Protein 1LQ7 (pdb70)

CATH classification: 1.20.1270.70

Radius of gyration: 11.62 Å; Cα contacts (8 Å, |Δi|>4): 48; chains: 1; bounding box: 17×36×15 Å

Sequence (67 aa):
GSRVKALEEKVKALEEKVKALGGGGRIEELKKKWEELKKKIEELGGGGEVKKVEEEVKKLEEEIKKLGSRVKALEEKVKALEEKVKALGGGGRIEELKKKWEELKKKIEELGGGGEVKKVEEEVKKLEEEIKKLGSRVKALEEKVKALEEKVKALGGGGRIEELKKKWEELKKKIEELGGGGEVKKVEEEVKKLEEEIKKLGSRVKALEEKVKALEEKVKALGGGGRIEELKKKWEELKKKIEELGGGGEVKKVEEEVKKLEEEIKKLGSRVKALEEKVKALEEKVKALGGGGRIEELKKKWEELKKKIEELGGGGEVKKVEEEVKKLEEEIKKLGSRVKALEEKVKALEEKVKALGGGGRIEELKKKWEELKKKIEELGGGGEVKKVEEEVKKLEEEIKKLGSRVKALEEKVKALEEKVKALGGGGRIEELKKKWEELKKKIEELGGGGEVKKVEEEVKKLEEEIKKLGSRVKALEEKVKALEEKVKALGGGGRIEELKKKWEELKKKIEELGGGGEVKKVEEEVKKLEEEIKKLGSRVKALEEKVKALEEKVKALGGGGRIEELKKKWEELKKKIEELGGGGEVKKVEEEVKKLEEEIKKLGSRVKALEEKVKALEEKVKALGGGGRIEELKKKWEELKKKIEELGGGGEVKKVEEEVKKLEEEIKKLGSRVKALEEKVKALEEKVKALGGGGRIEELKKKWEELKKKIEELGGGGEVKKVEEEVKKLEEEIKKLGSRVKALEEKVKALEEKVKALGGGGRIEELKKKWEELKKKIEELGGGGEVKKVEEEVKKLEEEIKKLGSRVKALEEKVKALEEKVKALGGGGRIEELKKKWEELKKKIEELGGGGEVKKVEEEVKKLEEEIKKLGSRVKALEEKVKALEEKVKALGGGGRIEELKKKWEELKKKIEELGGGGEVKKVEEEVKKLEEEIKKLGSRVKALEEKVKALEEKVKALGGGGRIEELKKKWEELKKKIEELGGGGEVKKVEEEVKKLEEEIKKLGSRVKALEEKVKALEEKVKALGGGGRIEELKKKWEELKKKIEELGGGGEVKKVEEEVKKLEEEIKKL

Structure (mmCIF, N/CA/C/O backbone):
data_1LQ7
#
_entry.id   1LQ7
#
loop_
_atom_site.group_PDB
_atom_site.id
_atom_site.type_symbol
_atom_site.label_atom_id
_atom_site.label_alt_id
_atom_site.label_comp_id
_atom_site.label_asym_id
_atom_site.label_entity_id
_atom_site.label_seq_id
_atom_site.pdbx_PDB_ins_code
_atom_site.Cartn_x
_atom_site.Cartn_y
_atom_site.Cartn_z
_atom_site.occupancy
_atom_site.B_iso_or_equiv
_atom_site.auth_seq_id
_atom_site.auth_comp_id
_atom_site.auth_asym_id
_atom_site.auth_atom_id
_atom_site.pdbx_PDB_model_num
ATOM 1 N N . GLY A 1 1 ? -9.007 -15.511 -4.646 1.00 0.00 1 GLY A N 1
ATOM 2 C CA . GLY A 1 1 ? -8.202 -15.036 -3.535 1.00 0.00 1 GLY A CA 1
ATOM 3 C C . GLY A 1 1 ? -6.864 -14.478 -4.026 1.00 0.00 1 GLY A C 1
ATOM 4 O O . GLY A 1 1 ? -5.815 -15.074 -3.791 1.00 0.00 1 GLY A O 1
ATOM 8 N N . SER A 1 2 ? -6.946 -13.339 -4.698 1.00 0.00 2 SER A N 1
ATOM 9 C CA . SER A 1 2 ? -5.756 -12.694 -5.224 1.00 0.00 2 SER A CA 1
ATOM 10 C C . SER A 1 2 ? -5.207 -11.695 -4.203 1.00 0.00 2 SER A C 1
ATOM 11 O O . SER A 1 2 ? -3.995 -11.604 -4.007 1.00 0.00 2 SER A O 1
ATOM 19 N N . ARG A 1 3 ? -6.124 -10.971 -3.579 1.00 0.00 3 ARG A N 1
ATOM 20 C CA . ARG A 1 3 ? -5.747 -9.983 -2.583 1.00 0.00 3 ARG A CA 1
ATOM 21 C C . ARG A 1 3 ? -5.037 -8.803 -3.248 1.00 0.00 3 ARG A C 1
ATOM 22 O O . ARG A 1 3 ? -5.491 -7.663 -3.149 1.00 0.00 3 ARG A O 1
ATOM 43 N N . VAL A 1 4 ? -3.933 -9.115 -3.912 1.00 0.00 4 VAL A N 1
ATOM 44 C CA . VAL A 1 4 ? -3.156 -8.094 -4.594 1.00 0.00 4 VAL A CA 1
ATOM 45 C C . VAL A 1 4 ? -4.067 -7.316 -5.546 1.00 0.00 4 VAL A C 1
ATOM 46 O O . VAL A 1 4 ? -3.850 -6.130 -5.786 1.00 0.00 4 VAL A O 1
ATOM 59 N N . LYS A 1 5 ? -5.066 -8.016 -6.061 1.00 0.00 5 LYS A N 1
ATOM 60 C CA . LYS A 1 5 ? -6.011 -7.405 -6.981 1.00 0.00 5 LYS A CA 1
ATOM 61 C C . LYS A 1 5 ? -6.755 -6.276 -6.267 1.00 0.00 5 LYS A C 1
ATOM 62 O O . LYS A 1 5 ? -6.691 -5.121 -6.688 1.00 0.00 5 LYS A O 1
ATOM 81 N N . ALA A 1 6 ? -7.443 -6.647 -5.197 1.00 0.00 6 ALA A N 1
ATOM 82 C CA . ALA A 1 6 ? -8.198 -5.679 -4.419 1.00 0.00 6 ALA A CA 1
ATOM 83 C C . ALA A 1 6 ? -7.238 -4.638 -3.838 1.00 0.00 6 ALA A C 1
ATOM 84 O O . ALA A 1 6 ? -7.669 -3.585 -3.371 1.00 0.00 6 ALA A O 1
ATOM 91 N N . LEU A 1 7 ? -5.957 -4.970 -3.888 1.00 0.00 7 LEU A N 1
ATOM 92 C CA . LEU A 1 7 ? -4.933 -4.076 -3.371 1.00 0.00 7 LEU A CA 1
ATOM 93 C C . LEU A 1 7 ? -4.545 -3.071 -4.458 1.00 0.00 7 LEU A C 1
ATOM 94 O O . LEU A 1 7 ? -4.553 -1.864 -4.224 1.00 0.00 7 LEU A O 1
ATOM 110 N N . GLU A 1 8 ? -4.214 -3.606 -5.625 1.00 0.00 8 GLU A N 1
ATOM 111 C CA . GLU A 1 8 ? -3.823 -2.772 -6.748 1.00 0.00 8 GLU A CA 1
ATOM 112 C C . GLU A 1 8 ? -4.646 -1.482 -6.762 1.00 0.00 8 GLU A C 1
ATOM 113 O O . GLU A 1 8 ? -4.153 -0.431 -7.168 1.00 0.00 8 GLU A O 1
ATOM 125 N N . GLU A 1 9 ? -5.887 -1.605 -6.313 1.00 0.00 9 GLU A N 1
ATOM 126 C CA . GLU A 1 9 ? -6.783 -0.461 -6.269 1.00 0.00 9 GLU A CA 1
ATOM 127 C C . GLU A 1 9 ? -6.307 0.546 -5.221 1.00 0.00 9 GLU A C 1
ATOM 128 O O . GLU A 1 9 ? -6.128 1.725 -5.525 1.00 0.00 9 GLU A O 1
ATOM 140 N N . LYS A 1 10 ? -6.114 0.046 -4.010 1.00 0.00 10 LYS A N 1
ATOM 141 C CA . LYS A 1 10 ? -5.661 0.889 -2.915 1.00 0.00 10 LYS A CA 1
ATOM 142 C C . LYS A 1 10 ? -4.313 1.512 -3.282 1.00 0.00 10 LYS A C 1
ATOM 143 O O . LYS A 1 10 ? -4.156 2.731 -3.236 1.00 0.00 10 LYS A O 1
ATOM 162 N N . VAL A 1 11 ? -3.373 0.647 -3.637 1.00 0.00 11 VAL A N 1
ATOM 163 C CA . VAL A 1 11 ? -2.044 1.098 -4.011 1.00 0.00 11 VAL A CA 1
ATOM 164 C C . VAL A 1 11 ? -2.162 2.209 -5.055 1.00 0.00 11 VAL A C 1
ATOM 165 O O . VAL A 1 11 ? -1.671 3.318 -4.846 1.00 0.00 11 VAL A O 1
ATOM 178 N N . LYS A 1 12 ? -2.815 1.874 -6.158 1.00 0.00 12 LYS A N 1
ATOM 179 C CA . LYS A 1 12 ? -3.004 2.831 -7.236 1.00 0.00 12 LYS A CA 1
ATOM 180 C C . LYS A 1 12 ? -3.517 4.151 -6.657 1.00 0.00 12 LYS A C 1
ATOM 181 O O . LYS A 1 12 ? -3.159 5.224 -7.138 1.00 0.00 12 LYS A O 1
ATOM 200 N N . ALA A 1 13 ? -4.349 4.026 -5.633 1.00 0.00 13 ALA A N 1
ATOM 201 C CA . ALA A 1 13 ? -4.915 5.197 -4.984 1.00 0.00 13 ALA A CA 1
ATOM 202 C C . ALA A 1 13 ? -3.856 5.838 -4.084 1.00 0.00 13 ALA A C 1
ATOM 203 O O . ALA A 1 13 ? -3.859 7.051 -3.884 1.00 0.00 13 ALA A O 1
ATOM 210 N N . LEU A 1 14 ? -2.977 4.993 -3.565 1.00 0.00 14 LEU A N 1
ATOM 211 C CA . LEU A 1 14 ? -1.916 5.462 -2.690 1.00 0.00 14 LEU A CA 1
ATOM 212 C C . LEU A 1 14 ? -0.761 5.997 -3.540 1.00 0.00 14 LEU A C 1
ATOM 213 O O . LEU A 1 14 ? 0.283 6.372 -3.008 1.00 0.00 14 LEU A O 1
ATOM 229 N N . GLU A 1 15 ? -0.987 6.016 -4.845 1.00 0.00 15 GLU A N 1
ATOM 230 C CA . GLU A 1 15 ? 0.021 6.500 -5.773 1.00 0.00 15 GLU A CA 1
ATOM 231 C C . GLU A 1 15 ? -0.296 7.933 -6.201 1.00 0.00 15 GLU A C 1
ATOM 232 O O . GLU A 1 15 ? 0.558 8.816 -6.108 1.00 0.00 15 GLU A O 1
ATOM 244 N N . GLU A 1 16 ? -1.523 8.124 -6.661 1.00 0.00 16 GLU A N 1
ATOM 245 C CA . GLU A 1 16 ? -1.962 9.436 -7.103 1.00 0.00 16 GLU A CA 1
ATOM 246 C C . GLU A 1 16 ? -2.069 10.390 -5.912 1.00 0.00 16 GLU A C 1
ATOM 247 O O . GLU A 1 16 ? -1.752 11.572 -6.029 1.00 0.00 16 GLU A O 1
ATOM 259 N N . LYS A 1 17 ? -2.516 9.840 -4.793 1.00 0.00 17 LYS A N 1
ATOM 260 C CA . LYS A 1 17 ? -2.668 10.626 -3.580 1.00 0.00 17 LYS A CA 1
ATOM 261 C C . LYS A 1 17 ? -1.285 10.970 -3.024 1.00 0.00 17 LYS A C 1
ATOM 262 O O . LYS A 1 17 ? -0.911 12.140 -2.959 1.00 0.00 17 LYS A O 1
ATOM 281 N N . VAL A 1 18 ? -0.562 9.930 -2.636 1.00 0.00 18 VAL A N 1
ATOM 282 C CA . VAL A 1 18 ? 0.771 10.106 -2.088 1.00 0.00 18 VAL A CA 1
ATOM 283 C C . VAL A 1 18 ? 1.543 11.109 -2.947 1.00 0.00 18 VAL A C 1
ATOM 284 O O . VAL A 1 18 ? 2.264 11.957 -2.423 1.00 0.00 18 VAL A O 1
ATOM 297 N N . LYS A 1 19 ? 1.365 10.980 -4.254 1.00 0.00 19 LYS A N 1
ATOM 298 C CA . LYS A 1 19 ? 2.036 11.865 -5.191 1.00 0.00 19 LYS A CA 1
ATOM 299 C C . LYS A 1 19 ? 1.354 13.234 -5.172 1.00 0.00 19 LYS A C 1
ATOM 300 O O . LYS A 1 19 ? 2.020 14.265 -5.256 1.00 0.00 19 LYS A O 1
ATOM 319 N N . ALA A 1 20 ? 0.034 13.201 -5.058 1.00 0.00 20 ALA A N 1
ATOM 320 C CA . ALA A 1 20 ? -0.745 14.427 -5.026 1.00 0.00 20 ALA A CA 1
ATOM 321 C C . ALA A 1 20 ? -0.253 15.308 -3.877 1.00 0.00 20 ALA A C 1
ATOM 322 O O . ALA A 1 20 ? -0.127 16.523 -4.032 1.00 0.00 20 ALA A O 1
ATOM 329 N N . LEU A 1 21 ? 0.012 14.664 -2.750 1.00 0.00 21 LEU A N 1
ATOM 330 C CA . LEU A 1 21 ? 0.489 15.375 -1.575 1.00 0.00 21 LEU A CA 1
ATOM 331 C C . LEU A 1 21 ? 1.645 16.294 -1.974 1.00 0.00 21 LEU A C 1
ATOM 332 O O . LEU A 1 21 ? 2.644 15.835 -2.525 1.00 0.00 21 LEU A O 1
ATOM 348 N N . GLY A 1 22 ? 1.470 17.574 -1.680 1.00 0.00 22 GLY A N 1
ATOM 349 C CA . GLY A 1 22 ? 2.488 18.560 -2.002 1.00 0.00 22 GLY A CA 1
ATOM 350 C C . GLY A 1 22 ? 3.890 18.008 -1.741 1.00 0.00 22 GLY A C 1
ATOM 351 O O . GLY A 1 22 ? 4.851 18.408 -2.396 1.00 0.00 22 GLY A O 1
ATOM 355 N N . GLY A 1 23 ? 3.963 17.096 -0.782 1.00 0.00 23 GLY A N 1
ATOM 356 C CA . GLY A 1 23 ? 5.232 16.484 -0.427 1.00 0.00 23 GLY A CA 1
ATOM 357 C C . GLY A 1 23 ? 6.230 17.534 0.062 1.00 0.00 23 GLY A C 1
ATOM 358 O O . GLY A 1 23 ? 5.900 18.717 0.149 1.00 0.00 23 GLY A O 1
ATOM 362 N N . GLY A 1 24 ? 7.432 17.067 0.367 1.00 0.00 24 GLY A N 1
ATOM 363 C CA . GLY A 1 24 ? 8.481 17.952 0.843 1.00 0.00 24 GLY A CA 1
ATOM 364 C C . GLY A 1 24 ? 8.836 17.646 2.299 1.00 0.00 24 GLY A C 1
ATOM 365 O O . GLY A 1 24 ? 9.296 18.524 3.028 1.00 0.00 24 GLY A O 1
ATOM 369 N N . GLY A 1 25 ? 8.610 16.398 2.681 1.00 0.00 25 GLY A N 1
ATOM 370 C CA . GLY A 1 25 ? 8.902 15.964 4.036 1.00 0.00 25 GLY A CA 1
ATOM 371 C C . GLY A 1 25 ? 7.617 15.598 4.783 1.00 0.00 25 GLY A C 1
ATOM 372 O O . GLY A 1 25 ? 7.191 16.319 5.683 1.00 0.00 25 GLY A O 1
ATOM 376 N N . ARG A 1 26 ? 7.037 14.477 4.380 1.00 0.00 26 ARG A N 1
ATOM 377 C CA . ARG A 1 26 ? 5.810 14.005 5.001 1.00 0.00 26 ARG A CA 1
ATOM 378 C C . ARG A 1 26 ? 5.322 12.730 4.309 1.00 0.00 26 ARG A C 1
ATOM 379 O O . ARG A 1 26 ? 4.767 11.843 4.955 1.00 0.00 26 ARG A O 1
ATOM 400 N N . ILE A 1 27 ? 5.547 12.680 3.004 1.00 0.00 27 ILE A N 1
ATOM 401 C CA . ILE A 1 27 ? 5.136 11.529 2.219 1.00 0.00 27 ILE A CA 1
ATOM 402 C C . ILE A 1 27 ? 6.286 10.520 2.160 1.00 0.00 27 ILE A C 1
ATOM 403 O O . ILE A 1 27 ? 6.057 9.312 2.172 1.00 0.00 27 ILE A O 1
ATOM 419 N N . GLU A 1 28 ? 7.497 11.054 2.100 1.00 0.00 28 GLU A N 1
ATOM 420 C CA . GLU A 1 28 ? 8.682 10.217 2.041 1.00 0.00 28 GLU A CA 1
ATOM 421 C C . GLU A 1 28 ? 8.491 8.964 2.899 1.00 0.00 28 GLU A C 1
ATOM 422 O O . GLU A 1 28 ? 8.570 7.845 2.396 1.00 0.00 28 GLU A O 1
ATOM 434 N N . GLU A 1 29 ? 8.242 9.196 4.180 1.00 0.00 29 GLU A N 1
ATOM 435 C CA . GLU A 1 29 ? 8.039 8.100 5.112 1.00 0.00 29 GLU A CA 1
ATOM 436 C C . GLU A 1 29 ? 7.064 7.077 4.526 1.00 0.00 29 GLU A C 1
ATOM 437 O O . GLU A 1 29 ? 7.471 5.994 4.111 1.00 0.00 29 GLU A O 1
ATOM 449 N N . LEU A 1 30 ? 5.795 7.459 4.509 1.00 0.00 30 LEU A N 1
ATOM 450 C CA . LEU A 1 30 ? 4.758 6.589 3.979 1.00 0.00 30 LEU A CA 1
ATOM 451 C C . LEU A 1 30 ? 5.198 6.051 2.616 1.00 0.00 30 LEU A C 1
ATOM 452 O O . LEU A 1 30 ? 4.965 4.886 2.300 1.00 0.00 30 LEU A O 1
ATOM 468 N N . LYS A 1 31 ? 5.825 6.927 1.844 1.00 0.00 31 LYS A N 1
ATOM 469 C CA . LYS A 1 31 ? 6.298 6.555 0.522 1.00 0.00 31 LYS A CA 1
ATOM 470 C C . LYS A 1 31 ? 7.308 5.413 0.649 1.00 0.00 31 LYS A C 1
ATOM 471 O O . LYS A 1 31 ? 7.387 4.549 -0.224 1.00 0.00 31 LYS A O 1
ATOM 490 N N . LYS A 1 32 ? 8.055 5.445 1.743 1.00 0.00 32 LYS A N 1
ATOM 491 C CA . LYS A 1 32 ? 9.057 4.423 1.995 1.00 0.00 32 LYS A CA 1
ATOM 492 C C . LYS A 1 32 ? 8.368 3.062 2.127 1.00 0.00 32 LYS A C 1
ATOM 493 O O . LYS A 1 32 ? 8.660 2.140 1.367 1.00 0.00 32 LYS A O 1
ATOM 512 N N . LYS A 1 33 ? 7.469 2.981 3.096 1.00 0.00 33 LYS A N 1
ATOM 513 C CA . LYS A 1 33 ? 6.737 1.749 3.337 1.00 0.00 33 LYS A CA 1
ATOM 514 C C . LYS A 1 33 ? 5.916 1.397 2.094 1.00 0.00 33 LYS A C 1
ATOM 515 O O . LYS A 1 33 ? 5.772 0.224 1.752 1.00 0.00 33 LYS A O 1
ATOM 534 N N . TRP A 1 34 ? 5.401 2.435 1.452 1.00 0.00 34 TRP A N 1
ATOM 535 C CA . TRP A 1 34 ? 4.597 2.250 0.255 1.00 0.00 34 TRP A CA 1
ATOM 536 C C . TRP A 1 34 ? 5.450 1.508 -0.776 1.00 0.00 34 TRP A C 1
ATOM 537 O O . TRP A 1 34 ? 4.921 0.795 -1.628 1.00 0.00 34 TRP A O 1
ATOM 558 N N . GLU A 1 35 ? 6.756 1.699 -0.665 1.00 0.00 35 GLU A N 1
ATOM 559 C CA . GLU A 1 35 ? 7.687 1.056 -1.577 1.00 0.00 35 GLU A CA 1
ATOM 560 C C . GLU A 1 35 ? 7.895 -0.407 -1.179 1.00 0.00 35 GLU A C 1
ATOM 561 O O . GLU A 1 35 ? 8.043 -1.273 -2.040 1.00 0.00 35 GLU A O 1
ATOM 573 N N . GLU A 1 36 ? 7.897 -0.638 0.125 1.00 0.00 36 GLU A N 1
ATOM 574 C CA . GLU A 1 36 ? 8.084 -1.981 0.647 1.00 0.00 36 GLU A CA 1
ATOM 575 C C . GLU A 1 36 ? 6.746 -2.721 0.699 1.00 0.00 36 GLU A C 1
ATOM 576 O O . GLU A 1 36 ? 6.714 -3.941 0.853 1.00 0.00 36 GLU A O 1
ATOM 588 N N . LEU A 1 37 ? 5.675 -1.952 0.566 1.00 0.00 37 LEU A N 1
ATOM 589 C CA . LEU A 1 37 ? 4.338 -2.519 0.595 1.00 0.00 37 LEU A CA 1
ATOM 590 C C . LEU A 1 37 ? 3.973 -3.024 -0.803 1.00 0.00 37 LEU A C 1
ATOM 591 O O . LEU A 1 37 ? 3.609 -4.188 -0.970 1.00 0.00 37 LEU A O 1
ATOM 607 N N . LYS A 1 38 ? 4.081 -2.125 -1.768 1.00 0.00 38 LYS A N 1
ATOM 608 C CA . LYS A 1 38 ? 3.766 -2.464 -3.146 1.00 0.00 38 LYS A CA 1
ATOM 609 C C . LYS A 1 38 ? 4.583 -3.688 -3.564 1.00 0.00 38 LYS A C 1
ATOM 610 O O . LYS A 1 38 ? 4.116 -4.511 -4.349 1.00 0.00 38 LYS A O 1
ATOM 629 N N . LYS A 1 39 ? 5.789 -3.768 -3.021 1.00 0.00 39 LYS A N 1
ATOM 630 C CA . LYS A 1 39 ? 6.675 -4.878 -3.329 1.00 0.00 39 LYS A CA 1
ATOM 631 C C . LYS A 1 39 ? 6.117 -6.159 -2.705 1.00 0.00 39 LYS A C 1
ATOM 632 O O . LYS A 1 39 ? 6.420 -7.260 -3.163 1.00 0.00 39 LYS A O 1
ATOM 651 N N . LYS A 1 40 ? 5.311 -5.973 -1.670 1.00 0.00 40 LYS A N 1
ATOM 652 C CA . LYS A 1 40 ? 4.708 -7.100 -0.979 1.00 0.00 40 LYS A CA 1
ATOM 653 C C . LYS A 1 40 ? 3.481 -7.574 -1.761 1.00 0.00 40 LYS A C 1
ATOM 654 O O . LYS A 1 40 ? 3.269 -8.774 -1.920 1.00 0.00 40 LYS A O 1
ATOM 673 N N . ILE A 1 41 ? 2.706 -6.606 -2.228 1.00 0.00 41 ILE A N 1
ATOM 674 C CA . ILE A 1 41 ? 1.506 -6.910 -2.989 1.00 0.00 41 ILE A CA 1
ATOM 675 C C . ILE A 1 41 ? 1.895 -7.646 -4.272 1.00 0.00 41 ILE A C 1
ATOM 676 O O . ILE A 1 41 ? 1.050 -8.273 -4.912 1.00 0.00 41 ILE A O 1
ATOM 692 N N . GLU A 1 42 ? 3.171 -7.546 -4.612 1.00 0.00 42 GLU A N 1
ATOM 693 C CA . GLU A 1 42 ? 3.681 -8.195 -5.807 1.00 0.00 42 GLU A CA 1
ATOM 694 C C . GLU A 1 42 ? 3.883 -9.691 -5.555 1.00 0.00 42 GLU A C 1
ATOM 695 O O . GLU A 1 42 ? 3.358 -10.524 -6.291 1.00 0.00 42 GLU A O 1
ATOM 707 N N . GLU A 1 43 ? 4.644 -9.985 -4.511 1.00 0.00 43 GLU A N 1
ATOM 708 C CA . GLU A 1 43 ? 4.922 -11.365 -4.152 1.00 0.00 43 GLU A CA 1
ATOM 709 C C . GLU A 1 43 ? 3.663 -12.030 -3.590 1.00 0.00 43 GLU A C 1
ATOM 710 O O . GLU A 1 43 ? 3.614 -13.251 -3.445 1.00 0.00 43 GLU A O 1
ATOM 722 N N . LEU A 1 44 ? 2.676 -11.199 -3.290 1.00 0.00 44 LEU A N 1
ATOM 723 C CA . LEU A 1 44 ? 1.423 -11.691 -2.747 1.00 0.00 44 LEU A CA 1
ATOM 724 C C . LEU A 1 44 ? 0.992 -12.940 -3.520 1.00 0.00 44 LEU A C 1
ATOM 725 O O . LEU A 1 44 ? 0.440 -12.836 -4.614 1.00 0.00 44 LEU A O 1
ATOM 741 N N . GLY A 1 45 ? 1.261 -14.090 -2.921 1.00 0.00 45 GLY A N 1
ATOM 742 C CA . GLY A 1 45 ? 0.909 -15.357 -3.540 1.00 0.00 45 GLY A CA 1
ATOM 743 C C . GLY A 1 45 ? 1.343 -16.534 -2.665 1.00 0.00 45 GLY A C 1
ATOM 744 O O . GLY A 1 45 ? 0.509 -17.196 -2.050 1.00 0.00 45 GLY A O 1
ATOM 748 N N . GLY A 1 46 ? 2.648 -16.760 -2.637 1.00 0.00 46 GLY A N 1
ATOM 749 C CA . GLY A 1 46 ? 3.203 -17.845 -1.848 1.00 0.00 46 GLY A CA 1
ATOM 750 C C . GLY A 1 46 ? 3.113 -17.538 -0.351 1.00 0.00 46 GLY A C 1
ATOM 751 O O . GLY A 1 46 ? 4.134 -17.416 0.324 1.00 0.00 46 GLY A O 1
ATOM 755 N N . GLY A 1 47 ? 1.882 -17.421 0.122 1.00 0.00 47 GLY A N 1
ATOM 756 C CA . GLY A 1 47 ? 1.644 -17.131 1.526 1.00 0.00 47 GLY A CA 1
ATOM 757 C C . GLY A 1 47 ? 0.500 -16.128 1.692 1.00 0.00 47 GLY A C 1
ATOM 758 O O . GLY A 1 47 ? 0.503 -15.068 1.068 1.00 0.00 47 GLY A O 1
ATOM 762 N N . GLY A 1 48 ? -0.452 -16.499 2.537 1.00 0.00 48 GLY A N 1
ATOM 763 C CA . GLY A 1 48 ? -1.599 -15.646 2.793 1.00 0.00 48 GLY A CA 1
ATOM 764 C C . GLY A 1 48 ? -1.303 -14.652 3.917 1.00 0.00 48 GLY A C 1
ATOM 765 O O . GLY A 1 48 ? -2.142 -14.427 4.788 1.00 0.00 48 GLY A O 1
ATOM 769 N N . GLU A 1 49 ? -0.109 -14.083 3.861 1.00 0.00 49 GLU A N 1
ATOM 770 C CA . GLU A 1 49 ? 0.309 -13.118 4.864 1.00 0.00 49 GLU A CA 1
ATOM 771 C C . GLU A 1 49 ? -0.016 -11.696 4.400 1.00 0.00 49 GLU A C 1
ATOM 772 O O . GLU A 1 49 ? 0.669 -10.745 4.774 1.00 0.00 49 GLU A O 1
ATOM 784 N N . VAL A 1 50 ? -1.061 -11.596 3.593 1.00 0.00 50 VAL A N 1
ATOM 785 C CA . VAL A 1 50 ? -1.486 -10.307 3.074 1.00 0.00 50 VAL A CA 1
ATOM 786 C C . VAL A 1 50 ? -1.763 -9.358 4.242 1.00 0.00 50 VAL A C 1
ATOM 787 O O . VAL A 1 50 ? -1.553 -8.151 4.130 1.00 0.00 50 VAL A O 1
ATOM 800 N N . LYS A 1 51 ? -2.229 -9.939 5.337 1.00 0.00 51 LYS A N 1
ATOM 801 C CA . LYS A 1 51 ? -2.537 -9.161 6.525 1.00 0.00 51 LYS A CA 1
ATOM 802 C C . LYS A 1 51 ? -1.496 -8.051 6.686 1.00 0.00 51 LYS A C 1
ATOM 803 O O . LYS A 1 51 ? -1.805 -6.974 7.193 1.00 0.00 51 LYS A O 1
ATOM 822 N N . LYS A 1 52 ? -0.283 -8.354 6.245 1.00 0.00 52 LYS A N 1
ATOM 823 C CA . LYS A 1 52 ? 0.805 -7.395 6.335 1.00 0.00 52 LYS A CA 1
ATOM 824 C C . LYS A 1 52 ? 0.575 -6.272 5.320 1.00 0.00 52 LYS A C 1
ATOM 825 O O . LYS A 1 52 ? 0.476 -5.104 5.694 1.00 0.00 52 LYS A O 1
ATOM 844 N N . VAL A 1 53 ? 0.496 -6.666 4.058 1.00 0.00 53 VAL A N 1
ATOM 845 C CA . VAL A 1 53 ? 0.280 -5.707 2.988 1.00 0.00 53 VAL A CA 1
ATOM 846 C C . VAL A 1 53 ? -0.797 -4.707 3.415 1.00 0.00 53 VAL A C 1
ATOM 847 O O . VAL A 1 53 ? -0.508 -3.527 3.614 1.00 0.00 53 VAL A O 1
ATOM 860 N N . GLU A 1 54 ? -2.014 -5.214 3.543 1.00 0.00 54 GLU A N 1
ATOM 861 C CA . GLU A 1 54 ? -3.134 -4.380 3.944 1.00 0.00 54 GLU A CA 1
ATOM 862 C C . GLU A 1 54 ? -2.701 -3.395 5.031 1.00 0.00 54 GLU A C 1
ATOM 863 O O . GLU A 1 54 ? -2.645 -2.189 4.795 1.00 0.00 54 GLU A O 1
ATOM 875 N N . GLU A 1 55 ? -2.405 -3.945 6.199 1.00 0.00 55 GLU A N 1
ATOM 876 C CA . GLU A 1 55 ? -1.979 -3.130 7.324 1.00 0.00 55 GLU A CA 1
ATOM 877 C C . GLU A 1 55 ? -0.968 -2.078 6.863 1.00 0.00 55 GLU A C 1
ATOM 878 O O . GLU A 1 55 ? -0.913 -0.981 7.418 1.00 0.00 55 GLU A O 1
ATOM 890 N N . GLU A 1 56 ? -0.193 -2.449 5.855 1.00 0.00 56 GLU A N 1
ATOM 891 C CA . GLU A 1 56 ? 0.812 -1.550 5.314 1.00 0.00 56 GLU A CA 1
ATOM 892 C C . GLU A 1 56 ? 0.147 -0.434 4.506 1.00 0.00 56 GLU A C 1
ATOM 893 O O . GLU A 1 56 ? 0.544 0.727 4.602 1.00 0.00 56 GLU A O 1
ATOM 905 N N . VAL A 1 57 ? -0.854 -0.823 3.730 1.00 0.00 57 VAL A N 1
ATOM 906 C CA . VAL A 1 57 ? -1.578 0.130 2.908 1.00 0.00 57 VAL A CA 1
ATOM 907 C C . VAL A 1 57 ? -2.439 1.021 3.805 1.00 0.00 57 VAL A C 1
ATOM 908 O O . VAL A 1 57 ? -2.873 2.094 3.388 1.00 0.00 57 VAL A O 1
ATOM 921 N N . LYS A 1 58 ? -2.661 0.544 5.021 1.00 0.00 58 LYS A N 1
ATOM 922 C CA . LYS A 1 58 ? -3.463 1.283 5.981 1.00 0.00 58 LYS A CA 1
ATOM 923 C C . LYS A 1 58 ? -2.640 2.446 6.538 1.00 0.00 58 LYS A C 1
ATOM 924 O O . LYS A 1 58 ? -3.067 3.598 6.479 1.00 0.00 58 LYS A O 1
ATOM 943 N N . LYS A 1 59 ? -1.474 2.103 7.067 1.00 0.00 59 LYS A N 1
ATOM 944 C CA . LYS A 1 59 ? -0.587 3.105 7.635 1.00 0.00 59 LYS A CA 1
ATOM 945 C C . LYS A 1 59 ? -0.591 4.348 6.743 1.00 0.00 59 LYS A C 1
ATOM 946 O O . LYS A 1 59 ? -0.405 5.463 7.227 1.00 0.00 59 LYS A O 1
ATOM 965 N N . LEU A 1 60 ? -0.805 4.114 5.457 1.00 0.00 60 LEU A N 1
ATOM 966 C CA . LEU A 1 60 ? -0.837 5.201 4.493 1.00 0.00 60 LEU A CA 1
ATOM 967 C C . LEU A 1 60 ? -2.152 5.969 4.638 1.00 0.00 60 LEU A C 1
ATOM 968 O O . LEU A 1 60 ? -2.162 7.108 5.100 1.00 0.00 60 LEU A O 1
ATOM 984 N N . GLU A 1 61 ? -3.230 5.312 4.235 1.00 0.00 61 GLU A N 1
ATOM 985 C CA . GLU A 1 61 ? -4.549 5.919 4.315 1.00 0.00 61 GLU A CA 1
ATOM 986 C C . GLU A 1 61 ? -4.659 6.788 5.568 1.00 0.00 61 GLU A C 1
ATOM 987 O O . GLU A 1 61 ? -5.005 7.965 5.483 1.00 0.00 61 GLU A O 1
ATOM 999 N N . GLU A 1 62 ? -4.358 6.174 6.704 1.00 0.00 62 GLU A N 1
ATOM 1000 C CA . GLU A 1 62 ? -4.418 6.878 7.974 1.00 0.00 62 GLU A CA 1
ATOM 1001 C C . GLU A 1 62 ? -3.618 8.180 7.897 1.00 0.00 62 GLU A C 1
ATOM 1002 O O . GLU A 1 62 ? -4.181 9.266 8.025 1.00 0.00 62 GLU A O 1
ATOM 1014 N N . GLU A 1 63 ? -2.318 8.027 7.691 1.00 0.00 63 GLU A N 1
ATOM 1015 C CA . GLU A 1 63 ? -1.436 9.178 7.596 1.00 0.00 63 GLU A CA 1
ATOM 1016 C C . GLU A 1 63 ? -1.893 10.106 6.468 1.00 0.00 63 GLU A C 1
ATOM 1017 O O . GLU A 1 63 ? -2.168 11.282 6.701 1.00 0.00 63 GLU A O 1
ATOM 1029 N N . ILE A 1 64 ? -1.959 9.542 5.272 1.00 0.00 64 ILE A N 1
ATOM 1030 C CA . ILE A 1 64 ? -2.377 10.304 4.107 1.00 0.00 64 ILE A CA 1
ATOM 1031 C C . ILE A 1 64 ? -3.641 11.095 4.448 1.00 0.00 64 ILE A C 1
ATOM 1032 O O . ILE A 1 64 ? -3.730 12.287 4.156 1.00 0.00 64 ILE A O 1
ATOM 1048 N N . LYS A 1 65 ? -4.588 10.400 5.061 1.00 0.00 65 LYS A N 1
ATOM 1049 C CA . LYS A 1 65 ? -5.844 11.023 5.445 1.00 0.00 65 LYS A CA 1
ATOM 1050 C C . LYS A 1 65 ? -5.558 12.211 6.366 1.00 0.00 65 LYS A C 1
ATOM 1051 O O . LYS A 1 65 ? -6.297 13.194 6.363 1.00 0.00 65 LYS A O 1
ATOM 1070 N N . LYS A 1 66 ? -4.485 12.080 7.132 1.00 0.00 66 LYS A N 1
ATOM 1071 C CA . LYS A 1 66 ? -4.093 13.130 8.056 1.00 0.00 66 LYS A CA 1
ATOM 1072 C C . LYS A 1 66 ? -3.270 14.180 7.309 1.00 0.00 66 LYS A C 1
ATOM 1073 O O . LYS A 1 66 ? -3.325 15.365 7.635 1.00 0.00 66 LYS A O 1
ATOM 1092 N N . LEU A 1 67 ? -2.524 13.708 6.321 1.00 0.00 67 LEU A N 1
ATOM 1093 C CA . LEU A 1 67 ? -1.690 14.592 5.524 1.00 0.00 67 LEU A CA 1
ATOM 1094 C C . LEU A 1 67 ? -2.554 15.706 4.932 1.00 0.00 67 LEU A C 1
ATOM 1095 O O . LEU A 1 67 ? -2.044 16.765 4.568 1.00 0.00 67 LEU A O 1
ATOM 1111 N N . GLY A 1 1 ? -8.416 -16.071 -4.974 1.00 0.00 1 GLY A N 2
ATOM 1112 C CA . GLY A 1 1 ? -7.133 -15.393 -5.028 1.00 0.00 1 GLY A CA 2
ATOM 1113 C C . GLY A 1 1 ? -7.303 -13.928 -5.435 1.00 0.00 1 GLY A C 2
ATOM 1114 O O . GLY A 1 1 ? -6.800 -13.506 -6.475 1.00 0.00 1 GLY A O 2
ATOM 1118 N N . SER A 1 2 ? -8.014 -13.192 -4.592 1.00 0.00 2 SER A N 2
ATOM 1119 C CA . SER A 1 2 ? -8.256 -11.783 -4.851 1.00 0.00 2 SER A CA 2
ATOM 1120 C C . SER A 1 2 ? -7.696 -10.937 -3.706 1.00 0.00 2 SER A C 2
ATOM 1121 O O . SER A 1 2 ? -8.433 -10.544 -2.801 1.00 0.00 2 SER A O 2
ATOM 1129 N N . ARG A 1 3 ? -6.399 -10.680 -3.783 1.00 0.00 3 ARG A N 2
ATOM 1130 C CA . ARG A 1 3 ? -5.732 -9.886 -2.764 1.00 0.00 3 ARG A CA 2
ATOM 1131 C C . ARG A 1 3 ? -4.946 -8.744 -3.410 1.00 0.00 3 ARG A C 2
ATOM 1132 O O . ARG A 1 3 ? -5.175 -7.576 -3.103 1.00 0.00 3 ARG A O 2
ATOM 1153 N N . VAL A 1 4 ? -4.036 -9.122 -4.296 1.00 0.00 4 VAL A N 2
ATOM 1154 C CA . VAL A 1 4 ? -3.214 -8.144 -4.989 1.00 0.00 4 VAL A CA 2
ATOM 1155 C C . VAL A 1 4 ? -4.119 -7.114 -5.668 1.00 0.00 4 VAL A C 2
ATOM 1156 O O . VAL A 1 4 ? -4.108 -5.939 -5.305 1.00 0.00 4 VAL A O 2
ATOM 1169 N N . LYS A 1 5 ? -4.879 -7.593 -6.641 1.00 0.00 5 LYS A N 2
ATOM 1170 C CA . LYS A 1 5 ? -5.788 -6.728 -7.375 1.00 0.00 5 LYS A CA 2
ATOM 1171 C C . LYS A 1 5 ? -6.568 -5.859 -6.386 1.00 0.00 5 LYS A C 2
ATOM 1172 O O . LYS A 1 5 ? -6.499 -4.632 -6.445 1.00 0.00 5 LYS A O 2
ATOM 1191 N N . ALA A 1 6 ? -7.291 -6.528 -5.501 1.00 0.00 6 ALA A N 2
ATOM 1192 C CA . ALA A 1 6 ? -8.082 -5.832 -4.501 1.00 0.00 6 ALA A CA 2
ATOM 1193 C C . ALA A 1 6 ? -7.210 -4.784 -3.805 1.00 0.00 6 ALA A C 2
ATOM 1194 O O . ALA A 1 6 ? -7.723 -3.810 -3.258 1.00 0.00 6 ALA A O 2
ATOM 1201 N N . LEU A 1 7 ? -5.907 -5.021 -3.850 1.00 0.00 7 LEU A N 2
ATOM 1202 C CA . LEU A 1 7 ? -4.960 -4.110 -3.232 1.00 0.00 7 LEU A CA 2
ATOM 1203 C C . LEU A 1 7 ? -4.608 -2.997 -4.222 1.00 0.00 7 LEU A C 2
ATOM 1204 O O . LEU A 1 7 ? -4.782 -1.817 -3.923 1.00 0.00 7 LEU A O 2
ATOM 1220 N N . GLU A 1 8 ? -4.120 -3.413 -5.381 1.00 0.00 8 GLU A N 2
ATOM 1221 C CA . GLU A 1 8 ? -3.743 -2.467 -6.417 1.00 0.00 8 GLU A CA 2
ATOM 1222 C C . GLU A 1 8 ? -4.725 -1.294 -6.448 1.00 0.00 8 GLU A C 2
ATOM 1223 O O . GLU A 1 8 ? -4.342 -0.167 -6.760 1.00 0.00 8 GLU A O 2
ATOM 1235 N N . GLU A 1 9 ? -5.971 -1.598 -6.119 1.00 0.00 9 GLU A N 2
ATOM 1236 C CA . GLU A 1 9 ? -7.011 -0.583 -6.103 1.00 0.00 9 GLU A CA 2
ATOM 1237 C C . GLU A 1 9 ? -6.594 0.591 -5.216 1.00 0.00 9 GLU A C 2
ATOM 1238 O O . GLU A 1 9 ? -6.535 1.730 -5.675 1.00 0.00 9 GLU A O 2
ATOM 1250 N N . LYS A 1 10 ? -6.316 0.273 -3.961 1.00 0.00 10 LYS A N 2
ATOM 1251 C CA . LYS A 1 10 ? -5.906 1.288 -3.005 1.00 0.00 10 LYS A CA 2
ATOM 1252 C C . LYS A 1 10 ? -4.511 1.796 -3.374 1.00 0.00 10 LYS A C 2
ATOM 1253 O O . LYS A 1 10 ? -4.308 2.999 -3.540 1.00 0.00 10 LYS A O 2
ATOM 1272 N N . VAL A 1 11 ? -3.585 0.856 -3.492 1.00 0.00 11 VAL A N 2
ATOM 1273 C CA . VAL A 1 11 ? -2.216 1.195 -3.839 1.00 0.00 11 VAL A CA 2
ATOM 1274 C C . VAL A 1 11 ? -2.219 2.208 -4.986 1.00 0.00 11 VAL A C 2
ATOM 1275 O O . VAL A 1 11 ? -1.653 3.293 -4.862 1.00 0.00 11 VAL A O 2
ATOM 1288 N N . LYS A 1 12 ? -2.864 1.818 -6.076 1.00 0.00 12 LYS A N 2
ATOM 1289 C CA . LYS A 1 12 ? -2.949 2.678 -7.243 1.00 0.00 12 LYS A CA 2
ATOM 1290 C C . LYS A 1 12 ? -3.405 4.073 -6.811 1.00 0.00 12 LYS A C 2
ATOM 1291 O O . LYS A 1 12 ? -2.786 5.073 -7.173 1.00 0.00 12 LYS A O 2
ATOM 1310 N N . ALA A 1 13 ? -4.484 4.097 -6.043 1.00 0.00 13 ALA A N 2
ATOM 1311 C CA . ALA A 1 13 ? -5.031 5.352 -5.558 1.00 0.00 13 ALA A CA 2
ATOM 1312 C C . ALA A 1 13 ? -3.995 6.046 -4.672 1.00 0.00 13 ALA A C 2
ATOM 1313 O O . ALA A 1 13 ? -3.880 7.270 -4.685 1.00 0.00 13 ALA A O 2
ATOM 1320 N N . LEU A 1 14 ? -3.266 5.232 -3.921 1.00 0.00 14 LEU A N 2
ATOM 1321 C CA . LEU A 1 14 ? -2.242 5.752 -3.031 1.00 0.00 14 LEU A CA 2
ATOM 1322 C C . LEU A 1 14 ? -1.177 6.479 -3.853 1.00 0.00 14 LEU A C 2
ATOM 1323 O O . LEU A 1 14 ? -0.672 7.522 -3.439 1.00 0.00 14 LEU A O 2
ATOM 1339 N N . GLU A 1 15 ? -0.865 5.899 -5.003 1.00 0.00 15 GLU A N 2
ATOM 1340 C CA . GLU A 1 15 ? 0.132 6.478 -5.886 1.00 0.00 15 GLU A CA 2
ATOM 1341 C C . GLU A 1 15 ? -0.245 7.919 -6.240 1.00 0.00 15 GLU A C 2
ATOM 1342 O O . GLU A 1 15 ? 0.602 8.810 -6.211 1.00 0.00 15 GLU A O 2
ATOM 1354 N N . GLU A 1 16 ? -1.517 8.101 -6.565 1.00 0.00 16 GLU A N 2
ATOM 1355 C CA . GLU A 1 16 ? -2.016 9.418 -6.922 1.00 0.00 16 GLU A CA 2
ATOM 1356 C C . GLU A 1 16 ? -2.108 10.306 -5.681 1.00 0.00 16 GLU A C 2
ATOM 1357 O O . GLU A 1 16 ? -1.629 11.439 -5.686 1.00 0.00 16 GLU A O 2
ATOM 1369 N N . LYS A 1 17 ? -2.729 9.758 -4.645 1.00 0.00 17 LYS A N 2
ATOM 1370 C CA . LYS A 1 17 ? -2.890 10.487 -3.399 1.00 0.00 17 LYS A CA 2
ATOM 1371 C C . LYS A 1 17 ? -1.513 10.859 -2.847 1.00 0.00 17 LYS A C 2
ATOM 1372 O O . LYS A 1 17 ? -1.193 12.038 -2.709 1.00 0.00 17 LYS A O 2
ATOM 1391 N N . VAL A 1 18 ? -0.733 9.830 -2.548 1.00 0.00 18 VAL A N 2
ATOM 1392 C CA . VAL A 1 18 ? 0.604 10.035 -2.016 1.00 0.00 18 VAL A CA 2
ATOM 1393 C C . VAL A 1 18 ? 1.310 11.125 -2.825 1.00 0.00 18 VAL A C 2
ATOM 1394 O O . VAL A 1 18 ? 1.994 11.977 -2.260 1.00 0.00 18 VAL A O 2
ATOM 1407 N N . LYS A 1 19 ? 1.118 11.062 -4.135 1.00 0.00 19 LYS A N 2
ATOM 1408 C CA . LYS A 1 19 ? 1.728 12.034 -5.026 1.00 0.00 19 LYS A CA 2
ATOM 1409 C C . LYS A 1 19 ? 1.021 13.381 -4.867 1.00 0.00 19 LYS A C 2
ATOM 1410 O O . LYS A 1 19 ? 1.667 14.427 -4.845 1.00 0.00 19 LYS A O 2
ATOM 1429 N N . ALA A 1 20 ? -0.298 13.312 -4.758 1.00 0.00 20 ALA A N 2
ATOM 1430 C CA . ALA A 1 20 ? -1.099 14.513 -4.601 1.00 0.00 20 ALA A CA 2
ATOM 1431 C C . ALA A 1 20 ? -0.587 15.309 -3.399 1.00 0.00 20 ALA A C 2
ATOM 1432 O O . ALA A 1 20 ? -0.552 16.538 -3.434 1.00 0.00 20 ALA A O 2
ATOM 1439 N N . LEU A 1 21 ? -0.202 14.576 -2.365 1.00 0.00 21 LEU A N 2
ATOM 1440 C CA . LEU A 1 21 ? 0.307 15.199 -1.155 1.00 0.00 21 LEU A CA 2
ATOM 1441 C C . LEU A 1 21 ? 1.403 16.202 -1.524 1.00 0.00 21 LEU A C 2
ATOM 1442 O O . LEU A 1 21 ? 2.274 15.903 -2.339 1.00 0.00 21 LEU A O 2
ATOM 1458 N N . GLY A 1 22 ? 1.323 17.371 -0.907 1.00 0.00 22 GLY A N 2
ATOM 1459 C CA . GLY A 1 22 ? 2.297 18.419 -1.160 1.00 0.00 22 GLY A CA 2
ATOM 1460 C C . GLY A 1 22 ? 3.724 17.877 -1.065 1.00 0.00 22 GLY A C 2
ATOM 1461 O O . GLY A 1 22 ? 4.650 18.448 -1.638 1.00 0.00 22 GLY A O 2
ATOM 1465 N N . GLY A 1 23 ? 3.857 16.779 -0.334 1.00 0.00 23 GLY A N 2
ATOM 1466 C CA . GLY A 1 23 ? 5.157 16.152 -0.156 1.00 0.00 23 GLY A CA 2
ATOM 1467 C C . GLY A 1 23 ? 6.180 17.154 0.381 1.00 0.00 23 GLY A C 2
ATOM 1468 O O . GLY A 1 23 ? 5.935 18.361 0.375 1.00 0.00 23 GLY A O 2
ATOM 1472 N N . GLY A 1 24 ? 7.304 16.619 0.833 1.00 0.00 24 GLY A N 2
ATOM 1473 C CA . GLY A 1 24 ? 8.365 17.452 1.373 1.00 0.00 24 GLY A CA 2
ATOM 1474 C C . GLY A 1 24 ? 8.672 17.077 2.824 1.00 0.00 24 GLY A C 2
ATOM 1475 O O . GLY A 1 24 ? 8.724 17.945 3.695 1.00 0.00 24 GLY A O 2
ATOM 1479 N N . GLY A 1 25 ? 8.867 15.785 3.039 1.00 0.00 25 GLY A N 2
ATOM 1480 C CA . GLY A 1 25 ? 9.167 15.285 4.371 1.00 0.00 25 GLY A CA 2
ATOM 1481 C C . GLY A 1 25 ? 8.142 14.235 4.805 1.00 0.00 25 GLY A C 2
ATOM 1482 O O . GLY A 1 25 ? 8.511 13.174 5.306 1.00 0.00 25 GLY A O 2
ATOM 1486 N N . ARG A 1 26 ? 6.877 14.568 4.599 1.00 0.00 26 ARG A N 2
ATOM 1487 C CA . ARG A 1 26 ? 5.797 13.667 4.963 1.00 0.00 26 ARG A CA 2
ATOM 1488 C C . ARG A 1 26 ? 5.900 12.365 4.166 1.00 0.00 26 ARG A C 2
ATOM 1489 O O . ARG A 1 26 ? 6.467 11.384 4.643 1.00 0.00 26 ARG A O 2
ATOM 1510 N N . ILE A 1 27 ? 5.342 12.399 2.964 1.00 0.00 27 ILE A N 2
ATOM 1511 C CA . ILE A 1 27 ? 5.364 11.233 2.096 1.00 0.00 27 ILE A CA 2
ATOM 1512 C C . ILE A 1 27 ? 6.786 10.674 2.036 1.00 0.00 27 ILE A C 2
ATOM 1513 O O . ILE A 1 27 ? 6.980 9.483 1.798 1.00 0.00 27 ILE A O 2
ATOM 1529 N N . GLU A 1 28 ? 7.746 11.562 2.256 1.00 0.00 28 GLU A N 2
ATOM 1530 C CA . GLU A 1 28 ? 9.146 11.172 2.229 1.00 0.00 28 GLU A CA 2
ATOM 1531 C C . GLU A 1 28 ? 9.343 9.849 2.972 1.00 0.00 28 GLU A C 2
ATOM 1532 O O . GLU A 1 28 ? 10.297 9.120 2.709 1.00 0.00 28 GLU A O 2
ATOM 1544 N N . GLU A 1 29 ? 8.424 9.579 3.889 1.00 0.00 29 GLU A N 2
ATOM 1545 C CA . GLU A 1 29 ? 8.484 8.358 4.673 1.00 0.00 29 GLU A CA 2
ATOM 1546 C C . GLU A 1 29 ? 7.499 7.325 4.122 1.00 0.00 29 GLU A C 2
ATOM 1547 O O . GLU A 1 29 ? 7.872 6.182 3.864 1.00 0.00 29 GLU A O 2
ATOM 1559 N N . LEU A 1 30 ? 6.260 7.764 3.960 1.00 0.00 30 LEU A N 2
ATOM 1560 C CA . LEU A 1 30 ? 5.217 6.892 3.445 1.00 0.00 30 LEU A CA 2
ATOM 1561 C C . LEU A 1 30 ? 5.675 6.286 2.117 1.00 0.00 30 LEU A C 2
ATOM 1562 O O . LEU A 1 30 ? 5.636 5.070 1.938 1.00 0.00 30 LEU A O 2
ATOM 1578 N N . LYS A 1 31 ? 6.098 7.164 1.219 1.00 0.00 31 LYS A N 2
ATOM 1579 C CA . LYS A 1 31 ? 6.562 6.731 -0.089 1.00 0.00 31 LYS A CA 2
ATOM 1580 C C . LYS A 1 31 ? 7.562 5.586 0.083 1.00 0.00 31 LYS A C 2
ATOM 1581 O O . LYS A 1 31 ? 7.711 4.748 -0.805 1.00 0.00 31 LYS A O 2
ATOM 1600 N N . LYS A 1 32 ? 8.222 5.587 1.233 1.00 0.00 32 LYS A N 2
ATOM 1601 C CA . LYS A 1 32 ? 9.204 4.558 1.533 1.00 0.00 32 LYS A CA 2
ATOM 1602 C C . LYS A 1 32 ? 8.483 3.235 1.804 1.00 0.00 32 LYS A C 2
ATOM 1603 O O . LYS A 1 32 ? 8.683 2.257 1.087 1.00 0.00 32 LYS A O 2
ATOM 1622 N N . LYS A 1 33 ? 7.661 3.250 2.843 1.00 0.00 33 LYS A N 2
ATOM 1623 C CA . LYS A 1 33 ? 6.910 2.063 3.218 1.00 0.00 33 LYS A CA 2
ATOM 1624 C C . LYS A 1 33 ? 6.030 1.630 2.044 1.00 0.00 33 LYS A C 2
ATOM 1625 O O . LYS A 1 33 ? 5.903 0.438 1.766 1.00 0.00 33 LYS A O 2
ATOM 1644 N N . TRP A 1 34 ? 5.445 2.619 1.387 1.00 0.00 34 TRP A N 2
ATOM 1645 C CA . TRP A 1 34 ? 4.580 2.355 0.249 1.00 0.00 34 TRP A CA 2
ATOM 1646 C C . TRP A 1 34 ? 5.403 1.616 -0.808 1.00 0.00 34 TRP A C 2
ATOM 1647 O O . TRP A 1 34 ? 4.856 0.857 -1.606 1.00 0.00 34 TRP A O 2
ATOM 1668 N N . GLU A 1 35 ? 6.704 1.865 -0.779 1.00 0.00 35 GLU A N 2
ATOM 1669 C CA . GLU A 1 35 ? 7.608 1.233 -1.726 1.00 0.00 35 GLU A CA 2
ATOM 1670 C C . GLU A 1 35 ? 7.903 -0.206 -1.297 1.00 0.00 35 GLU A C 2
ATOM 1671 O O . GLU A 1 35 ? 8.064 -1.088 -2.139 1.00 0.00 35 GLU A O 2
ATOM 1683 N N . GLU A 1 36 ? 7.967 -0.398 0.013 1.00 0.00 36 GLU A N 2
ATOM 1684 C CA . GLU A 1 36 ? 8.241 -1.715 0.563 1.00 0.00 36 GLU A CA 2
ATOM 1685 C C . GLU A 1 36 ? 6.946 -2.520 0.681 1.00 0.00 36 GLU A C 2
ATOM 1686 O O . GLU A 1 36 ? 6.981 -3.743 0.807 1.00 0.00 36 GLU A O 2
ATOM 1698 N N . LEU A 1 37 ? 5.834 -1.802 0.639 1.00 0.00 37 LEU A N 2
ATOM 1699 C CA . LEU A 1 37 ? 4.529 -2.435 0.740 1.00 0.00 37 LEU A CA 2
ATOM 1700 C C . LEU A 1 37 ? 4.130 -2.992 -0.628 1.00 0.00 37 LEU A C 2
ATOM 1701 O O . LEU A 1 37 ? 3.817 -4.175 -0.754 1.00 0.00 37 LEU A O 2
ATOM 1717 N N . LYS A 1 38 ? 4.155 -2.112 -1.619 1.00 0.00 38 LYS A N 2
ATOM 1718 C CA . LYS A 1 38 ? 3.799 -2.502 -2.973 1.00 0.00 38 LYS A CA 2
ATOM 1719 C C . LYS A 1 38 ? 4.631 -3.719 -3.385 1.00 0.00 38 LYS A C 2
ATOM 1720 O O . LYS A 1 38 ? 4.159 -4.572 -4.134 1.00 0.00 38 LYS A O 2
ATOM 1739 N N . LYS A 1 39 ? 5.854 -3.759 -2.876 1.00 0.00 39 LYS A N 2
ATOM 1740 C CA . LYS A 1 39 ? 6.755 -4.857 -3.182 1.00 0.00 39 LYS A CA 2
ATOM 1741 C C . LYS A 1 39 ? 6.204 -6.147 -2.572 1.00 0.00 39 LYS A C 2
ATOM 1742 O O . LYS A 1 39 ? 6.509 -7.241 -3.045 1.00 0.00 39 LYS A O 2
ATOM 1761 N N . LYS A 1 40 ? 5.403 -5.977 -1.530 1.00 0.00 40 LYS A N 2
ATOM 1762 C CA . LYS A 1 40 ? 4.808 -7.116 -0.851 1.00 0.00 40 LYS A CA 2
ATOM 1763 C C . LYS A 1 40 ? 3.577 -7.581 -1.630 1.00 0.00 40 LYS A C 2
ATOM 1764 O O . LYS A 1 40 ? 3.365 -8.781 -1.803 1.00 0.00 40 LYS A O 2
ATOM 1783 N N . ILE A 1 41 ? 2.796 -6.609 -2.079 1.00 0.00 41 ILE A N 2
ATOM 1784 C CA . ILE A 1 41 ? 1.592 -6.904 -2.836 1.00 0.00 41 ILE A CA 2
ATOM 1785 C C . ILE A 1 41 ? 1.974 -7.600 -4.144 1.00 0.00 41 ILE A C 2
ATOM 1786 O O . ILE A 1 41 ? 1.139 -8.242 -4.777 1.00 0.00 41 ILE A O 2
ATOM 1802 N N . GLU A 1 42 ? 3.238 -7.447 -4.510 1.00 0.00 42 GLU A N 2
ATOM 1803 C CA . GLU A 1 42 ? 3.743 -8.052 -5.732 1.00 0.00 42 GLU A CA 2
ATOM 1804 C C . GLU A 1 42 ? 3.990 -9.547 -5.521 1.00 0.00 42 GLU A C 2
ATOM 1805 O O . GLU A 1 42 ? 3.473 -10.377 -6.269 1.00 0.00 42 GLU A O 2
ATOM 1817 N N . GLU A 1 43 ? 4.779 -9.845 -4.500 1.00 0.00 43 GLU A N 2
ATOM 1818 C CA . GLU A 1 43 ? 5.101 -11.226 -4.182 1.00 0.00 43 GLU A CA 2
ATOM 1819 C C . GLU A 1 43 ? 3.916 -11.902 -3.490 1.00 0.00 43 GLU A C 2
ATOM 1820 O O . GLU A 1 43 ? 3.933 -13.110 -3.259 1.00 0.00 43 GLU A O 2
ATOM 1832 N N . LEU A 1 44 ? 2.914 -11.093 -3.180 1.00 0.00 44 LEU A N 2
ATOM 1833 C CA . LEU A 1 44 ? 1.721 -11.598 -2.520 1.00 0.00 44 LEU A CA 2
ATOM 1834 C C . LEU A 1 44 ? 1.325 -12.937 -3.146 1.00 0.00 44 LEU A C 2
ATOM 1835 O O . LEU A 1 44 ? 0.759 -12.972 -4.238 1.00 0.00 44 LEU A O 2
ATOM 1851 N N . GLY A 1 45 ? 1.639 -14.006 -2.428 1.00 0.00 45 GLY A N 2
ATOM 1852 C CA . GLY A 1 45 ? 1.323 -15.343 -2.900 1.00 0.00 45 GLY A CA 2
ATOM 1853 C C . GLY A 1 45 ? 2.094 -16.400 -2.107 1.00 0.00 45 GLY A C 2
ATOM 1854 O O . GLY A 1 45 ? 3.106 -16.094 -1.478 1.00 0.00 45 GLY A O 2
ATOM 1858 N N . GLY A 1 46 ? 1.586 -17.623 -2.165 1.00 0.00 46 GLY A N 2
ATOM 1859 C CA . GLY A 1 46 ? 2.215 -18.727 -1.459 1.00 0.00 46 GLY A CA 2
ATOM 1860 C C . GLY A 1 46 ? 2.650 -18.305 -0.055 1.00 0.00 46 GLY A C 2
ATOM 1861 O O . GLY A 1 46 ? 3.814 -18.462 0.312 1.00 0.00 46 GLY A O 2
ATOM 1865 N N . GLY A 1 47 ? 1.692 -17.777 0.693 1.00 0.00 47 GLY A N 2
ATOM 1866 C CA . GLY A 1 47 ? 1.962 -17.330 2.050 1.00 0.00 47 GLY A CA 2
ATOM 1867 C C . GLY A 1 47 ? 0.676 -16.879 2.745 1.00 0.00 47 GLY A C 2
ATOM 1868 O O . GLY A 1 47 ? 0.414 -17.263 3.883 1.00 0.00 47 GLY A O 2
ATOM 1872 N N . GLY A 1 48 ? -0.093 -16.071 2.029 1.00 0.00 48 GLY A N 2
ATOM 1873 C CA . GLY A 1 48 ? -1.346 -15.564 2.563 1.00 0.00 48 GLY A CA 2
ATOM 1874 C C . GLY A 1 48 ? -1.097 -14.604 3.728 1.00 0.00 48 GLY A C 2
ATOM 1875 O O . GLY A 1 48 ? -1.972 -14.401 4.568 1.00 0.00 48 GLY A O 2
ATOM 1879 N N . GLU A 1 49 ? 0.102 -14.039 3.742 1.00 0.00 49 GLU A N 2
ATOM 1880 C CA . GLU A 1 49 ? 0.478 -13.105 4.790 1.00 0.00 49 GLU A CA 2
ATOM 1881 C C . GLU A 1 49 ? 0.120 -11.675 4.379 1.00 0.00 49 GLU A C 2
ATOM 1882 O O . GLU A 1 49 ? 0.833 -10.732 4.719 1.00 0.00 49 GLU A O 2
ATOM 1894 N N . VAL A 1 50 ? -0.983 -11.559 3.655 1.00 0.00 50 VAL A N 2
ATOM 1895 C CA . VAL A 1 50 ? -1.443 -10.260 3.195 1.00 0.00 50 VAL A CA 2
ATOM 1896 C C . VAL A 1 50 ? -1.678 -9.350 4.402 1.00 0.00 50 VAL A C 2
ATOM 1897 O O . VAL A 1 50 ? -1.472 -8.139 4.321 1.00 0.00 50 VAL A O 2
ATOM 1910 N N . LYS A 1 51 ? -2.107 -9.967 5.493 1.00 0.00 51 LYS A N 2
ATOM 1911 C CA . LYS A 1 51 ? -2.372 -9.228 6.716 1.00 0.00 51 LYS A CA 2
ATOM 1912 C C . LYS A 1 51 ? -1.327 -8.123 6.876 1.00 0.00 51 LYS A C 2
ATOM 1913 O O . LYS A 1 51 ? -1.617 -7.063 7.430 1.00 0.00 51 LYS A O 2
ATOM 1932 N N . LYS A 1 52 ? -0.130 -8.408 6.381 1.00 0.00 52 LYS A N 2
ATOM 1933 C CA . LYS A 1 52 ? 0.961 -7.451 6.462 1.00 0.00 52 LYS A CA 2
ATOM 1934 C C . LYS A 1 52 ? 0.699 -6.301 5.489 1.00 0.00 52 LYS A C 2
ATOM 1935 O O . LYS A 1 52 ? 0.614 -5.144 5.898 1.00 0.00 52 LYS A O 2
ATOM 1954 N N . VAL A 1 53 ? 0.577 -6.659 4.219 1.00 0.00 53 VAL A N 2
ATOM 1955 C CA . VAL A 1 53 ? 0.326 -5.671 3.183 1.00 0.00 53 VAL A CA 2
ATOM 1956 C C . VAL A 1 53 ? -0.744 -4.691 3.668 1.00 0.00 53 VAL A C 2
ATOM 1957 O O . VAL A 1 53 ? -0.457 -3.519 3.902 1.00 0.00 53 VAL A O 2
ATOM 1970 N N . GLU A 1 54 ? -1.956 -5.209 3.804 1.00 0.00 54 GLU A N 2
ATOM 1971 C CA . GLU A 1 54 ? -3.071 -4.395 4.256 1.00 0.00 54 GLU A CA 2
ATOM 1972 C C . GLU A 1 54 ? -2.618 -3.442 5.363 1.00 0.00 54 GLU A C 2
ATOM 1973 O O . GLU A 1 54 ? -2.560 -2.230 5.160 1.00 0.00 54 GLU A O 2
ATOM 1985 N N . GLU A 1 55 ? -2.306 -4.025 6.512 1.00 0.00 55 GLU A N 2
ATOM 1986 C CA . GLU A 1 55 ? -1.860 -3.243 7.653 1.00 0.00 55 GLU A CA 2
ATOM 1987 C C . GLU A 1 55 ? -0.861 -2.175 7.205 1.00 0.00 55 GLU A C 2
ATOM 1988 O O . GLU A 1 55 ? -0.778 -1.105 7.808 1.00 0.00 55 GLU A O 2
ATOM 2000 N N . GLU A 1 56 ? -0.129 -2.501 6.150 1.00 0.00 56 GLU A N 2
ATOM 2001 C CA . GLU A 1 56 ? 0.861 -1.581 5.614 1.00 0.00 56 GLU A CA 2
ATOM 2002 C C . GLU A 1 56 ? 0.177 -0.469 4.816 1.00 0.00 56 GLU A C 2
ATOM 2003 O O . GLU A 1 56 ? 0.479 0.708 5.001 1.00 0.00 56 GLU A O 2
ATOM 2015 N N . VAL A 1 57 ? -0.733 -0.883 3.946 1.00 0.00 57 VAL A N 2
ATOM 2016 C CA . VAL A 1 57 ? -1.463 0.063 3.119 1.00 0.00 57 VAL A CA 2
ATOM 2017 C C . VAL A 1 57 ? -2.331 0.952 4.014 1.00 0.00 57 VAL A C 2
ATOM 2018 O O . VAL A 1 57 ? -2.631 2.091 3.659 1.00 0.00 57 VAL A O 2
ATOM 2031 N N . LYS A 1 58 ? -2.708 0.396 5.156 1.00 0.00 58 LYS A N 2
ATOM 2032 C CA . LYS A 1 58 ? -3.536 1.123 6.103 1.00 0.00 58 LYS A CA 2
ATOM 2033 C C . LYS A 1 58 ? -2.767 2.345 6.612 1.00 0.00 58 LYS A C 2
ATOM 2034 O O . LYS A 1 58 ? -3.253 3.471 6.520 1.00 0.00 58 LYS A O 2
ATOM 2053 N N . LYS A 1 59 ? -1.581 2.079 7.139 1.00 0.00 59 LYS A N 2
ATOM 2054 C CA . LYS A 1 59 ? -0.740 3.142 7.663 1.00 0.00 59 LYS A CA 2
ATOM 2055 C C . LYS A 1 59 ? -0.735 4.314 6.680 1.00 0.00 59 LYS A C 2
ATOM 2056 O O . LYS A 1 59 ? -0.600 5.468 7.084 1.00 0.00 59 LYS A O 2
ATOM 2075 N N . LEU A 1 60 ? -0.884 3.977 5.407 1.00 0.00 60 LEU A N 2
ATOM 2076 C CA . LEU A 1 60 ? -0.897 4.987 4.363 1.00 0.00 60 LEU A CA 2
ATOM 2077 C C . LEU A 1 60 ? -2.223 5.748 4.411 1.00 0.00 60 LEU A C 2
ATOM 2078 O O . LEU A 1 60 ? -2.263 6.909 4.812 1.00 0.00 60 LEU A O 2
ATOM 2094 N N . GLU A 1 61 ? -3.278 5.061 3.997 1.00 0.00 61 GLU A N 2
ATOM 2095 C CA . GLU A 1 61 ? -4.604 5.658 3.989 1.00 0.00 61 GLU A CA 2
ATOM 2096 C C . GLU A 1 61 ? -4.776 6.585 5.194 1.00 0.00 61 GLU A C 2
ATOM 2097 O O . GLU A 1 61 ? -5.142 7.748 5.039 1.00 0.00 61 GLU A O 2
ATOM 2109 N N . GLU A 1 62 ? -4.503 6.034 6.368 1.00 0.00 62 GLU A N 2
ATOM 2110 C CA . GLU A 1 62 ? -4.623 6.796 7.598 1.00 0.00 62 GLU A CA 2
ATOM 2111 C C . GLU A 1 62 ? -3.809 8.088 7.504 1.00 0.00 62 GLU A C 2
ATOM 2112 O O . GLU A 1 62 ? -4.374 9.181 7.479 1.00 0.00 62 GLU A O 2
ATOM 2124 N N . GLU A 1 63 ? -2.496 7.920 7.454 1.00 0.00 63 GLU A N 2
ATOM 2125 C CA . GLU A 1 63 ? -1.598 9.059 7.363 1.00 0.00 63 GLU A CA 2
ATOM 2126 C C . GLU A 1 63 ? -2.007 9.965 6.200 1.00 0.00 63 GLU A C 2
ATOM 2127 O O . GLU A 1 63 ? -2.230 11.160 6.388 1.00 0.00 63 GLU A O 2
ATOM 2139 N N . ILE A 1 64 ? -2.093 9.362 5.024 1.00 0.00 64 ILE A N 2
ATOM 2140 C CA . ILE A 1 64 ? -2.470 10.098 3.830 1.00 0.00 64 ILE A CA 2
ATOM 2141 C C . ILE A 1 64 ? -3.700 10.956 4.133 1.00 0.00 64 ILE A C 2
ATOM 2142 O O . ILE A 1 64 ? -3.675 12.172 3.948 1.00 0.00 64 ILE A O 2
ATOM 2158 N N . LYS A 1 65 ? -4.748 10.290 4.595 1.00 0.00 65 LYS A N 2
ATOM 2159 C CA . LYS A 1 65 ? -5.985 10.976 4.926 1.00 0.00 65 LYS A CA 2
ATOM 2160 C C . LYS A 1 65 ? -5.674 12.176 5.823 1.00 0.00 65 LYS A C 2
ATOM 2161 O O . LYS A 1 65 ? -6.450 13.128 5.883 1.00 0.00 65 LYS A O 2
ATOM 2180 N N . LYS A 1 66 ? -4.536 12.090 6.498 1.00 0.00 66 LYS A N 2
ATOM 2181 C CA . LYS A 1 66 ? -4.113 13.157 7.389 1.00 0.00 66 LYS A CA 2
ATOM 2182 C C . LYS A 1 66 ? -3.148 14.082 6.647 1.00 0.00 66 LYS A C 2
ATOM 2183 O O . LYS A 1 66 ? -3.080 15.276 6.937 1.00 0.00 66 LYS A O 2
ATOM 2202 N N . LEU A 1 67 ? -2.426 13.498 5.702 1.00 0.00 67 LEU A N 2
ATOM 2203 C CA . LEU A 1 67 ? -1.468 14.256 4.915 1.00 0.00 67 LEU A CA 2
ATOM 2204 C C . LEU A 1 67 ? -2.218 15.231 4.006 1.00 0.00 67 LEU A C 2
ATOM 2205 O O . LEU A 1 67 ? -3.446 15.194 3.930 1.00 0.00 67 LEU A O 2
ATOM 2221 N N . GLY A 1 1 ? -9.744 -13.499 -6.677 1.00 0.00 1 GLY A N 3
ATOM 2222 C CA . GLY A 1 1 ? -8.414 -12.915 -6.678 1.00 0.00 1 GLY A CA 3
ATOM 2223 C C . GLY A 1 1 ? -8.377 -11.634 -5.843 1.00 0.00 1 GLY A C 3
ATOM 2224 O O . GLY A 1 1 ? -8.049 -10.564 -6.353 1.00 0.00 1 GLY A O 3
ATOM 2228 N N . SER A 1 2 ? -8.717 -11.785 -4.570 1.00 0.00 2 SER A N 3
ATOM 2229 C CA . SER A 1 2 ? -8.727 -10.653 -3.659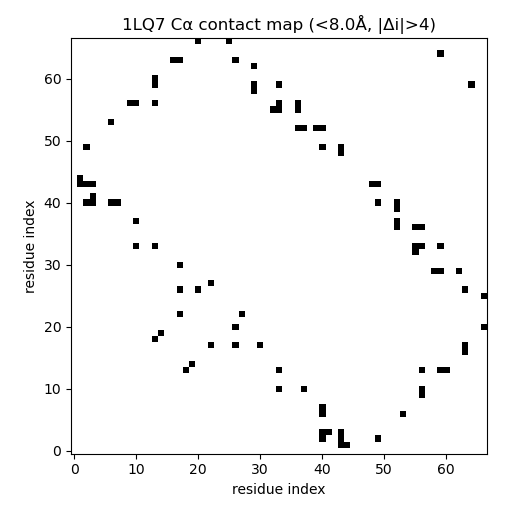 1.00 0.00 2 SER A CA 3
ATOM 2230 C C . SER A 1 2 ? -7.458 -10.659 -2.804 1.00 0.00 2 SER A C 3
ATOM 2231 O O . SER A 1 2 ? -7.489 -11.067 -1.644 1.00 0.00 2 SER A O 3
ATOM 2239 N N . ARG A 1 3 ? -6.372 -10.201 -3.410 1.00 0.00 3 ARG A N 3
ATOM 2240 C CA . ARG A 1 3 ? -5.096 -10.149 -2.718 1.00 0.00 3 ARG A CA 3
ATOM 2241 C C . ARG A 1 3 ? -4.269 -8.964 -3.221 1.00 0.00 3 ARG A C 3
ATOM 2242 O O . ARG A 1 3 ? -4.011 -8.020 -2.475 1.00 0.00 3 ARG A O 3
ATOM 2263 N N . VAL A 1 4 ? -3.874 -9.051 -4.483 1.00 0.00 4 VAL A N 3
ATOM 2264 C CA . VAL A 1 4 ? -3.081 -7.999 -5.094 1.00 0.00 4 VAL A CA 3
ATOM 2265 C C . VAL A 1 4 ? -4.009 -7.027 -5.827 1.00 0.00 4 VAL A C 3
ATOM 2266 O O . VAL A 1 4 ? -4.014 -5.831 -5.538 1.00 0.00 4 VAL A O 3
ATOM 2279 N N . LYS A 1 5 ? -4.771 -7.577 -6.761 1.00 0.00 5 LYS A N 3
ATOM 2280 C CA . LYS A 1 5 ? -5.701 -6.774 -7.536 1.00 0.00 5 LYS A CA 3
ATOM 2281 C C . LYS A 1 5 ? -6.553 -5.929 -6.587 1.00 0.00 5 LYS A C 3
ATOM 2282 O O . LYS A 1 5 ? -6.530 -4.700 -6.654 1.00 0.00 5 LYS A O 3
ATOM 2301 N N . ALA A 1 6 ? -7.284 -6.621 -5.725 1.00 0.00 6 ALA A N 3
ATOM 2302 C CA . ALA A 1 6 ? -8.142 -5.949 -4.764 1.00 0.00 6 ALA A CA 3
ATOM 2303 C C . ALA A 1 6 ? -7.328 -4.897 -4.007 1.00 0.00 6 ALA A C 3
ATOM 2304 O O . ALA A 1 6 ? -7.888 -3.955 -3.451 1.00 0.00 6 ALA A O 3
ATOM 2311 N N . LEU A 1 7 ? -6.017 -5.095 -4.011 1.00 0.00 7 LEU A N 3
ATOM 2312 C CA . LEU A 1 7 ? -5.121 -4.176 -3.331 1.00 0.00 7 LEU A CA 3
ATOM 2313 C C . LEU A 1 7 ? -4.769 -3.023 -4.274 1.00 0.00 7 LEU A C 3
ATOM 2314 O O . LEU A 1 7 ? -4.946 -1.856 -3.926 1.00 0.00 7 LEU A O 3
ATOM 2330 N N . GLU A 1 8 ? -4.278 -3.389 -5.448 1.00 0.00 8 GLU A N 3
ATOM 2331 C CA . GLU A 1 8 ? -3.900 -2.400 -6.443 1.00 0.00 8 GLU A CA 3
ATOM 2332 C C . GLU A 1 8 ? -4.859 -1.209 -6.398 1.00 0.00 8 GLU A C 3
ATOM 2333 O O . GLU A 1 8 ? -4.455 -0.074 -6.648 1.00 0.00 8 GLU A O 3
ATOM 2345 N N . GLU A 1 9 ? -6.109 -1.509 -6.077 1.00 0.00 9 GLU A N 3
ATOM 2346 C CA . GLU A 1 9 ? -7.128 -0.476 -5.996 1.00 0.00 9 GLU A CA 3
ATOM 2347 C C . GLU A 1 9 ? -6.679 0.640 -5.049 1.00 0.00 9 GLU A C 3
ATOM 2348 O O . GLU A 1 9 ? -6.636 1.807 -5.436 1.00 0.00 9 GLU A O 3
ATOM 2360 N N . LYS A 1 10 ? -6.355 0.241 -3.828 1.00 0.00 10 LYS A N 3
ATOM 2361 C CA . LYS A 1 10 ? -5.912 1.192 -2.823 1.00 0.00 10 LYS A CA 3
ATOM 2362 C C . LYS A 1 10 ? -4.508 1.685 -3.179 1.00 0.00 10 LYS A C 3
ATOM 2363 O O . LYS A 1 10 ? -4.243 2.886 -3.154 1.00 0.00 10 LYS A O 3
ATOM 2382 N N . VAL A 1 11 ? -3.645 0.733 -3.502 1.00 0.00 11 VAL A N 3
ATOM 2383 C CA . VAL A 1 11 ? -2.275 1.056 -3.863 1.00 0.00 11 VAL A CA 3
ATOM 2384 C C . VAL A 1 11 ? -2.279 2.107 -4.975 1.00 0.00 11 VAL A C 3
ATOM 2385 O O . VAL A 1 11 ? -1.811 3.227 -4.776 1.00 0.00 11 VAL A O 3
ATOM 2398 N N . LYS A 1 12 ? -2.811 1.708 -6.120 1.00 0.00 12 LYS A N 3
ATOM 2399 C CA . LYS A 1 12 ? -2.882 2.602 -7.264 1.00 0.00 12 LYS A CA 3
ATOM 2400 C C . LYS A 1 12 ? -3.250 4.007 -6.785 1.00 0.00 12 LYS A C 3
ATOM 2401 O O . LYS A 1 12 ? -2.568 4.978 -7.110 1.00 0.00 12 LYS A O 3
ATOM 2420 N N . ALA A 1 13 ? -4.330 4.072 -6.019 1.00 0.00 13 ALA A N 3
ATOM 2421 C CA . ALA A 1 13 ? -4.799 5.343 -5.493 1.00 0.00 13 ALA A CA 3
ATOM 2422 C C . ALA A 1 13 ? -3.707 5.959 -4.615 1.00 0.00 13 ALA A C 3
ATOM 2423 O O . ALA A 1 13 ? -3.385 7.138 -4.755 1.00 0.00 13 ALA A O 3
ATOM 2430 N N . LEU A 1 14 ? -3.169 5.134 -3.729 1.00 0.00 14 LEU A N 3
ATOM 2431 C CA . LEU A 1 14 ? -2.122 5.584 -2.828 1.00 0.00 14 LEU A CA 3
ATOM 2432 C C . LEU A 1 14 ? -1.007 6.248 -3.639 1.00 0.00 14 LEU A C 3
ATOM 2433 O O . LEU A 1 14 ? -0.358 7.178 -3.165 1.00 0.00 14 LEU A O 3
ATOM 2449 N N . GLU A 1 15 ? -0.820 5.744 -4.850 1.00 0.00 15 GLU A N 3
ATOM 2450 C CA . GLU A 1 15 ? 0.204 6.277 -5.733 1.00 0.00 15 GLU A CA 3
ATOM 2451 C C . GLU A 1 15 ? -0.131 7.717 -6.126 1.00 0.00 15 GLU A C 3
ATOM 2452 O O . GLU A 1 15 ? 0.628 8.638 -5.829 1.00 0.00 15 GLU A O 3
ATOM 2464 N N . GLU A 1 16 ? -1.268 7.866 -6.790 1.00 0.00 16 GLU A N 3
ATOM 2465 C CA . GLU A 1 16 ? -1.713 9.177 -7.228 1.00 0.00 16 GLU A CA 3
ATOM 2466 C C . GLU A 1 16 ? -1.876 10.110 -6.026 1.00 0.00 16 GLU A C 3
ATOM 2467 O O . GLU A 1 16 ? -1.589 11.303 -6.119 1.00 0.00 16 GLU A O 3
ATOM 2479 N N . LYS A 1 17 ? -2.335 9.533 -4.926 1.00 0.00 17 LYS A N 3
ATOM 2480 C CA . LYS A 1 17 ? -2.540 10.298 -3.708 1.00 0.00 17 LYS A CA 3
ATOM 2481 C C . LYS A 1 17 ? -1.182 10.710 -3.136 1.00 0.00 17 LYS A C 3
ATOM 2482 O O . LYS A 1 17 ? -0.851 11.894 -3.105 1.00 0.00 17 LYS A O 3
ATOM 2501 N N . VAL A 1 18 ? -0.432 9.709 -2.697 1.00 0.00 18 VAL A N 3
ATOM 2502 C CA . VAL A 1 18 ? 0.882 9.953 -2.128 1.00 0.00 18 VAL A CA 3
ATOM 2503 C C . VAL A 1 18 ? 1.631 10.965 -2.999 1.00 0.00 18 VAL A C 3
ATOM 2504 O O . VAL A 1 18 ? 2.501 11.685 -2.511 1.00 0.00 18 VAL A O 3
ATOM 2517 N N . LYS A 1 19 ? 1.264 10.988 -4.271 1.00 0.00 19 LYS A N 3
ATOM 2518 C CA . LYS A 1 19 ? 1.890 11.901 -5.214 1.00 0.00 19 LYS A CA 3
ATOM 2519 C C . LYS A 1 19 ? 1.196 13.262 -5.136 1.00 0.00 19 LYS A C 3
ATOM 2520 O O . LYS A 1 19 ? 1.856 14.300 -5.135 1.00 0.00 19 LYS A O 3
ATOM 2539 N N . ALA A 1 20 ? -0.127 13.214 -5.074 1.00 0.00 20 ALA A N 3
ATOM 2540 C CA . ALA A 1 20 ? -0.917 14.430 -4.997 1.00 0.00 20 ALA A CA 3
ATOM 2541 C C . ALA A 1 20 ? -0.445 15.265 -3.805 1.00 0.00 20 ALA A C 3
ATOM 2542 O O . ALA A 1 20 ? -0.450 16.494 -3.862 1.00 0.00 20 ALA A O 3
ATOM 2549 N N . LEU A 1 21 ? -0.047 14.565 -2.753 1.00 0.00 21 LEU A N 3
ATOM 2550 C CA . LEU A 1 21 ? 0.427 15.226 -1.549 1.00 0.00 21 LEU A CA 3
ATOM 2551 C C . LEU A 1 21 ? 1.550 16.197 -1.915 1.00 0.00 21 LEU A C 3
ATOM 2552 O O . LEU A 1 21 ? 2.442 15.857 -2.692 1.00 0.00 21 LEU A O 3
ATOM 2568 N N . GLY A 1 22 ? 1.472 17.388 -1.338 1.00 0.00 22 GLY A N 3
ATOM 2569 C CA . GLY A 1 22 ? 2.472 18.410 -1.594 1.00 0.00 22 GLY A CA 3
ATOM 2570 C C . GLY A 1 22 ? 3.883 17.870 -1.358 1.00 0.00 22 GLY A C 3
ATOM 2571 O O . GLY A 1 22 ? 4.856 18.410 -1.884 1.00 0.00 22 GLY A O 3
ATOM 2575 N N . GLY A 1 23 ? 3.951 16.808 -0.567 1.00 0.00 23 GLY A N 3
ATOM 2576 C CA . GLY A 1 23 ? 5.227 16.189 -0.255 1.00 0.00 23 GLY A CA 3
ATOM 2577 C C . GLY A 1 23 ? 6.189 17.198 0.375 1.00 0.00 23 GLY A C 3
ATOM 2578 O O . GLY A 1 23 ? 5.951 18.404 0.320 1.00 0.00 23 GLY A O 3
ATOM 2582 N N . GLY A 1 24 ? 7.254 16.669 0.959 1.00 0.00 24 GLY A N 3
ATOM 2583 C CA . GLY A 1 24 ? 8.251 17.509 1.600 1.00 0.00 24 GLY A CA 3
ATOM 2584 C C . GLY A 1 24 ? 8.532 17.036 3.027 1.00 0.00 24 GLY A C 3
ATOM 2585 O O . GLY A 1 24 ? 8.633 17.848 3.945 1.00 0.00 24 GLY A O 3
ATOM 2589 N N . GLY A 1 25 ? 8.652 15.724 3.169 1.00 0.00 25 GLY A N 3
ATOM 2590 C CA . GLY A 1 25 ? 8.919 15.134 4.469 1.00 0.00 25 GLY A CA 3
ATOM 2591 C C . GLY A 1 25 ? 7.874 14.071 4.814 1.00 0.00 25 GLY A C 3
ATOM 2592 O O . GLY A 1 25 ? 8.217 12.985 5.281 1.00 0.00 25 GLY A O 3
ATOM 2596 N N . ARG A 1 26 ? 6.619 14.419 4.570 1.00 0.00 26 ARG A N 3
ATOM 2597 C CA . ARG A 1 26 ? 5.522 13.508 4.848 1.00 0.00 26 ARG A CA 3
ATOM 2598 C C . ARG A 1 26 ? 5.637 12.256 3.977 1.00 0.00 26 ARG A C 3
ATOM 2599 O O . ARG A 1 26 ? 6.131 11.224 4.428 1.00 0.00 26 ARG A O 3
ATOM 2620 N N . ILE A 1 27 ? 5.172 12.388 2.743 1.00 0.00 27 ILE A N 3
ATOM 2621 C CA . ILE A 1 27 ? 5.216 11.280 1.804 1.00 0.00 27 ILE A CA 3
ATOM 2622 C C . ILE A 1 27 ? 6.638 10.716 1.753 1.00 0.00 27 ILE A C 3
ATOM 2623 O O . ILE A 1 27 ? 6.840 9.568 1.362 1.00 0.00 27 ILE A O 3
ATOM 2639 N N . GLU A 1 28 ? 7.585 11.550 2.158 1.00 0.00 28 GLU A N 3
ATOM 2640 C CA . GLU A 1 28 ? 8.982 11.148 2.164 1.00 0.00 28 GLU A CA 3
ATOM 2641 C C . GLU A 1 28 ? 9.151 9.827 2.917 1.00 0.00 28 GLU A C 3
ATOM 2642 O O . GLU A 1 28 ? 10.167 9.150 2.771 1.00 0.00 28 GLU A O 3
ATOM 2654 N N . GLU A 1 29 ? 8.139 9.500 3.708 1.00 0.00 29 GLU A N 3
ATOM 2655 C CA . GLU A 1 29 ? 8.163 8.272 4.484 1.00 0.00 29 GLU A CA 3
ATOM 2656 C C . GLU A 1 29 ? 7.165 7.263 3.912 1.00 0.00 29 GLU A C 3
ATOM 2657 O O . GLU A 1 29 ? 7.423 6.060 3.916 1.00 0.00 29 GLU A O 3
ATOM 2669 N N . LEU A 1 30 ? 6.048 7.789 3.433 1.00 0.00 30 LEU A N 3
ATOM 2670 C CA . LEU A 1 30 ? 5.011 6.949 2.859 1.00 0.00 30 LEU A CA 3
ATOM 2671 C C . LEU A 1 30 ? 5.570 6.220 1.636 1.00 0.00 30 LEU A C 3
ATOM 2672 O O . LEU A 1 30 ? 5.624 4.991 1.611 1.00 0.00 30 LEU A O 3
ATOM 2688 N N . LYS A 1 31 ? 5.974 7.008 0.650 1.00 0.00 31 LYS A N 3
ATOM 2689 C CA . LYS A 1 31 ? 6.528 6.454 -0.573 1.00 0.00 31 LYS A CA 3
ATOM 2690 C C . LYS A 1 31 ? 7.508 5.334 -0.222 1.00 0.00 31 LYS A C 3
ATOM 2691 O O . LYS A 1 31 ? 7.653 4.371 -0.975 1.00 0.00 31 LYS A O 3
ATOM 2710 N N . LYS A 1 32 ? 8.157 5.496 0.922 1.00 0.00 32 LYS A N 3
ATOM 2711 C CA . LYS A 1 32 ? 9.120 4.510 1.381 1.00 0.00 32 LYS A CA 3
ATOM 2712 C C . LYS A 1 32 ? 8.393 3.200 1.696 1.00 0.00 32 LYS A C 3
ATOM 2713 O O . LYS A 1 32 ? 8.555 2.210 0.984 1.00 0.00 32 LYS A O 3
ATOM 2732 N N . LYS A 1 33 ? 7.607 3.238 2.761 1.00 0.00 33 LYS A N 3
ATOM 2733 C CA . LYS A 1 33 ? 6.854 2.067 3.178 1.00 0.00 33 LYS A CA 3
ATOM 2734 C C . LYS A 1 33 ? 6.004 1.570 2.008 1.00 0.00 33 LYS A C 3
ATOM 2735 O O . LYS A 1 33 ? 5.823 0.366 1.834 1.00 0.00 33 LYS A O 3
ATOM 2754 N N . TRP A 1 34 ? 5.505 2.523 1.234 1.00 0.00 34 TRP A N 3
ATOM 2755 C CA . TRP A 1 34 ? 4.676 2.197 0.085 1.00 0.00 34 TRP A CA 3
ATOM 2756 C C . TRP A 1 34 ? 5.529 1.394 -0.900 1.00 0.00 34 TRP A C 3
ATOM 2757 O O . TRP A 1 34 ? 5.018 0.524 -1.602 1.00 0.00 34 TRP A O 3
ATOM 2778 N N . GLU A 1 35 ? 6.814 1.715 -0.918 1.00 0.00 35 GLU A N 3
ATOM 2779 C CA . GLU A 1 35 ? 7.743 1.034 -1.804 1.00 0.00 35 GLU A CA 3
ATOM 2780 C C . GLU A 1 35 ? 8.014 -0.385 -1.301 1.00 0.00 35 GLU A C 3
ATOM 2781 O O . GLU A 1 35 ? 8.207 -1.304 -2.096 1.00 0.00 35 GLU A O 3
ATOM 2793 N N . GLU A 1 36 ? 8.022 -0.520 0.018 1.00 0.00 36 GLU A N 3
ATOM 2794 C CA . GLU A 1 36 ? 8.266 -1.811 0.637 1.00 0.00 36 GLU A CA 3
ATOM 2795 C C . GLU A 1 36 ? 6.959 -2.600 0.753 1.00 0.00 36 GLU A C 3
ATOM 2796 O O . GLU A 1 36 ? 6.978 -3.812 0.960 1.00 0.00 36 GLU A O 3
ATOM 2808 N N . LEU A 1 37 ? 5.856 -1.880 0.612 1.00 0.00 37 LEU A N 3
ATOM 2809 C CA . LEU A 1 37 ? 4.543 -2.498 0.697 1.00 0.00 37 LEU A CA 3
ATOM 2810 C C . LEU A 1 37 ? 4.161 -3.064 -0.671 1.00 0.00 37 LEU A C 3
ATOM 2811 O O . LEU A 1 37 ? 3.839 -4.245 -0.790 1.00 0.00 37 LEU A O 3
ATOM 2827 N N . LYS A 1 38 ? 4.208 -2.195 -1.670 1.00 0.00 38 LYS A N 3
ATOM 2828 C CA . LYS A 1 38 ? 3.871 -2.594 -3.025 1.00 0.00 38 LYS A CA 3
ATOM 2829 C C . LYS A 1 38 ? 4.667 -3.846 -3.398 1.00 0.00 38 LYS A C 3
ATOM 2830 O O . LYS A 1 38 ? 4.196 -4.678 -4.172 1.00 0.00 38 LYS A O 3
ATOM 2849 N N . LYS A 1 39 ? 5.858 -3.942 -2.828 1.00 0.00 39 LYS A N 3
ATOM 2850 C CA . LYS A 1 39 ? 6.724 -5.080 -3.089 1.00 0.00 39 LYS A CA 3
ATOM 2851 C C . LYS A 1 39 ? 6.121 -6.332 -2.448 1.00 0.00 39 LYS A C 3
ATOM 2852 O O . LYS A 1 39 ? 6.399 -7.450 -2.880 1.00 0.00 39 LYS A O 3
ATOM 2871 N N . LYS A 1 40 ? 5.306 -6.102 -1.430 1.00 0.00 40 LYS A N 3
ATOM 2872 C CA . LYS A 1 40 ? 4.661 -7.198 -0.726 1.00 0.00 40 LYS A CA 3
ATOM 2873 C C . LYS A 1 40 ? 3.430 -7.650 -1.512 1.00 0.00 40 LYS A C 3
ATOM 2874 O O . LYS A 1 40 ? 3.204 -8.847 -1.688 1.00 0.00 40 LYS A O 3
ATOM 2893 N N . ILE A 1 41 ? 2.664 -6.668 -1.966 1.00 0.00 41 ILE A N 3
ATOM 2894 C CA . ILE A 1 41 ? 1.461 -6.950 -2.731 1.00 0.00 41 ILE A CA 3
ATOM 2895 C C . ILE A 1 41 ? 1.841 -7.662 -4.030 1.00 0.00 41 ILE A C 3
ATOM 2896 O O . ILE A 1 41 ? 0.996 -8.282 -4.673 1.00 0.00 41 ILE A O 3
ATOM 2912 N N . GLU A 1 42 ? 3.115 -7.549 -4.377 1.00 0.00 42 GLU A N 3
ATOM 2913 C CA . GLU A 1 42 ? 3.619 -8.175 -5.588 1.00 0.00 42 GLU A CA 3
ATOM 2914 C C . GLU A 1 42 ? 3.858 -9.667 -5.354 1.00 0.00 42 GLU A C 3
ATOM 2915 O O . GLU A 1 42 ? 3.348 -10.505 -6.097 1.00 0.00 42 GLU A O 3
ATOM 2927 N N . GLU A 1 43 ? 4.632 -9.955 -4.319 1.00 0.00 43 GLU A N 3
ATOM 2928 C CA . GLU A 1 43 ? 4.946 -11.333 -3.978 1.00 0.00 43 GLU A CA 3
ATOM 2929 C C . GLU A 1 43 ? 3.742 -12.001 -3.310 1.00 0.00 43 GLU A C 3
ATOM 2930 O O . GLU A 1 43 ? 3.761 -13.203 -3.047 1.00 0.00 43 GLU A O 3
ATOM 2942 N N . LEU A 1 44 ? 2.723 -11.193 -3.055 1.00 0.00 44 LEU A N 3
ATOM 2943 C CA . LEU A 1 44 ? 1.513 -11.691 -2.424 1.00 0.00 44 LEU A CA 3
ATOM 2944 C C . LEU A 1 44 ? 1.154 -13.053 -3.022 1.00 0.00 44 LEU A C 3
ATOM 2945 O O . LEU A 1 44 ? 0.572 -13.126 -4.103 1.00 0.00 44 LEU A O 3
ATOM 2961 N N . GLY A 1 45 ? 1.516 -14.098 -2.292 1.00 0.00 45 GLY A N 3
ATOM 2962 C CA . GLY A 1 45 ? 1.238 -15.453 -2.737 1.00 0.00 45 GLY A CA 3
ATOM 2963 C C . GLY A 1 45 ? 1.757 -16.478 -1.726 1.00 0.00 45 GLY A C 3
ATOM 2964 O O . GLY A 1 45 ? 1.063 -16.818 -0.770 1.00 0.00 45 GLY A O 3
ATOM 2968 N N . GLY A 1 46 ? 2.972 -16.943 -1.974 1.00 0.00 46 GLY A N 3
ATOM 2969 C CA . GLY A 1 46 ? 3.591 -17.924 -1.098 1.00 0.00 46 GLY A CA 3
ATOM 2970 C C . GLY A 1 46 ? 3.817 -17.344 0.300 1.00 0.00 46 GLY A C 3
ATOM 2971 O O . GLY A 1 46 ? 4.921 -16.913 0.627 1.00 0.00 46 GLY A O 3
ATOM 2975 N N . GLY A 1 47 ? 2.752 -17.352 1.088 1.00 0.00 47 GLY A N 3
ATOM 2976 C CA . GLY A 1 47 ? 2.818 -16.833 2.443 1.00 0.00 47 GLY A CA 3
ATOM 2977 C C . GLY A 1 47 ? 1.419 -16.548 2.991 1.00 0.00 47 GLY A C 3
ATOM 2978 O O . GLY A 1 47 ? 1.118 -16.877 4.137 1.00 0.00 47 GLY A O 3
ATOM 2982 N N . GLY A 1 48 ? 0.600 -15.938 2.146 1.00 0.00 48 GLY A N 3
ATOM 2983 C CA . GLY A 1 48 ? -0.760 -15.605 2.531 1.00 0.00 48 GLY A CA 3
ATOM 2984 C C . GLY A 1 48 ? -0.775 -14.692 3.760 1.00 0.00 48 GLY A C 3
ATOM 2985 O O . GLY A 1 48 ? -1.762 -14.648 4.492 1.00 0.00 48 GLY A O 3
ATOM 2989 N N . GLU A 1 49 ? 0.331 -13.989 3.947 1.00 0.00 49 GLU A N 3
ATOM 2990 C CA . GLU A 1 49 ? 0.460 -13.081 5.074 1.00 0.00 49 GLU A CA 3
ATOM 2991 C C . GLU A 1 49 ? 0.010 -11.673 4.675 1.00 0.00 49 GLU A C 3
ATOM 2992 O O . GLU A 1 49 ? 0.550 -10.683 5.166 1.00 0.00 49 GLU A O 3
ATOM 3004 N N . VAL A 1 50 ? -0.974 -11.630 3.789 1.00 0.00 50 VAL A N 3
ATOM 3005 C CA . VAL A 1 50 ? -1.503 -10.361 3.319 1.00 0.00 50 VAL A CA 3
ATOM 3006 C C . VAL A 1 50 ? -1.747 -9.440 4.516 1.00 0.00 50 VAL A C 3
ATOM 3007 O O . VAL A 1 50 ? -1.603 -8.223 4.407 1.00 0.00 50 VAL A O 3
ATOM 3020 N N . LYS A 1 51 ? -2.114 -10.056 5.630 1.00 0.00 51 LYS A N 3
ATOM 3021 C CA . LYS A 1 51 ? -2.381 -9.307 6.846 1.00 0.00 51 LYS A CA 3
ATOM 3022 C C . LYS A 1 51 ? -1.380 -8.155 6.960 1.00 0.00 51 LYS A C 3
ATOM 3023 O O . LYS A 1 51 ? -1.701 -7.100 7.505 1.00 0.00 51 LYS A O 3
ATOM 3042 N N . LYS A 1 52 ? -0.186 -8.396 6.438 1.00 0.00 52 LYS A N 3
ATOM 3043 C CA . LYS A 1 52 ? 0.864 -7.393 6.474 1.00 0.00 52 LYS A CA 3
ATOM 3044 C C . LYS A 1 52 ? 0.554 -6.300 5.449 1.0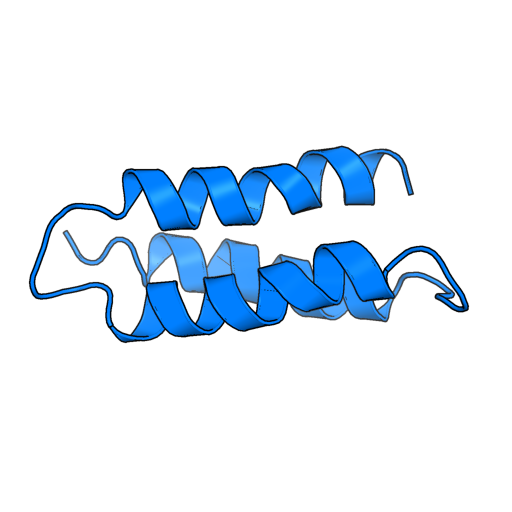0 0.00 52 LYS A C 3
ATOM 3045 O O . LYS A 1 52 ? 0.427 -5.129 5.805 1.00 0.00 52 LYS A O 3
ATOM 3064 N N . VAL A 1 53 ? 0.441 -6.722 4.198 1.00 0.00 53 VAL A N 3
ATOM 3065 C CA . VAL A 1 53 ? 0.149 -5.793 3.119 1.00 0.00 53 VAL A CA 3
ATOM 3066 C C . VAL A 1 53 ? -0.909 -4.792 3.587 1.00 0.00 53 VAL A C 3
ATOM 3067 O O . VAL A 1 53 ? -0.619 -3.608 3.750 1.00 0.00 53 VAL A O 3
ATOM 3080 N N . GLU A 1 54 ? -2.114 -5.305 3.789 1.00 0.00 54 GLU A N 3
ATOM 3081 C CA . GLU A 1 54 ? -3.217 -4.471 4.234 1.00 0.00 54 GLU A CA 3
ATOM 3082 C C . GLU A 1 54 ? -2.743 -3.495 5.313 1.00 0.00 54 GLU A C 3
ATOM 3083 O O . GLU A 1 54 ? -2.835 -2.280 5.141 1.00 0.00 54 GLU A O 3
ATOM 3095 N N . GLU A 1 55 ? -2.246 -4.064 6.402 1.00 0.00 55 GLU A N 3
ATOM 3096 C CA . GLU A 1 55 ? -1.757 -3.259 7.509 1.00 0.00 55 GLU A CA 3
ATOM 3097 C C . GLU A 1 55 ? -0.755 -2.218 7.007 1.00 0.00 55 GLU A C 3
ATOM 3098 O O . GLU A 1 55 ? -0.628 -1.142 7.590 1.00 0.00 55 GLU A O 3
ATOM 3110 N N . GLU A 1 56 ? -0.070 -2.573 5.930 1.00 0.00 56 GLU A N 3
ATOM 3111 C CA . GLU A 1 56 ? 0.917 -1.682 5.343 1.00 0.00 56 GLU A CA 3
ATOM 3112 C C . GLU A 1 56 ? 0.225 -0.573 4.549 1.00 0.00 56 GLU A C 3
ATOM 3113 O O . GLU A 1 56 ? 0.566 0.601 4.690 1.00 0.00 56 GLU A O 3
ATOM 3125 N N . VAL A 1 57 ? -0.735 -0.984 3.733 1.00 0.00 57 VAL A N 3
ATOM 3126 C CA . VAL A 1 57 ? -1.479 -0.038 2.917 1.00 0.00 57 VAL A CA 3
ATOM 3127 C C . VAL A 1 57 ? -2.371 0.816 3.819 1.00 0.00 57 VAL A C 3
ATOM 3128 O O . VAL A 1 57 ? -2.816 1.891 3.419 1.00 0.00 57 VAL A O 3
ATOM 3141 N N . LYS A 1 58 ? -2.606 0.306 5.020 1.00 0.00 58 LYS A N 3
ATOM 3142 C CA . LYS A 1 58 ? -3.437 1.010 5.981 1.00 0.00 58 LYS A CA 3
ATOM 3143 C C . LYS A 1 58 ? -2.673 2.222 6.520 1.00 0.00 58 LYS A C 3
ATOM 3144 O O . LYS A 1 58 ? -3.175 3.344 6.480 1.00 0.00 58 LYS A O 3
ATOM 3163 N N . LYS A 1 59 ? -1.472 1.953 7.010 1.00 0.00 59 LYS A N 3
ATOM 3164 C CA . LYS A 1 59 ? -0.634 3.008 7.555 1.00 0.00 59 LYS A CA 3
ATOM 3165 C C . LYS A 1 59 ? -0.710 4.236 6.645 1.00 0.00 59 LYS A C 3
ATOM 3166 O O . LYS A 1 59 ? -0.665 5.369 7.121 1.00 0.00 59 LYS A O 3
ATOM 3185 N N . LEU A 1 60 ? -0.822 3.968 5.352 1.00 0.00 60 LEU A N 3
ATOM 3186 C CA . LEU A 1 60 ? -0.905 5.036 4.372 1.00 0.00 60 LEU A CA 3
ATOM 3187 C C . LEU A 1 60 ? -2.242 5.764 4.527 1.00 0.00 60 LEU A C 3
ATOM 3188 O O . LEU A 1 60 ? -2.285 6.895 5.009 1.00 0.00 60 LEU A O 3
ATOM 3204 N N . GLU A 1 61 ? -3.300 5.085 4.109 1.00 0.00 61 GLU A N 3
ATOM 3205 C CA . GLU A 1 61 ? -4.635 5.653 4.197 1.00 0.00 61 GLU A CA 3
ATOM 3206 C C . GLU A 1 61 ? -4.769 6.504 5.461 1.00 0.00 61 GLU A C 3
ATOM 3207 O O . GLU A 1 61 ? -5.135 7.677 5.388 1.00 0.00 61 GLU A O 3
ATOM 3219 N N . GLU A 1 62 ? -4.464 5.882 6.590 1.00 0.00 62 GLU A N 3
ATOM 3220 C CA . GLU A 1 62 ? -4.546 6.568 7.868 1.00 0.00 62 GLU A CA 3
ATOM 3221 C C . GLU A 1 62 ? -3.763 7.882 7.816 1.00 0.00 62 GLU A C 3
ATOM 3222 O O . GLU A 1 62 ? -4.348 8.961 7.898 1.00 0.00 62 GLU A O 3
ATOM 3234 N N . GLU A 1 63 ? -2.452 7.747 7.681 1.00 0.00 63 GLU A N 3
ATOM 3235 C CA . GLU A 1 63 ? -1.583 8.911 7.617 1.00 0.00 63 GLU A CA 3
ATOM 3236 C C . GLU A 1 63 ? -2.024 9.840 6.485 1.00 0.00 63 GLU A C 3
ATOM 3237 O O . GLU A 1 63 ? -2.325 11.009 6.718 1.00 0.00 63 GLU A O 3
ATOM 3249 N N . ILE A 1 64 ? -2.046 9.286 5.281 1.00 0.00 64 ILE A N 3
ATOM 3250 C CA . ILE A 1 64 ? -2.444 10.051 4.112 1.00 0.00 64 ILE A CA 3
ATOM 3251 C C . ILE A 1 64 ? -3.756 10.779 4.406 1.00 0.00 64 ILE A C 3
ATOM 3252 O O . ILE A 1 64 ? -3.953 11.913 3.971 1.00 0.00 64 ILE A O 3
ATOM 3268 N N . LYS A 1 65 ? -4.621 10.099 5.146 1.00 0.00 65 LYS A N 3
ATOM 3269 C CA . LYS A 1 65 ? -5.909 10.667 5.504 1.00 0.00 65 LYS A CA 3
ATOM 3270 C C . LYS A 1 65 ? -5.693 11.867 6.428 1.00 0.00 65 LYS A C 3
ATOM 3271 O O . LYS A 1 65 ? -6.458 12.829 6.392 1.00 0.00 65 LYS A O 3
ATOM 3290 N N . LYS A 1 66 ? -4.647 11.771 7.236 1.00 0.00 66 LYS A N 3
ATOM 3291 C CA . LYS A 1 66 ? -4.320 12.836 8.168 1.00 0.00 66 LYS A CA 3
ATOM 3292 C C . LYS A 1 66 ? -3.709 14.010 7.400 1.00 0.00 66 LYS A C 3
ATOM 3293 O O . LYS A 1 66 ? -3.886 15.166 7.782 1.00 0.00 66 LYS A O 3
ATOM 3312 N N . LEU A 1 67 ? -3.000 13.673 6.333 1.00 0.00 67 LEU A N 3
ATOM 3313 C CA . LEU A 1 67 ? -2.361 14.685 5.509 1.00 0.00 67 LEU A CA 3
ATOM 3314 C C . LEU A 1 67 ? -3.410 15.698 5.048 1.00 0.00 67 LEU A C 3
ATOM 3315 O O . LEU A 1 67 ? -3.711 15.789 3.858 1.00 0.00 67 LEU A O 3
ATOM 3331 N N . GLY A 1 1 ? -8.375 -11.951 -9.416 1.00 0.00 1 GLY A N 4
ATOM 3332 C CA . GLY A 1 1 ? -7.577 -11.579 -8.260 1.00 0.00 1 GLY A CA 4
ATOM 3333 C C . GLY A 1 1 ? -8.217 -12.085 -6.966 1.00 0.00 1 GLY A C 4
ATOM 3334 O O . GLY A 1 1 ? -8.978 -13.052 -6.983 1.00 0.00 1 GLY A O 4
ATOM 3338 N N . SER A 1 2 ? -7.885 -11.411 -5.875 1.00 0.00 2 SER A N 4
ATOM 3339 C CA . SER A 1 2 ? -8.417 -11.781 -4.575 1.00 0.00 2 SER A CA 4
ATOM 3340 C C . SER A 1 2 ? -7.861 -10.848 -3.497 1.00 0.00 2 SER A C 4
ATOM 3341 O O . SER A 1 2 ? -8.620 -10.247 -2.738 1.00 0.00 2 SER A O 4
ATOM 3349 N N . ARG A 1 3 ? -6.540 -10.757 -3.464 1.00 0.00 3 ARG A N 4
ATOM 3350 C CA . ARG A 1 3 ? -5.872 -9.908 -2.492 1.00 0.00 3 ARG A CA 4
ATOM 3351 C C . ARG A 1 3 ? -5.135 -8.769 -3.199 1.00 0.00 3 ARG A C 4
ATOM 3352 O O . ARG A 1 3 ? -5.426 -7.597 -2.965 1.00 0.00 3 ARG A O 4
ATOM 3373 N N . VAL A 1 4 ? -4.195 -9.153 -4.049 1.00 0.00 4 VAL A N 4
ATOM 3374 C CA . VAL A 1 4 ? -3.414 -8.179 -4.793 1.00 0.00 4 VAL A CA 4
ATOM 3375 C C . VAL A 1 4 ? -4.359 -7.234 -5.537 1.00 0.00 4 VAL A C 4
ATOM 3376 O O . VAL A 1 4 ? -4.254 -6.015 -5.407 1.00 0.00 4 VAL A O 4
ATOM 3389 N N . LYS A 1 5 ? -5.262 -7.833 -6.301 1.00 0.00 5 LYS A N 4
ATOM 3390 C CA . LYS A 1 5 ? -6.225 -7.060 -7.066 1.00 0.00 5 LYS A CA 4
ATOM 3391 C C . LYS A 1 5 ? -6.876 -6.018 -6.155 1.00 0.00 5 LYS A C 4
ATOM 3392 O O . LYS A 1 5 ? -6.714 -4.817 -6.366 1.00 0.00 5 LYS A O 4
ATOM 3411 N N . ALA A 1 6 ? -7.598 -6.515 -5.161 1.00 0.00 6 ALA A N 4
ATOM 3412 C CA . ALA A 1 6 ? -8.273 -5.641 -4.217 1.00 0.00 6 ALA A CA 4
ATOM 3413 C C . ALA A 1 6 ? -7.256 -4.679 -3.601 1.00 0.00 6 ALA A C 4
ATOM 3414 O O . ALA A 1 6 ? -7.629 -3.641 -3.056 1.00 0.00 6 ALA A O 4
ATOM 3421 N N . LEU A 1 7 ? -5.991 -5.058 -3.708 1.00 0.00 7 LEU A N 4
ATOM 3422 C CA . LEU A 1 7 ? -4.917 -4.241 -3.168 1.00 0.00 7 LEU A CA 4
ATOM 3423 C C . LEU A 1 7 ? -4.583 -3.125 -4.160 1.00 0.00 7 LEU A C 4
ATOM 3424 O O . LEU A 1 7 ? -4.788 -1.947 -3.866 1.00 0.00 7 LEU A O 4
ATOM 3440 N N . GLU A 1 8 ? -4.075 -3.533 -5.313 1.00 0.00 8 GLU A N 4
ATOM 3441 C CA . GLU A 1 8 ? -3.711 -2.582 -6.349 1.00 0.00 8 GLU A CA 4
ATOM 3442 C C . GLU A 1 8 ? -4.707 -1.421 -6.377 1.00 0.00 8 GLU A C 4
ATOM 3443 O O . GLU A 1 8 ? -4.336 -0.286 -6.675 1.00 0.00 8 GLU A O 4
ATOM 3455 N N . GLU A 1 9 ? -5.952 -1.744 -6.063 1.00 0.00 9 GLU A N 4
ATOM 3456 C CA . GLU A 1 9 ? -7.005 -0.742 -6.048 1.00 0.00 9 GLU A CA 4
ATOM 3457 C C . GLU A 1 9 ? -6.601 0.440 -5.163 1.00 0.00 9 GLU A C 4
ATOM 3458 O O . GLU A 1 9 ? -6.531 1.574 -5.631 1.00 0.00 9 GLU A O 4
ATOM 3470 N N . LYS A 1 10 ? -6.346 0.132 -3.900 1.00 0.00 10 LYS A N 4
ATOM 3471 C CA . LYS A 1 10 ? -5.951 1.154 -2.945 1.00 0.00 10 LYS A CA 4
ATOM 3472 C C . LYS A 1 10 ? -4.536 1.633 -3.276 1.00 0.00 10 LYS A C 4
ATOM 3473 O O . LYS A 1 10 ? -4.310 2.827 -3.464 1.00 0.00 10 LYS A O 4
ATOM 3492 N N . VAL A 1 11 ? -3.621 0.677 -3.334 1.00 0.00 11 VAL A N 4
ATOM 3493 C CA . VAL A 1 11 ? -2.233 0.987 -3.638 1.00 0.00 11 VAL A CA 4
ATOM 3494 C C . VAL A 1 11 ? -2.179 1.961 -4.816 1.00 0.00 11 VAL A C 4
ATOM 3495 O O . VAL A 1 11 ? -1.497 2.982 -4.752 1.00 0.00 11 VAL A O 4
ATOM 3508 N N . LYS A 1 12 ? -2.907 1.610 -5.866 1.00 0.00 12 LYS A N 4
ATOM 3509 C CA . LYS A 1 12 ? -2.950 2.440 -7.058 1.00 0.00 12 LYS A CA 4
ATOM 3510 C C . LYS A 1 12 ? -3.321 3.871 -6.664 1.00 0.00 12 LYS A C 4
ATOM 3511 O O . LYS A 1 12 ? -2.649 4.822 -7.062 1.00 0.00 12 LYS A O 4
ATOM 3530 N N . ALA A 1 13 ? -4.389 3.980 -5.887 1.00 0.00 13 ALA A N 4
ATOM 3531 C CA . ALA A 1 13 ? -4.856 5.279 -5.435 1.00 0.00 13 ALA A CA 4
ATOM 3532 C C . ALA A 1 13 ? -3.750 5.962 -4.627 1.00 0.00 13 ALA A C 4
ATOM 3533 O O . ALA A 1 13 ? -3.506 7.157 -4.787 1.00 0.00 13 ALA A O 4
ATOM 3540 N N . LEU A 1 14 ? -3.110 5.172 -3.777 1.00 0.00 14 LEU A N 4
ATOM 3541 C CA . LEU A 1 14 ? -2.037 5.686 -2.943 1.00 0.00 14 LEU A CA 4
ATOM 3542 C C . LEU A 1 14 ? -0.992 6.370 -3.827 1.00 0.00 14 LEU A C 4
ATOM 3543 O O . LEU A 1 14 ? -0.558 7.482 -3.534 1.00 0.00 14 LEU A O 4
ATOM 3559 N N . GLU A 1 15 ? -0.620 5.676 -4.893 1.00 0.00 15 GLU A N 4
ATOM 3560 C CA . GLU A 1 15 ? 0.366 6.203 -5.822 1.00 0.00 15 GLU A CA 4
ATOM 3561 C C . GLU A 1 15 ? -0.012 7.623 -6.247 1.00 0.00 15 GLU A C 4
ATOM 3562 O O . GLU A 1 15 ? 0.836 8.513 -6.271 1.00 0.00 15 GLU A O 4
ATOM 3574 N N . GLU A 1 16 ? -1.286 7.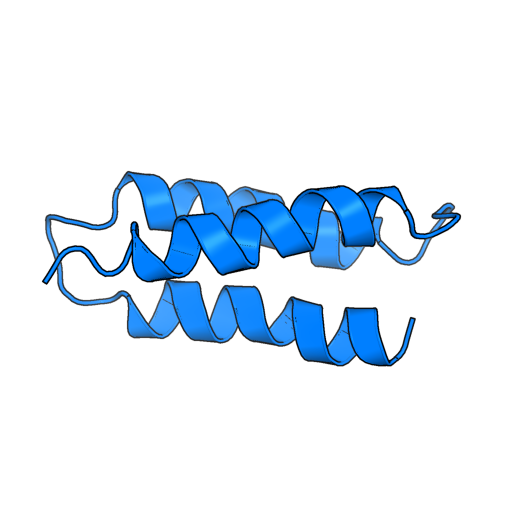791 -6.571 1.00 0.00 16 GLU A N 4
ATOM 3575 C CA . GLU A 1 16 ? -1.786 9.089 -6.992 1.00 0.00 16 GLU A CA 4
ATOM 3576 C C . GLU A 1 16 ? -1.901 10.029 -5.791 1.00 0.00 16 GLU A C 4
ATOM 3577 O O . GLU A 1 16 ? -1.303 11.105 -5.781 1.00 0.00 16 GLU A O 4
ATOM 3589 N N . LYS A 1 17 ? -2.674 9.591 -4.809 1.00 0.00 17 LYS A N 4
ATOM 3590 C CA . LYS A 1 17 ? -2.875 10.380 -3.605 1.00 0.00 17 LYS A CA 4
ATOM 3591 C C . LYS A 1 17 ? -1.515 10.804 -3.045 1.00 0.00 17 LYS A C 4
ATOM 3592 O O . LYS A 1 17 ? -1.229 11.996 -2.937 1.00 0.00 17 LYS A O 4
ATOM 3611 N N . VAL A 1 18 ? -0.713 9.806 -2.706 1.00 0.00 18 VAL A N 4
ATOM 3612 C CA . VAL A 1 18 ? 0.608 10.060 -2.160 1.00 0.00 18 VAL A CA 4
ATOM 3613 C C . VAL A 1 18 ? 1.291 11.158 -2.978 1.00 0.00 18 VAL A C 4
ATOM 3614 O O . VAL A 1 18 ? 2.026 11.979 -2.431 1.00 0.00 18 VAL A O 4
ATOM 3627 N N . LYS A 1 19 ? 1.022 11.138 -4.276 1.00 0.00 19 LYS A N 4
ATOM 3628 C CA . LYS A 1 19 ? 1.601 12.122 -5.175 1.00 0.00 19 LYS A CA 4
ATOM 3629 C C . LYS A 1 19 ? 0.834 13.439 -5.045 1.00 0.00 19 LYS A C 4
ATOM 3630 O O . LYS A 1 19 ? 1.434 14.513 -5.033 1.00 0.00 19 LYS A O 4
ATOM 3649 N N . ALA A 1 20 ? -0.482 13.314 -4.950 1.00 0.00 20 ALA A N 4
ATOM 3650 C CA . ALA A 1 20 ? -1.337 14.481 -4.821 1.00 0.00 20 ALA A CA 4
ATOM 3651 C C . ALA A 1 20 ? -0.891 15.306 -3.612 1.00 0.00 20 ALA A C 4
ATOM 3652 O O . ALA A 1 20 ? -1.067 16.522 -3.586 1.00 0.00 20 ALA A O 4
ATOM 3659 N N . LEU A 1 21 ? -0.321 14.609 -2.639 1.00 0.00 21 LEU A N 4
ATOM 3660 C CA . LEU A 1 21 ? 0.153 15.260 -1.431 1.00 0.00 21 LEU A CA 4
ATOM 3661 C C . LEU A 1 21 ? 1.254 16.258 -1.793 1.00 0.00 21 LEU A C 4
ATOM 3662 O O . LEU A 1 21 ? 2.167 15.933 -2.549 1.00 0.00 21 LEU A O 4
ATOM 3678 N N . GLY A 1 22 ? 1.131 17.455 -1.235 1.00 0.00 22 GLY A N 4
ATOM 3679 C CA . GLY A 1 22 ? 2.105 18.503 -1.489 1.00 0.00 22 GLY A CA 4
ATOM 3680 C C . GLY A 1 22 ? 3.533 17.966 -1.364 1.00 0.00 22 GLY A C 4
ATOM 3681 O O . GLY A 1 22 ? 4.459 18.511 -1.964 1.00 0.00 22 GLY A O 4
ATOM 3685 N N . GLY A 1 23 ? 3.667 16.907 -0.580 1.00 0.00 23 GLY A N 4
ATOM 3686 C CA . GLY A 1 23 ? 4.965 16.292 -0.368 1.00 0.00 23 GLY A CA 4
ATOM 3687 C C . GLY A 1 23 ? 5.991 17.324 0.106 1.00 0.00 23 GLY A C 4
ATOM 3688 O O . GLY A 1 23 ? 5.719 18.524 0.094 1.00 0.00 23 GLY A O 4
ATOM 3692 N N . GLY A 1 24 ? 7.145 16.820 0.515 1.00 0.00 24 GLY A N 4
ATOM 3693 C CA . GLY A 1 24 ? 8.211 17.683 0.993 1.00 0.00 24 GLY A CA 4
ATOM 3694 C C . GLY A 1 24 ? 8.735 17.208 2.350 1.00 0.00 24 GLY A C 4
ATOM 3695 O O . GLY A 1 24 ? 8.826 17.993 3.294 1.00 0.00 24 GLY A O 4
ATOM 3699 N N . GLY A 1 25 ? 9.064 15.927 2.406 1.00 0.00 25 GLY A N 4
ATOM 3700 C CA . GLY A 1 25 ? 9.576 15.337 3.632 1.00 0.00 25 GLY A CA 4
ATOM 3701 C C . GLY A 1 25 ? 8.454 14.665 4.426 1.00 0.00 25 GLY A C 4
ATOM 3702 O O . GLY A 1 25 ? 8.675 14.190 5.539 1.00 0.00 25 GLY A O 4
ATOM 3706 N N . ARG A 1 26 ? 7.276 14.644 3.823 1.00 0.00 26 ARG A N 4
ATOM 3707 C CA . ARG A 1 26 ? 6.120 14.037 4.459 1.00 0.00 26 ARG A CA 4
ATOM 3708 C C . ARG A 1 26 ? 5.841 12.659 3.853 1.00 0.00 26 ARG A C 4
ATOM 3709 O O . ARG A 1 26 ? 6.167 11.636 4.453 1.00 0.00 26 ARG A O 4
ATOM 3730 N N . ILE A 1 27 ? 5.242 12.679 2.671 1.00 0.00 27 ILE A N 4
ATOM 3731 C CA . ILE A 1 27 ? 4.917 11.444 1.978 1.00 0.00 27 ILE A CA 4
ATOM 3732 C C . ILE A 1 27 ? 6.139 10.524 1.981 1.00 0.00 27 ILE A C 4
ATOM 3733 O O . ILE A 1 27 ? 6.006 9.310 2.122 1.00 0.00 27 ILE A O 4
ATOM 3749 N N . GLU A 1 28 ? 7.303 11.139 1.825 1.00 0.00 28 GLU A N 4
ATOM 3750 C CA . GLU A 1 28 ? 8.548 10.390 1.809 1.00 0.00 28 GLU A CA 4
ATOM 3751 C C . GLU A 1 28 ? 8.437 9.155 2.705 1.00 0.00 28 GLU A C 4
ATOM 3752 O O . GLU A 1 28 ? 8.529 8.026 2.227 1.00 0.00 28 GLU A O 4
ATOM 3764 N N . GLU A 1 29 ? 8.241 9.413 3.990 1.00 0.00 29 GLU A N 4
ATOM 3765 C CA . GLU A 1 29 ? 8.117 8.337 4.959 1.00 0.00 29 GLU A CA 4
ATOM 3766 C C . GLU A 1 29 ? 7.202 7.237 4.415 1.00 0.00 29 GLU A C 4
ATOM 3767 O O . GLU A 1 29 ? 7.673 6.168 4.027 1.00 0.00 29 GLU A O 4
ATOM 3779 N N . LEU A 1 30 ? 5.912 7.537 4.406 1.00 0.00 30 LEU A N 4
ATOM 3780 C CA . LEU A 1 30 ? 4.927 6.587 3.917 1.00 0.00 30 LEU A CA 4
ATOM 3781 C C . LEU A 1 30 ? 5.359 6.072 2.543 1.00 0.00 30 LEU A C 4
ATOM 3782 O O . LEU A 1 30 ? 5.205 4.890 2.242 1.00 0.00 30 LEU A O 4
ATOM 3798 N N . LYS A 1 31 ? 5.891 6.987 1.745 1.00 0.00 31 LYS A N 4
ATOM 3799 C CA . LYS A 1 31 ? 6.348 6.640 0.409 1.00 0.00 31 LYS A CA 4
ATOM 3800 C C . LYS A 1 31 ? 7.437 5.571 0.508 1.00 0.00 31 LYS A C 4
ATOM 3801 O O . LYS A 1 31 ? 7.595 4.755 -0.398 1.00 0.00 31 LYS A O 4
ATOM 3820 N N . LYS A 1 32 ? 8.162 5.611 1.617 1.00 0.00 32 LYS A N 4
ATOM 3821 C CA . LYS A 1 32 ? 9.233 4.656 1.846 1.00 0.00 32 LYS A CA 4
ATOM 3822 C C . LYS A 1 32 ? 8.636 3.256 1.998 1.00 0.00 32 LYS A C 4
ATOM 3823 O O . LYS A 1 32 ? 9.056 2.321 1.318 1.00 0.00 32 LYS A O 4
ATOM 3842 N N . LYS A 1 33 ? 7.667 3.154 2.896 1.00 0.00 33 LYS A N 4
ATOM 3843 C CA . LYS A 1 33 ? 7.009 1.883 3.147 1.00 0.00 33 LYS A CA 4
ATOM 3844 C C . LYS A 1 33 ? 6.163 1.503 1.930 1.00 0.00 33 LYS A C 4
ATOM 3845 O O . LYS A 1 33 ? 6.050 0.326 1.592 1.00 0.00 33 LYS A O 4
ATOM 3864 N N . TRP A 1 34 ? 5.591 2.522 1.306 1.00 0.00 34 TRP A N 4
ATOM 3865 C CA . TRP A 1 34 ? 4.758 2.310 0.134 1.00 0.00 34 TRP A CA 4
ATOM 3866 C C . TRP A 1 34 ? 5.592 1.563 -0.909 1.00 0.00 34 TRP A C 4
ATOM 3867 O O . TRP A 1 34 ? 5.045 0.868 -1.764 1.00 0.00 34 TRP A O 4
ATOM 3888 N N . GLU A 1 35 ? 6.902 1.734 -0.805 1.00 0.00 35 GLU A N 4
ATOM 3889 C CA . GLU A 1 35 ? 7.817 1.086 -1.729 1.00 0.00 35 GLU A CA 4
ATOM 3890 C C . GLU A 1 35 ? 8.025 -0.378 -1.331 1.00 0.00 35 GLU A C 4
ATOM 3891 O O . GLU A 1 35 ? 8.125 -1.250 -2.192 1.00 0.00 35 GLU A O 4
ATOM 3903 N N . GLU A 1 36 ? 8.085 -0.600 -0.026 1.00 0.00 36 GLU A N 4
ATOM 3904 C CA . GLU A 1 36 ? 8.278 -1.942 0.495 1.00 0.00 36 GLU A CA 4
ATOM 3905 C C . GLU A 1 36 ? 6.947 -2.695 0.534 1.00 0.00 36 GLU A C 4
ATOM 3906 O O . GLU A 1 36 ? 6.925 -3.924 0.515 1.00 0.00 36 GLU A O 4
ATOM 3918 N N . LEU A 1 37 ? 5.870 -1.925 0.587 1.00 0.00 37 LEU A N 4
ATOM 3919 C CA . LEU A 1 37 ? 4.538 -2.503 0.628 1.00 0.00 37 LEU A CA 4
ATOM 3920 C C . LEU A 1 37 ? 4.177 -3.040 -0.759 1.00 0.00 37 LEU A C 4
ATOM 3921 O O . LEU A 1 37 ? 3.885 -4.225 -0.913 1.00 0.00 37 LEU A O 4
ATOM 3937 N N . LYS A 1 38 ? 4.207 -2.141 -1.732 1.00 0.00 38 LYS A N 4
ATOM 3938 C CA . LYS A 1 38 ? 3.886 -2.509 -3.100 1.00 0.00 38 LYS A CA 4
ATOM 3939 C C . LYS A 1 38 ? 4.724 -3.722 -3.508 1.00 0.00 38 LYS A C 4
ATOM 3940 O O . LYS A 1 38 ? 4.284 -4.543 -4.312 1.00 0.00 38 LYS A O 4
ATOM 3959 N N . LYS A 1 39 ? 5.915 -3.798 -2.933 1.00 0.00 39 LYS A N 4
ATOM 3960 C CA . LYS A 1 39 ? 6.818 -4.898 -3.227 1.00 0.00 39 LYS A CA 4
ATOM 3961 C C . LYS A 1 39 ? 6.276 -6.180 -2.591 1.00 0.00 39 LYS A C 4
ATOM 3962 O O . LYS A 1 39 ? 6.522 -7.277 -3.091 1.00 0.00 39 LYS A O 4
ATOM 3981 N N . LYS A 1 40 ? 5.552 -6.000 -1.496 1.00 0.00 40 LYS A N 4
ATOM 3982 C CA . LYS A 1 40 ? 4.974 -7.128 -0.787 1.00 0.00 40 LYS A CA 4
ATOM 3983 C C . LYS A 1 40 ? 3.741 -7.625 -1.546 1.00 0.00 40 LYS A C 4
ATOM 3984 O O . LYS A 1 40 ? 3.568 -8.828 -1.735 1.00 0.00 40 LYS A O 4
ATOM 4003 N N . ILE A 1 41 ? 2.917 -6.673 -1.959 1.00 0.00 41 ILE A N 4
ATOM 4004 C CA . ILE A 1 41 ? 1.706 -6.999 -2.692 1.00 0.00 41 ILE A CA 4
ATOM 4005 C C . ILE A 1 41 ? 2.080 -7.703 -3.998 1.00 0.00 41 ILE A C 4
ATOM 4006 O O . ILE A 1 41 ? 1.238 -8.346 -4.624 1.00 0.00 41 ILE A O 4
ATOM 4022 N N . GLU A 1 42 ? 3.343 -7.557 -4.372 1.00 0.00 42 GLU A N 4
ATOM 4023 C CA . GLU A 1 42 ? 3.838 -8.172 -5.592 1.00 0.00 42 GLU A CA 4
ATOM 4024 C C . GLU A 1 42 ? 4.115 -9.659 -5.362 1.00 0.00 42 GLU A C 4
ATOM 4025 O O . GLU A 1 42 ? 3.611 -10.508 -6.096 1.00 0.00 42 GLU A O 4
ATOM 4037 N N . GLU A 1 43 ? 4.917 -9.928 -4.343 1.00 0.00 43 GLU A N 4
ATOM 4038 C CA . GLU A 1 43 ? 5.268 -11.298 -4.009 1.00 0.00 43 GLU A CA 4
ATOM 4039 C C . GLU A 1 43 ? 4.088 -11.999 -3.333 1.00 0.00 43 GLU A C 4
ATOM 4040 O O . GLU A 1 43 ? 4.129 -13.206 -3.098 1.00 0.00 43 GLU A O 4
ATOM 4052 N N . LEU A 1 44 ? 3.062 -11.212 -3.041 1.00 0.00 44 LEU A N 4
ATOM 4053 C CA . LEU A 1 44 ? 1.873 -11.742 -2.398 1.00 0.00 44 LEU A CA 4
ATOM 4054 C C . LEU A 1 44 ? 1.517 -13.091 -3.025 1.00 0.00 44 LEU A C 4
ATOM 4055 O O . LEU A 1 44 ? 1.012 -13.144 -4.146 1.00 0.00 44 LEU A O 4
ATOM 4071 N N . GLY A 1 45 ? 1.792 -14.148 -2.276 1.00 0.00 45 GLY A N 4
ATOM 4072 C CA . GLY A 1 45 ? 1.507 -15.493 -2.745 1.00 0.00 45 GLY A CA 4
ATOM 4073 C C . GLY A 1 45 ? 2.054 -16.541 -1.773 1.00 0.00 45 GLY A C 4
ATOM 4074 O O . GLY A 1 45 ? 3.078 -16.318 -1.128 1.00 0.00 45 GLY A O 4
ATOM 4078 N N . GLY A 1 46 ? 1.348 -17.659 -1.698 1.00 0.00 46 GLY A N 4
ATOM 4079 C CA . GLY A 1 46 ? 1.750 -18.741 -0.816 1.00 0.00 46 GLY A CA 4
ATOM 4080 C C . GLY A 1 46 ? 1.651 -18.317 0.650 1.00 0.00 46 GLY A C 4
ATOM 4081 O O . GLY A 1 46 ? 0.753 -18.755 1.368 1.00 0.00 46 GLY A O 4
ATOM 4085 N N . GLY A 1 47 ? 2.588 -17.471 1.053 1.00 0.00 47 GLY A N 4
ATOM 4086 C CA . GLY A 1 47 ? 2.618 -16.984 2.422 1.00 0.00 47 GLY A CA 4
ATOM 4087 C C . GLY A 1 47 ? 1.215 -16.615 2.903 1.00 0.00 47 GLY A C 4
ATOM 4088 O O . GLY A 1 47 ? 0.843 -16.916 4.036 1.00 0.00 47 GLY A O 4
ATOM 4092 N N . GLY A 1 48 ? 0.471 -15.966 2.018 1.00 0.00 48 GLY A N 4
ATOM 4093 C CA . GLY A 1 48 ? -0.884 -15.552 2.339 1.00 0.00 48 GLY A CA 4
ATOM 4094 C C . GLY A 1 48 ? -0.908 -14.682 3.598 1.00 0.00 48 GLY A C 4
ATOM 4095 O O . GLY A 1 48 ? -1.918 -14.626 4.297 1.00 0.00 48 GLY A O 4
ATOM 4099 N N . GLU A 1 49 ? 0.216 -14.026 3.847 1.00 0.00 49 GLU A N 4
ATOM 4100 C CA . GLU A 1 49 ? 0.336 -13.162 5.009 1.00 0.00 49 GLU A CA 4
ATOM 4101 C C . GLU A 1 49 ? -0.027 -11.723 4.640 1.00 0.00 49 GLU A C 4
ATOM 4102 O O . GLU A 1 49 ? 0.546 -10.776 5.177 1.00 0.00 49 GLU A O 4
ATOM 4114 N N . VAL A 1 50 ? -0.979 -11.602 3.725 1.00 0.00 50 VAL A N 4
ATOM 4115 C CA . VAL A 1 50 ? -1.426 -10.294 3.278 1.00 0.00 50 VAL A CA 4
ATOM 4116 C C . VAL A 1 50 ? -1.675 -9.400 4.496 1.00 0.00 50 VAL A C 4
ATOM 4117 O O . VAL A 1 50 ? -1.462 -8.190 4.437 1.00 0.00 50 VAL A O 4
ATOM 4130 N N . LYS A 1 51 ? -2.122 -10.032 5.571 1.00 0.00 51 LYS A N 4
ATOM 4131 C CA . LYS A 1 51 ? -2.403 -9.311 6.800 1.00 0.00 51 LYS A CA 4
ATOM 4132 C C . LYS A 1 51 ? -1.359 -8.209 6.990 1.00 0.00 51 LYS A C 4
ATOM 4133 O O . LYS A 1 51 ? -1.659 -7.152 7.542 1.00 0.00 51 LYS A O 4
ATOM 4152 N N . LYS A 1 52 ? -0.153 -8.493 6.519 1.00 0.00 52 LYS A N 4
ATOM 4153 C CA . LYS A 1 52 ? 0.937 -7.539 6.629 1.00 0.00 52 LYS A CA 4
ATOM 4154 C C . LYS A 1 52 ? 0.709 -6.394 5.640 1.00 0.00 52 LYS A C 4
ATOM 4155 O O . LYS A 1 52 ? 0.614 -5.235 6.039 1.00 0.00 52 LYS A O 4
ATOM 4174 N N . VAL A 1 53 ? 0.629 -6.760 4.370 1.00 0.00 53 VAL A N 4
ATOM 4175 C CA . VAL A 1 53 ? 0.414 -5.778 3.320 1.00 0.00 53 VAL A CA 4
ATOM 4176 C C . VAL A 1 53 ? -0.627 -4.758 3.788 1.00 0.00 53 VAL A C 4
ATOM 4177 O O . VAL A 1 53 ? -0.316 -3.579 3.952 1.00 0.00 53 VAL A O 4
ATOM 4190 N N . GLU A 1 54 ? -1.841 -5.249 3.989 1.00 0.00 54 GLU A N 4
ATOM 4191 C CA . GLU A 1 54 ? -2.929 -4.396 4.434 1.00 0.00 54 GLU A CA 4
ATOM 4192 C C . GLU A 1 54 ? -2.438 -3.427 5.511 1.00 0.00 54 GLU A C 4
ATOM 4193 O O . GLU A 1 54 ? -2.433 -2.215 5.305 1.00 0.00 54 GLU A O 4
ATOM 4205 N N . GLU A 1 55 ? -2.036 -3.999 6.637 1.00 0.00 55 GLU A N 4
ATOM 4206 C CA . GLU A 1 55 ? -1.544 -3.200 7.747 1.00 0.00 55 GLU A CA 4
ATOM 4207 C C . GLU A 1 55 ? -0.560 -2.142 7.245 1.00 0.00 55 GLU A C 4
ATOM 4208 O O . GLU A 1 55 ? -0.439 -1.072 7.839 1.00 0.00 55 GLU A O 4
ATOM 4220 N N . GLU A 1 56 ? 0.114 -2.477 6.156 1.00 0.00 56 GLU A N 4
ATOM 4221 C CA . GLU A 1 56 ? 1.083 -1.568 5.566 1.00 0.00 56 GLU A CA 4
ATOM 4222 C C . GLU A 1 56 ? 0.369 -0.471 4.774 1.00 0.00 56 GLU A C 4
ATOM 4223 O O . GLU A 1 56 ? 0.692 0.708 4.908 1.00 0.00 56 GLU A O 4
ATOM 4235 N N . VAL A 1 57 ? -0.590 -0.900 3.965 1.00 0.00 57 VAL A N 4
ATOM 4236 C CA . VAL A 1 57 ? -1.353 0.031 3.151 1.00 0.00 57 VAL A CA 4
ATOM 4237 C C . VAL A 1 57 ? -2.220 0.905 4.060 1.00 0.00 57 VAL A C 4
ATOM 4238 O O . VAL A 1 57 ? -2.612 2.007 3.678 1.00 0.00 57 VAL A O 4
ATOM 4251 N N . LYS A 1 58 ? -2.495 0.380 5.245 1.00 0.00 58 LYS A N 4
ATOM 4252 C CA . LYS A 1 58 ? -3.308 1.100 6.211 1.00 0.00 58 LYS A CA 4
ATOM 4253 C C . LYS A 1 58 ? -2.555 2.347 6.677 1.00 0.00 58 LYS A C 4
ATOM 4254 O O . LYS A 1 58 ? -3.079 3.457 6.598 1.00 0.00 58 LYS A O 4
ATOM 4273 N N . LYS A 1 59 ? -1.339 2.123 7.151 1.00 0.00 59 LYS A N 4
ATOM 4274 C CA . LYS A 1 59 ? -0.509 3.215 7.630 1.00 0.00 59 LYS A CA 4
ATOM 4275 C C . LYS A 1 59 ? -0.614 4.394 6.659 1.00 0.00 59 LYS A C 4
ATOM 4276 O O . LYS A 1 59 ? -0.598 5.550 7.076 1.00 0.00 59 LYS A O 4
ATOM 4295 N N . LEU A 1 60 ? -0.719 4.057 5.382 1.00 0.00 60 LEU A N 4
ATOM 4296 C CA . LEU A 1 60 ? -0.827 5.073 4.347 1.00 0.00 60 LEU A CA 4
ATOM 4297 C C . LEU A 1 60 ? -2.212 5.720 4.416 1.00 0.00 60 LEU A C 4
ATOM 4298 O O . LEU A 1 60 ? -2.349 6.855 4.870 1.00 0.00 60 LEU A O 4
ATOM 4314 N N . GLU A 1 61 ? -3.204 4.970 3.959 1.00 0.00 61 GLU A N 4
ATOM 4315 C CA . GLU A 1 61 ? -4.572 5.456 3.963 1.00 0.00 61 GLU A CA 4
ATOM 4316 C C . GLU A 1 61 ? -4.825 6.321 5.199 1.00 0.00 61 GLU A C 4
ATOM 4317 O O . GLU A 1 61 ? -5.474 7.363 5.109 1.00 0.00 61 GLU A O 4
ATOM 4329 N N . GLU A 1 62 ? -4.300 5.859 6.324 1.00 0.00 62 GLU A N 4
ATOM 4330 C CA . GLU A 1 62 ? -4.459 6.579 7.575 1.00 0.00 62 GLU A CA 4
ATOM 4331 C C . GLU A 1 62 ? -3.721 7.918 7.517 1.00 0.00 62 GLU A C 4
ATOM 4332 O O . GLU A 1 62 ? -4.349 8.976 7.510 1.00 0.00 62 GLU A O 4
ATOM 4344 N N . GLU A 1 63 ? -2.400 7.828 7.474 1.00 0.00 63 GLU A N 4
ATOM 4345 C CA . GLU A 1 63 ? -1.571 9.019 7.416 1.00 0.00 63 GLU A CA 4
ATOM 4346 C C . GLU A 1 63 ? -2.023 9.925 6.268 1.00 0.00 63 GLU A C 4
ATOM 4347 O O . GLU A 1 63 ? -2.243 11.119 6.464 1.00 0.00 63 GLU A O 4
ATOM 4359 N N . ILE A 1 64 ? -2.146 9.322 5.094 1.00 0.00 64 ILE A N 4
ATOM 4360 C CA . ILE A 1 64 ? -2.567 10.058 3.916 1.00 0.00 64 ILE A CA 4
ATOM 4361 C C . ILE A 1 64 ? -3.864 10.810 4.225 1.00 0.00 64 ILE A C 4
ATOM 4362 O O . ILE A 1 64 ? -4.045 11.948 3.792 1.00 0.00 64 ILE A O 4
ATOM 4378 N N . LYS A 1 65 ? -4.732 10.145 4.972 1.00 0.00 65 LYS A N 4
ATOM 4379 C CA . LYS A 1 65 ? -6.007 10.736 5.344 1.00 0.00 65 LYS A CA 4
ATOM 4380 C C . LYS A 1 65 ? -5.760 11.915 6.288 1.00 0.00 65 LYS A C 4
ATOM 4381 O O . LYS A 1 65 ? -6.599 12.807 6.406 1.00 0.00 65 LYS A O 4
ATOM 4400 N N . LYS A 1 66 ? -4.605 11.882 6.936 1.00 0.00 66 LYS A N 4
ATOM 4401 C CA . LYS A 1 66 ? -4.238 12.937 7.866 1.00 0.00 66 LYS A CA 4
ATOM 4402 C C . LYS A 1 66 ? -3.415 13.996 7.130 1.00 0.00 66 LYS A C 4
ATOM 4403 O O . LYS A 1 66 ? -3.475 15.178 7.465 1.00 0.00 66 LYS A O 4
ATOM 4422 N N . LEU A 1 67 ? -2.666 13.534 6.139 1.00 0.00 67 LEU A N 4
ATOM 4423 C CA . LEU A 1 67 ? -1.833 14.428 5.352 1.00 0.00 67 LEU A CA 4
ATOM 4424 C C . LEU A 1 67 ? -2.711 15.499 4.704 1.00 0.00 67 LEU A C 4
ATOM 4425 O O . LEU A 1 67 ? -2.210 16.526 4.249 1.00 0.00 67 LEU A O 4
ATOM 4441 N N . GLY A 1 1 ? -7.690 -14.882 -6.138 1.00 0.00 1 GLY A N 5
ATOM 4442 C CA . GLY A 1 1 ? -8.293 -13.913 -7.036 1.00 0.00 1 GLY A CA 5
ATOM 4443 C C . GLY A 1 1 ? -8.870 -12.729 -6.257 1.00 0.00 1 GLY A C 5
ATOM 4444 O O . GLY A 1 1 ? -9.934 -12.215 -6.600 1.00 0.00 1 GLY A O 5
ATOM 4448 N N . SER A 1 2 ? -8.143 -12.330 -5.223 1.00 0.00 2 SER A N 5
ATOM 4449 C CA . SER A 1 2 ? -8.570 -11.217 -4.393 1.00 0.00 2 SER A CA 5
ATOM 4450 C C . SER A 1 2 ? -7.532 -10.952 -3.300 1.00 0.00 2 SER A C 5
ATOM 4451 O O . SER A 1 2 ? -7.794 -11.183 -2.120 1.00 0.00 2 SER A O 5
ATOM 4459 N N . ARG A 1 3 ? -6.375 -10.472 -3.731 1.00 0.00 3 ARG A N 5
ATOM 4460 C CA . ARG A 1 3 ? -5.297 -10.173 -2.804 1.00 0.00 3 ARG A CA 5
ATOM 4461 C C . ARG A 1 3 ? -4.486 -8.974 -3.300 1.00 0.00 3 ARG A C 5
ATOM 4462 O O . ARG A 1 3 ? -4.375 -7.965 -2.606 1.00 0.00 3 ARG A O 5
ATOM 4483 N N . VAL A 1 4 ? -3.941 -9.124 -4.499 1.00 0.00 4 VAL A N 5
ATOM 4484 C CA . VAL A 1 4 ? -3.145 -8.066 -5.097 1.00 0.00 4 VAL A CA 5
ATOM 4485 C C . VAL A 1 4 ? -4.073 -7.053 -5.771 1.00 0.00 4 VAL A C 5
ATOM 4486 O O . VAL A 1 4 ? -4.117 -5.889 -5.377 1.00 0.00 4 VAL A O 5
ATOM 4499 N N . LYS A 1 5 ? -4.792 -7.534 -6.774 1.00 0.00 5 LYS A N 5
ATOM 4500 C CA . LYS A 1 5 ? -5.716 -6.685 -7.506 1.00 0.00 5 LYS A CA 5
ATOM 4501 C C . LYS A 1 5 ? -6.490 -5.810 -6.518 1.00 0.00 5 LYS A C 5
ATOM 4502 O O . LYS A 1 5 ? -6.329 -4.590 -6.506 1.00 0.00 5 LYS A O 5
ATOM 4521 N N . ALA A 1 6 ? -7.313 -6.467 -5.714 1.00 0.00 6 ALA A N 5
ATOM 4522 C CA . ALA A 1 6 ? -8.112 -5.764 -4.724 1.00 0.00 6 ALA A CA 5
ATOM 4523 C C . ALA A 1 6 ? -7.239 -4.728 -4.012 1.00 0.00 6 ALA A C 5
ATOM 4524 O O . ALA A 1 6 ? -7.741 -3.712 -3.534 1.00 0.00 6 ALA A O 5
ATOM 4531 N N . LEU A 1 7 ? -5.948 -5.022 -3.965 1.00 0.00 7 LEU A N 5
ATOM 4532 C CA . LEU A 1 7 ? -5.001 -4.129 -3.320 1.00 0.00 7 LEU A CA 5
ATOM 4533 C C . LEU A 1 7 ? -4.625 -3.005 -4.288 1.00 0.00 7 LEU A C 5
ATOM 4534 O O . LEU A 1 7 ? -4.801 -1.828 -3.976 1.00 0.00 7 LEU A O 5
ATOM 4550 N N . GLU A 1 8 ? -4.115 -3.407 -5.443 1.00 0.00 8 GLU A N 5
ATOM 4551 C CA . GLU A 1 8 ? -3.714 -2.448 -6.458 1.00 0.00 8 GLU A CA 5
ATOM 4552 C C . GLU A 1 8 ? -4.682 -1.264 -6.482 1.00 0.00 8 GLU A C 5
ATOM 4553 O O . GLU A 1 8 ? -4.278 -0.133 -6.745 1.00 0.00 8 GLU A O 5
ATOM 4565 N N . GLU A 1 9 ? -5.942 -1.565 -6.204 1.00 0.00 9 GLU A N 5
ATOM 4566 C CA . GLU A 1 9 ? -6.971 -0.539 -6.192 1.00 0.00 9 GLU A CA 5
ATOM 4567 C C . GLU A 1 9 ? -6.568 0.605 -5.260 1.00 0.00 9 GLU A C 5
ATOM 4568 O O . GLU A 1 9 ? -6.501 1.758 -5.681 1.00 0.00 9 GLU A O 5
ATOM 4580 N N . LYS A 1 10 ? -6.310 0.246 -4.011 1.00 0.00 10 LYS A N 5
ATOM 4581 C CA . LYS A 1 10 ? -5.915 1.228 -3.016 1.00 0.00 10 LYS A CA 5
ATOM 4582 C C . LYS A 1 10 ? -4.509 1.738 -3.338 1.00 0.00 10 LYS A C 5
ATOM 4583 O O . LYS A 1 10 ? -4.285 2.944 -3.419 1.00 0.00 10 LYS A O 5
ATOM 4602 N N . VAL A 1 11 ? -3.598 0.792 -3.513 1.00 0.00 11 VAL A N 5
ATOM 4603 C CA . VAL A 1 11 ? -2.219 1.129 -3.825 1.00 0.00 11 VAL A CA 5
ATOM 4604 C C . VAL A 1 11 ? -2.194 2.167 -4.948 1.00 0.00 11 VAL A C 5
ATOM 4605 O O . VAL A 1 11 ? -1.615 3.240 -4.794 1.00 0.00 11 VAL A O 5
ATOM 4618 N N . LYS A 1 12 ? -2.830 1.810 -6.055 1.00 0.00 12 LYS A N 5
ATOM 4619 C CA . LYS A 1 12 ? -2.889 2.698 -7.204 1.00 0.00 12 LYS A CA 5
ATOM 4620 C C . LYS A 1 12 ? -3.336 4.087 -6.748 1.00 0.00 12 LYS A C 5
ATOM 4621 O O . LYS A 1 12 ? -2.745 5.093 -7.139 1.00 0.00 12 LYS A O 5
ATOM 4640 N N . ALA A 1 13 ? -4.375 4.100 -5.926 1.00 0.00 13 ALA A N 5
ATOM 4641 C CA . ALA A 1 13 ? -4.907 5.350 -5.412 1.00 0.00 13 ALA A CA 5
ATOM 4642 C C . ALA A 1 13 ? -3.853 6.027 -4.535 1.00 0.00 13 ALA A C 5
ATOM 4643 O O . ALA A 1 13 ? -3.701 7.247 -4.570 1.00 0.00 13 ALA A O 5
ATOM 4650 N N . LEU A 1 14 ? -3.151 5.205 -3.769 1.00 0.00 14 LEU A N 5
ATOM 4651 C CA . LEU A 1 14 ? -2.115 5.709 -2.883 1.00 0.00 14 LEU A CA 5
ATOM 4652 C C . LEU A 1 14 ? -1.064 6.455 -3.708 1.00 0.00 14 LEU A C 5
ATOM 4653 O O . LEU A 1 14 ? -0.712 7.590 -3.391 1.00 0.00 14 LEU A O 5
ATOM 4669 N N . GLU A 1 15 ? -0.593 5.787 -4.751 1.00 0.00 15 GLU A N 5
ATOM 4670 C CA . GLU A 1 15 ? 0.411 6.372 -5.623 1.00 0.00 15 GLU A CA 5
ATOM 4671 C C . GLU A 1 15 ? 0.008 7.795 -6.016 1.00 0.00 15 GLU A C 5
ATOM 4672 O O . GLU A 1 15 ? 0.794 8.729 -5.868 1.00 0.00 15 GLU A O 5
ATOM 4684 N N . GLU A 1 16 ? -1.216 7.914 -6.509 1.00 0.00 16 GLU A N 5
ATOM 4685 C CA . GLU A 1 16 ? -1.732 9.208 -6.923 1.00 0.00 16 GLU A CA 5
ATOM 4686 C C . GLU A 1 16 ? -1.862 10.140 -5.716 1.00 0.00 16 GLU A C 5
ATOM 4687 O O . GLU A 1 16 ? -1.313 11.240 -5.715 1.00 0.00 16 GLU A O 5
ATOM 4699 N N . LYS A 1 17 ? -2.591 9.664 -4.718 1.00 0.00 17 LYS A N 5
ATOM 4700 C CA . LYS A 1 17 ? -2.800 10.440 -3.508 1.00 0.00 17 LYS A CA 5
ATOM 4701 C C . LYS A 1 17 ? -1.445 10.864 -2.939 1.00 0.00 17 LYS A C 5
ATOM 4702 O O . LYS A 1 17 ? -1.158 12.055 -2.830 1.00 0.00 17 LYS A O 5
ATOM 4721 N N . VAL A 1 18 ? -0.647 9.865 -2.590 1.00 0.00 18 VAL A N 5
ATOM 4722 C CA . VAL A 1 18 ? 0.672 10.119 -2.034 1.00 0.00 18 VAL A CA 5
ATOM 4723 C C . VAL A 1 18 ? 1.360 11.216 -2.849 1.00 0.00 18 VAL A C 5
ATOM 4724 O O . VAL A 1 18 ? 2.108 12.024 -2.301 1.00 0.00 18 VAL A O 5
ATOM 4737 N N . LYS A 1 19 ? 1.083 11.208 -4.145 1.00 0.00 19 LYS A N 5
ATOM 4738 C CA . LYS A 1 19 ? 1.669 12.192 -5.040 1.00 0.00 19 LYS A CA 5
ATOM 4739 C C . LYS A 1 19 ? 0.923 13.519 -4.887 1.00 0.00 19 LYS A C 5
ATOM 4740 O O . LYS A 1 19 ? 1.541 14.583 -4.872 1.00 0.00 19 LYS A O 5
ATOM 4759 N N . ALA A 1 20 ? -0.393 13.413 -4.779 1.00 0.00 20 ALA A N 5
ATOM 4760 C CA . ALA A 1 20 ? -1.229 14.593 -4.630 1.00 0.00 20 ALA A CA 5
ATOM 4761 C C . ALA A 1 20 ? -0.762 15.391 -3.410 1.00 0.00 20 ALA A C 5
ATOM 4762 O O . ALA A 1 20 ? -0.966 16.603 -3.342 1.00 0.00 20 ALA A O 5
ATOM 4769 N N . LEU A 1 21 ? -0.145 14.680 -2.478 1.00 0.00 21 LEU A N 5
ATOM 4770 C CA . LEU A 1 21 ? 0.352 15.307 -1.265 1.00 0.00 21 LEU A CA 5
ATOM 4771 C C . LEU A 1 21 ? 1.471 16.288 -1.624 1.00 0.00 21 LEU A C 5
ATOM 4772 O O . LEU A 1 21 ? 2.383 15.945 -2.376 1.00 0.00 21 LEU A O 5
ATOM 4788 N N . GLY A 1 22 ? 1.364 17.486 -1.071 1.00 0.00 22 GLY A N 5
ATOM 4789 C CA . GLY A 1 22 ? 2.356 18.518 -1.324 1.00 0.00 22 GLY A CA 5
ATOM 4790 C C . GLY A 1 22 ? 3.765 17.923 -1.377 1.00 0.00 22 GLY A C 5
ATOM 4791 O O . GLY A 1 22 ? 4.606 18.380 -2.150 1.00 0.00 22 GLY A O 5
ATOM 4795 N N . GLY A 1 23 ? 3.979 16.913 -0.547 1.00 0.00 23 GLY A N 5
ATOM 4796 C CA . GLY A 1 23 ? 5.270 16.252 -0.490 1.00 0.00 23 GLY A CA 5
ATOM 4797 C C . GLY A 1 23 ? 6.388 17.255 -0.198 1.00 0.00 23 GLY A C 5
ATOM 4798 O O . GLY A 1 23 ? 6.122 18.428 0.061 1.00 0.00 23 GLY A O 5
ATOM 4802 N N . GLY A 1 24 ? 7.614 16.757 -0.248 1.00 0.00 24 GLY A N 5
ATOM 4803 C CA . GLY A 1 24 ? 8.773 17.595 0.009 1.00 0.00 24 GLY A CA 5
ATOM 4804 C C . GLY A 1 24 ? 9.575 17.072 1.204 1.00 0.00 24 GLY A C 5
ATOM 4805 O O . GLY A 1 24 ? 10.793 17.234 1.257 1.00 0.00 24 GLY A O 5
ATOM 4809 N N . GLY A 1 25 ? 8.858 16.457 2.132 1.00 0.00 25 GLY A N 5
ATOM 4810 C CA . GLY A 1 25 ? 9.487 15.910 3.322 1.00 0.00 25 GLY A CA 5
ATOM 4811 C C . GLY A 1 25 ? 8.443 15.315 4.270 1.00 0.00 25 GLY A C 5
ATOM 4812 O O . GLY A 1 25 ? 8.508 15.524 5.480 1.00 0.00 25 GLY A O 5
ATOM 4816 N N . ARG A 1 26 ? 7.503 14.588 3.683 1.00 0.00 26 ARG A N 5
ATOM 4817 C CA . ARG A 1 26 ? 6.447 13.961 4.460 1.00 0.00 26 ARG A CA 5
ATOM 4818 C C . ARG A 1 26 ? 6.089 12.597 3.868 1.00 0.00 26 ARG A C 5
ATOM 4819 O O . ARG A 1 26 ? 6.374 11.562 4.467 1.00 0.00 26 ARG A O 5
ATOM 4840 N N . ILE A 1 27 ? 5.470 12.641 2.697 1.00 0.00 27 ILE A N 5
ATOM 4841 C CA . ILE A 1 27 ? 5.069 11.421 2.016 1.00 0.00 27 ILE A CA 5
ATOM 4842 C C . ILE A 1 27 ? 6.246 10.444 1.996 1.00 0.00 27 ILE A C 5
ATOM 4843 O O . ILE A 1 27 ? 6.051 9.231 2.043 1.00 0.00 27 ILE A O 5
ATOM 4859 N N . GLU A 1 28 ? 7.442 11.010 1.924 1.00 0.00 28 GLU A N 5
ATOM 4860 C CA . GLU A 1 28 ? 8.651 10.204 1.895 1.00 0.00 28 GLU A CA 5
ATOM 4861 C C . GLU A 1 28 ? 8.481 8.963 2.773 1.00 0.00 28 GLU A C 5
ATOM 4862 O O . GLU A 1 28 ? 8.543 7.837 2.282 1.00 0.00 28 GLU A O 5
ATOM 4874 N N . GLU A 1 29 ? 8.272 9.210 4.059 1.00 0.00 29 GLU A N 5
ATOM 4875 C CA . GLU A 1 29 ? 8.094 8.126 5.010 1.00 0.00 29 GLU A CA 5
ATOM 4876 C C . GLU A 1 29 ? 7.114 7.090 4.456 1.00 0.00 29 GLU A C 5
ATOM 4877 O O . GLU A 1 29 ? 7.520 6.008 4.034 1.00 0.00 29 GLU A O 5
ATOM 4889 N N . LEU A 1 30 ? 5.841 7.457 4.474 1.00 0.00 30 LEU A N 5
ATOM 4890 C CA . LEU A 1 30 ? 4.799 6.573 3.979 1.00 0.00 30 LEU A CA 5
ATOM 4891 C C . LEU A 1 30 ? 5.221 6.006 2.622 1.00 0.00 30 LEU A C 5
ATOM 4892 O O . LEU A 1 30 ? 5.006 4.827 2.343 1.00 0.00 30 LEU A O 5
ATOM 4908 N N . LYS A 1 31 ? 5.811 6.873 1.812 1.00 0.00 31 LYS A N 5
ATOM 4909 C CA . LYS A 1 31 ? 6.264 6.474 0.490 1.00 0.00 31 LYS A CA 5
ATOM 4910 C C . LYS A 1 31 ? 7.265 5.324 0.625 1.00 0.00 31 LYS A C 5
ATOM 4911 O O . LYS A 1 31 ? 7.262 4.397 -0.184 1.00 0.00 31 LYS A O 5
ATOM 4930 N N . LYS A 1 32 ? 8.098 5.425 1.650 1.00 0.00 32 LYS A N 5
ATOM 4931 C CA . LYS A 1 32 ? 9.102 4.405 1.900 1.00 0.00 32 LYS A CA 5
ATOM 4932 C C . LYS A 1 32 ? 8.413 3.050 2.083 1.00 0.00 32 LYS A C 5
ATOM 4933 O O . LYS A 1 32 ? 8.709 2.098 1.363 1.00 0.00 32 LYS A O 5
ATOM 4952 N N . LYS A 1 33 ? 7.508 3.008 3.050 1.00 0.00 33 LYS A N 5
ATOM 4953 C CA . LYS A 1 33 ? 6.775 1.786 3.336 1.00 0.00 33 LYS A CA 5
ATOM 4954 C C . LYS A 1 33 ? 5.913 1.418 2.126 1.00 0.00 33 LYS A C 5
ATOM 4955 O O . LYS A 1 33 ? 5.766 0.242 1.799 1.00 0.00 33 LYS A O 5
ATOM 4974 N N . TRP A 1 34 ? 5.367 2.448 1.495 1.00 0.00 34 TRP A N 5
ATOM 4975 C CA . TRP A 1 34 ? 4.523 2.248 0.329 1.00 0.00 34 TRP A CA 5
ATOM 4976 C C . TRP A 1 34 ? 5.341 1.498 -0.723 1.00 0.00 34 TRP A C 5
ATOM 4977 O O . TRP A 1 34 ? 4.787 0.752 -1.529 1.00 0.00 34 TRP A O 5
ATOM 4998 N N . GLU A 1 35 ? 6.646 1.720 -0.682 1.00 0.00 35 GLU A N 5
ATOM 4999 C CA . GLU A 1 35 ? 7.546 1.074 -1.622 1.00 0.00 35 GLU A CA 5
ATOM 5000 C C . GLU A 1 35 ? 7.810 -0.372 -1.196 1.00 0.00 35 GLU A C 5
ATOM 5001 O O . GLU A 1 35 ? 7.944 -1.257 -2.040 1.00 0.00 35 GLU A O 5
ATOM 5013 N N . GLU A 1 36 ? 7.876 -0.567 0.113 1.00 0.00 36 GLU A N 5
ATOM 5014 C CA . GLU A 1 36 ? 8.122 -1.890 0.661 1.00 0.00 36 GLU A CA 5
ATOM 5015 C C . GLU A 1 36 ? 6.810 -2.673 0.766 1.00 0.00 36 GLU A C 5
ATOM 5016 O O . GLU A 1 36 ? 6.822 -3.889 0.949 1.00 0.00 36 GLU A O 5
ATOM 5028 N N . LEU A 1 37 ? 5.711 -1.942 0.648 1.00 0.00 37 LEU A N 5
ATOM 5029 C CA . LEU A 1 37 ? 4.395 -2.551 0.728 1.00 0.00 37 LEU A CA 5
ATOM 5030 C C . LEU A 1 37 ? 3.996 -3.077 -0.652 1.00 0.00 37 LEU A C 5
ATOM 5031 O O . LEU A 1 37 ? 3.644 -4.246 -0.797 1.00 0.00 37 LEU A O 5
ATOM 5047 N N . LYS A 1 38 ? 4.066 -2.188 -1.632 1.00 0.00 38 LYS A N 5
ATOM 5048 C CA . LYS A 1 38 ? 3.716 -2.547 -2.995 1.00 0.00 38 LYS A CA 5
ATOM 5049 C C . LYS A 1 38 ? 4.552 -3.753 -3.431 1.00 0.00 38 LYS A C 5
ATOM 5050 O O . LYS A 1 38 ? 4.081 -4.599 -4.189 1.00 0.00 38 LYS A O 5
ATOM 5069 N N . LYS A 1 39 ? 5.779 -3.794 -2.931 1.00 0.00 39 LYS A N 5
ATOM 5070 C CA . LYS A 1 39 ? 6.685 -4.881 -3.259 1.00 0.00 39 LYS A CA 5
ATOM 5071 C C . LYS A 1 39 ? 6.157 -6.180 -2.647 1.00 0.00 39 LYS A C 5
ATOM 5072 O O . LYS A 1 39 ? 6.480 -7.269 -3.119 1.00 0.00 39 LYS A O 5
ATOM 5091 N N . LYS A 1 40 ? 5.354 -6.022 -1.604 1.00 0.00 40 LYS A N 5
ATOM 5092 C CA . LYS A 1 40 ? 4.778 -7.170 -0.923 1.00 0.00 40 LYS A CA 5
ATOM 5093 C C . LYS A 1 40 ? 3.539 -7.641 -1.686 1.00 0.00 40 LYS A C 5
ATOM 5094 O O . LYS A 1 40 ? 3.344 -8.840 -1.880 1.00 0.00 40 LYS A O 5
ATOM 5113 N N . ILE A 1 41 ? 2.733 -6.674 -2.098 1.00 0.00 41 ILE A N 5
ATOM 5114 C CA . ILE A 1 41 ? 1.518 -6.975 -2.835 1.00 0.00 41 ILE A CA 5
ATOM 5115 C C . ILE A 1 41 ? 1.881 -7.682 -4.142 1.00 0.00 41 ILE A C 5
ATOM 5116 O O . ILE A 1 41 ? 1.038 -8.335 -4.755 1.00 0.00 41 ILE A O 5
ATOM 5132 N N . GLU A 1 42 ? 3.139 -7.529 -4.530 1.00 0.00 42 GLU A N 5
ATOM 5133 C CA . GLU A 1 42 ? 3.625 -8.145 -5.753 1.00 0.00 42 GLU A CA 5
ATOM 5134 C C . GLU A 1 42 ? 3.907 -9.631 -5.524 1.00 0.00 42 GLU A C 5
ATOM 5135 O O . GLU A 1 42 ? 3.404 -10.483 -6.255 1.00 0.00 42 GLU A O 5
ATOM 5147 N N . GLU A 1 43 ? 4.710 -9.897 -4.504 1.00 0.00 43 GLU A N 5
ATOM 5148 C CA . GLU A 1 43 ? 5.066 -11.266 -4.169 1.00 0.00 43 GLU A CA 5
ATOM 5149 C C . GLU A 1 43 ? 3.913 -11.947 -3.430 1.00 0.00 43 GLU A C 5
ATOM 5150 O O . GLU A 1 43 ? 3.977 -13.141 -3.138 1.00 0.00 43 GLU A O 5
ATOM 5162 N N . LEU A 1 44 ? 2.885 -11.160 -3.147 1.00 0.00 44 LEU A N 5
ATOM 5163 C CA . LEU A 1 44 ? 1.720 -11.672 -2.448 1.00 0.00 44 LEU A CA 5
ATOM 5164 C C . LEU A 1 44 ? 1.370 -13.058 -2.994 1.00 0.00 44 LEU A C 5
ATOM 5165 O O . LEU A 1 44 ? 0.773 -13.175 -4.064 1.00 0.00 44 LEU A O 5
ATOM 5181 N N . GLY A 1 45 ? 1.757 -14.074 -2.236 1.00 0.00 45 GLY A N 5
ATOM 5182 C CA . GLY A 1 45 ? 1.492 -15.446 -2.631 1.00 0.00 45 GLY A CA 5
ATOM 5183 C C . GLY A 1 45 ? 2.355 -16.423 -1.832 1.00 0.00 45 GLY A C 5
ATOM 5184 O O . GLY A 1 45 ? 3.302 -16.015 -1.161 1.00 0.00 45 GLY A O 5
ATOM 5188 N N . GLY A 1 46 ? 1.999 -17.695 -1.930 1.00 0.00 46 GLY A N 5
ATOM 5189 C CA . GLY A 1 46 ? 2.730 -18.734 -1.224 1.00 0.00 46 GLY A CA 5
ATOM 5190 C C . GLY A 1 46 ? 3.158 -18.256 0.164 1.00 0.00 46 GLY A C 5
ATOM 5191 O O . GLY A 1 46 ? 4.318 -18.406 0.546 1.00 0.00 46 GLY A O 5
ATOM 5195 N N . GLY A 1 47 ? 2.200 -17.690 0.883 1.00 0.00 47 GLY A N 5
ATOM 5196 C CA . GLY A 1 47 ? 2.463 -17.189 2.221 1.00 0.00 47 GLY A CA 5
ATOM 5197 C C . GLY A 1 47 ? 1.169 -16.741 2.903 1.00 0.00 47 GLY A C 5
ATOM 5198 O O . GLY A 1 47 ? 0.955 -17.024 4.081 1.00 0.00 47 GLY A O 5
ATOM 5202 N N . GLY A 1 48 ? 0.341 -16.049 2.135 1.00 0.00 48 GLY A N 5
ATOM 5203 C CA . GLY A 1 48 ? -0.925 -15.560 2.651 1.00 0.00 48 GLY A CA 5
ATOM 5204 C C . GLY A 1 48 ? -0.706 -14.583 3.808 1.00 0.00 48 GLY A C 5
ATOM 5205 O O . GLY A 1 48 ? -1.567 -14.437 4.674 1.00 0.00 48 GLY A O 5
ATOM 5209 N N . GLU A 1 49 ? 0.452 -13.939 3.785 1.00 0.00 49 GLU A N 5
ATOM 5210 C CA . GLU A 1 49 ? 0.796 -12.980 4.821 1.00 0.00 49 GLU A CA 5
ATOM 5211 C C . GLU A 1 49 ? 0.335 -11.577 4.420 1.00 0.00 49 GLU A C 5
ATOM 5212 O O . GLU A 1 49 ? 0.991 -10.589 4.744 1.00 0.00 49 GLU A O 5
ATOM 5224 N N . VAL A 1 50 ? -0.789 -11.536 3.720 1.00 0.00 50 VAL A N 5
ATOM 5225 C CA . VAL A 1 50 ? -1.345 -10.270 3.271 1.00 0.00 50 VAL A CA 5
ATOM 5226 C C . VAL A 1 50 ? -1.592 -9.369 4.483 1.00 0.00 50 VAL A C 5
ATOM 5227 O O . VAL A 1 50 ? -1.461 -8.149 4.391 1.00 0.00 50 VAL A O 5
ATOM 5240 N N . LYS A 1 51 ? -1.946 -10.003 5.591 1.00 0.00 51 LYS A N 5
ATOM 5241 C CA . LYS A 1 51 ? -2.212 -9.274 6.819 1.00 0.00 51 LYS A CA 5
ATOM 5242 C C . LYS A 1 51 ? -1.221 -8.116 6.944 1.00 0.00 51 LYS A C 5
ATOM 5243 O O . LYS A 1 51 ? -1.546 -7.074 7.512 1.00 0.00 51 LYS A O 5
ATOM 5262 N N . LYS A 1 52 ? -0.031 -8.336 6.405 1.00 0.00 52 LYS A N 5
ATOM 5263 C CA . LYS A 1 52 ? 1.011 -7.323 6.449 1.00 0.00 52 LYS A CA 5
ATOM 5264 C C . LYS A 1 52 ? 0.682 -6.215 5.447 1.00 0.00 52 LYS A C 5
ATOM 5265 O O . LYS A 1 52 ? 0.532 -5.055 5.826 1.00 0.00 52 LYS A O 5
ATOM 5284 N N . VAL A 1 53 ? 0.577 -6.613 4.187 1.00 0.00 53 VAL A N 5
ATOM 5285 C CA . VAL A 1 53 ? 0.268 -5.668 3.127 1.00 0.00 53 VAL A CA 5
ATOM 5286 C C . VAL A 1 53 ? -0.810 -4.698 3.614 1.00 0.00 53 VAL A C 5
ATOM 5287 O O . VAL A 1 53 ? -0.529 -3.525 3.861 1.00 0.00 53 VAL A O 5
ATOM 5300 N N . GLU A 1 54 ? -2.021 -5.220 3.736 1.00 0.00 54 GLU A N 5
ATOM 5301 C CA . GLU A 1 54 ? -3.142 -4.415 4.189 1.00 0.00 54 GLU A CA 5
ATOM 5302 C C . GLU A 1 54 ? -2.692 -3.446 5.284 1.00 0.00 54 GLU A C 5
ATOM 5303 O O . GLU A 1 54 ? -2.629 -2.239 5.062 1.00 0.00 54 GLU A O 5
ATOM 5315 N N . GLU A 1 55 ? -2.390 -4.013 6.443 1.00 0.00 55 GLU A N 5
ATOM 5316 C CA . GLU A 1 55 ? -1.947 -3.215 7.573 1.00 0.00 55 GLU A CA 5
ATOM 5317 C C . GLU A 1 55 ? -0.946 -2.153 7.114 1.00 0.00 55 GLU A C 5
ATOM 5318 O O . GLU A 1 55 ? -0.889 -1.062 7.678 1.00 0.00 55 GLU A O 5
ATOM 5330 N N . GLU A 1 56 ? -0.178 -2.512 6.095 1.00 0.00 56 GLU A N 5
ATOM 5331 C CA . GLU A 1 56 ? 0.819 -1.604 5.553 1.00 0.00 56 GLU A CA 5
ATOM 5332 C C . GLU A 1 56 ? 0.143 -0.492 4.747 1.00 0.00 56 GLU A C 5
ATOM 5333 O O . GLU A 1 56 ? 0.498 0.678 4.878 1.00 0.00 56 GLU A O 5
ATOM 5345 N N . VAL A 1 57 ? -0.819 -0.898 3.932 1.00 0.00 57 VAL A N 5
ATOM 5346 C CA . VAL A 1 57 ? -1.549 0.050 3.106 1.00 0.00 57 VAL A CA 5
ATOM 5347 C C . VAL A 1 57 ? -2.411 0.942 4.001 1.00 0.00 57 VAL A C 5
ATOM 5348 O O . VAL A 1 57 ? -2.746 2.065 3.626 1.00 0.00 57 VAL A O 5
ATOM 5361 N N . LYS A 1 58 ? -2.747 0.409 5.165 1.00 0.00 58 LYS A N 5
ATOM 5362 C CA . LYS A 1 58 ? -3.566 1.142 6.117 1.00 0.00 58 LYS A CA 5
ATOM 5363 C C . LYS A 1 58 ? -2.777 2.346 6.638 1.00 0.00 58 LYS A C 5
ATOM 5364 O O . LYS A 1 58 ? -3.248 3.479 6.566 1.00 0.00 58 LYS A O 5
ATOM 5383 N N . LYS A 1 59 ? -1.591 2.058 7.153 1.00 0.00 59 LYS A N 5
ATOM 5384 C CA . LYS A 1 59 ? -0.733 3.102 7.687 1.00 0.00 59 LYS A CA 5
ATOM 5385 C C . LYS A 1 59 ? -0.755 4.306 6.743 1.00 0.00 59 LYS A C 5
ATOM 5386 O O . LYS A 1 59 ? -0.654 5.448 7.186 1.00 0.00 59 LYS A O 5
ATOM 5405 N N . LEU A 1 60 ? -0.885 4.008 5.459 1.00 0.00 60 LEU A N 5
ATOM 5406 C CA . LEU A 1 60 ? -0.921 5.052 4.449 1.00 0.00 60 LEU A CA 5
ATOM 5407 C C . LEU A 1 60 ? -2.267 5.776 4.518 1.00 0.00 60 LEU A C 5
ATOM 5408 O O . LEU A 1 60 ? -2.339 6.917 4.972 1.00 0.00 60 LEU A O 5
ATOM 5424 N N . GLU A 1 61 ? -3.300 5.084 4.061 1.00 0.00 61 GLU A N 5
ATOM 5425 C CA . GLU A 1 61 ? -4.640 5.647 4.065 1.00 0.00 61 GLU A CA 5
ATOM 5426 C C . GLU A 1 61 ? -4.833 6.544 5.288 1.00 0.00 61 GLU A C 5
ATOM 5427 O O . GLU A 1 61 ? -5.255 7.693 5.160 1.00 0.00 61 GLU A O 5
ATOM 5439 N N . GLU A 1 62 ? -4.518 5.987 6.448 1.00 0.00 62 GLU A N 5
ATOM 5440 C CA . GLU A 1 62 ? -4.652 6.722 7.694 1.00 0.00 62 GLU A CA 5
ATOM 5441 C C . GLU A 1 62 ? -3.849 8.022 7.632 1.00 0.00 62 GLU A C 5
ATOM 5442 O O . GLU A 1 62 ? -4.423 9.109 7.591 1.00 0.00 62 GLU A O 5
ATOM 5454 N N . GLU A 1 63 ? -2.533 7.868 7.628 1.00 0.00 63 GLU A N 5
ATOM 5455 C CA . GLU A 1 63 ? -1.645 9.017 7.572 1.00 0.00 63 GLU A CA 5
ATOM 5456 C C . GLU A 1 63 ? -2.043 9.940 6.417 1.00 0.00 63 GLU A C 5
ATOM 5457 O O . GLU A 1 63 ? -2.186 11.147 6.604 1.00 0.00 63 GLU A O 5
ATOM 5469 N N . ILE A 1 64 ? -2.212 9.336 5.250 1.00 0.00 64 ILE A N 5
ATOM 5470 C CA . ILE A 1 64 ? -2.590 10.088 4.065 1.00 0.00 64 ILE A CA 5
ATOM 5471 C C . ILE A 1 64 ? -3.892 10.842 4.341 1.00 0.00 64 ILE A C 5
ATOM 5472 O O . ILE A 1 64 ? -4.064 11.975 3.894 1.00 0.00 64 ILE A O 5
ATOM 5488 N N . LYS A 1 65 ? -4.776 10.183 5.076 1.00 0.00 65 LYS A N 5
ATOM 5489 C CA . LYS A 1 65 ? -6.058 10.778 5.416 1.00 0.00 65 LYS A CA 5
ATOM 5490 C C . LYS A 1 65 ? -5.835 11.934 6.393 1.00 0.00 65 LYS A C 5
ATOM 5491 O O . LYS A 1 65 ? -6.688 12.811 6.527 1.00 0.00 65 LYS A O 5
ATOM 5510 N N . LYS A 1 66 ? -4.686 11.898 7.052 1.00 0.00 66 LYS A N 5
ATOM 5511 C CA . LYS A 1 66 ? -4.341 12.932 8.013 1.00 0.00 66 LYS A CA 5
ATOM 5512 C C . LYS A 1 66 ? -3.485 13.996 7.325 1.00 0.00 66 LYS A C 5
ATOM 5513 O O . LYS A 1 66 ? -3.530 15.169 7.693 1.00 0.00 66 LYS A O 5
ATOM 5532 N N . LEU A 1 67 ? -2.724 13.550 6.336 1.00 0.00 67 LEU A N 5
ATOM 5533 C CA . LEU A 1 67 ? -1.858 14.450 5.592 1.00 0.00 67 LEU A CA 5
ATOM 5534 C C . LEU A 1 67 ? -2.696 15.585 5.002 1.00 0.00 67 LEU A C 5
ATOM 5535 O O . LEU A 1 67 ? -3.918 15.477 4.913 1.00 0.00 67 LEU A O 5
ATOM 5551 N N . GLY A 1 1 ? -4.940 -12.400 -7.709 1.00 0.00 1 GLY A N 6
ATOM 5552 C CA . GLY A 1 1 ? -6.058 -11.510 -7.450 1.00 0.00 1 GLY A CA 6
ATOM 5553 C C . GLY A 1 1 ? -6.646 -11.758 -6.060 1.00 0.00 1 GLY A C 6
ATOM 5554 O O . GLY A 1 1 ? -5.986 -12.333 -5.196 1.00 0.00 1 GLY A O 6
ATOM 5558 N N . SER A 1 2 ? -7.881 -11.312 -5.886 1.00 0.00 2 SER A N 6
ATOM 5559 C CA . SER A 1 2 ? -8.566 -11.478 -4.615 1.00 0.00 2 SER A CA 6
ATOM 5560 C C . SER A 1 2 ? -7.949 -10.552 -3.564 1.00 0.00 2 SER A C 6
ATOM 5561 O O . SER A 1 2 ? -8.629 -9.683 -3.022 1.00 0.00 2 SER A O 6
ATOM 5569 N N . ARG A 1 3 ? -6.667 -10.772 -3.308 1.00 0.00 3 ARG A N 6
ATOM 5570 C CA . ARG A 1 3 ? -5.952 -9.969 -2.331 1.00 0.00 3 ARG A CA 6
ATOM 5571 C C . ARG A 1 3 ? -5.162 -8.861 -3.031 1.00 0.00 3 ARG A C 6
ATOM 5572 O O . ARG A 1 3 ? -5.406 -7.678 -2.800 1.00 0.00 3 ARG A O 6
ATOM 5593 N N . VAL A 1 4 ? -4.231 -9.284 -3.875 1.00 0.00 4 VAL A N 6
ATOM 5594 C CA . VAL A 1 4 ? -3.404 -8.343 -4.610 1.00 0.00 4 VAL A CA 6
ATOM 5595 C C . VAL A 1 4 ? -4.301 -7.413 -5.428 1.00 0.00 4 VAL A C 6
ATOM 5596 O O . VAL A 1 4 ? -4.171 -6.192 -5.349 1.00 0.00 4 VAL A O 6
ATOM 5609 N N . LYS A 1 5 ? -5.192 -8.025 -6.194 1.00 0.00 5 LYS A N 6
ATOM 5610 C CA . LYS A 1 5 ? -6.112 -7.266 -7.025 1.00 0.00 5 LYS A CA 6
ATOM 5611 C C . LYS A 1 5 ? -6.856 -6.250 -6.157 1.00 0.00 5 LYS A C 6
ATOM 5612 O O . LYS A 1 5 ? -6.845 -5.055 -6.448 1.00 0.00 5 LYS A O 6
ATOM 5631 N N . ALA A 1 6 ? -7.487 -6.763 -5.111 1.00 0.00 6 ALA A N 6
ATOM 5632 C CA . ALA A 1 6 ? -8.235 -5.914 -4.199 1.00 0.00 6 ALA A CA 6
ATOM 5633 C C . ALA A 1 6 ? -7.286 -4.904 -3.552 1.00 0.00 6 ALA A C 6
ATOM 5634 O O . ALA A 1 6 ? -7.728 -3.902 -2.990 1.00 0.00 6 ALA A O 6
ATOM 5641 N N . LEU A 1 7 ? -5.998 -5.202 -3.653 1.00 0.00 7 LEU A N 6
ATOM 5642 C CA . LEU A 1 7 ? -4.983 -4.332 -3.085 1.00 0.00 7 LEU A CA 6
ATOM 5643 C C . LEU A 1 7 ? -4.625 -3.243 -4.098 1.00 0.00 7 LEU A C 6
ATOM 5644 O O . LEU A 1 7 ? -4.788 -2.056 -3.821 1.00 0.00 7 LEU A O 6
ATOM 5660 N N . GLU A 1 8 ? -4.144 -3.686 -5.250 1.00 0.00 8 GLU A N 6
ATOM 5661 C CA . GLU A 1 8 ? -3.761 -2.764 -6.306 1.00 0.00 8 GLU A CA 6
ATOM 5662 C C . GLU A 1 8 ? -4.738 -1.588 -6.363 1.00 0.00 8 GLU A C 6
ATOM 5663 O O . GLU A 1 8 ? -4.353 -0.473 -6.711 1.00 0.00 8 GLU A O 6
ATOM 5675 N N . GLU A 1 9 ? -5.983 -1.877 -6.016 1.00 0.00 9 GLU A N 6
ATOM 5676 C CA . GLU A 1 9 ? -7.019 -0.858 -6.022 1.00 0.00 9 GLU A CA 6
ATOM 5677 C C . GLU A 1 9 ? -6.618 0.312 -5.119 1.00 0.00 9 GLU A C 6
ATOM 5678 O O . GLU A 1 9 ? -6.571 1.456 -5.564 1.00 0.00 9 GLU A O 6
ATOM 5690 N N . LYS A 1 10 ? -6.341 -0.019 -3.866 1.00 0.00 10 LYS A N 6
ATOM 5691 C CA . LYS A 1 10 ? -5.947 0.988 -2.897 1.00 0.00 10 LYS A CA 6
ATOM 5692 C C . LYS A 1 10 ? -4.559 1.522 -3.257 1.00 0.00 10 LYS A C 6
ATOM 5693 O O . LYS A 1 10 ? -4.366 2.731 -3.376 1.00 0.00 10 LYS A O 6
ATOM 5712 N N . VAL A 1 11 ? -3.628 0.593 -3.422 1.00 0.00 11 VAL A N 6
ATOM 5713 C CA . VAL A 1 11 ? -2.263 0.955 -3.767 1.00 0.00 11 VAL A CA 6
ATOM 5714 C C . VAL A 1 11 ? -2.282 1.935 -4.942 1.00 0.00 11 VAL A C 6
ATOM 5715 O O . VAL A 1 11 ? -1.611 2.965 -4.905 1.00 0.00 11 VAL A O 6
ATOM 5728 N N . LYS A 1 12 ? -3.056 1.578 -5.956 1.00 0.00 12 LYS A N 6
ATOM 5729 C CA . LYS A 1 12 ? -3.171 2.414 -7.140 1.00 0.00 12 LYS A CA 6
ATOM 5730 C C . LYS A 1 12 ? -3.642 3.810 -6.730 1.00 0.00 12 LYS A C 6
ATOM 5731 O O . LYS A 1 12 ? -3.078 4.812 -7.165 1.00 0.00 12 LYS A O 6
ATOM 5750 N N . ALA A 1 13 ? -4.673 3.830 -5.898 1.00 0.00 13 ALA A N 6
ATOM 5751 C CA . ALA A 1 13 ? -5.228 5.088 -5.424 1.00 0.00 13 ALA A CA 6
ATOM 5752 C C . ALA A 1 13 ? -4.167 5.834 -4.611 1.00 0.00 13 ALA A C 6
ATOM 5753 O O . ALA A 1 13 ? -4.140 7.063 -4.601 1.00 0.00 13 ALA A O 6
ATOM 5760 N N . LEU A 1 14 ? -3.321 5.059 -3.950 1.00 0.00 14 LEU A N 6
ATOM 5761 C CA . LEU A 1 14 ? -2.262 5.630 -3.137 1.00 0.00 14 LEU A CA 6
ATOM 5762 C C . LEU A 1 14 ? -1.269 6.362 -4.041 1.00 0.00 14 LEU A C 6
ATOM 5763 O O . LEU A 1 14 ? -1.092 7.574 -3.921 1.00 0.00 14 LEU A O 6
ATOM 5779 N N . GLU A 1 15 ? -0.646 5.597 -4.925 1.00 0.00 15 GLU A N 6
ATOM 5780 C CA . GLU A 1 15 ? 0.325 6.157 -5.849 1.00 0.00 15 GLU A CA 6
ATOM 5781 C C . GLU A 1 15 ? -0.094 7.569 -6.266 1.00 0.00 15 GLU A C 6
ATOM 5782 O O . GLU A 1 15 ? 0.742 8.467 -6.355 1.00 0.00 15 GLU A O 6
ATOM 5794 N N . GLU A 1 16 ? -1.387 7.720 -6.512 1.00 0.00 16 GLU A N 6
ATOM 5795 C CA . GLU A 1 16 ? -1.926 9.007 -6.918 1.00 0.00 16 GLU A CA 6
ATOM 5796 C C . GLU A 1 16 ? -2.049 9.936 -5.707 1.00 0.00 16 GLU A C 6
ATOM 5797 O O . GLU A 1 16 ? -1.490 11.032 -5.704 1.00 0.00 16 GLU A O 6
ATOM 5809 N N . LYS A 1 17 ? -2.783 9.464 -4.712 1.00 0.00 17 LYS A N 6
ATOM 5810 C CA . LYS A 1 17 ? -2.986 10.239 -3.500 1.00 0.00 17 LYS A CA 6
ATOM 5811 C C . LYS A 1 17 ? -1.629 10.680 -2.947 1.00 0.00 17 LYS A C 6
ATOM 5812 O O . LYS A 1 17 ? -1.419 11.861 -2.678 1.00 0.00 17 LYS A O 6
ATOM 5831 N N . VAL A 1 18 ? -0.743 9.706 -2.796 1.00 0.00 18 VAL A N 6
ATOM 5832 C CA . VAL A 1 18 ? 0.587 9.978 -2.281 1.00 0.00 18 VAL A CA 6
ATOM 5833 C C . VAL A 1 18 ? 1.204 11.141 -3.062 1.00 0.00 18 VAL A C 6
ATOM 5834 O O . VAL A 1 18 ? 1.879 11.992 -2.487 1.00 0.00 18 VAL A O 6
ATOM 5847 N N . LYS A 1 19 ? 0.950 11.138 -4.363 1.00 0.00 19 LYS A N 6
ATOM 5848 C CA . LYS A 1 19 ? 1.471 12.181 -5.229 1.00 0.00 19 LYS A CA 6
ATOM 5849 C C . LYS A 1 19 ? 0.707 13.481 -4.973 1.00 0.00 19 LYS A C 6
ATOM 5850 O O . LYS A 1 19 ? 1.224 14.570 -5.219 1.00 0.00 19 LYS A O 6
ATOM 5869 N N . ALA A 1 20 ? -0.514 13.325 -4.481 1.00 0.00 20 ALA A N 6
ATOM 5870 C CA . ALA A 1 20 ? -1.355 14.473 -4.189 1.00 0.00 20 ALA A CA 6
ATOM 5871 C C . ALA A 1 20 ? -0.886 15.125 -2.888 1.00 0.00 20 ALA A C 6
ATOM 5872 O O . ALA A 1 20 ? -1.427 16.150 -2.472 1.00 0.00 20 ALA A O 6
ATOM 5879 N N . LEU A 1 21 ? 0.115 14.507 -2.280 1.00 0.00 21 LEU A N 6
ATOM 5880 C CA . LEU A 1 21 ? 0.664 15.014 -1.035 1.00 0.00 21 LEU A CA 6
ATOM 5881 C C . LEU A 1 21 ? 1.763 16.034 -1.344 1.00 0.00 21 LEU A C 6
ATOM 5882 O O . LEU A 1 21 ? 2.566 15.829 -2.253 1.00 0.00 21 LEU A O 6
ATOM 5898 N N . GLY A 1 22 ? 1.763 17.109 -0.570 1.00 0.00 22 GLY A N 6
ATOM 5899 C CA . GLY A 1 22 ? 2.750 18.161 -0.751 1.00 0.00 22 GLY A CA 6
ATOM 5900 C C . GLY A 1 22 ? 4.144 17.680 -0.340 1.00 0.00 22 GLY A C 6
ATOM 5901 O O . GLY A 1 22 ? 4.765 18.258 0.550 1.00 0.00 22 GLY A O 6
ATOM 5905 N N . GLY A 1 23 ? 4.592 16.628 -1.008 1.00 0.00 23 GLY A N 6
ATOM 5906 C CA . GLY A 1 23 ? 5.902 16.064 -0.724 1.00 0.00 23 GLY A CA 6
ATOM 5907 C C . GLY A 1 23 ? 6.904 17.161 -0.359 1.00 0.00 23 GLY A C 6
ATOM 5908 O O . GLY A 1 23 ? 6.767 18.303 -0.794 1.00 0.00 23 GLY A O 6
ATOM 5912 N N . GLY A 1 24 ? 7.890 16.775 0.438 1.00 0.00 24 GLY A N 6
ATOM 5913 C CA . GLY A 1 24 ? 8.914 17.711 0.867 1.00 0.00 24 GLY A CA 6
ATOM 5914 C C . GLY A 1 24 ? 8.998 17.773 2.393 1.00 0.00 24 GLY A C 6
ATOM 5915 O O . GLY A 1 24 ? 9.162 18.848 2.967 1.00 0.00 24 GLY A O 6
ATOM 5919 N N . GLY A 1 25 ? 8.882 16.605 3.007 1.00 0.00 25 GLY A N 6
ATOM 5920 C CA . GLY A 1 25 ? 8.942 16.510 4.456 1.00 0.00 25 GLY A CA 6
ATOM 5921 C C . GLY A 1 25 ? 7.739 15.742 5.006 1.00 0.00 25 GLY A C 6
ATOM 5922 O O . GLY A 1 25 ? 7.152 16.138 6.012 1.00 0.00 25 GLY A O 6
ATOM 5926 N N . ARG A 1 26 ? 7.407 14.657 4.322 1.00 0.00 26 ARG A N 6
ATOM 5927 C CA . ARG A 1 26 ? 6.284 13.830 4.730 1.00 0.00 26 ARG A CA 6
ATOM 5928 C C . ARG A 1 26 ? 6.322 12.487 3.999 1.00 0.00 26 ARG A C 6
ATOM 5929 O O . ARG A 1 26 ? 6.833 11.501 4.529 1.00 0.00 26 ARG A O 6
ATOM 5950 N N . ILE A 1 27 ? 5.774 12.489 2.793 1.00 0.00 27 ILE A N 6
ATOM 5951 C CA . ILE A 1 27 ? 5.739 11.283 1.983 1.00 0.00 27 ILE A CA 6
ATOM 5952 C C . ILE A 1 27 ? 7.128 10.643 1.969 1.00 0.00 27 ILE A C 6
ATOM 5953 O O . ILE A 1 27 ? 7.258 9.437 1.765 1.00 0.00 27 ILE A O 6
ATOM 5969 N N . GLU A 1 28 ? 8.132 11.479 2.189 1.00 0.00 28 GLU A N 6
ATOM 5970 C CA . GLU A 1 28 ? 9.507 11.010 2.204 1.00 0.00 28 GLU A CA 6
ATOM 5971 C C . GLU A 1 28 ? 9.613 9.703 2.992 1.00 0.00 28 GLU A C 6
ATOM 5972 O O . GLU A 1 28 ? 10.566 8.944 2.816 1.00 0.00 28 GLU A O 6
ATOM 5984 N N . GLU A 1 29 ? 8.622 9.479 3.842 1.00 0.00 29 GLU A N 6
ATOM 5985 C CA . GLU A 1 29 ? 8.593 8.277 4.657 1.00 0.00 29 GLU A CA 6
ATOM 5986 C C . GLU A 1 29 ? 7.561 7.289 4.108 1.00 0.00 29 GLU A C 6
ATOM 5987 O O . GLU A 1 29 ? 7.904 6.162 3.752 1.00 0.00 29 GLU A O 6
ATOM 5999 N N . LEU A 1 30 ? 6.319 7.747 4.056 1.00 0.00 30 LEU A N 6
ATOM 6000 C CA . LEU A 1 30 ? 5.236 6.918 3.555 1.00 0.00 30 LEU A CA 6
ATOM 6001 C C . LEU A 1 30 ? 5.617 6.364 2.181 1.00 0.00 30 LEU A C 6
ATOM 6002 O O . LEU A 1 30 ? 5.523 5.160 1.945 1.00 0.00 30 LEU A O 6
ATOM 6018 N N . LYS A 1 31 ? 6.038 7.268 1.310 1.00 0.00 31 LYS A N 6
ATOM 6019 C CA . LYS A 1 31 ? 6.433 6.886 -0.035 1.00 0.00 31 LYS A CA 6
ATOM 6020 C C . LYS A 1 31 ? 7.422 5.720 0.041 1.00 0.00 31 LYS A C 6
ATOM 6021 O O . LYS A 1 31 ? 7.574 4.967 -0.919 1.00 0.00 31 LYS A O 6
ATOM 6040 N N . LYS A 1 32 ? 8.067 5.608 1.192 1.00 0.00 32 LYS A N 6
ATOM 6041 C CA . LYS A 1 32 ? 9.038 4.548 1.407 1.00 0.00 32 LYS A CA 6
ATOM 6042 C C . LYS A 1 32 ? 8.300 3.231 1.662 1.00 0.00 32 LYS A C 6
ATOM 6043 O O . LYS A 1 32 ? 8.354 2.317 0.841 1.00 0.00 32 LYS A O 6
ATOM 6062 N N . LYS A 1 33 ? 7.628 3.179 2.802 1.00 0.00 33 LYS A N 6
ATOM 6063 C CA . LYS A 1 33 ? 6.880 1.990 3.175 1.00 0.00 33 LYS A CA 6
ATOM 6064 C C . LYS A 1 33 ? 5.965 1.583 2.018 1.00 0.00 33 LYS A C 6
ATOM 6065 O O . LYS A 1 33 ? 5.839 0.400 1.708 1.00 0.00 33 LYS A O 6
ATOM 6084 N N . TRP A 1 34 ? 5.353 2.587 1.409 1.00 0.00 34 TRP A N 6
ATOM 6085 C CA . TRP A 1 34 ? 4.454 2.349 0.293 1.00 0.00 34 TRP A CA 6
ATOM 6086 C C . TRP A 1 34 ? 5.237 1.611 -0.795 1.00 0.00 34 TRP A C 6
ATOM 6087 O O . TRP A 1 34 ? 4.665 0.833 -1.558 1.00 0.00 34 TRP A O 6
ATOM 6108 N N . GLU A 1 35 ? 6.534 1.882 -0.833 1.00 0.00 35 GLU A N 6
ATOM 6109 C CA . GLU A 1 35 ? 7.401 1.253 -1.815 1.00 0.00 35 GLU A CA 6
ATOM 6110 C C . GLU A 1 35 ? 7.742 -0.175 -1.386 1.00 0.00 35 GLU A C 6
ATOM 6111 O O . GLU A 1 35 ? 7.882 -1.063 -2.225 1.00 0.00 35 GLU A O 6
ATOM 6123 N N . GLU A 1 36 ? 7.866 -0.352 -0.078 1.00 0.00 36 GLU A N 6
ATOM 6124 C CA . GLU A 1 36 ? 8.188 -1.657 0.473 1.00 0.00 36 GLU A CA 6
ATOM 6125 C C . GLU A 1 36 ? 6.916 -2.488 0.647 1.00 0.00 36 GLU A C 6
ATOM 6126 O O . GLU A 1 36 ? 6.984 -3.704 0.824 1.00 0.00 36 GLU A O 6
ATOM 6138 N N . LEU A 1 37 ? 5.785 -1.801 0.589 1.00 0.00 37 LEU A N 6
ATOM 6139 C CA . LEU A 1 37 ? 4.499 -2.461 0.737 1.00 0.00 37 LEU A CA 6
ATOM 6140 C C . LEU A 1 37 ? 4.070 -3.040 -0.613 1.00 0.00 37 LEU A C 6
ATOM 6141 O O . LEU A 1 37 ? 3.765 -4.228 -0.713 1.00 0.00 37 LEU A O 6
ATOM 6157 N N . LYS A 1 38 ? 4.059 -2.174 -1.616 1.00 0.00 38 LYS A N 6
ATOM 6158 C CA . LYS A 1 38 ? 3.672 -2.586 -2.955 1.00 0.00 38 LYS A CA 6
ATOM 6159 C C . LYS A 1 38 ? 4.500 -3.804 -3.369 1.00 0.00 38 LYS A C 6
ATOM 6160 O O . LYS A 1 38 ? 4.015 -4.671 -4.095 1.00 0.00 38 LYS A O 6
ATOM 6179 N N . LYS A 1 39 ? 5.735 -3.832 -2.889 1.00 0.00 39 LYS A N 6
ATOM 6180 C CA . LYS A 1 39 ? 6.634 -4.929 -3.201 1.00 0.00 39 LYS A CA 6
ATOM 6181 C C . LYS A 1 39 ? 6.113 -6.211 -2.548 1.00 0.00 39 LYS A C 6
ATOM 6182 O O . LYS A 1 39 ? 6.405 -7.312 -3.012 1.00 0.00 39 LYS A O 6
ATOM 6201 N N . LYS A 1 40 ? 5.350 -6.025 -1.480 1.00 0.00 40 LYS A N 6
ATOM 6202 C CA . LYS A 1 40 ? 4.785 -7.153 -0.759 1.00 0.00 40 LYS A CA 6
ATOM 6203 C C . LYS A 1 40 ? 3.542 -7.653 -1.498 1.00 0.00 40 LYS A C 6
ATOM 6204 O O . LYS A 1 40 ? 3.349 -8.859 -1.649 1.00 0.00 40 LYS A O 6
ATOM 6223 N N . ILE A 1 41 ? 2.730 -6.702 -1.936 1.00 0.00 41 ILE A N 6
ATOM 6224 C CA . ILE A 1 41 ? 1.512 -7.033 -2.654 1.00 0.00 41 ILE A CA 6
ATOM 6225 C C . ILE A 1 41 ? 1.869 -7.756 -3.954 1.00 0.00 41 ILE A C 6
ATOM 6226 O O . ILE A 1 41 ? 1.017 -8.398 -4.567 1.00 0.00 41 ILE A O 6
ATOM 6242 N N . GLU A 1 42 ? 3.132 -7.630 -4.336 1.00 0.00 42 GLU A N 6
ATOM 6243 C CA . GLU A 1 42 ? 3.614 -8.264 -5.550 1.00 0.00 42 GLU A CA 6
ATOM 6244 C C . GLU A 1 42 ? 3.851 -9.757 -5.312 1.00 0.00 42 GLU A C 6
ATOM 6245 O O . GLU A 1 42 ? 3.305 -10.597 -6.026 1.00 0.00 42 GLU A O 6
ATOM 6257 N N . GLU A 1 43 ? 4.664 -10.041 -4.306 1.00 0.00 43 GLU A N 6
ATOM 6258 C CA . GLU A 1 43 ? 4.980 -11.418 -3.965 1.00 0.00 43 GLU A CA 6
ATOM 6259 C C . GLU A 1 43 ? 3.752 -12.114 -3.376 1.00 0.00 43 GLU A C 6
ATOM 6260 O O . GLU A 1 43 ? 3.719 -13.339 -3.270 1.00 0.00 43 GLU A O 6
ATOM 6272 N N . LEU A 1 44 ? 2.770 -11.302 -3.009 1.00 0.00 44 LEU A N 6
ATOM 6273 C CA . LEU A 1 44 ? 1.543 -11.825 -2.434 1.00 0.00 44 LEU A CA 6
ATOM 6274 C C . LEU A 1 44 ? 1.095 -13.053 -3.228 1.00 0.00 44 LEU A C 6
ATOM 6275 O O . LEU A 1 44 ? 0.487 -12.923 -4.290 1.00 0.00 44 LEU A O 6
ATOM 6291 N N . GLY A 1 45 ? 1.412 -14.219 -2.683 1.00 0.00 45 GLY A N 6
ATOM 6292 C CA . GLY A 1 45 ? 1.049 -15.469 -3.327 1.00 0.00 45 GLY A CA 6
ATOM 6293 C C . GLY A 1 45 ? 1.087 -16.630 -2.332 1.00 0.00 45 GLY A C 6
ATOM 6294 O O . GLY A 1 45 ? 0.261 -16.701 -1.424 1.00 0.00 45 GLY A O 6
ATOM 6298 N N . GLY A 1 46 ? 2.055 -17.512 -2.537 1.00 0.00 46 GLY A N 6
ATOM 6299 C CA . GLY A 1 46 ? 2.212 -18.666 -1.669 1.00 0.00 46 GLY A CA 6
ATOM 6300 C C . GLY A 1 46 ? 1.917 -18.301 -0.212 1.00 0.00 46 GLY A C 6
ATOM 6301 O O . GLY A 1 46 ? 1.050 -18.903 0.420 1.00 0.00 46 GLY A O 6
ATOM 6305 N N . GLY A 1 47 ? 2.656 -17.317 0.279 1.00 0.00 47 GLY A N 6
ATOM 6306 C CA . GLY A 1 47 ? 2.485 -16.864 1.648 1.00 0.00 47 GLY A CA 6
ATOM 6307 C C . GLY A 1 47 ? 1.264 -15.950 1.776 1.00 0.00 47 GLY A C 6
ATOM 6308 O O . GLY A 1 47 ? 1.234 -14.864 1.199 1.00 0.00 47 GLY A O 6
ATOM 6312 N N . GLY A 1 48 ? 0.287 -16.424 2.535 1.00 0.00 48 GLY A N 6
ATOM 6313 C CA . GLY A 1 48 ? -0.933 -15.664 2.745 1.00 0.00 48 GLY A CA 6
ATOM 6314 C C . GLY A 1 48 ? -0.787 -14.710 3.932 1.00 0.00 48 GLY A C 6
ATOM 6315 O O . GLY A 1 48 ? -1.686 -14.607 4.765 1.00 0.00 48 GLY A O 6
ATOM 6319 N N . GLU A 1 49 ? 0.353 -14.036 3.971 1.00 0.00 49 GLU A N 6
ATOM 6320 C CA . GLU A 1 49 ? 0.630 -13.094 5.042 1.00 0.00 49 GLU A CA 6
ATOM 6321 C C . GLU A 1 49 ? 0.234 -11.678 4.618 1.00 0.00 49 GLU A C 6
ATOM 6322 O O . GLU A 1 49 ? 0.905 -10.710 4.973 1.00 0.00 49 GLU A O 6
ATOM 6334 N N . VAL A 1 50 ? -0.853 -11.602 3.866 1.00 0.00 50 VAL A N 6
ATOM 6335 C CA . VAL A 1 50 ? -1.346 -10.320 3.389 1.00 0.00 50 VAL A CA 6
ATOM 6336 C C . VAL A 1 50 ? -1.637 -9.414 4.587 1.00 0.00 50 VAL A C 6
ATOM 6337 O O . VAL A 1 50 ? -1.482 -8.196 4.499 1.00 0.00 50 VAL A O 6
ATOM 6350 N N . LYS A 1 51 ? -2.052 -10.042 5.676 1.00 0.00 51 LYS A N 6
ATOM 6351 C CA . LYS A 1 51 ? -2.365 -9.307 6.890 1.00 0.00 51 LYS A CA 6
ATOM 6352 C C . LYS A 1 51 ? -1.366 -8.162 7.060 1.00 0.00 51 LYS A C 6
ATOM 6353 O O . LYS A 1 51 ? -1.703 -7.114 7.612 1.00 0.00 51 LYS A O 6
ATOM 6372 N N . LYS A 1 52 ? -0.155 -8.398 6.576 1.00 0.00 52 LYS A N 6
ATOM 6373 C CA . LYS A 1 52 ? 0.896 -7.399 6.668 1.00 0.00 52 LYS A CA 6
ATOM 6374 C C . LYS A 1 52 ? 0.624 -6.283 5.657 1.00 0.00 52 LYS A C 6
ATOM 6375 O O . LYS A 1 52 ? 0.476 -5.122 6.033 1.00 0.00 52 LYS A O 6
ATOM 6394 N N . VAL A 1 53 ? 0.564 -6.676 4.393 1.00 0.00 53 VAL A N 6
ATOM 6395 C CA . VAL A 1 53 ? 0.312 -5.724 3.325 1.00 0.00 53 VAL A CA 6
ATOM 6396 C C . VAL A 1 53 ? -0.779 -4.747 3.765 1.00 0.00 53 VAL A C 6
ATOM 6397 O O . VAL A 1 53 ? -0.503 -3.574 4.015 1.00 0.00 53 VAL A O 6
ATOM 6410 N N . GLU A 1 54 ? -1.995 -5.266 3.849 1.00 0.00 54 GLU A N 6
ATOM 6411 C CA . GLU A 1 54 ? -3.129 -4.453 4.257 1.00 0.00 54 GLU A CA 6
ATOM 6412 C C . GLU A 1 54 ? -2.717 -3.485 5.367 1.00 0.00 54 GLU A C 6
ATOM 6413 O O . GLU A 1 54 ? -2.660 -2.275 5.151 1.00 0.00 54 GLU A O 6
ATOM 6425 N N . GLU A 1 55 ? -2.441 -4.054 6.532 1.00 0.00 55 GLU A N 6
ATOM 6426 C CA . GLU A 1 55 ? -2.034 -3.255 7.676 1.00 0.00 55 GLU A CA 6
ATOM 6427 C C . GLU A 1 55 ? -1.029 -2.185 7.248 1.00 0.00 55 GLU A C 6
ATOM 6428 O O . GLU A 1 55 ? -1.012 -1.086 7.801 1.00 0.00 55 GLU A O 6
ATOM 6440 N N . GLU A 1 56 ? -0.213 -2.544 6.267 1.00 0.00 56 GLU A N 6
ATOM 6441 C CA . GLU A 1 56 ? 0.794 -1.629 5.759 1.00 0.00 56 GLU A CA 6
ATOM 6442 C C . GLU A 1 56 ? 0.135 -0.512 4.946 1.00 0.00 56 GLU A C 6
ATOM 6443 O O . GLU A 1 56 ? 0.479 0.659 5.100 1.00 0.00 56 GLU A O 6
ATOM 6455 N N . VAL A 1 57 ? -0.801 -0.914 4.099 1.00 0.00 57 VAL A N 6
ATOM 6456 C CA . VAL A 1 57 ? -1.511 0.037 3.262 1.00 0.00 57 VAL A CA 6
ATOM 6457 C C . VAL A 1 57 ? -2.401 0.918 4.140 1.00 0.00 57 VAL A C 6
ATOM 6458 O O . VAL A 1 57 ? -2.760 2.029 3.751 1.00 0.00 57 VAL A O 6
ATOM 6471 N N . LYS A 1 58 ? -2.731 0.391 5.311 1.00 0.00 58 LYS A N 6
ATOM 6472 C CA . LYS A 1 58 ? -3.571 1.116 6.249 1.00 0.00 58 LYS A CA 6
ATOM 6473 C C . LYS A 1 58 ? -2.819 2.348 6.755 1.00 0.00 58 LYS A C 6
ATOM 6474 O O . LYS A 1 58 ? -3.306 3.470 6.633 1.00 0.00 58 LYS A O 6
ATOM 6493 N N . LYS A 1 59 ? -1.643 2.097 7.311 1.00 0.00 59 LYS A N 6
ATOM 6494 C CA . LYS A 1 59 ? -0.818 3.171 7.835 1.00 0.00 59 LYS A CA 6
ATOM 6495 C C . LYS A 1 59 ? -0.751 4.305 6.810 1.00 0.00 59 LYS A C 6
ATOM 6496 O O . LYS A 1 59 ? -0.528 5.460 7.169 1.00 0.00 59 LYS A O 6
ATOM 6515 N N . LEU A 1 60 ? -0.948 3.935 5.553 1.00 0.00 60 LEU A N 6
ATOM 6516 C CA . LEU A 1 60 ? -0.914 4.905 4.473 1.00 0.00 60 LEU A CA 6
ATOM 6517 C C . LEU A 1 60 ? -2.240 5.668 4.435 1.00 0.00 60 LEU A C 6
ATOM 6518 O O . LEU A 1 60 ? -2.297 6.840 4.799 1.00 0.00 60 LEU A O 6
ATOM 6534 N N . GLU A 1 61 ? -3.275 4.969 3.990 1.00 0.00 61 GLU A N 6
ATOM 6535 C CA . GLU A 1 61 ? -4.597 5.566 3.899 1.00 0.00 61 GLU A CA 6
ATOM 6536 C C . GLU A 1 61 ? -4.830 6.520 5.072 1.00 0.00 61 GLU A C 6
ATOM 6537 O O . GLU A 1 61 ? -5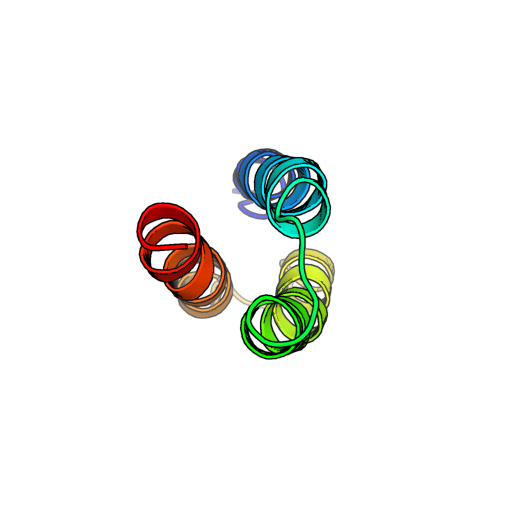.281 7.648 4.879 1.00 0.00 61 GLU A O 6
ATOM 6549 N N . GLU A 1 62 ? -4.512 6.031 6.263 1.00 0.00 62 GLU A N 6
ATOM 6550 C CA . GLU A 1 62 ? -4.681 6.827 7.467 1.00 0.00 62 GLU A CA 6
ATOM 6551 C C . GLU A 1 62 ? -3.880 8.126 7.362 1.00 0.00 62 GLU A C 6
ATOM 6552 O O . GLU A 1 62 ? -4.454 9.213 7.333 1.00 0.00 62 GLU A O 6
ATOM 6564 N N . GLU A 1 63 ? -2.565 7.970 7.309 1.00 0.00 63 GLU A N 6
ATOM 6565 C CA . GLU A 1 63 ? -1.678 9.117 7.209 1.00 0.00 63 GLU A CA 6
ATOM 6566 C C . GLU A 1 63 ? -2.060 9.979 6.004 1.00 0.00 63 GLU A C 6
ATOM 6567 O O . GLU A 1 63 ? -2.169 11.199 6.118 1.00 0.00 63 GLU A O 6
ATOM 6579 N N . ILE A 1 64 ? -2.254 9.311 4.876 1.00 0.00 64 ILE A N 6
ATOM 6580 C CA . ILE A 1 64 ? -2.621 10.001 3.651 1.00 0.00 64 ILE A CA 6
ATOM 6581 C C . ILE A 1 64 ? -3.953 10.724 3.858 1.00 0.00 64 ILE A C 6
ATOM 6582 O O . ILE A 1 64 ? -4.148 11.830 3.358 1.00 0.00 64 ILE A O 6
ATOM 6598 N N . LYS A 1 65 ? -4.837 10.069 4.596 1.00 0.00 65 LYS A N 6
ATOM 6599 C CA . LYS A 1 65 ? -6.145 10.635 4.876 1.00 0.00 65 LYS A CA 6
ATOM 6600 C C . LYS A 1 65 ? -5.990 11.818 5.831 1.00 0.00 65 LYS A C 6
ATOM 6601 O O . LYS A 1 65 ? -6.885 12.656 5.938 1.00 0.00 65 LYS A O 6
ATOM 6620 N N . LYS A 1 66 ? -4.849 11.850 6.503 1.00 0.00 66 LYS A N 6
ATOM 6621 C CA . LYS A 1 66 ? -4.565 12.919 7.447 1.00 0.00 66 LYS A CA 6
ATOM 6622 C C . LYS A 1 66 ? -3.699 13.979 6.765 1.00 0.00 66 LYS A C 6
ATOM 6623 O O . LYS A 1 66 ? -3.744 15.152 7.131 1.00 0.00 66 LYS A O 6
ATOM 6642 N N . LEU A 1 67 ? -2.931 13.529 5.783 1.00 0.00 67 LEU A N 6
ATOM 6643 C CA . LEU A 1 67 ? -2.056 14.425 5.047 1.00 0.00 67 LEU A CA 6
ATOM 6644 C C . LEU A 1 67 ? -2.893 15.530 4.400 1.00 0.00 67 LEU A C 6
ATOM 6645 O O . LEU A 1 67 ? -2.864 15.704 3.182 1.00 0.00 67 LEU A O 6
ATOM 6661 N N . GLY A 1 1 ? -8.584 -15.831 -4.150 1.00 0.00 1 GLY A N 7
ATOM 6662 C CA . GLY A 1 1 ? -9.178 -14.874 -5.067 1.00 0.00 1 GLY A CA 7
ATOM 6663 C C . GLY A 1 1 ? -8.099 -14.111 -5.838 1.00 0.00 1 GLY A C 7
ATOM 6664 O O . GLY A 1 1 ? -7.724 -14.503 -6.942 1.00 0.00 1 GLY A O 7
ATOM 6668 N N . SER A 1 2 ? -7.631 -13.033 -5.226 1.00 0.00 2 SER A N 7
ATOM 6669 C CA . SER A 1 2 ? -6.602 -12.211 -5.840 1.00 0.00 2 SER A CA 7
ATOM 6670 C C . SER A 1 2 ? -5.816 -11.461 -4.762 1.00 0.00 2 SER A C 7
ATOM 6671 O O . SER A 1 2 ? -4.591 -11.549 -4.707 1.00 0.00 2 SER A O 7
ATOM 6679 N N . ARG A 1 3 ? -6.556 -10.742 -3.930 1.00 0.00 3 ARG A N 7
ATOM 6680 C CA . ARG A 1 3 ? -5.944 -9.978 -2.856 1.00 0.00 3 ARG A CA 7
ATOM 6681 C C . ARG A 1 3 ? -5.169 -8.788 -3.426 1.00 0.00 3 ARG A C 7
ATOM 6682 O O . ARG A 1 3 ? -5.509 -7.635 -3.161 1.00 0.00 3 ARG A O 7
ATOM 6703 N N . VAL A 1 4 ? -4.140 -9.107 -4.198 1.00 0.00 4 VAL A N 7
ATOM 6704 C CA . VAL A 1 4 ? -3.315 -8.080 -4.808 1.00 0.00 4 VAL A CA 7
ATOM 6705 C C . VAL A 1 4 ? -4.203 -7.126 -5.610 1.00 0.00 4 VAL A C 7
ATOM 6706 O O . VAL A 1 4 ? -4.001 -5.914 -5.584 1.00 0.00 4 VAL A O 7
ATOM 6719 N N . LYS A 1 5 ? -5.166 -7.713 -6.307 1.00 0.00 5 LYS A N 7
ATOM 6720 C CA . LYS A 1 5 ? -6.086 -6.931 -7.116 1.00 0.00 5 LYS A CA 7
ATOM 6721 C C . LYS A 1 5 ? -6.808 -5.918 -6.226 1.00 0.00 5 LYS A C 7
ATOM 6722 O O . LYS A 1 5 ? -6.726 -4.713 -6.457 1.00 0.00 5 LYS A O 7
ATOM 6741 N N . ALA A 1 6 ? -7.499 -6.445 -5.225 1.00 0.00 6 ALA A N 7
ATOM 6742 C CA . ALA A 1 6 ? -8.236 -5.602 -4.299 1.00 0.00 6 ALA A CA 7
ATOM 6743 C C . ALA A 1 6 ? -7.260 -4.665 -3.583 1.00 0.00 6 ALA A C 7
ATOM 6744 O O . ALA A 1 6 ? -7.675 -3.684 -2.967 1.00 0.00 6 ALA A O 7
ATOM 6751 N N . LEU A 1 7 ? -5.983 -5.002 -3.687 1.00 0.00 7 LEU A N 7
ATOM 6752 C CA . LEU A 1 7 ? -4.946 -4.204 -3.056 1.00 0.00 7 LEU A CA 7
ATOM 6753 C C . LEU A 1 7 ? -4.534 -3.072 -4.000 1.00 0.00 7 LEU A C 7
ATOM 6754 O O . LEU A 1 7 ? -4.648 -1.897 -3.653 1.00 0.00 7 LEU A O 7
ATOM 6770 N N . GLU A 1 8 ? -4.065 -3.465 -5.175 1.00 0.00 8 GLU A N 7
ATOM 6771 C CA . GLU A 1 8 ? -3.637 -2.498 -6.172 1.00 0.00 8 GLU A CA 7
ATOM 6772 C C . GLU A 1 8 ? -4.565 -1.282 -6.165 1.00 0.00 8 GLU A C 7
ATOM 6773 O O . GLU A 1 8 ? -4.136 -0.168 -6.459 1.00 0.00 8 GLU A O 7
ATOM 6785 N N . GLU A 1 9 ? -5.819 -1.537 -5.824 1.00 0.00 9 GLU A N 7
ATOM 6786 C CA . GLU A 1 9 ? -6.812 -0.477 -5.774 1.00 0.00 9 GLU A CA 7
ATOM 6787 C C . GLU A 1 9 ? -6.341 0.649 -4.851 1.00 0.00 9 GLU A C 7
ATOM 6788 O O . GLU A 1 9 ? -6.156 1.782 -5.292 1.00 0.00 9 GLU A O 7
ATOM 6800 N N . LYS A 1 10 ? -6.158 0.297 -3.587 1.00 0.00 10 LYS A N 7
ATOM 6801 C CA . LYS A 1 10 ? -5.712 1.263 -2.597 1.00 0.00 10 LYS A CA 7
ATOM 6802 C C . LYS A 1 10 ? -4.300 1.736 -2.953 1.00 0.00 10 LYS A C 7
ATOM 6803 O O . LYS A 1 10 ? -4.022 2.934 -2.942 1.00 0.00 10 LYS A O 7
ATOM 6822 N N . VAL A 1 11 ? -3.448 0.769 -3.260 1.00 0.00 11 VAL A N 7
ATOM 6823 C CA . VAL A 1 11 ? -2.072 1.072 -3.618 1.00 0.00 11 VAL A CA 7
ATOM 6824 C C . VAL A 1 11 ? -2.060 2.082 -4.767 1.00 0.00 11 VAL A C 7
ATOM 6825 O O . VAL A 1 11 ? -1.639 3.226 -4.589 1.00 0.00 11 VAL A O 7
ATOM 6838 N N . LYS A 1 12 ? -2.524 1.626 -5.920 1.00 0.00 12 LYS A N 7
ATOM 6839 C CA . LYS A 1 12 ? -2.572 2.477 -7.097 1.00 0.00 12 LYS A CA 7
ATOM 6840 C C . LYS A 1 12 ? -2.989 3.890 -6.684 1.00 0.00 12 LYS A C 7
ATOM 6841 O O . LYS A 1 12 ? -2.368 4.869 -7.094 1.00 0.00 12 LYS A O 7
ATOM 6860 N N . ALA A 1 13 ? -4.038 3.951 -5.877 1.00 0.00 13 ALA A N 7
ATOM 6861 C CA . ALA A 1 13 ? -4.545 5.227 -5.404 1.00 0.00 13 ALA A CA 7
ATOM 6862 C C . ALA A 1 13 ? -3.461 5.928 -4.583 1.00 0.00 13 ALA A C 7
ATOM 6863 O O . ALA A 1 13 ? -3.187 7.110 -4.791 1.00 0.00 13 ALA A O 7
ATOM 6870 N N . LEU A 1 14 ? -2.875 5.172 -3.667 1.00 0.00 14 LEU A N 7
ATOM 6871 C CA . LEU A 1 14 ? -1.827 5.707 -2.815 1.00 0.00 14 LEU A CA 7
ATOM 6872 C C . LEU A 1 14 ? -0.791 6.430 -3.678 1.00 0.00 14 LEU A C 7
ATOM 6873 O O . LEU A 1 14 ? -0.298 7.493 -3.303 1.00 0.00 14 LEU A O 7
ATOM 6889 N N . GLU A 1 15 ? -0.492 5.825 -4.819 1.00 0.00 15 GLU A N 7
ATOM 6890 C CA . GLU A 1 15 ? 0.475 6.397 -5.738 1.00 0.00 15 GLU A CA 7
ATOM 6891 C C . GLU A 1 15 ? 0.051 7.810 -6.144 1.00 0.00 15 GLU A C 7
ATOM 6892 O O . GLU A 1 15 ? 0.830 8.755 -6.025 1.00 0.00 15 GLU A O 7
ATOM 6904 N N . GLU A 1 16 ? -1.184 7.910 -6.615 1.00 0.00 16 GLU A N 7
ATOM 6905 C CA . GLU A 1 16 ? -1.721 9.192 -7.039 1.00 0.00 16 GLU A CA 7
ATOM 6906 C C . GLU A 1 16 ? -1.881 10.124 -5.836 1.00 0.00 16 GLU A C 7
ATOM 6907 O O . GLU A 1 16 ? -1.493 11.290 -5.893 1.00 0.00 16 GLU A O 7
ATOM 6919 N N . LYS A 1 17 ? -2.455 9.576 -4.775 1.00 0.00 17 LYS A N 7
ATOM 6920 C CA . LYS A 1 17 ? -2.672 10.344 -3.561 1.00 0.00 17 LYS A CA 7
ATOM 6921 C C . LYS A 1 17 ? -1.325 10.831 -3.023 1.00 0.00 17 LYS A C 7
ATOM 6922 O O . LYS A 1 17 ? -1.092 12.035 -2.919 1.00 0.00 17 LYS A O 7
ATOM 6941 N N . VAL A 1 18 ? -0.472 9.871 -2.696 1.00 0.00 18 VAL A N 7
ATOM 6942 C CA . VAL A 1 18 ? 0.846 10.187 -2.173 1.00 0.00 18 VAL A CA 7
ATOM 6943 C C . VAL A 1 18 ? 1.470 11.302 -3.015 1.00 0.00 18 VAL A C 7
ATOM 6944 O O . VAL A 1 18 ? 2.119 12.200 -2.479 1.00 0.00 18 VAL A O 7
ATOM 6957 N N . LYS A 1 19 ? 1.253 11.207 -4.318 1.00 0.00 19 LYS A N 7
ATOM 6958 C CA . LYS A 1 19 ? 1.788 12.196 -5.239 1.00 0.00 19 LYS A CA 7
ATOM 6959 C C . LYS A 1 19 ? 0.965 13.481 -5.135 1.00 0.00 19 LYS A C 7
ATOM 6960 O O . LYS A 1 19 ? 1.515 14.580 -5.178 1.00 0.00 19 LYS A O 7
ATOM 6979 N N . ALA A 1 20 ? -0.341 13.300 -5.000 1.00 0.00 20 ALA A N 7
ATOM 6980 C CA . ALA A 1 20 ? -1.246 14.431 -4.889 1.00 0.00 20 ALA A CA 7
ATOM 6981 C C . ALA A 1 20 ? -0.817 15.309 -3.712 1.00 0.00 20 ALA A C 7
ATOM 6982 O O . ALA A 1 20 ? -0.884 16.535 -3.790 1.00 0.00 20 ALA A O 7
ATOM 6989 N N . LEU A 1 21 ? -0.383 14.648 -2.649 1.00 0.00 21 LEU A N 7
ATOM 6990 C CA . LEU A 1 21 ? 0.058 15.353 -1.457 1.00 0.00 21 LEU A CA 7
ATOM 6991 C C . LEU A 1 21 ? 1.012 16.478 -1.860 1.00 0.00 21 LEU A C 7
ATOM 6992 O O . LEU A 1 21 ? 1.702 16.380 -2.874 1.00 0.00 21 LEU A O 7
ATOM 7008 N N . GLY A 1 22 ? 1.021 17.523 -1.045 1.00 0.00 22 GLY A N 7
ATOM 7009 C CA . GLY A 1 22 ? 1.880 18.666 -1.303 1.00 0.00 22 GLY A CA 7
ATOM 7010 C C . GLY A 1 22 ? 3.354 18.257 -1.301 1.00 0.00 22 GLY A C 7
ATOM 7011 O O . GLY A 1 22 ? 4.184 18.907 -1.936 1.00 0.00 22 GLY A O 7
ATOM 7015 N N . GLY A 1 23 ? 3.636 17.181 -0.580 1.00 0.00 23 GLY A N 7
ATOM 7016 C CA . GLY A 1 23 ? 4.995 16.678 -0.487 1.00 0.00 23 GLY A CA 7
ATOM 7017 C C . GLY A 1 23 ? 5.934 17.738 0.092 1.00 0.00 23 GLY A C 7
ATOM 7018 O O . GLY A 1 23 ? 5.674 18.933 -0.025 1.00 0.00 23 GLY A O 7
ATOM 7022 N N . GLY A 1 24 ? 7.008 17.259 0.704 1.00 0.00 24 GLY A N 7
ATOM 7023 C CA . GLY A 1 24 ? 7.987 18.150 1.303 1.00 0.00 24 GLY A CA 7
ATOM 7024 C C . GLY A 1 24 ? 8.415 17.648 2.683 1.00 0.00 24 GLY A C 7
ATOM 7025 O O . GLY A 1 24 ? 8.377 18.396 3.659 1.00 0.00 24 GLY A O 7
ATOM 7029 N N . GLY A 1 25 ? 8.814 16.385 2.720 1.00 0.00 25 GLY A N 7
ATOM 7030 C CA . GLY A 1 25 ? 9.249 15.774 3.964 1.00 0.00 25 GLY A CA 7
ATOM 7031 C C . GLY A 1 25 ? 8.227 14.748 4.458 1.00 0.00 25 GLY A C 7
ATOM 7032 O O . GLY A 1 25 ? 8.589 13.770 5.109 1.00 0.00 25 GLY A O 7
ATOM 7036 N N . ARG A 1 26 ? 6.970 15.006 4.127 1.00 0.00 26 ARG A N 7
ATOM 7037 C CA . ARG A 1 26 ? 5.894 14.117 4.528 1.00 0.00 26 ARG A CA 7
ATOM 7038 C C . ARG A 1 26 ? 5.943 12.822 3.714 1.00 0.00 26 ARG A C 7
ATOM 7039 O O . ARG A 1 26 ? 6.503 11.823 4.163 1.00 0.00 26 ARG A O 7
ATOM 7060 N N . ILE A 1 27 ? 5.348 12.882 2.531 1.00 0.00 27 ILE A N 7
ATOM 7061 C CA . ILE A 1 27 ? 5.317 11.727 1.651 1.00 0.00 27 ILE A CA 7
ATOM 7062 C C . ILE A 1 27 ? 6.727 11.144 1.530 1.00 0.00 27 ILE A C 7
ATOM 7063 O O . ILE A 1 27 ? 6.891 9.964 1.225 1.00 0.00 27 ILE A O 7
ATOM 7079 N N . GLU A 1 28 ? 7.708 12.001 1.775 1.00 0.00 28 GLU A N 7
ATOM 7080 C CA . GLU A 1 28 ? 9.099 11.585 1.698 1.00 0.00 28 GLU A CA 7
ATOM 7081 C C . GLU A 1 28 ? 9.301 10.263 2.439 1.00 0.00 28 GLU A C 7
ATOM 7082 O O . GLU A 1 28 ? 10.250 9.531 2.165 1.00 0.00 28 GLU A O 7
ATOM 7094 N N . GLU A 1 29 ? 8.392 9.997 3.367 1.00 0.00 29 GLU A N 7
ATOM 7095 C CA . GLU A 1 29 ? 8.459 8.776 4.151 1.00 0.00 29 GLU A CA 7
ATOM 7096 C C . GLU A 1 29 ? 7.497 7.729 3.584 1.00 0.00 29 GLU A C 7
ATOM 7097 O O . GLU A 1 29 ? 7.870 6.570 3.409 1.00 0.00 29 GLU A O 7
ATOM 7109 N N . LEU A 1 30 ? 6.281 8.174 3.313 1.00 0.00 30 LEU A N 7
ATOM 7110 C CA . LEU A 1 30 ? 5.263 7.291 2.770 1.00 0.00 30 LEU A CA 7
ATOM 7111 C C . LEU A 1 30 ? 5.800 6.619 1.504 1.00 0.00 30 LEU A C 7
ATOM 7112 O O . LEU A 1 30 ? 5.832 5.393 1.414 1.00 0.00 30 LEU A O 7
ATOM 7128 N N . LYS A 1 31 ? 6.208 7.452 0.558 1.00 0.00 31 LYS A N 7
ATOM 7129 C CA . LYS A 1 31 ? 6.742 6.954 -0.698 1.00 0.00 31 LYS A CA 7
ATOM 7130 C C . LYS A 1 31 ? 7.730 5.820 -0.414 1.00 0.00 31 LYS A C 7
ATOM 7131 O O . LYS A 1 31 ? 7.905 4.925 -1.238 1.00 0.00 31 LYS A O 7
ATOM 7150 N N . LYS A 1 32 ? 8.348 5.897 0.755 1.00 0.00 32 LYS A N 7
ATOM 7151 C CA . LYS A 1 32 ? 9.313 4.888 1.158 1.00 0.00 32 LYS A CA 7
ATOM 7152 C C . LYS A 1 32 ? 8.579 3.581 1.469 1.00 0.00 32 LYS A C 7
ATOM 7153 O O . LYS A 1 32 ? 8.695 2.608 0.725 1.00 0.00 32 LYS A O 7
ATOM 7172 N N . LYS A 1 33 ? 7.841 3.602 2.569 1.00 0.00 33 LYS A N 7
ATOM 7173 C CA . LYS A 1 33 ? 7.089 2.432 2.987 1.00 0.00 33 LYS A CA 7
ATOM 7174 C C . LYS A 1 33 ? 6.225 1.942 1.821 1.00 0.00 33 LYS A C 7
ATOM 7175 O O . LYS A 1 33 ? 6.070 0.738 1.622 1.00 0.00 33 LYS A O 7
ATOM 7194 N N . TRP A 1 34 ? 5.687 2.901 1.082 1.00 0.00 34 TRP A N 7
ATOM 7195 C CA . TRP A 1 34 ? 4.844 2.583 -0.057 1.00 0.00 34 TRP A CA 7
ATOM 7196 C C . TRP A 1 34 ? 5.679 1.772 -1.051 1.00 0.00 34 TRP A C 7
ATOM 7197 O O . TRP A 1 34 ? 5.143 0.950 -1.792 1.00 0.00 34 TRP A O 7
ATOM 7218 N N . GLU A 1 35 ? 6.978 2.033 -1.035 1.00 0.00 35 GLU A N 7
ATOM 7219 C CA . GLU A 1 35 ? 7.892 1.338 -1.926 1.00 0.00 35 GLU A CA 7
ATOM 7220 C C . GLU A 1 35 ? 8.189 -0.064 -1.392 1.00 0.00 35 GLU A C 7
ATOM 7221 O O . GLU A 1 35 ? 8.364 -1.003 -2.167 1.00 0.00 35 GLU A O 7
ATOM 7233 N N . GLU A 1 36 ? 8.239 -0.162 -0.072 1.00 0.00 36 GLU A N 7
ATOM 7234 C CA . GLU A 1 36 ? 8.512 -1.435 0.575 1.00 0.00 36 GLU A CA 7
ATOM 7235 C C . GLU A 1 36 ? 7.220 -2.240 0.730 1.00 0.00 36 GLU A C 7
ATOM 7236 O O . GLU A 1 36 ? 7.262 -3.447 0.960 1.00 0.00 36 GLU A O 7
ATOM 7248 N N . LEU A 1 37 ? 6.104 -1.539 0.597 1.00 0.00 37 LEU A N 7
ATOM 7249 C CA . LEU A 1 37 ? 4.802 -2.174 0.718 1.00 0.00 37 LEU A CA 7
ATOM 7250 C C . LEU A 1 37 ? 4.441 -2.845 -0.609 1.00 0.00 37 LEU A C 7
ATOM 7251 O O . LEU A 1 37 ? 4.195 -4.049 -0.653 1.00 0.00 37 LEU A O 7
ATOM 7267 N N . LYS A 1 38 ? 4.419 -2.035 -1.657 1.00 0.00 38 LYS A N 7
ATOM 7268 C CA . LYS A 1 38 ? 4.091 -2.535 -2.982 1.00 0.00 38 LYS A CA 7
ATOM 7269 C C . LYS A 1 38 ? 4.945 -3.770 -3.281 1.00 0.00 38 LYS A C 7
ATOM 7270 O O . LYS A 1 38 ? 4.510 -4.670 -3.999 1.00 0.00 38 LYS A O 7
ATOM 7289 N N . LYS A 1 39 ? 6.144 -3.771 -2.718 1.00 0.00 39 LYS A N 7
ATOM 7290 C CA . LYS A 1 39 ? 7.062 -4.880 -2.916 1.00 0.00 39 LYS A CA 7
ATOM 7291 C C . LYS A 1 39 ? 6.470 -6.145 -2.289 1.00 0.00 39 LYS A C 7
ATOM 7292 O O . LYS A 1 39 ? 6.752 -7.254 -2.738 1.00 0.00 39 LYS A O 7
ATOM 7311 N N . LYS A 1 40 ? 5.662 -5.934 -1.260 1.00 0.00 40 LYS A N 7
ATOM 7312 C CA . LYS A 1 40 ? 5.029 -7.044 -0.567 1.00 0.00 40 LYS A CA 7
ATOM 7313 C C . LYS A 1 40 ? 3.837 -7.539 -1.389 1.00 0.00 40 LYS A C 7
ATOM 7314 O O . LYS A 1 40 ? 3.721 -8.732 -1.664 1.00 0.00 40 LYS A O 7
ATOM 7333 N N . ILE A 1 41 ? 2.981 -6.597 -1.757 1.00 0.00 41 ILE A N 7
ATOM 7334 C CA . ILE A 1 41 ? 1.802 -6.922 -2.542 1.00 0.00 41 ILE A CA 7
ATOM 7335 C C . ILE A 1 41 ? 2.234 -7.556 -3.866 1.00 0.00 41 ILE A C 7
ATOM 7336 O O . ILE A 1 41 ? 1.436 -8.206 -4.538 1.00 0.00 41 ILE A O 7
ATOM 7352 N N . GLU A 1 42 ? 3.499 -7.343 -4.201 1.00 0.00 42 GLU A N 7
ATOM 7353 C CA . GLU A 1 42 ? 4.048 -7.886 -5.432 1.00 0.00 42 GLU A CA 7
ATOM 7354 C C . GLU A 1 42 ? 4.364 -9.372 -5.264 1.00 0.00 42 GLU A C 7
ATOM 7355 O O . GLU A 1 42 ? 3.889 -10.204 -6.036 1.00 0.00 42 GLU A O 7
ATOM 7367 N N . GLU A 1 43 ? 5.165 -9.662 -4.249 1.00 0.00 43 GLU A N 7
ATOM 7368 C CA . GLU A 1 43 ? 5.550 -11.035 -3.968 1.00 0.00 43 GLU A CA 7
ATOM 7369 C C . GLU A 1 43 ? 4.390 -11.790 -3.316 1.00 0.00 43 GLU A C 7
ATOM 7370 O O . GLU A 1 43 ? 4.466 -13.002 -3.118 1.00 0.00 43 GLU A O 7
ATOM 7382 N N . LEU A 1 44 ? 3.344 -11.042 -2.999 1.00 0.00 44 LEU A N 7
ATOM 7383 C CA . LEU A 1 44 ? 2.169 -11.626 -2.373 1.00 0.00 44 LEU A CA 7
ATOM 7384 C C . LEU A 1 44 ? 1.855 -12.967 -3.039 1.00 0.00 44 LEU A C 7
ATOM 7385 O O . LEU A 1 44 ? 1.346 -13.004 -4.158 1.00 0.00 44 LEU A O 7
ATOM 7401 N N . GLY A 1 45 ? 2.171 -14.035 -2.323 1.00 0.00 45 GLY A N 7
ATOM 7402 C CA . GLY A 1 45 ? 1.929 -15.376 -2.830 1.00 0.00 45 GLY A CA 7
ATOM 7403 C C . GLY A 1 45 ? 2.424 -16.433 -1.841 1.00 0.00 45 GLY A C 7
ATOM 7404 O O . GLY A 1 45 ? 2.871 -16.102 -0.743 1.00 0.00 45 GLY A O 7
ATOM 7408 N N . GLY A 1 46 ? 2.328 -17.684 -2.266 1.00 0.00 46 GLY A N 7
ATOM 7409 C CA . GLY A 1 46 ? 2.760 -18.794 -1.431 1.00 0.00 46 GLY A CA 7
ATOM 7410 C C . GLY A 1 46 ? 2.424 -18.537 0.039 1.00 0.00 46 GLY A C 7
ATOM 7411 O O . GLY A 1 46 ? 3.291 -18.639 0.905 1.00 0.00 46 GLY A O 7
ATOM 7415 N N . GLY A 1 47 ? 1.161 -18.210 0.276 1.00 0.00 47 GLY A N 7
ATOM 7416 C CA . GLY A 1 47 ? 0.699 -17.940 1.626 1.00 0.00 47 GLY A CA 7
ATOM 7417 C C . GLY A 1 47 ? -0.267 -16.753 1.647 1.00 0.00 47 GLY A C 7
ATOM 7418 O O . GLY A 1 47 ? -0.039 -15.750 0.972 1.00 0.00 47 GLY A O 7
ATOM 7422 N N . GLY A 1 48 ? -1.326 -16.908 2.428 1.00 0.00 48 GLY A N 7
ATOM 7423 C CA . GLY A 1 48 ? -2.328 -15.862 2.546 1.00 0.00 48 GLY A CA 7
ATOM 7424 C C . GLY A 1 48 ? -1.970 -14.883 3.667 1.00 0.00 48 GLY A C 7
ATOM 7425 O O . GLY A 1 48 ? -2.824 -14.519 4.474 1.00 0.00 48 GLY A O 7
ATOM 7429 N N . GLU A 1 49 ? -0.706 -14.486 3.681 1.00 0.00 49 GLU A N 7
ATOM 7430 C CA . GLU A 1 49 ? -0.225 -13.557 4.689 1.00 0.00 49 GLU A CA 7
ATOM 7431 C C . GLU A 1 49 ? -0.402 -12.114 4.210 1.00 0.00 49 GLU A C 7
ATOM 7432 O O . GLU A 1 49 ? 0.460 -11.269 4.444 1.00 0.00 49 GLU A O 7
ATOM 7444 N N . VAL A 1 50 ? -1.526 -11.879 3.550 1.00 0.00 50 VAL A N 7
ATOM 7445 C CA . VAL A 1 50 ? -1.828 -10.553 3.036 1.00 0.00 50 VAL A CA 7
ATOM 7446 C C . VAL A 1 50 ? -2.295 -9.659 4.186 1.00 0.00 50 VAL A C 7
ATOM 7447 O O . VAL A 1 50 ? -2.064 -8.452 4.172 1.00 0.00 50 VAL A O 7
ATOM 7460 N N . LYS A 1 51 ? -2.944 -10.287 5.156 1.00 0.00 51 LYS A N 7
ATOM 7461 C CA . LYS A 1 51 ? -3.446 -9.563 6.312 1.00 0.00 51 LYS A CA 7
ATOM 7462 C C . LYS A 1 51 ? -2.452 -8.463 6.690 1.00 0.00 51 LYS A C 7
ATOM 7463 O O . LYS A 1 51 ? -2.847 -7.406 7.179 1.00 0.00 51 LYS A O 7
ATOM 7482 N N . LYS A 1 52 ? -1.180 -8.750 6.451 1.00 0.00 52 LYS A N 7
ATOM 7483 C CA . LYS A 1 52 ? -0.128 -7.799 6.760 1.00 0.00 52 LYS A CA 7
ATOM 7484 C C . LYS A 1 52 ? -0.182 -6.642 5.760 1.00 0.00 52 LYS A C 7
ATOM 7485 O O . LYS A 1 52 ? -0.347 -5.486 6.151 1.00 0.00 52 LYS A O 7
ATOM 7504 N N . VAL A 1 53 ? -0.042 -6.991 4.490 1.00 0.00 53 VAL A N 7
ATOM 7505 C CA . VAL A 1 53 ? -0.073 -5.996 3.433 1.00 0.00 53 VAL A CA 7
ATOM 7506 C C . VAL A 1 53 ? -1.189 -4.989 3.718 1.00 0.00 53 VAL A C 7
ATOM 7507 O O . VAL A 1 53 ? -0.923 -3.810 3.949 1.00 0.00 53 VAL A O 7
ATOM 7520 N N . GLU A 1 54 ? -2.415 -5.490 3.695 1.00 0.00 54 GLU A N 7
ATOM 7521 C CA . GLU A 1 54 ? -3.573 -4.650 3.947 1.00 0.00 54 GLU A CA 7
ATOM 7522 C C . GLU A 1 54 ? -3.318 -3.745 5.155 1.00 0.00 54 GLU A C 7
ATOM 7523 O O . GLU A 1 54 ? -3.511 -2.533 5.078 1.00 0.00 54 GLU A O 7
ATOM 7535 N N . GLU A 1 55 ? -2.889 -4.370 6.241 1.00 0.00 55 GLU A N 7
ATOM 7536 C CA . GLU A 1 55 ? -2.605 -3.637 7.464 1.00 0.00 55 GLU A CA 7
ATOM 7537 C C . GLU A 1 55 ? -1.469 -2.639 7.232 1.00 0.00 55 GLU A C 7
ATOM 7538 O O . GLU A 1 55 ? -1.392 -1.612 7.906 1.00 0.00 55 GLU A O 7
ATOM 7550 N N . GLU A 1 56 ? -0.613 -2.975 6.277 1.00 0.00 56 GLU A N 7
ATOM 7551 C CA . GLU A 1 56 ? 0.515 -2.121 5.949 1.00 0.00 56 GLU A CA 7
ATOM 7552 C C . GLU A 1 56 ? 0.056 -0.942 5.090 1.00 0.00 56 GLU A C 7
ATOM 7553 O O . GLU A 1 56 ? 0.496 0.188 5.296 1.00 0.00 56 GLU A O 7
ATOM 7565 N N . VAL A 1 57 ? -0.822 -1.245 4.145 1.00 0.00 57 VAL A N 7
ATOM 7566 C CA . VAL A 1 57 ? -1.346 -0.223 3.254 1.00 0.00 57 VAL A CA 7
ATOM 7567 C C . VAL A 1 57 ? -2.247 0.725 4.047 1.00 0.00 57 VAL A C 7
ATOM 7568 O O . VAL A 1 57 ? -2.407 1.887 3.678 1.00 0.00 57 VAL A O 7
ATOM 7581 N N . LYS A 1 58 ? -2.812 0.194 5.121 1.00 0.00 58 LYS A N 7
ATOM 7582 C CA . LYS A 1 58 ? -3.693 0.979 5.968 1.00 0.00 58 LYS A CA 7
ATOM 7583 C C . LYS A 1 58 ? -2.912 2.155 6.559 1.00 0.00 58 LYS A C 7
ATOM 7584 O O . LYS A 1 58 ? -3.333 3.305 6.443 1.00 0.00 58 LYS A O 7
ATOM 7603 N N . LYS A 1 59 ? -1.788 1.825 7.178 1.00 0.00 59 LYS A N 7
ATOM 7604 C CA . LYS A 1 59 ? -0.945 2.840 7.787 1.00 0.00 59 LYS A CA 7
ATOM 7605 C C . LYS A 1 59 ? -0.856 4.050 6.855 1.00 0.00 59 LYS A C 7
ATOM 7606 O O . LYS A 1 59 ? -0.889 5.192 7.311 1.00 0.00 59 LYS A O 7
ATOM 7625 N N . LEU A 1 60 ? -0.746 3.758 5.567 1.00 0.00 60 LEU A N 7
ATOM 7626 C CA . LEU A 1 60 ? -0.653 4.809 4.568 1.00 0.00 60 LEU A CA 7
ATOM 7627 C C . LEU A 1 60 ? -1.937 5.638 4.585 1.00 0.00 60 LEU A C 7
ATOM 7628 O O . LEU A 1 60 ? -1.935 6.783 5.035 1.00 0.00 60 LEU A O 7
ATOM 7644 N N . GLU A 1 61 ? -3.005 5.030 4.088 1.00 0.00 61 GLU A N 7
ATOM 7645 C CA . GLU A 1 61 ? -4.294 5.699 4.042 1.00 0.00 61 GLU A CA 7
ATOM 7646 C C . GLU A 1 61 ? -4.498 6.548 5.297 1.00 0.00 61 GLU A C 7
ATOM 7647 O O . GLU A 1 61 ? -4.701 7.757 5.207 1.00 0.00 61 GLU A O 7
ATOM 7659 N N . GLU A 1 62 ? -4.436 5.881 6.441 1.00 0.00 62 GLU A N 7
ATOM 7660 C CA . GLU A 1 62 ? -4.610 6.559 7.714 1.00 0.00 62 GLU A CA 7
ATOM 7661 C C . GLU A 1 62 ? -3.736 7.814 7.770 1.00 0.00 62 GLU A C 7
ATOM 7662 O O . GLU A 1 62 ? -4.249 8.932 7.791 1.00 0.00 62 GLU A O 7
ATOM 7674 N N . GLU A 1 63 ? -2.431 7.587 7.795 1.00 0.00 63 GLU A N 7
ATOM 7675 C CA . GLU A 1 63 ? -1.482 8.685 7.849 1.00 0.00 63 GLU A CA 7
ATOM 7676 C C . GLU A 1 63 ? -1.755 9.680 6.720 1.00 0.00 63 GLU A C 7
ATOM 7677 O O . GLU A 1 63 ? -1.885 10.879 6.962 1.00 0.00 63 GLU A O 7
ATOM 7689 N N . ILE A 1 64 ? -1.834 9.146 5.510 1.00 0.00 64 ILE A N 7
ATOM 7690 C CA . ILE A 1 64 ? -2.090 9.971 4.342 1.00 0.00 64 ILE A CA 7
ATOM 7691 C C . ILE A 1 64 ? -3.359 10.795 4.574 1.00 0.00 64 ILE A C 7
ATOM 7692 O O . ILE A 1 64 ? -3.429 11.957 4.177 1.00 0.00 64 ILE A O 7
ATOM 7708 N N . LYS A 1 65 ? -4.329 10.161 5.214 1.00 0.00 65 LYS A N 7
ATOM 7709 C CA . LYS A 1 65 ? -5.591 10.820 5.503 1.00 0.00 65 LYS A CA 7
ATOM 7710 C C . LYS A 1 65 ? -5.352 11.956 6.499 1.00 0.00 65 LYS A C 7
ATOM 7711 O O . LYS A 1 65 ? -6.134 12.903 6.567 1.00 0.00 65 LYS A O 7
ATOM 7730 N N . LYS A 1 66 ? -4.267 11.825 7.249 1.00 0.00 66 LYS A N 7
ATOM 7731 C CA . LYS A 1 66 ? -3.915 12.828 8.239 1.00 0.00 66 LYS A CA 7
ATOM 7732 C C . LYS A 1 66 ? -3.141 13.959 7.559 1.00 0.00 66 LYS A C 7
ATOM 7733 O O . LYS A 1 66 ? -3.179 15.102 8.012 1.00 0.00 66 LYS A O 7
ATOM 7752 N N . LEU A 1 67 ? -2.456 13.601 6.483 1.00 0.00 67 LEU A N 7
ATOM 7753 C CA . LEU A 1 67 ? -1.674 14.571 5.737 1.00 0.00 67 LEU A CA 7
ATOM 7754 C C . LEU A 1 67 ? -2.583 15.716 5.288 1.00 0.00 67 LEU A C 7
ATOM 7755 O O . LEU A 1 67 ? -3.804 15.629 5.411 1.00 0.00 67 LEU A O 7
ATOM 7771 N N . GLY A 1 1 ? -9.694 -8.624 -6.121 1.00 0.00 1 GLY A N 8
ATOM 7772 C CA . GLY A 1 1 ? -10.140 -9.903 -6.646 1.00 0.00 1 GLY A CA 8
ATOM 7773 C C . GLY A 1 1 ? -9.396 -11.061 -5.977 1.00 0.00 1 GLY A C 8
ATOM 7774 O O . GLY A 1 1 ? -10.008 -12.048 -5.575 1.00 0.00 1 GLY A O 8
ATOM 7778 N N . SER A 1 2 ? -8.083 -10.899 -5.878 1.00 0.00 2 SER A N 8
ATOM 7779 C CA . SER A 1 2 ? -7.249 -11.919 -5.265 1.00 0.00 2 SER A CA 8
ATOM 7780 C C . SER A 1 2 ? -6.196 -11.263 -4.370 1.00 0.00 2 SER A C 8
ATOM 7781 O O . SER A 1 2 ? -4.999 -11.490 -4.542 1.00 0.00 2 SER A O 8
ATOM 7789 N N . ARG A 1 3 ? -6.679 -10.462 -3.431 1.00 0.00 3 ARG A N 8
ATOM 7790 C CA . ARG A 1 3 ? -5.794 -9.771 -2.508 1.00 0.00 3 ARG A CA 8
ATOM 7791 C C . ARG A 1 3 ? -4.941 -8.746 -3.257 1.00 0.00 3 ARG A C 8
ATOM 7792 O O . ARG A 1 3 ? -5.111 -7.541 -3.078 1.00 0.00 3 ARG A O 8
ATOM 7813 N N . VAL A 1 4 ? -4.041 -9.263 -4.081 1.00 0.00 4 VAL A N 8
ATOM 7814 C CA . VAL A 1 4 ? -3.160 -8.407 -4.859 1.00 0.00 4 VAL A CA 8
ATOM 7815 C C . VAL A 1 4 ? -4.000 -7.406 -5.656 1.00 0.00 4 VAL A C 8
ATOM 7816 O O . VAL A 1 4 ? -3.675 -6.222 -5.709 1.00 0.00 4 VAL A O 8
ATOM 7829 N N . LYS A 1 5 ? -5.065 -7.920 -6.254 1.00 0.00 5 LYS A N 8
ATOM 7830 C CA . LYS A 1 5 ? -5.954 -7.088 -7.045 1.00 0.00 5 LYS A CA 8
ATOM 7831 C C . LYS A 1 5 ? -6.734 -6.156 -6.116 1.00 0.00 5 LYS A C 8
ATOM 7832 O O . LYS A 1 5 ? -6.770 -4.945 -6.331 1.00 0.00 5 LYS A O 8
ATOM 7851 N N . ALA A 1 6 ? -7.340 -6.755 -5.101 1.00 0.00 6 ALA A N 8
ATOM 7852 C CA . ALA A 1 6 ? -8.117 -5.995 -4.138 1.00 0.00 6 ALA A CA 8
ATOM 7853 C C . ALA A 1 6 ? -7.230 -4.920 -3.507 1.00 0.00 6 ALA A C 8
ATOM 7854 O O . ALA A 1 6 ? -7.729 -3.929 -2.976 1.00 0.00 6 ALA A O 8
ATOM 7861 N N . LEU A 1 7 ? -5.928 -5.152 -3.586 1.00 0.00 7 LEU A N 8
ATOM 7862 C CA . LEU A 1 7 ? -4.964 -4.217 -3.030 1.00 0.00 7 LEU A CA 8
ATOM 7863 C C . LEU A 1 7 ? -4.659 -3.131 -4.064 1.00 0.00 7 LEU A C 8
ATOM 7864 O O . LEU A 1 7 ? -4.857 -1.946 -3.801 1.00 0.00 7 LEU A O 8
ATOM 7880 N N . GLU A 1 8 ? -4.181 -3.575 -5.217 1.00 0.00 8 GLU A N 8
ATOM 7881 C CA . GLU A 1 8 ? -3.846 -2.656 -6.292 1.00 0.00 8 GLU A CA 8
ATOM 7882 C C . GLU A 1 8 ? -4.847 -1.498 -6.332 1.00 0.00 8 GLU A C 8
ATOM 7883 O O . GLU A 1 8 ? -4.487 -0.376 -6.681 1.00 0.00 8 GLU A O 8
ATOM 7895 N N . GLU A 1 9 ? -6.081 -1.814 -5.968 1.00 0.00 9 GLU A N 8
ATOM 7896 C CA . GLU A 1 9 ? -7.135 -0.814 -5.958 1.00 0.00 9 GLU A CA 8
ATOM 7897 C C . GLU A 1 9 ? -6.718 0.390 -5.111 1.00 0.00 9 GLU A C 8
ATOM 7898 O O . GLU A 1 9 ? -6.622 1.507 -5.616 1.00 0.00 9 GLU A O 8
ATOM 7910 N N . LYS A 1 10 ? -6.480 0.121 -3.835 1.00 0.00 10 LYS A N 8
ATOM 7911 C CA . LYS A 1 10 ? -6.074 1.168 -2.913 1.00 0.00 10 LYS A CA 8
ATOM 7912 C C . LYS A 1 10 ? -4.659 1.630 -3.262 1.00 0.00 10 LYS A C 8
ATOM 7913 O O . LYS A 1 10 ? -4.420 2.823 -3.446 1.00 0.00 10 LYS A O 8
ATOM 7932 N N . VAL A 1 11 ? -3.758 0.663 -3.344 1.00 0.00 11 VAL A N 8
ATOM 7933 C CA . VAL A 1 11 ? -2.372 0.956 -3.669 1.00 0.00 11 VAL A CA 8
ATOM 7934 C C . VAL A 1 11 ? -2.324 1.909 -4.865 1.00 0.00 11 VAL A C 8
ATOM 7935 O O . VAL A 1 11 ? -1.720 2.978 -4.789 1.00 0.00 11 VAL A O 8
ATOM 7948 N N . LYS A 1 12 ? -2.969 1.487 -5.943 1.00 0.00 12 LYS A N 8
ATOM 7949 C CA . LYS A 1 12 ? -3.006 2.289 -7.155 1.00 0.00 12 LYS A CA 8
ATOM 7950 C C . LYS A 1 12 ? -3.364 3.732 -6.794 1.00 0.00 12 LYS A C 8
ATOM 7951 O O . LYS A 1 12 ? -2.667 4.665 -7.187 1.00 0.00 12 LYS A O 8
ATOM 7970 N N . ALA A 1 13 ? -4.452 3.870 -6.050 1.00 0.00 13 ALA A N 8
ATOM 7971 C CA . ALA A 1 13 ? -4.911 5.184 -5.632 1.00 0.00 13 ALA A CA 8
ATOM 7972 C C . ALA A 1 13 ? -3.807 5.873 -4.828 1.00 0.00 13 ALA A C 8
ATOM 7973 O O . ALA A 1 13 ? -3.523 7.051 -5.039 1.00 0.00 13 ALA A O 8
ATOM 7980 N N . LEU A 1 14 ? -3.214 5.109 -3.922 1.00 0.00 14 LEU A N 8
ATOM 7981 C CA . LEU A 1 14 ? -2.147 5.632 -3.085 1.00 0.00 14 LEU A CA 8
ATOM 7982 C C . LEU A 1 14 ? -1.085 6.287 -3.970 1.00 0.00 14 LEU A C 8
ATOM 7983 O O . LEU A 1 14 ? -0.654 7.408 -3.704 1.00 0.00 14 LEU A O 8
ATOM 7999 N N . GLU A 1 15 ? -0.692 5.559 -5.005 1.00 0.00 15 GLU A N 8
ATOM 8000 C CA . GLU A 1 15 ? 0.312 6.055 -5.931 1.00 0.00 15 GLU A CA 8
ATOM 8001 C C . GLU A 1 15 ? -0.039 7.473 -6.385 1.00 0.00 15 GLU A C 8
ATOM 8002 O O . GLU A 1 15 ? 0.837 8.330 -6.491 1.00 0.00 15 GLU A O 8
ATOM 8014 N N . GLU A 1 16 ? -1.323 7.677 -6.641 1.00 0.00 16 GLU A N 8
ATOM 8015 C CA . GLU A 1 16 ? -1.800 8.978 -7.081 1.00 0.00 16 GLU A CA 8
ATOM 8016 C C . GLU A 1 16 ? -1.962 9.916 -5.884 1.00 0.00 16 GLU A C 8
ATOM 8017 O O . GLU A 1 16 ? -1.387 11.004 -5.861 1.00 0.00 16 GLU A O 8
ATOM 8029 N N . LYS A 1 17 ? -2.747 9.463 -4.918 1.00 0.00 17 LYS A N 8
ATOM 8030 C CA . LYS A 1 17 ? -2.992 10.249 -3.720 1.00 0.00 17 LYS A CA 8
ATOM 8031 C C . LYS A 1 17 ? -1.654 10.682 -3.118 1.00 0.00 17 LYS A C 8
ATOM 8032 O O . LYS A 1 17 ? -1.409 11.874 -2.934 1.00 0.00 17 LYS A O 8
ATOM 8051 N N . VAL A 1 18 ? -0.822 9.692 -2.830 1.00 0.00 18 VAL A N 8
ATOM 8052 C CA . VAL A 1 18 ? 0.484 9.956 -2.252 1.00 0.00 18 VAL A CA 8
ATOM 8053 C C . VAL A 1 18 ? 1.173 11.069 -3.047 1.00 0.00 18 VAL A C 8
ATOM 8054 O O . VAL A 1 18 ? 1.912 11.873 -2.482 1.00 0.00 18 VAL A O 8
ATOM 8067 N N . LYS A 1 19 ? 0.905 11.078 -4.344 1.00 0.00 19 LYS A N 8
ATOM 8068 C CA . LYS A 1 19 ? 1.489 12.078 -5.222 1.00 0.00 19 LYS A CA 8
ATOM 8069 C C . LYS A 1 19 ? 0.791 13.421 -4.993 1.00 0.00 19 LYS A C 8
ATOM 8070 O O . LYS A 1 19 ? 1.427 14.472 -5.046 1.00 0.00 19 LYS A O 8
ATOM 8089 N N . ALA A 1 20 ? -0.508 13.341 -4.743 1.00 0.00 20 ALA A N 8
ATOM 8090 C CA . ALA A 1 20 ? -1.299 14.537 -4.507 1.00 0.00 20 ALA A CA 8
ATOM 8091 C C . ALA A 1 20 ? -0.780 15.247 -3.256 1.00 0.00 20 ALA A C 8
ATOM 8092 O O . ALA A 1 20 ? -1.105 16.409 -3.017 1.00 0.00 20 ALA A O 8
ATOM 8099 N N . LEU A 1 21 ? 0.020 14.520 -2.490 1.00 0.00 21 LEU A N 8
ATOM 8100 C CA . LEU A 1 21 ? 0.586 15.066 -1.269 1.00 0.00 21 LEU A CA 8
ATOM 8101 C C . LEU A 1 21 ? 1.713 16.038 -1.625 1.00 0.00 21 LEU A C 8
ATOM 8102 O O . LEU A 1 21 ? 2.677 15.659 -2.290 1.00 0.00 21 LEU A O 8
ATOM 8118 N N . GLY A 1 22 ? 1.555 17.270 -1.168 1.00 0.00 22 GLY A N 8
ATOM 8119 C CA . GLY A 1 22 ? 2.546 18.300 -1.430 1.00 0.00 22 GLY A CA 8
ATOM 8120 C C . GLY A 1 22 ? 3.965 17.753 -1.250 1.00 0.00 22 GLY A C 8
ATOM 8121 O O . GLY A 1 22 ? 4.892 18.190 -1.929 1.00 0.00 22 GLY A O 8
ATOM 8125 N N . GLY A 1 23 ? 4.087 16.805 -0.334 1.00 0.00 23 GLY A N 8
ATOM 8126 C CA . GLY A 1 23 ? 5.376 16.194 -0.056 1.00 0.00 23 GLY A CA 8
ATOM 8127 C C . GLY A 1 23 ? 6.326 17.195 0.605 1.00 0.00 23 GLY A C 8
ATOM 8128 O O . GLY A 1 23 ? 6.128 18.404 0.503 1.00 0.00 23 GLY A O 8
ATOM 8132 N N . GLY A 1 24 ? 7.337 16.652 1.269 1.00 0.00 24 GLY A N 8
ATOM 8133 C CA . GLY A 1 24 ? 8.317 17.483 1.947 1.00 0.00 24 GLY A CA 8
ATOM 8134 C C . GLY A 1 24 ? 8.582 16.972 3.365 1.00 0.00 24 GLY A C 8
ATOM 8135 O O . GLY A 1 24 ? 8.440 17.716 4.334 1.00 0.00 24 GLY A O 8
ATOM 8139 N N . GLY A 1 25 ? 8.962 15.705 3.442 1.00 0.00 25 GLY A N 8
ATOM 8140 C CA . GLY A 1 25 ? 9.247 15.085 4.725 1.00 0.00 25 GLY A CA 8
ATOM 8141 C C . GLY A 1 25 ? 8.190 14.037 5.075 1.00 0.00 25 GLY A C 8
ATOM 8142 O O . GLY A 1 25 ? 8.504 13.008 5.672 1.00 0.00 25 GLY A O 8
ATOM 8146 N N . ARG A 1 26 ? 6.958 14.333 4.688 1.00 0.00 26 ARG A N 8
ATOM 8147 C CA . ARG A 1 26 ? 5.852 13.428 4.954 1.00 0.00 26 ARG A CA 8
ATOM 8148 C C . ARG A 1 26 ? 5.986 12.163 4.103 1.00 0.00 26 ARG A C 8
ATOM 8149 O O . ARG A 1 26 ? 6.505 11.149 4.568 1.00 0.00 26 ARG A O 8
ATOM 8170 N N . ILE A 1 27 ? 5.507 12.264 2.872 1.00 0.00 27 ILE A N 8
ATOM 8171 C CA . ILE A 1 27 ? 5.566 11.141 1.952 1.00 0.00 27 ILE A CA 8
ATOM 8172 C C . ILE A 1 27 ? 6.982 10.559 1.954 1.00 0.00 27 ILE A C 8
ATOM 8173 O O . ILE A 1 27 ? 7.164 9.359 1.754 1.00 0.00 27 ILE A O 8
ATOM 8189 N N . GLU A 1 28 ? 7.947 11.436 2.184 1.00 0.00 28 GLU A N 8
ATOM 8190 C CA . GLU A 1 28 ? 9.340 11.024 2.216 1.00 0.00 28 GLU A CA 8
ATOM 8191 C C . GLU A 1 28 ? 9.478 9.670 2.913 1.00 0.00 28 GLU A C 8
ATOM 8192 O O . GLU A 1 28 ? 10.409 8.916 2.635 1.00 0.00 28 GLU A O 8
ATOM 8204 N N . GLU A 1 29 ? 8.536 9.402 3.807 1.00 0.00 29 GLU A N 8
ATOM 8205 C CA . GLU A 1 29 ? 8.541 8.151 4.547 1.00 0.00 29 GLU A CA 8
ATOM 8206 C C . GLU A 1 29 ? 7.518 7.181 3.953 1.00 0.00 29 GLU A C 8
ATOM 8207 O O . GLU A 1 29 ? 7.856 6.047 3.615 1.00 0.00 29 GLU A O 8
ATOM 8219 N N . LEU A 1 30 ? 6.288 7.660 3.846 1.00 0.00 30 LEU A N 8
ATOM 8220 C CA . LEU A 1 30 ? 5.213 6.849 3.300 1.00 0.00 30 LEU A CA 8
ATOM 8221 C C . LEU A 1 30 ? 5.639 6.297 1.938 1.00 0.00 30 LEU A C 8
ATOM 8222 O O . LEU A 1 30 ? 5.557 5.093 1.699 1.00 0.00 30 LEU A O 8
ATOM 8238 N N . LYS A 1 31 ? 6.083 7.205 1.080 1.00 0.00 31 LYS A N 8
ATOM 8239 C CA . LYS A 1 31 ? 6.521 6.824 -0.252 1.00 0.00 31 LYS A CA 8
ATOM 8240 C C . LYS A 1 31 ? 7.489 5.644 -0.148 1.00 0.00 31 LYS A C 8
ATOM 8241 O O . LYS A 1 31 ? 7.622 4.860 -1.087 1.00 0.00 31 LYS A O 8
ATOM 8260 N N . LYS A 1 32 ? 8.140 5.552 1.003 1.00 0.00 32 LYS A N 8
ATOM 8261 C CA . LYS A 1 32 ? 9.091 4.481 1.241 1.00 0.00 32 LYS A CA 8
ATOM 8262 C C . LYS A 1 32 ? 8.331 3.181 1.513 1.00 0.00 32 LYS A C 8
ATOM 8263 O O . LYS A 1 32 ? 8.376 2.252 0.708 1.00 0.00 32 LYS A O 8
ATOM 8282 N N . LYS A 1 33 ? 7.651 3.156 2.650 1.00 0.00 33 LYS A N 8
ATOM 8283 C CA . LYS A 1 33 ? 6.882 1.987 3.037 1.00 0.00 33 LYS A CA 8
ATOM 8284 C C . LYS A 1 33 ? 5.987 1.561 1.872 1.00 0.00 33 LYS A C 8
ATOM 8285 O O . LYS A 1 33 ? 5.835 0.369 1.605 1.00 0.00 33 LYS A O 8
ATOM 8304 N N . TRP A 1 34 ? 5.419 2.556 1.208 1.00 0.00 34 TRP A N 8
ATOM 8305 C CA . TRP A 1 34 ? 4.544 2.300 0.077 1.00 0.00 34 TRP A CA 8
ATOM 8306 C C . TRP A 1 34 ? 5.337 1.506 -0.964 1.00 0.00 34 TRP A C 8
ATOM 8307 O O . TRP A 1 34 ? 4.769 0.700 -1.700 1.00 0.00 34 TRP A O 8
ATOM 8328 N N . GLU A 1 35 ? 6.636 1.762 -0.992 1.00 0.00 35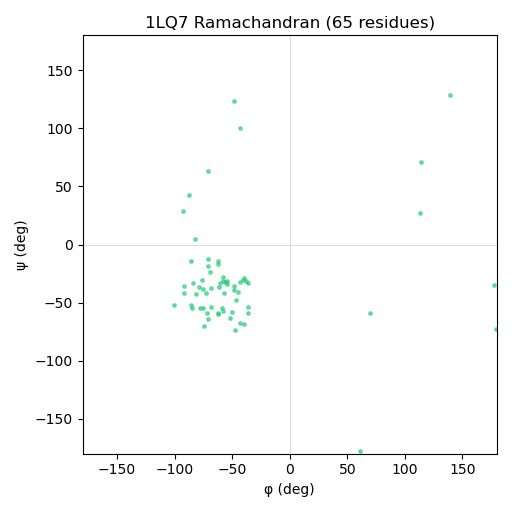 GLU A N 8
ATOM 8329 C CA . GLU A 1 35 ? 7.512 1.083 -1.931 1.00 0.00 35 GLU A CA 8
ATOM 8330 C C . GLU A 1 35 ? 7.834 -0.327 -1.432 1.00 0.00 35 GLU A C 8
ATOM 8331 O O . GLU A 1 35 ? 8.009 -1.247 -2.229 1.00 0.00 35 GLU A O 8
ATOM 8343 N N . GLU A 1 36 ? 7.901 -0.452 -0.114 1.00 0.00 36 GLU A N 8
ATOM 8344 C CA . GLU A 1 36 ? 8.198 -1.736 0.501 1.00 0.00 36 GLU A CA 8
ATOM 8345 C C . GLU A 1 36 ? 6.916 -2.556 0.662 1.00 0.00 36 GLU A C 8
ATOM 8346 O O . GLU A 1 36 ? 6.973 -3.766 0.871 1.00 0.00 36 GLU A O 8
ATOM 8358 N N . LEU A 1 37 ? 5.791 -1.864 0.559 1.00 0.00 37 LEU A N 8
ATOM 8359 C CA . LEU A 1 37 ? 4.498 -2.513 0.691 1.00 0.00 37 LEU A CA 8
ATOM 8360 C C . LEU A 1 37 ? 4.085 -3.098 -0.662 1.00 0.00 37 LEU A C 8
ATOM 8361 O O . LEU A 1 37 ? 3.809 -4.291 -0.767 1.00 0.00 37 LEU A O 8
ATOM 8377 N N . LYS A 1 38 ? 4.057 -2.230 -1.662 1.00 0.00 38 LYS A N 8
ATOM 8378 C CA . LYS A 1 38 ? 3.683 -2.645 -3.003 1.00 0.00 38 LYS A CA 8
ATOM 8379 C C . LYS A 1 38 ? 4.562 -3.821 -3.432 1.00 0.00 38 LYS A C 8
ATOM 8380 O O . LYS A 1 38 ? 4.127 -4.678 -4.200 1.00 0.00 38 LYS A O 8
ATOM 8399 N N . LYS A 1 39 ? 5.783 -3.825 -2.918 1.00 0.00 39 LYS A N 8
ATOM 8400 C CA . LYS A 1 39 ? 6.726 -4.882 -3.237 1.00 0.00 39 LYS A CA 8
ATOM 8401 C C . LYS A 1 39 ? 6.218 -6.205 -2.660 1.00 0.00 39 LYS A C 8
ATOM 8402 O O . LYS A 1 39 ? 6.531 -7.275 -3.182 1.00 0.00 39 LYS A O 8
ATOM 8421 N N . LYS A 1 40 ? 5.443 -6.090 -1.593 1.00 0.00 40 LYS A N 8
ATOM 8422 C CA . LYS A 1 40 ? 4.888 -7.263 -0.940 1.00 0.00 40 LYS A CA 8
ATOM 8423 C C . LYS A 1 40 ? 3.651 -7.733 -1.709 1.00 0.00 40 LYS A C 8
ATOM 8424 O O . LYS A 1 40 ? 3.472 -8.929 -1.931 1.00 0.00 40 LYS A O 8
ATOM 8443 N N . ILE A 1 41 ? 2.831 -6.766 -2.095 1.00 0.00 41 ILE A N 8
ATOM 8444 C CA . ILE A 1 41 ? 1.616 -7.066 -2.834 1.00 0.00 41 ILE A CA 8
ATOM 8445 C C . ILE A 1 41 ? 1.983 -7.764 -4.146 1.00 0.00 41 ILE A C 8
ATOM 8446 O O . ILE A 1 41 ? 1.151 -8.446 -4.744 1.00 0.00 41 ILE A O 8
ATOM 8462 N N . GLU A 1 42 ? 3.228 -7.570 -4.555 1.00 0.00 42 GLU A N 8
ATOM 8463 C CA . GLU A 1 42 ? 3.714 -8.172 -5.785 1.00 0.00 42 GLU A CA 8
ATOM 8464 C C . GLU A 1 42 ? 4.000 -9.660 -5.571 1.00 0.00 42 GLU A C 8
ATOM 8465 O O . GLU A 1 42 ? 3.480 -10.507 -6.296 1.00 0.00 42 GLU A O 8
ATOM 8477 N N . GLU A 1 43 ? 4.826 -9.934 -4.571 1.00 0.00 43 GLU A N 8
ATOM 8478 C CA . GLU A 1 43 ? 5.186 -11.305 -4.251 1.00 0.00 43 GLU A CA 8
ATOM 8479 C C . GLU A 1 43 ? 4.056 -11.984 -3.476 1.00 0.00 43 GLU A C 8
ATOM 8480 O O . GLU A 1 43 ? 4.113 -13.185 -3.212 1.00 0.00 43 GLU A O 8
ATOM 8492 N N . LEU A 1 44 ? 3.054 -11.187 -3.132 1.00 0.00 44 LEU A N 8
ATOM 8493 C CA . LEU A 1 44 ? 1.913 -11.697 -2.393 1.00 0.00 44 LEU A CA 8
ATOM 8494 C C . LEU A 1 44 ? 1.518 -13.067 -2.950 1.00 0.00 44 LEU A C 8
ATOM 8495 O O . LEU A 1 44 ? 0.954 -13.158 -4.038 1.00 0.00 44 LEU A O 8
ATOM 8511 N N . GLY A 1 45 ? 1.833 -14.096 -2.178 1.00 0.00 45 GLY A N 8
ATOM 8512 C CA . GLY A 1 45 ? 1.519 -15.457 -2.580 1.00 0.00 45 GLY A CA 8
ATOM 8513 C C . GLY A 1 45 ? 2.298 -16.471 -1.740 1.00 0.00 45 GLY A C 8
ATOM 8514 O O . GLY A 1 45 ? 3.388 -16.173 -1.254 1.00 0.00 45 GLY A O 8
ATOM 8518 N N . GLY A 1 46 ? 1.708 -17.648 -1.595 1.00 0.00 46 GLY A N 8
ATOM 8519 C CA . GLY A 1 46 ? 2.334 -18.708 -0.821 1.00 0.00 46 GLY A CA 8
ATOM 8520 C C . GLY A 1 46 ? 2.289 -18.394 0.676 1.00 0.00 46 GLY A C 8
ATOM 8521 O O . GLY A 1 46 ? 1.540 -19.020 1.423 1.00 0.00 46 GLY A O 8
ATOM 8525 N N . GLY A 1 47 ? 3.102 -17.424 1.068 1.00 0.00 47 GLY A N 8
ATOM 8526 C CA . GLY A 1 47 ? 3.166 -17.019 2.462 1.00 0.00 47 GLY A CA 8
ATOM 8527 C C . GLY A 1 47 ? 1.780 -16.634 2.985 1.00 0.00 47 GLY A C 8
ATOM 8528 O O . GLY A 1 47 ? 1.426 -16.961 4.117 1.00 0.00 47 GLY A O 8
ATOM 8532 N N . GLY A 1 48 ? 1.033 -15.945 2.134 1.00 0.00 48 GLY A N 8
ATOM 8533 C CA . GLY A 1 48 ? -0.306 -15.512 2.496 1.00 0.00 48 GLY A CA 8
ATOM 8534 C C . GLY A 1 48 ? -0.271 -14.569 3.701 1.00 0.00 48 GLY A C 8
ATOM 8535 O O . GLY A 1 48 ? -1.242 -14.478 4.451 1.00 0.00 48 GLY A O 8
ATOM 8539 N N . GLU A 1 49 ? 0.858 -13.892 3.850 1.00 0.00 49 GLU A N 8
ATOM 8540 C CA . GLU A 1 49 ? 1.033 -12.960 4.951 1.00 0.00 49 GLU A CA 8
ATOM 8541 C C . GLU A 1 49 ? 0.549 -11.566 4.548 1.00 0.00 49 GLU A C 8
ATOM 8542 O O . GLU A 1 49 ? 1.168 -10.564 4.902 1.00 0.00 49 GLU A O 8
ATOM 8554 N N . VAL A 1 50 ? -0.553 -11.547 3.813 1.00 0.00 50 VAL A N 8
ATOM 8555 C CA . VAL A 1 50 ? -1.127 -10.293 3.357 1.00 0.00 50 VAL A CA 8
ATOM 8556 C C . VAL A 1 50 ? -1.415 -9.399 4.566 1.00 0.00 50 VAL A C 8
ATOM 8557 O O . VAL A 1 50 ? -1.303 -8.178 4.482 1.00 0.00 50 VAL A O 8
ATOM 8570 N N . LYS A 1 51 ? -1.780 -10.045 5.664 1.00 0.00 51 LYS A N 8
ATOM 8571 C CA . LYS A 1 51 ? -2.085 -9.325 6.889 1.00 0.00 51 LYS A CA 8
ATOM 8572 C C . LYS A 1 51 ? -1.122 -8.146 7.036 1.00 0.00 51 LYS A C 8
ATOM 8573 O O . LYS A 1 51 ? -1.480 -7.114 7.602 1.00 0.00 51 LYS A O 8
ATOM 8592 N N . LYS A 1 52 ? 0.082 -8.339 6.516 1.00 0.00 52 LYS A N 8
ATOM 8593 C CA . LYS A 1 52 ? 1.100 -7.304 6.583 1.00 0.00 52 LYS A CA 8
ATOM 8594 C C . LYS A 1 52 ? 0.775 -6.210 5.564 1.00 0.00 52 LYS A C 8
ATOM 8595 O O . LYS A 1 52 ? 0.597 -5.049 5.929 1.00 0.00 52 LYS A O 8
ATOM 8614 N N . VAL A 1 53 ? 0.710 -6.619 4.306 1.00 0.00 53 VAL A N 8
ATOM 8615 C CA . VAL A 1 53 ? 0.411 -5.688 3.230 1.00 0.00 53 VAL A CA 8
ATOM 8616 C C . VAL A 1 53 ? -0.700 -4.736 3.680 1.00 0.00 53 VAL A C 8
ATOM 8617 O O . VAL A 1 53 ? -0.453 -3.553 3.907 1.00 0.00 53 VAL A O 8
ATOM 8630 N N . GLU A 1 54 ? -1.898 -5.290 3.796 1.00 0.00 54 GLU A N 8
ATOM 8631 C CA . GLU A 1 54 ? -3.047 -4.505 4.215 1.00 0.00 54 GLU A CA 8
ATOM 8632 C C . GLU A 1 54 ? -2.643 -3.515 5.309 1.00 0.00 54 GLU A C 8
ATOM 8633 O O . GLU A 1 54 ? -2.605 -2.308 5.075 1.00 0.00 54 GLU A O 8
ATOM 8645 N N . GLU A 1 55 ? -2.352 -4.062 6.480 1.00 0.00 55 GLU A N 8
ATOM 8646 C CA . GLU A 1 55 ? -1.953 -3.242 7.611 1.00 0.00 55 GLU A CA 8
ATOM 8647 C C . GLU A 1 55 ? -0.967 -2.161 7.161 1.00 0.00 55 GLU A C 8
ATOM 8648 O O . GLU A 1 55 ? -0.941 -1.068 7.723 1.00 0.00 55 GLU A O 8
ATOM 8660 N N . GLU A 1 56 ? -0.179 -2.507 6.154 1.00 0.00 56 GLU A N 8
ATOM 8661 C CA . GLU A 1 56 ? 0.805 -1.581 5.622 1.00 0.00 56 GLU A CA 8
ATOM 8662 C C . GLU A 1 56 ? 0.118 -0.493 4.794 1.00 0.00 56 GLU A C 8
ATOM 8663 O O . GLU A 1 56 ? 0.428 0.690 4.938 1.00 0.00 56 GLU A O 8
ATOM 8675 N N . VAL A 1 57 ? -0.800 -0.930 3.946 1.00 0.00 57 VAL A N 8
ATOM 8676 C CA . VAL A 1 57 ? -1.533 -0.008 3.096 1.00 0.00 57 VAL A CA 8
ATOM 8677 C C . VAL A 1 57 ? -2.428 0.878 3.964 1.00 0.00 57 VAL A C 8
ATOM 8678 O O . VAL A 1 57 ? -2.786 1.985 3.565 1.00 0.00 57 VAL A O 8
ATOM 8691 N N . LYS A 1 58 ? -2.764 0.358 5.136 1.00 0.00 58 LYS A N 8
ATOM 8692 C CA . LYS A 1 58 ? -3.610 1.088 6.063 1.00 0.00 58 LYS A CA 8
ATOM 8693 C C . LYS A 1 58 ? -2.854 2.314 6.581 1.00 0.00 58 LYS A C 8
ATOM 8694 O O . LYS A 1 58 ? -3.337 3.439 6.466 1.00 0.00 58 LYS A O 8
ATOM 8713 N N . LYS A 1 59 ? -1.682 2.053 7.138 1.00 0.00 59 LYS A N 8
ATOM 8714 C CA . LYS A 1 59 ? -0.853 3.121 7.674 1.00 0.00 59 LYS A CA 8
ATOM 8715 C C . LYS A 1 59 ? -0.817 4.281 6.677 1.00 0.00 59 LYS A C 8
ATOM 8716 O O . LYS A 1 59 ? -0.607 5.429 7.064 1.00 0.00 59 LYS A O 8
ATOM 8735 N N . LEU A 1 60 ? -1.025 3.940 5.414 1.00 0.00 60 LEU A N 8
ATOM 8736 C CA . LEU A 1 60 ? -1.019 4.939 4.359 1.00 0.00 60 LEU A CA 8
ATOM 8737 C C . LEU A 1 60 ? -2.346 5.700 4.375 1.00 0.00 60 LEU A C 8
ATOM 8738 O O . LEU A 1 60 ? -2.390 6.871 4.749 1.00 0.00 60 LEU A O 8
ATOM 8754 N N . GLU A 1 61 ? -3.396 5.004 3.964 1.00 0.00 61 GLU A N 8
ATOM 8755 C CA . GLU A 1 61 ? -4.721 5.599 3.926 1.00 0.00 61 GLU A CA 8
ATOM 8756 C C . GLU A 1 61 ? -4.921 6.524 5.128 1.00 0.00 61 GLU A C 8
ATOM 8757 O O . GLU A 1 61 ? -5.275 7.691 4.967 1.00 0.00 61 GLU A O 8
ATOM 8769 N N . GLU A 1 62 ? -4.685 5.969 6.308 1.00 0.00 62 GLU A N 8
ATOM 8770 C CA . GLU A 1 62 ? -4.835 6.730 7.536 1.00 0.00 62 GLU A CA 8
ATOM 8771 C C . GLU A 1 62 ? -4.046 8.037 7.451 1.00 0.00 62 GLU A C 8
ATOM 8772 O O . GLU A 1 62 ? -4.628 9.121 7.480 1.00 0.00 62 GLU A O 8
ATOM 8784 N N . GLU A 1 63 ? -2.733 7.893 7.349 1.00 0.00 63 GLU A N 8
ATOM 8785 C CA . GLU A 1 63 ? -1.858 9.051 7.258 1.00 0.00 63 GLU A CA 8
ATOM 8786 C C . GLU A 1 63 ? -2.270 9.938 6.082 1.00 0.00 63 GLU A C 8
ATOM 8787 O O . GLU A 1 63 ? -2.504 11.133 6.253 1.00 0.00 63 GLU A O 8
ATOM 8799 N N . ILE A 1 64 ? -2.347 9.317 4.914 1.00 0.00 64 ILE A N 8
ATOM 8800 C CA . ILE A 1 64 ? -2.726 10.036 3.709 1.00 0.00 64 ILE A CA 8
ATOM 8801 C C . ILE A 1 64 ? -4.028 10.798 3.964 1.00 0.00 64 ILE A C 8
ATOM 8802 O O . ILE A 1 64 ? -4.192 11.925 3.500 1.00 0.00 64 ILE A O 8
ATOM 8818 N N . LYS A 1 65 ? -4.921 10.151 4.700 1.00 0.00 65 LYS A N 8
ATOM 8819 C CA . LYS A 1 65 ? -6.203 10.754 5.022 1.00 0.00 65 LYS A CA 8
ATOM 8820 C C . LYS A 1 65 ? -5.981 11.952 5.946 1.00 0.00 65 LYS A C 8
ATOM 8821 O O . LYS A 1 65 ? -6.789 12.878 5.972 1.00 0.00 65 LYS A O 8
ATOM 8840 N N . LYS A 1 66 ? -4.880 11.896 6.681 1.00 0.00 66 LYS A N 8
ATOM 8841 C CA . LYS A 1 66 ? -4.542 12.965 7.605 1.00 0.00 66 LYS A CA 8
ATOM 8842 C C . LYS A 1 66 ? -3.704 14.017 6.875 1.00 0.00 66 LYS A C 8
ATOM 8843 O O . LYS A 1 66 ? -3.772 15.202 7.198 1.00 0.00 66 LYS A O 8
ATOM 8862 N N . LEU A 1 67 ? -2.935 13.546 5.905 1.00 0.00 67 LEU A N 8
ATOM 8863 C CA . LEU A 1 67 ? -2.085 14.431 5.126 1.00 0.00 67 LEU A CA 8
ATOM 8864 C C . LEU A 1 67 ? -2.943 15.534 4.501 1.00 0.00 67 LEU A C 8
ATOM 8865 O O . LEU A 1 67 ? -4.126 15.329 4.234 1.00 0.00 67 LEU A O 8
ATOM 8881 N N . GLY A 1 1 ? -7.080 -15.273 -2.508 1.00 0.00 1 GLY A N 9
ATOM 8882 C CA . GLY A 1 1 ? -7.093 -15.226 -3.960 1.00 0.00 1 GLY A CA 9
ATOM 8883 C C . GLY A 1 1 ? -7.007 -13.784 -4.463 1.00 0.00 1 GLY A C 9
ATOM 8884 O O . GLY A 1 1 ? -5.982 -13.372 -5.003 1.00 0.00 1 GLY A O 9
ATOM 8888 N N . SER A 1 2 ? -8.096 -13.056 -4.267 1.00 0.00 2 SER A N 9
ATOM 8889 C CA . SER A 1 2 ? -8.156 -11.668 -4.693 1.00 0.00 2 SER A CA 9
ATOM 8890 C C . SER A 1 2 ? -7.559 -10.763 -3.614 1.00 0.00 2 SER A C 9
ATOM 8891 O O . SER A 1 2 ? -8.275 -10.288 -2.733 1.00 0.00 2 SER A O 9
ATOM 8899 N N . ARG A 1 3 ? -6.256 -10.551 -3.719 1.00 0.00 3 ARG A N 9
ATOM 8900 C CA . ARG A 1 3 ? -5.555 -9.711 -2.762 1.00 0.00 3 ARG A CA 9
ATOM 8901 C C . ARG A 1 3 ? -4.847 -8.563 -3.484 1.00 0.00 3 ARG A C 9
ATOM 8902 O O . ARG A 1 3 ? -5.137 -7.393 -3.233 1.00 0.00 3 ARG A O 9
ATOM 8923 N N . VAL A 1 4 ? -3.931 -8.936 -4.365 1.00 0.00 4 VAL A N 9
ATOM 8924 C CA . VAL A 1 4 ? -3.179 -7.952 -5.125 1.00 0.00 4 VAL A CA 9
ATOM 8925 C C . VAL A 1 4 ? -4.152 -7.031 -5.863 1.00 0.00 4 VAL A C 9
ATOM 8926 O O . VAL A 1 4 ? -4.028 -5.809 -5.795 1.00 0.00 4 VAL A O 9
ATOM 8939 N N . LYS A 1 5 ? -5.098 -7.652 -6.552 1.00 0.00 5 LYS A N 9
ATOM 8940 C CA . LYS A 1 5 ? -6.092 -6.904 -7.302 1.00 0.00 5 LYS A CA 9
ATOM 8941 C C . LYS A 1 5 ? -6.794 -5.917 -6.368 1.00 0.00 5 LYS A C 9
ATOM 8942 O O . LYS A 1 5 ? -6.826 -4.717 -6.636 1.00 0.00 5 LYS A O 9
ATOM 8961 N N . ALA A 1 6 ? -7.339 -6.460 -5.288 1.00 0.00 6 ALA A N 9
ATOM 8962 C CA . ALA A 1 6 ? -8.038 -5.642 -4.312 1.00 0.00 6 ALA A CA 9
ATOM 8963 C C . ALA A 1 6 ? -7.055 -4.651 -3.685 1.00 0.00 6 ALA A C 9
ATOM 8964 O O . ALA A 1 6 ? -7.468 -3.679 -3.053 1.00 0.00 6 ALA A O 9
ATOM 8971 N N . LEU A 1 7 ? -5.776 -4.933 -3.880 1.00 0.00 7 LEU A N 9
ATOM 8972 C CA . LEU A 1 7 ? -4.731 -4.078 -3.342 1.00 0.00 7 LEU A CA 9
ATOM 8973 C C . LEU A 1 7 ? -4.442 -2.947 -4.330 1.00 0.00 7 LEU A C 9
ATOM 8974 O O . LEU A 1 7 ? -4.687 -1.779 -4.032 1.00 0.00 7 LEU A O 9
ATOM 8990 N N . GLU A 1 8 ? -3.927 -3.334 -5.488 1.00 0.00 8 GLU A N 9
ATOM 8991 C CA . GLU A 1 8 ? -3.603 -2.367 -6.523 1.00 0.00 8 GLU A CA 9
ATOM 8992 C C . GLU A 1 8 ? -4.638 -1.240 -6.541 1.00 0.00 8 GLU A C 9
ATOM 8993 O O . GLU A 1 8 ? -4.303 -0.088 -6.813 1.00 0.00 8 GLU A O 9
ATOM 9005 N N . GLU A 1 9 ? -5.875 -1.612 -6.246 1.00 0.00 9 GLU A N 9
ATOM 9006 C CA . GLU A 1 9 ? -6.962 -0.648 -6.225 1.00 0.00 9 GLU A CA 9
ATOM 9007 C C . GLU A 1 9 ? -6.605 0.533 -5.320 1.00 0.00 9 GLU A C 9
ATOM 9008 O O . GLU A 1 9 ? -6.701 1.688 -5.734 1.00 0.00 9 GLU A O 9
ATOM 9020 N N . LYS A 1 10 ? -6.203 0.203 -4.101 1.00 0.00 10 LYS A N 9
ATOM 9021 C CA . LYS A 1 10 ? -5.831 1.222 -3.135 1.00 0.00 10 LYS A CA 9
ATOM 9022 C C . LYS A 1 10 ? -4.423 1.731 -3.451 1.00 0.00 10 LYS A C 9
ATOM 9023 O O . LYS A 1 10 ? -4.215 2.932 -3.612 1.00 0.00 10 LYS A O 9
ATOM 9042 N N . VAL A 1 11 ? -3.492 0.791 -3.531 1.00 0.00 11 VAL A N 9
ATOM 9043 C CA . VAL A 1 11 ? -2.110 1.129 -3.825 1.00 0.00 11 VAL A CA 9
ATOM 9044 C C . VAL A 1 11 ? -2.068 2.106 -5.002 1.00 0.00 11 VAL A C 9
ATOM 9045 O O . VAL A 1 11 ? -1.436 3.158 -4.918 1.00 0.00 11 VAL A O 9
ATOM 9058 N N . LYS A 1 12 ? -2.752 1.725 -6.071 1.00 0.00 12 LYS A N 9
ATOM 9059 C CA . LYS A 1 12 ? -2.800 2.554 -7.263 1.00 0.00 12 LYS A CA 9
ATOM 9060 C C . LYS A 1 12 ? -3.152 3.989 -6.866 1.00 0.00 12 LYS A C 9
ATOM 9061 O O . LYS A 1 12 ? -2.435 4.927 -7.212 1.00 0.00 12 LYS A O 9
ATOM 9080 N N . ALA A 1 13 ? -4.258 4.116 -6.146 1.00 0.00 13 ALA A N 9
ATOM 9081 C CA . ALA A 1 13 ? -4.714 5.421 -5.698 1.00 0.00 13 ALA A CA 9
ATOM 9082 C C . ALA A 1 13 ? -3.644 6.051 -4.803 1.00 0.00 13 ALA A C 9
ATOM 9083 O O . ALA A 1 13 ? -3.322 7.229 -4.951 1.00 0.00 13 ALA A O 9
ATOM 9090 N N . LEU A 1 14 ? -3.125 5.238 -3.895 1.00 0.00 14 LEU A N 9
ATOM 9091 C CA . LEU A 1 14 ? -2.099 5.701 -2.976 1.00 0.00 14 LEU A CA 9
ATOM 9092 C C . LEU A 1 14 ? -1.008 6.432 -3.762 1.00 0.00 14 LEU A C 9
ATOM 9093 O O . LEU A 1 14 ? -0.455 7.423 -3.288 1.00 0.00 14 LEU A O 9
ATOM 9109 N N . GLU A 1 15 ? -0.732 5.915 -4.950 1.00 0.00 15 GLU A N 9
ATOM 9110 C CA . GLU A 1 15 ? 0.281 6.505 -5.806 1.00 0.00 15 GLU A CA 9
ATOM 9111 C C . GLU A 1 15 ? -0.147 7.906 -6.247 1.00 0.00 15 GLU A C 9
ATOM 9112 O O . GLU A 1 15 ? 0.641 8.849 -6.184 1.00 0.00 15 GLU A O 9
ATOM 9124 N N . GLU A 1 16 ? -1.394 7.999 -6.685 1.00 0.00 16 GLU A N 9
ATOM 9125 C CA . GLU A 1 16 ? -1.936 9.269 -7.136 1.00 0.00 16 GLU A CA 9
ATOM 9126 C C . GLU A 1 16 ? -2.177 10.197 -5.944 1.00 0.00 16 GLU A C 9
ATOM 9127 O O . GLU A 1 16 ? -2.107 11.418 -6.078 1.00 0.00 16 GLU A O 9
ATOM 9139 N N . LYS A 1 17 ? -2.459 9.583 -4.803 1.00 0.00 17 LYS A N 9
ATOM 9140 C CA . LYS A 1 17 ? -2.712 10.338 -3.589 1.00 0.00 17 LYS A CA 9
ATOM 9141 C C . LYS A 1 17 ? -1.378 10.772 -2.977 1.00 0.00 17 LYS A C 9
ATOM 9142 O O . LYS A 1 17 ? -1.098 11.965 -2.874 1.00 0.00 17 LYS A O 9
ATOM 9161 N N . VAL A 1 18 ? -0.592 9.780 -2.586 1.00 0.00 18 VAL A N 9
ATOM 9162 C CA . VAL A 1 18 ? 0.705 10.044 -1.987 1.00 0.00 18 VAL A CA 9
ATOM 9163 C C . VAL A 1 18 ? 1.438 11.101 -2.814 1.00 0.00 18 VAL A C 9
ATOM 9164 O O . VAL A 1 18 ? 2.172 11.923 -2.268 1.00 0.00 18 VAL A O 9
ATOM 9177 N N . LYS A 1 19 ? 1.214 11.046 -4.118 1.00 0.00 19 LYS A N 9
ATOM 9178 C CA . LYS A 1 19 ? 1.844 11.989 -5.027 1.00 0.00 19 LYS A CA 9
ATOM 9179 C C . LYS A 1 19 ? 1.107 13.328 -4.958 1.00 0.00 19 LYS A C 9
ATOM 9180 O O . LYS A 1 19 ? 1.734 14.386 -4.960 1.00 0.00 19 LYS A O 9
ATOM 9199 N N . ALA A 1 20 ? -0.213 13.238 -4.899 1.00 0.00 20 ALA A N 9
ATOM 9200 C CA . ALA A 1 20 ? -1.043 14.429 -4.829 1.00 0.00 20 ALA A CA 9
ATOM 9201 C C . ALA A 1 20 ? -0.608 15.278 -3.633 1.00 0.00 20 ALA A C 9
ATOM 9202 O O . ALA A 1 20 ? -0.655 16.505 -3.690 1.00 0.00 20 ALA A O 9
ATOM 9209 N N . LEU A 1 21 ? -0.196 14.590 -2.579 1.00 0.00 21 LEU A N 9
ATOM 9210 C CA . LEU A 1 21 ? 0.246 15.266 -1.371 1.00 0.00 21 LEU A CA 9
ATOM 9211 C C . LEU A 1 21 ? 1.359 16.256 -1.724 1.00 0.00 21 LEU A C 9
ATOM 9212 O O . LEU A 1 21 ? 2.289 15.916 -2.453 1.00 0.00 21 LEU A O 9
ATOM 9228 N N . GLY A 1 22 ? 1.224 17.461 -1.189 1.00 0.00 22 GLY A N 9
ATOM 9229 C CA . GLY A 1 22 ? 2.207 18.503 -1.439 1.00 0.00 22 GLY A CA 9
ATOM 9230 C C . GLY A 1 22 ? 3.630 17.945 -1.364 1.00 0.00 22 GLY A C 9
ATOM 9231 O O . GLY A 1 22 ? 4.522 18.416 -2.067 1.00 0.00 22 GLY A O 9
ATOM 9235 N N . GLY A 1 23 ? 3.796 16.949 -0.506 1.00 0.00 23 GLY A N 9
ATOM 9236 C CA . GLY A 1 23 ? 5.094 16.322 -0.330 1.00 0.00 23 GLY A CA 9
ATOM 9237 C C . GLY A 1 23 ? 6.154 17.355 0.059 1.00 0.00 23 GLY A C 9
ATOM 9238 O O . GLY A 1 23 ? 5.860 18.547 0.151 1.00 0.00 23 GLY A O 9
ATOM 9242 N N . GLY A 1 24 ? 7.363 16.861 0.280 1.00 0.00 24 GLY A N 9
ATOM 9243 C CA . GLY A 1 24 ? 8.467 17.726 0.657 1.00 0.00 24 GLY A CA 9
ATOM 9244 C C . GLY A 1 24 ? 8.725 17.660 2.165 1.00 0.00 24 GLY A C 9
ATOM 9245 O O . GLY A 1 24 ? 9.048 18.671 2.788 1.00 0.00 24 GLY A O 9
ATOM 9249 N N . GLY A 1 25 ? 8.570 16.462 2.707 1.00 0.00 25 GLY A N 9
ATOM 9250 C CA . GLY A 1 25 ? 8.781 16.251 4.129 1.00 0.00 25 GLY A CA 9
ATOM 9251 C C . GLY A 1 25 ? 7.533 15.662 4.787 1.00 0.00 25 GLY A C 9
ATOM 9252 O O . GLY A 1 25 ? 6.926 16.291 5.653 1.00 0.00 25 GLY A O 9
ATOM 9256 N N . ARG A 1 26 ? 7.185 14.459 4.352 1.00 0.00 26 ARG A N 9
ATOM 9257 C CA . ARG A 1 26 ? 6.019 13.777 4.888 1.00 0.00 26 ARG A CA 9
ATOM 9258 C C . ARG A 1 26 ? 5.819 12.434 4.183 1.00 0.00 26 ARG A C 9
ATOM 9259 O O . ARG A 1 26 ? 6.186 11.388 4.715 1.00 0.00 26 ARG A O 9
ATOM 9280 N N . ILE A 1 27 ? 5.238 12.507 2.994 1.00 0.00 27 ILE A N 9
ATOM 9281 C CA . ILE A 1 27 ? 4.984 11.311 2.210 1.00 0.00 27 ILE A CA 9
ATOM 9282 C C . ILE A 1 27 ? 6.245 10.445 2.186 1.00 0.00 27 ILE A C 9
ATOM 9283 O O . ILE A 1 27 ? 6.161 9.219 2.158 1.00 0.00 27 ILE A O 9
ATOM 9299 N N . GLU A 1 28 ? 7.386 11.119 2.196 1.00 0.00 28 GLU A N 9
ATOM 9300 C CA . GLU A 1 28 ? 8.664 10.427 2.175 1.00 0.00 28 GLU A CA 9
ATOM 9301 C C . GLU A 1 28 ? 8.574 9.121 2.968 1.00 0.00 28 GLU A C 9
ATOM 9302 O O . GLU A 1 28 ? 8.761 8.040 2.413 1.00 0.00 28 GLU A O 9
ATOM 9314 N N . GLU A 1 29 ? 8.287 9.265 4.254 1.00 0.00 29 GLU A N 9
ATOM 9315 C CA . GLU A 1 29 ? 8.169 8.111 5.127 1.00 0.00 29 GLU A CA 9
ATOM 9316 C C . GLU A 1 29 ? 7.236 7.069 4.508 1.00 0.00 29 GLU A C 9
ATOM 9317 O O . GLU A 1 29 ? 7.690 6.028 4.033 1.00 0.00 29 GLU A O 9
ATOM 9329 N N . LEU A 1 30 ? 5.949 7.384 4.533 1.00 0.00 30 LEU A N 9
ATOM 9330 C CA . LEU A 1 30 ? 4.949 6.488 3.979 1.00 0.00 30 LEU A CA 9
ATOM 9331 C C . LEU A 1 30 ? 5.423 5.979 2.618 1.00 0.00 30 LEU A C 9
ATOM 9332 O O . LEU A 1 30 ? 5.257 4.803 2.296 1.00 0.00 30 LEU A O 9
ATOM 9348 N N . LYS A 1 31 ? 6.005 6.890 1.852 1.00 0.00 31 LYS A N 9
ATOM 9349 C CA . LYS A 1 31 ? 6.504 6.549 0.530 1.00 0.00 31 LYS A CA 9
ATOM 9350 C C . LYS A 1 31 ? 7.531 5.421 0.654 1.00 0.00 31 LYS A C 9
ATOM 9351 O O . LYS A 1 31 ? 7.583 4.529 -0.192 1.00 0.00 31 LYS A O 9
ATOM 9370 N N . LYS A 1 32 ? 8.321 5.496 1.715 1.00 0.00 32 LYS A N 9
ATOM 9371 C CA . LYS A 1 32 ? 9.343 4.492 1.960 1.00 0.00 32 LYS A CA 9
ATOM 9372 C C . LYS A 1 32 ? 8.677 3.126 2.133 1.00 0.00 32 LYS A C 9
ATOM 9373 O O . LYS A 1 32 ? 9.083 2.149 1.505 1.00 0.00 32 LYS A O 9
ATOM 9392 N N . LYS A 1 33 ? 7.666 3.099 2.990 1.00 0.00 33 LYS A N 9
ATOM 9393 C CA . LYS A 1 33 ? 6.940 1.869 3.254 1.00 0.00 33 LYS A CA 9
ATOM 9394 C C . LYS A 1 33 ? 6.117 1.493 2.020 1.00 0.00 33 LYS A C 9
ATOM 9395 O O . LYS A 1 33 ? 6.067 0.326 1.634 1.00 0.00 33 LYS A O 9
ATOM 9414 N N . TRP A 1 34 ? 5.490 2.504 1.437 1.00 0.00 34 TRP A N 9
ATOM 9415 C CA . TRP A 1 34 ? 4.670 2.294 0.255 1.00 0.00 34 TRP A CA 9
ATOM 9416 C C . TRP A 1 34 ? 5.515 1.549 -0.780 1.00 0.00 34 TRP A C 9
ATOM 9417 O O . TRP A 1 34 ? 4.980 0.824 -1.618 1.00 0.00 34 TRP A O 9
ATOM 9438 N N . GLU A 1 35 ? 6.821 1.752 -0.689 1.00 0.00 35 GLU A N 9
ATOM 9439 C CA . GLU A 1 35 ? 7.744 1.108 -1.607 1.00 0.00 35 GLU A CA 9
ATOM 9440 C C . GLU A 1 35 ? 7.987 -0.343 -1.185 1.00 0.00 35 GLU A C 9
ATOM 9441 O O . GLU A 1 35 ? 8.042 -1.236 -2.028 1.00 0.00 35 GLU A O 9
ATOM 9453 N N . GLU A 1 36 ? 8.126 -0.531 0.118 1.00 0.00 36 GLU A N 9
ATOM 9454 C CA . GLU A 1 36 ? 8.362 -1.858 0.663 1.00 0.00 36 GLU A CA 9
ATOM 9455 C C . GLU A 1 36 ? 7.048 -2.635 0.752 1.00 0.00 36 GLU A C 9
ATOM 9456 O O . GLU A 1 36 ? 7.054 -3.855 0.915 1.00 0.00 36 GLU A O 9
ATOM 9468 N N . LEU A 1 37 ? 5.952 -1.898 0.641 1.00 0.00 37 LEU A N 9
ATOM 9469 C CA . LEU A 1 37 ? 4.633 -2.505 0.709 1.00 0.00 37 LEU A CA 9
ATOM 9470 C C . LEU A 1 37 ? 4.254 -3.044 -0.672 1.00 0.00 37 LEU A C 9
ATOM 9471 O O . LEU A 1 37 ? 3.967 -4.230 -0.822 1.00 0.00 37 LEU A O 9
ATOM 9487 N N . LYS A 1 38 ? 4.265 -2.146 -1.647 1.00 0.00 38 LYS A N 9
ATOM 9488 C CA . LYS A 1 38 ? 3.926 -2.517 -3.010 1.00 0.00 38 LYS A CA 9
ATOM 9489 C C . LYS A 1 38 ? 4.775 -3.718 -3.434 1.00 0.00 38 LYS A C 9
ATOM 9490 O O . LYS A 1 38 ? 4.330 -4.549 -4.224 1.00 0.00 38 LYS A O 9
ATOM 9509 N N . LYS A 1 39 ? 5.980 -3.772 -2.887 1.00 0.00 39 LYS A N 9
ATOM 9510 C CA . LYS A 1 39 ? 6.895 -4.857 -3.198 1.00 0.00 39 LYS A CA 9
ATOM 9511 C C . LYS A 1 39 ? 6.286 -6.181 -2.732 1.00 0.00 39 LYS A C 9
ATOM 9512 O O . LYS A 1 39 ? 6.436 -7.206 -3.395 1.00 0.00 39 LYS A O 9
ATOM 9531 N N . LYS A 1 40 ? 5.610 -6.117 -1.594 1.00 0.00 40 LYS A N 9
ATOM 9532 C CA . LYS A 1 40 ? 4.978 -7.297 -1.030 1.00 0.00 40 LYS A CA 9
ATOM 9533 C C . LYS A 1 40 ? 3.780 -7.691 -1.897 1.00 0.00 40 LYS A C 9
ATOM 9534 O O . LYS A 1 40 ? 3.632 -8.855 -2.266 1.00 0.00 40 LYS A O 9
ATOM 9553 N N . ILE A 1 41 ? 2.956 -6.698 -2.198 1.00 0.00 41 ILE A N 9
ATOM 9554 C CA . ILE A 1 41 ? 1.776 -6.927 -3.014 1.00 0.00 41 ILE A CA 9
ATOM 9555 C C . ILE A 1 41 ? 2.194 -7.560 -4.343 1.00 0.00 41 ILE A C 9
ATOM 9556 O O . ILE A 1 41 ? 1.388 -8.212 -5.005 1.00 0.00 41 ILE A O 9
ATOM 9572 N N . GLU A 1 42 ? 3.455 -7.347 -4.691 1.00 0.00 42 GLU A N 9
ATOM 9573 C CA . GLU A 1 42 ? 3.990 -7.890 -5.928 1.00 0.00 42 GLU A CA 9
ATOM 9574 C C . GLU A 1 42 ? 4.180 -9.403 -5.807 1.00 0.00 42 GLU A C 9
ATOM 9575 O O . GLU A 1 42 ? 3.682 -10.164 -6.635 1.00 0.00 42 GLU A O 9
ATOM 9587 N N . GLU A 1 43 ? 4.901 -9.794 -4.766 1.00 0.00 43 GLU A N 9
ATOM 9588 C CA . GLU A 1 43 ? 5.163 -11.203 -4.525 1.00 0.00 43 GLU A CA 9
ATOM 9589 C C . GLU A 1 43 ? 3.962 -11.857 -3.838 1.00 0.00 43 GLU A C 9
ATOM 9590 O O . GLU A 1 43 ? 3.900 -13.079 -3.720 1.00 0.00 43 GLU A O 9
ATOM 9602 N N . LEU A 1 44 ? 3.038 -11.012 -3.403 1.00 0.00 44 LEU A N 9
ATOM 9603 C CA . LEU A 1 44 ? 1.842 -11.492 -2.731 1.00 0.00 44 LEU A CA 9
ATOM 9604 C C . LEU A 1 44 ? 1.328 -12.743 -3.446 1.00 0.00 44 LEU A C 9
ATOM 9605 O O . LEU A 1 44 ? 0.629 -12.644 -4.453 1.00 0.00 44 LEU A O 9
ATOM 9621 N N . GLY A 1 45 ? 1.696 -13.892 -2.899 1.00 0.00 45 GLY A N 9
ATOM 9622 C CA . GLY A 1 45 ? 1.280 -15.161 -3.472 1.00 0.00 45 GLY A CA 9
ATOM 9623 C C . GLY A 1 45 ? 1.291 -16.269 -2.416 1.00 0.00 45 GLY A C 9
ATOM 9624 O O . GLY A 1 45 ? 1.849 -16.095 -1.334 1.00 0.00 45 GLY A O 9
ATOM 9628 N N . GLY A 1 46 ? 0.670 -17.384 -2.770 1.00 0.00 46 GLY A N 9
ATOM 9629 C CA . GLY A 1 46 ? 0.601 -18.521 -1.867 1.00 0.00 46 GLY A CA 9
ATOM 9630 C C . GLY A 1 46 ? 0.376 -18.062 -0.424 1.00 0.00 46 GLY A C 9
ATOM 9631 O O . GLY A 1 46 ? -0.751 -17.769 -0.030 1.00 0.00 46 GLY A O 9
ATOM 9635 N N . GLY A 1 47 ? 1.469 -18.014 0.325 1.00 0.00 47 GLY A N 9
ATOM 9636 C CA . GLY A 1 47 ? 1.405 -17.596 1.715 1.00 0.00 47 GLY A CA 9
ATOM 9637 C C . GLY A 1 47 ? 0.419 -16.439 1.895 1.00 0.00 47 GLY A C 9
ATOM 9638 O O . GLY A 1 47 ? 0.522 -15.421 1.213 1.00 0.00 47 GLY A O 9
ATOM 9642 N N . GLY A 1 48 ? -0.512 -16.636 2.816 1.00 0.00 48 GLY A N 9
ATOM 9643 C CA . GLY A 1 48 ? -1.514 -15.622 3.095 1.00 0.00 48 GLY A CA 9
ATOM 9644 C C . GLY A 1 48 ? -0.980 -14.577 4.077 1.00 0.00 48 GLY A C 9
ATOM 9645 O O . GLY A 1 48 ? -1.657 -14.222 5.041 1.00 0.00 48 GLY A O 9
ATOM 9649 N N . GLU A 1 49 ? 0.230 -14.114 3.798 1.00 0.00 49 GLU A N 9
ATOM 9650 C CA . GLU A 1 49 ? 0.864 -13.117 4.644 1.00 0.00 49 GLU A CA 9
ATOM 9651 C C . GLU A 1 49 ? 0.499 -11.709 4.169 1.00 0.00 49 GLU A C 9
ATOM 9652 O O . GLU A 1 49 ? 1.336 -10.808 4.188 1.00 0.00 49 GLU A O 9
ATOM 9664 N N . VAL A 1 50 ? -0.751 -11.564 3.755 1.00 0.00 50 VAL A N 9
ATOM 9665 C CA . VAL A 1 50 ? -1.237 -10.281 3.275 1.00 0.00 50 VAL A CA 9
ATOM 9666 C C . VAL A 1 50 ? -1.503 -9.363 4.471 1.00 0.00 50 VAL A C 9
ATOM 9667 O O . VAL A 1 50 ? -1.335 -8.148 4.374 1.00 0.00 50 VAL A O 9
ATOM 9680 N N . LYS A 1 51 ? -1.915 -9.979 5.569 1.00 0.00 51 LYS A N 9
ATOM 9681 C CA . LYS A 1 51 ? -2.207 -9.233 6.781 1.00 0.00 51 LYS A CA 9
ATOM 9682 C C . LYS A 1 51 ? -1.195 -8.094 6.929 1.00 0.00 51 LYS A C 9
ATOM 9683 O O . LYS A 1 51 ? -1.520 -7.036 7.466 1.00 0.00 51 LYS A O 9
ATOM 9702 N N . LYS A 1 52 ? 0.011 -8.350 6.444 1.00 0.00 52 LYS A N 9
ATOM 9703 C CA . LYS A 1 52 ? 1.071 -7.359 6.516 1.00 0.00 52 LYS A CA 9
ATO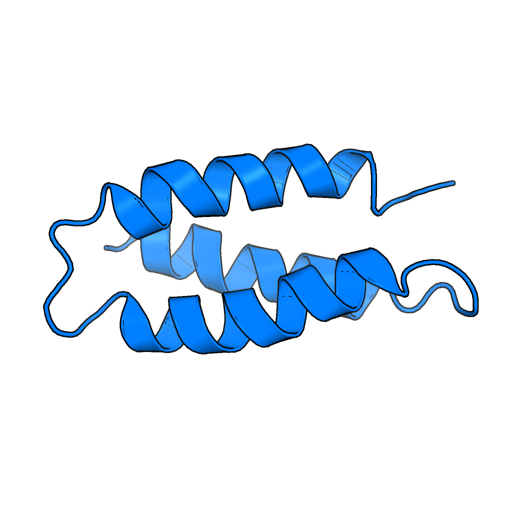M 9704 C C . LYS A 1 52 ? 0.790 -6.242 5.509 1.00 0.00 52 LYS A C 9
ATOM 9705 O O . LYS A 1 52 ? 0.668 -5.078 5.886 1.00 0.00 52 LYS A O 9
ATOM 9724 N N . VAL A 1 53 ? 0.695 -6.637 4.247 1.00 0.00 53 VAL A N 9
ATOM 9725 C CA . VAL A 1 53 ? 0.429 -5.684 3.184 1.00 0.00 53 VAL A CA 9
ATOM 9726 C C . VAL A 1 53 ? -0.662 -4.712 3.636 1.00 0.00 53 VAL A C 9
ATOM 9727 O O . VAL A 1 53 ? -0.401 -3.525 3.828 1.00 0.00 53 VAL A O 9
ATOM 9740 N N . GLU A 1 54 ? -1.862 -5.250 3.791 1.00 0.00 54 GLU A N 9
ATOM 9741 C CA . GLU A 1 54 ? -2.994 -4.446 4.218 1.00 0.00 54 GLU A CA 9
ATOM 9742 C C . GLU A 1 54 ? -2.563 -3.452 5.297 1.00 0.00 54 GLU A C 9
ATOM 9743 O O . GLU A 1 54 ? -2.565 -2.242 5.069 1.00 0.00 54 GLU A O 9
ATOM 9755 N N . GLU A 1 55 ? -2.203 -3.997 6.449 1.00 0.00 55 GLU A N 9
ATOM 9756 C CA . GLU A 1 55 ? -1.770 -3.172 7.565 1.00 0.00 55 GLU A CA 9
ATOM 9757 C C . GLU A 1 55 ? -0.791 -2.099 7.083 1.00 0.00 55 GLU A C 9
ATOM 9758 O O . GLU A 1 55 ? -0.738 -1.006 7.644 1.00 0.00 55 GLU A O 9
ATOM 9770 N N . GLU A 1 56 ? -0.040 -2.451 6.049 1.00 0.00 56 GLU A N 9
ATOM 9771 C CA . GLU A 1 56 ? 0.934 -1.532 5.486 1.00 0.00 56 GLU A CA 9
ATOM 9772 C C . GLU A 1 56 ? 0.230 -0.449 4.666 1.00 0.00 56 GLU A C 9
ATOM 9773 O O . GLU A 1 56 ? 0.518 0.736 4.820 1.00 0.00 56 GLU A O 9
ATOM 9785 N N . VAL A 1 57 ? -0.679 -0.896 3.813 1.00 0.00 57 VAL A N 9
ATOM 9786 C CA . VAL A 1 57 ? -1.426 0.020 2.968 1.00 0.00 57 VAL A CA 9
ATOM 9787 C C . VAL A 1 57 ? -2.331 0.891 3.841 1.00 0.00 57 VAL A C 9
ATOM 9788 O O . VAL A 1 57 ? -2.688 2.003 3.457 1.00 0.00 57 VAL A O 9
ATOM 9801 N N . LYS A 1 58 ? -2.676 0.351 5.002 1.00 0.00 58 LYS A N 9
ATOM 9802 C CA . LYS A 1 58 ? -3.532 1.065 5.934 1.00 0.00 58 LYS A CA 9
ATOM 9803 C C . LYS A 1 58 ? -2.782 2.281 6.480 1.00 0.00 58 LYS A C 9
ATOM 9804 O O . LYS A 1 58 ? -3.267 3.408 6.385 1.00 0.00 58 LYS A O 9
ATOM 9823 N N . LYS A 1 59 ? -1.611 2.013 7.038 1.00 0.00 59 LYS A N 9
ATOM 9824 C CA . LYS A 1 59 ? -0.789 3.072 7.599 1.00 0.00 59 LYS A CA 9
ATOM 9825 C C . LYS A 1 59 ? -0.787 4.269 6.646 1.00 0.00 59 LYS A C 9
ATOM 9826 O O . LYS A 1 59 ? -0.620 5.409 7.077 1.00 0.00 59 LYS A O 9
ATOM 9845 N N . LEU A 1 60 ? -0.976 3.969 5.370 1.00 0.00 60 LEU A N 9
ATOM 9846 C CA . LEU A 1 60 ? -0.997 5.006 4.353 1.00 0.00 60 LEU A CA 9
ATOM 9847 C C . LEU A 1 60 ? -2.340 5.737 4.406 1.00 0.00 60 LEU A C 9
ATOM 9848 O O . LEU A 1 60 ? -2.407 6.890 4.832 1.00 0.00 60 LEU A O 9
ATOM 9864 N N . GLU A 1 61 ? -3.376 5.039 3.966 1.00 0.00 61 GLU A N 9
ATOM 9865 C CA . GLU A 1 61 ? -4.714 5.608 3.958 1.00 0.00 61 GLU A CA 9
ATOM 9866 C C . GLU A 1 61 ? -4.911 6.517 5.173 1.00 0.00 61 GLU A C 9
ATOM 9867 O O . GLU A 1 61 ? -5.348 7.659 5.035 1.00 0.00 61 GLU A O 9
ATOM 9879 N N . GLU A 1 62 ? -4.579 5.977 6.337 1.00 0.00 62 GLU A N 9
ATOM 9880 C CA . GLU A 1 62 ? -4.713 6.725 7.575 1.00 0.00 62 GLU A CA 9
ATOM 9881 C C . GLU A 1 62 ? -3.911 8.026 7.500 1.00 0.00 62 GLU A C 9
ATOM 9882 O O . GLU A 1 62 ? -4.486 9.111 7.453 1.00 0.00 62 GLU A O 9
ATOM 9894 N N . GLU A 1 63 ? -2.595 7.871 7.491 1.00 0.00 63 GLU A N 9
ATOM 9895 C CA . GLU A 1 63 ? -1.707 9.019 7.422 1.00 0.00 63 GLU A CA 9
ATOM 9896 C C . GLU A 1 63 ? -2.112 9.935 6.264 1.00 0.00 63 GLU A C 9
ATOM 9897 O O . GLU A 1 63 ? -2.296 11.136 6.453 1.00 0.00 63 GLU A O 9
ATOM 9909 N N . ILE A 1 64 ? -2.237 9.331 5.091 1.00 0.00 64 ILE A N 9
ATOM 9910 C CA . ILE A 1 64 ? -2.615 10.076 3.903 1.00 0.00 64 ILE A CA 9
ATOM 9911 C C . ILE A 1 64 ? -3.876 10.890 4.197 1.00 0.00 64 ILE A C 9
ATOM 9912 O O . ILE A 1 64 ? -4.001 12.032 3.754 1.00 0.00 64 ILE A O 9
ATOM 9928 N N . LYS A 1 65 ? -4.780 10.274 4.945 1.00 0.00 65 LYS A N 9
ATOM 9929 C CA . LYS A 1 65 ? -6.027 10.928 5.304 1.00 0.00 65 LYS A CA 9
ATOM 9930 C C . LYS A 1 65 ? -5.728 12.123 6.210 1.00 0.00 65 LYS A C 9
ATOM 9931 O O . LYS A 1 65 ? -6.505 13.075 6.265 1.00 0.00 65 LYS A O 9
ATOM 9950 N N . LYS A 1 66 ? -4.600 12.035 6.900 1.00 0.00 66 LYS A N 9
ATOM 9951 C CA . LYS A 1 66 ? -4.189 13.098 7.802 1.00 0.00 66 LYS A CA 9
ATOM 9952 C C . LYS A 1 66 ? -3.347 14.118 7.031 1.00 0.00 66 LYS A C 9
ATOM 9953 O O . LYS A 1 66 ? -3.457 15.320 7.264 1.00 0.00 66 LYS A O 9
ATOM 9972 N N . LEU A 1 67 ? -2.528 13.599 6.128 1.00 0.00 67 LEU A N 9
ATOM 9973 C CA . LEU A 1 67 ? -1.669 14.450 5.322 1.00 0.00 67 LEU A CA 9
ATOM 9974 C C . LEU A 1 67 ? -2.528 15.465 4.565 1.00 0.00 67 LEU A C 9
ATOM 9975 O O . LEU A 1 67 ? -3.753 15.353 4.545 1.00 0.00 67 LEU A O 9
ATOM 9991 N N . GLY A 1 1 ? -5.582 -10.758 -8.413 1.00 0.00 1 GLY A N 10
ATOM 9992 C CA . GLY A 1 1 ? -6.384 -11.947 -8.641 1.00 0.00 1 GLY A CA 10
ATOM 9993 C C . GLY A 1 1 ? -7.432 -12.121 -7.540 1.00 0.00 1 GLY A C 10
ATOM 9994 O O . GLY A 1 1 ? -8.548 -12.567 -7.805 1.00 0.00 1 GLY A O 10
ATOM 9998 N N . SER A 1 2 ? -7.037 -11.761 -6.328 1.00 0.00 2 SER A N 10
ATOM 9999 C CA . SER A 1 2 ? -7.928 -11.872 -5.186 1.00 0.00 2 SER A CA 10
ATOM 10000 C C . SER A 1 2 ? -7.561 -10.825 -4.132 1.00 0.00 2 SER A C 10
ATOM 10001 O O . SER A 1 2 ? -8.348 -9.924 -3.848 1.00 0.00 2 SER A O 10
ATOM 10009 N N . ARG A 1 3 ? -6.366 -10.979 -3.582 1.00 0.00 3 ARG A N 10
ATOM 10010 C CA . ARG A 1 3 ? -5.885 -10.058 -2.566 1.00 0.00 3 ARG A CA 10
ATOM 10011 C C . ARG A 1 3 ? -5.180 -8.868 -3.220 1.00 0.00 3 ARG A C 10
ATOM 10012 O O . ARG A 1 3 ? -5.497 -7.716 -2.925 1.00 0.00 3 ARG A O 10
ATOM 10033 N N . VAL A 1 4 ? -4.237 -9.187 -4.094 1.00 0.00 4 VAL A N 10
ATOM 10034 C CA . VAL A 1 4 ? -3.485 -8.158 -4.792 1.00 0.00 4 VAL A CA 10
ATOM 10035 C C . VAL A 1 4 ? -4.456 -7.223 -5.515 1.00 0.00 4 VAL A C 10
ATOM 10036 O O . VAL A 1 4 ? -4.335 -6.002 -5.420 1.00 0.00 4 VAL A O 10
ATOM 10049 N N . LYS A 1 5 ? -5.399 -7.831 -6.220 1.00 0.00 5 LYS A N 10
ATOM 10050 C CA . LYS A 1 5 ? -6.391 -7.068 -6.959 1.00 0.00 5 LYS A CA 10
ATOM 10051 C C . LYS A 1 5 ? -7.014 -6.021 -6.034 1.00 0.00 5 LYS A C 10
ATOM 10052 O O . LYS A 1 5 ? -6.794 -4.823 -6.208 1.00 0.00 5 LYS A O 10
ATOM 10071 N N . ALA A 1 6 ? -7.782 -6.511 -5.070 1.00 0.00 6 ALA A N 10
ATOM 10072 C CA . ALA A 1 6 ? -8.439 -5.632 -4.118 1.00 0.00 6 ALA A CA 10
ATOM 10073 C C . ALA A 1 6 ? -7.405 -4.679 -3.512 1.00 0.00 6 ALA A C 10
ATOM 10074 O O . ALA A 1 6 ? -7.759 -3.618 -3.000 1.00 0.00 6 ALA A O 10
ATOM 10081 N N . LEU A 1 7 ? -6.150 -5.094 -3.589 1.00 0.00 7 LEU A N 10
ATOM 10082 C CA . LEU A 1 7 ? -5.062 -4.291 -3.055 1.00 0.00 7 LEU A CA 10
ATOM 10083 C C . LEU A 1 7 ? -4.747 -3.154 -4.028 1.00 0.00 7 LEU A C 10
ATOM 10084 O O . LEU A 1 7 ? -4.962 -1.985 -3.713 1.00 0.00 7 LEU A O 10
ATOM 10100 N N . GLU A 1 8 ? -4.244 -3.537 -5.193 1.00 0.00 8 GLU A N 10
ATOM 10101 C CA . GLU A 1 8 ? -3.897 -2.564 -6.214 1.00 0.00 8 GLU A CA 10
ATOM 10102 C C . GLU A 1 8 ? -4.897 -1.407 -6.208 1.00 0.00 8 GLU A C 10
ATOM 10103 O O . GLU A 1 8 ? -4.533 -0.264 -6.479 1.00 0.00 8 GLU A O 10
ATOM 10115 N N . GLU A 1 9 ? -6.140 -1.743 -5.894 1.00 0.00 9 GLU A N 10
ATOM 10116 C CA . GLU A 1 9 ? -7.196 -0.747 -5.848 1.00 0.00 9 GLU A CA 10
ATOM 10117 C C . GLU A 1 9 ? -6.770 0.438 -4.979 1.00 0.00 9 GLU A C 10
ATOM 10118 O O . GLU A 1 9 ? -6.716 1.572 -5.452 1.00 0.00 9 GLU A O 10
ATOM 10130 N N . LYS A 1 10 ? -6.479 0.135 -3.722 1.00 0.00 10 LYS A N 10
ATOM 10131 C CA . LYS A 1 10 ? -6.059 1.161 -2.783 1.00 0.00 10 LYS A CA 10
ATOM 10132 C C . LYS A 1 10 ? -4.642 1.620 -3.134 1.00 0.00 10 LYS A C 10
ATOM 10133 O O . LYS A 1 10 ? -4.407 2.807 -3.355 1.00 0.00 10 LYS A O 10
ATOM 10152 N N . VAL A 1 11 ? -3.735 0.654 -3.176 1.00 0.00 11 VAL A N 10
ATOM 10153 C CA . VAL A 1 11 ? -2.348 0.944 -3.497 1.00 0.00 11 VAL A CA 10
ATOM 10154 C C . VAL A 1 11 ? -2.295 1.920 -4.673 1.00 0.00 11 VAL A C 10
ATOM 10155 O O . VAL A 1 11 ? -1.722 3.002 -4.562 1.00 0.00 11 VAL A O 10
ATOM 10168 N N . LYS A 1 12 ? -2.899 1.501 -5.776 1.00 0.00 12 LYS A N 10
ATOM 10169 C CA . LYS A 1 12 ? -2.927 2.324 -6.974 1.00 0.00 12 LYS A CA 10
ATOM 10170 C C . LYS A 1 12 ? -3.258 3.767 -6.587 1.00 0.00 12 LYS A C 10
ATOM 10171 O O . LYS A 1 12 ? -2.548 4.695 -6.973 1.00 0.00 12 LYS A O 10
ATOM 10190 N N . ALA A 1 13 ? -4.336 3.911 -5.830 1.00 0.00 13 ALA A N 10
ATOM 10191 C CA . ALA A 1 13 ? -4.769 5.225 -5.387 1.00 0.00 13 ALA A CA 10
ATOM 10192 C C . ALA A 1 13 ? -3.654 5.876 -4.567 1.00 0.00 13 ALA A C 10
ATOM 10193 O O . ALA A 1 13 ? -3.317 7.039 -4.784 1.00 0.00 13 ALA A O 10
ATOM 10200 N N . LEU A 1 14 ? -3.111 5.097 -3.642 1.00 0.00 14 LEU A N 10
ATOM 10201 C CA . LEU A 1 14 ? -2.041 5.583 -2.789 1.00 0.00 14 LEU A CA 10
ATOM 10202 C C . LEU A 1 14 ? -0.953 6.220 -3.655 1.00 0.00 14 LEU A C 10
ATOM 10203 O O . LEU A 1 14 ? -0.317 7.190 -3.245 1.00 0.00 14 LEU A O 10
ATOM 10219 N N . GLU A 1 15 ? -0.772 5.649 -4.837 1.00 0.00 15 GLU A N 10
ATOM 10220 C CA . GLU A 1 15 ? 0.228 6.148 -5.765 1.00 0.00 15 GLU A CA 10
ATOM 10221 C C . GLU A 1 15 ? -0.166 7.537 -6.274 1.00 0.00 15 GLU A C 10
ATOM 10222 O O . GLU A 1 15 ? 0.598 8.491 -6.141 1.00 0.00 15 GLU A O 10
ATOM 10234 N N . GLU A 1 16 ? -1.359 7.604 -6.846 1.00 0.00 16 GLU A N 10
ATOM 10235 C CA . GLU A 1 16 ? -1.865 8.859 -7.376 1.00 0.00 16 GLU A CA 10
ATOM 10236 C C . GLU A 1 16 ? -2.069 9.869 -6.245 1.00 0.00 16 GLU A C 10
ATOM 10237 O O . GLU A 1 16 ? -2.036 11.078 -6.473 1.00 0.00 16 GLU A O 10
ATOM 10249 N N . LYS A 1 17 ? -2.275 9.337 -5.049 1.00 0.00 17 LYS A N 10
ATOM 10250 C CA . LYS A 1 17 ? -2.485 10.176 -3.883 1.00 0.00 17 LYS A CA 10
ATOM 10251 C C . LYS A 1 17 ? -1.130 10.616 -3.326 1.00 0.00 17 LYS A C 10
ATOM 10252 O O . LYS A 1 17 ? -0.802 11.801 -3.345 1.00 0.00 17 LYS A O 10
ATOM 10271 N N . VAL A 1 18 ? -0.379 9.637 -2.844 1.00 0.00 18 VAL A N 10
ATOM 10272 C CA . VAL A 1 18 ? 0.935 9.908 -2.282 1.00 0.00 18 VAL A CA 10
ATOM 10273 C C . VAL A 1 18 ? 1.663 10.923 -3.167 1.00 0.00 18 VAL A C 10
ATOM 10274 O O . VAL A 1 18 ? 2.403 11.769 -2.668 1.00 0.00 18 VAL A O 10
ATOM 10287 N N . LYS A 1 19 ? 1.426 10.806 -4.465 1.00 0.00 19 LYS A N 10
ATOM 10288 C CA . LYS A 1 19 ? 2.049 11.703 -5.423 1.00 0.00 19 LYS A CA 10
ATOM 10289 C C . LYS A 1 19 ? 1.354 13.065 -5.369 1.00 0.00 19 LYS A C 10
ATOM 10290 O O . LYS A 1 19 ? 2.014 14.103 -5.349 1.00 0.00 19 LYS A O 10
ATOM 10309 N N . ALA A 1 20 ? 0.030 13.016 -5.348 1.00 0.00 20 ALA A N 10
ATOM 10310 C CA . ALA A 1 20 ? -0.762 14.233 -5.296 1.00 0.00 20 ALA A CA 10
ATOM 10311 C C . ALA A 1 20 ? -0.327 15.069 -4.091 1.00 0.00 20 ALA A C 10
ATOM 10312 O O . ALA A 1 20 ? -0.181 16.286 -4.195 1.00 0.00 20 ALA A O 10
ATOM 10319 N N . LEU A 1 21 ? -0.132 14.383 -2.974 1.00 0.00 21 LEU A N 10
ATOM 10320 C CA . LEU A 1 21 ? 0.284 15.047 -1.751 1.00 0.00 21 LEU A CA 10
ATOM 10321 C C . LEU A 1 21 ? 1.399 16.044 -2.070 1.00 0.00 21 LEU A C 10
ATOM 10322 O O . LEU A 1 21 ? 2.417 15.676 -2.657 1.00 0.00 21 LEU A O 10
ATOM 10338 N N . GLY A 1 22 ? 1.172 17.287 -1.671 1.00 0.00 22 GLY A N 10
ATOM 10339 C CA . GLY A 1 22 ? 2.145 18.339 -1.908 1.00 0.00 22 GLY A CA 10
ATOM 10340 C C . GLY A 1 22 ? 3.568 17.840 -1.644 1.00 0.00 22 GLY A C 10
ATOM 10341 O O . GLY A 1 22 ? 4.519 18.310 -2.266 1.00 0.00 22 GLY A O 10
ATOM 10345 N N . GLY A 1 23 ? 3.667 16.896 -0.720 1.00 0.00 23 GLY A N 10
ATOM 10346 C CA . GLY A 1 23 ? 4.957 16.329 -0.366 1.00 0.00 23 GLY A CA 10
ATOM 10347 C C . GLY A 1 23 ? 5.933 17.420 0.078 1.00 0.00 23 GLY A C 10
ATOM 10348 O O . GLY A 1 23 ? 5.539 18.570 0.268 1.00 0.00 23 GLY A O 10
ATOM 10352 N N . GLY A 1 24 ? 7.187 17.021 0.232 1.00 0.00 24 GLY A N 10
ATOM 10353 C CA . GLY A 1 24 ? 8.222 17.951 0.650 1.00 0.00 24 GLY A CA 10
ATOM 10354 C C . GLY A 1 24 ? 8.343 17.987 2.176 1.00 0.00 24 GLY A C 10
ATOM 10355 O O . GLY A 1 24 ? 8.617 19.037 2.755 1.00 0.00 24 GLY A O 10
ATOM 10359 N N . GLY A 1 25 ? 8.132 16.828 2.781 1.00 0.00 25 GLY A N 10
ATOM 10360 C CA . GLY A 1 25 ? 8.213 16.714 4.228 1.00 0.00 25 GLY A CA 10
ATOM 10361 C C . GLY A 1 25 ? 7.052 15.884 4.778 1.00 0.00 25 GLY A C 10
ATOM 10362 O O . GLY A 1 25 ? 6.347 16.323 5.685 1.00 0.00 25 GLY A O 10
ATOM 10366 N N . ARG A 1 26 ? 6.890 14.699 4.207 1.00 0.00 26 ARG A N 10
ATOM 10367 C CA . ARG A 1 26 ? 5.827 13.803 4.630 1.00 0.00 26 ARG A CA 10
ATOM 10368 C C . ARG A 1 26 ? 5.875 12.504 3.825 1.00 0.00 26 ARG A C 10
ATOM 10369 O O . ARG A 1 26 ? 6.403 11.497 4.295 1.00 0.00 26 ARG A O 10
ATOM 10390 N N . ILE A 1 27 ? 5.318 12.568 2.625 1.00 0.00 27 ILE A N 10
ATOM 10391 C CA . ILE A 1 27 ? 5.291 11.408 1.749 1.00 0.00 27 ILE A CA 10
ATOM 10392 C C . ILE A 1 27 ? 6.692 10.793 1.682 1.00 0.00 27 ILE A C 10
ATOM 10393 O O . ILE A 1 27 ? 6.837 9.604 1.402 1.00 0.00 27 ILE A O 10
ATOM 10409 N N . GLU A 1 28 ? 7.684 11.630 1.944 1.00 0.00 28 GLU A N 10
ATOM 10410 C CA . GLU A 1 28 ? 9.067 11.183 1.917 1.00 0.00 28 GLU A CA 10
ATOM 10411 C C . GLU A 1 28 ? 9.221 9.890 2.719 1.00 0.00 28 GLU A C 10
ATOM 10412 O O . GLU A 1 28 ? 10.158 9.124 2.494 1.00 0.00 28 GLU A O 10
ATOM 10424 N N . GLU A 1 29 ? 8.289 9.685 3.639 1.00 0.00 29 GLU A N 10
ATOM 10425 C CA . GLU A 1 29 ? 8.312 8.497 4.474 1.00 0.00 29 GLU A CA 10
ATOM 10426 C C . GLU A 1 29 ? 7.322 7.457 3.944 1.00 0.00 29 GLU A C 10
ATOM 10427 O O . GLU A 1 29 ? 7.635 6.268 3.888 1.00 0.00 29 GLU A O 10
ATOM 10439 N N . LEU A 1 30 ? 6.148 7.941 3.569 1.00 0.00 30 LEU A N 10
ATOM 10440 C CA . LEU A 1 30 ? 5.110 7.068 3.046 1.00 0.00 30 LEU A CA 10
ATOM 10441 C C . LEU A 1 30 ? 5.642 6.334 1.813 1.00 0.00 30 LEU A C 10
ATOM 10442 O O . LEU A 1 30 ? 5.606 5.106 1.754 1.00 0.00 30 LEU A O 10
ATOM 10458 N N . LYS A 1 31 ? 6.123 7.118 0.859 1.00 0.00 31 LYS A N 10
ATOM 10459 C CA . LYS A 1 31 ? 6.661 6.557 -0.369 1.00 0.00 31 LYS A CA 10
ATOM 10460 C C . LYS A 1 31 ? 7.617 5.412 -0.026 1.00 0.00 31 LYS A C 10
ATOM 10461 O O . LYS A 1 31 ? 7.812 4.501 -0.828 1.00 0.00 31 LYS A O 10
ATOM 10480 N N . LYS A 1 32 ? 8.187 5.497 1.167 1.00 0.00 32 LYS A N 10
ATOM 10481 C CA . LYS A 1 32 ? 9.117 4.480 1.625 1.00 0.00 32 LYS A CA 10
ATOM 10482 C C . LYS A 1 32 ? 8.354 3.180 1.891 1.00 0.00 32 LYS A C 10
ATOM 10483 O O . LYS A 1 32 ? 8.503 2.207 1.153 1.00 0.00 32 LYS A O 10
ATOM 10502 N N . LYS A 1 33 ? 7.554 3.206 2.946 1.00 0.00 33 LYS A N 10
ATOM 10503 C CA . LYS A 1 33 ? 6.768 2.042 3.318 1.00 0.00 33 LYS A CA 10
ATOM 10504 C C . LYS A 1 33 ? 5.936 1.589 2.117 1.00 0.00 33 LYS A C 10
ATOM 10505 O O . LYS A 1 33 ? 5.726 0.392 1.917 1.00 0.00 33 LYS A O 10
ATOM 10524 N N . TRP A 1 34 ? 5.485 2.568 1.346 1.00 0.00 34 TRP A N 10
ATOM 10525 C CA . TRP A 1 34 ? 4.681 2.284 0.169 1.00 0.00 34 TRP A CA 10
ATOM 10526 C C . TRP A 1 34 ? 5.547 1.495 -0.815 1.00 0.00 34 TRP A C 10
ATOM 10527 O O . TRP A 1 34 ? 5.028 0.738 -1.635 1.00 0.00 34 TRP A O 10
ATOM 10548 N N . GLU A 1 35 ? 6.851 1.698 -0.703 1.00 0.00 35 GLU A N 10
ATOM 10549 C CA . GLU A 1 35 ? 7.793 1.015 -1.573 1.00 0.00 35 GLU A CA 10
ATOM 10550 C C . GLU A 1 35 ? 7.999 -0.426 -1.104 1.00 0.00 35 GLU A C 10
ATOM 10551 O O . GLU A 1 35 ? 8.237 -1.319 -1.916 1.00 0.00 35 GLU A O 10
ATOM 10563 N N . GLU A 1 36 ? 7.901 -0.609 0.205 1.00 0.00 36 GLU A N 10
ATOM 10564 C CA . GLU A 1 36 ? 8.073 -1.927 0.792 1.00 0.00 36 GLU A CA 10
ATOM 10565 C C . GLU A 1 36 ? 6.749 -2.692 0.776 1.00 0.00 36 GLU A C 10
ATOM 10566 O O . GLU A 1 36 ? 6.739 -3.921 0.707 1.00 0.00 36 GLU A O 10
ATOM 10578 N N . LEU A 1 37 ? 5.664 -1.936 0.845 1.00 0.00 37 LEU A N 10
ATOM 10579 C CA . LEU A 1 37 ? 4.338 -2.528 0.839 1.00 0.00 37 LEU A CA 10
ATOM 10580 C C . LEU A 1 37 ? 4.027 -3.062 -0.560 1.00 0.00 37 LEU A C 10
ATOM 10581 O O . LEU A 1 37 ? 3.762 -4.251 -0.730 1.00 0.00 37 LEU A O 10
ATOM 10597 N N . LYS A 1 38 ? 4.070 -2.156 -1.527 1.00 0.00 38 LYS A N 10
ATOM 10598 C CA . LYS A 1 38 ? 3.796 -2.522 -2.907 1.00 0.00 38 LYS A CA 10
ATOM 10599 C C . LYS A 1 38 ? 4.647 -3.736 -3.286 1.00 0.00 38 LYS A C 10
ATOM 10600 O O . LYS A 1 38 ? 4.249 -4.538 -4.130 1.00 0.00 38 LYS A O 10
ATOM 10619 N N . LYS A 1 39 ? 5.803 -3.832 -2.646 1.00 0.00 39 LYS A N 10
ATOM 10620 C CA . LYS A 1 39 ? 6.713 -4.934 -2.906 1.00 0.00 39 LYS A CA 10
ATOM 10621 C C . LYS A 1 39 ? 6.127 -6.222 -2.326 1.00 0.00 39 LYS A C 10
ATOM 10622 O O . LYS A 1 39 ? 6.315 -7.301 -2.885 1.00 0.00 39 LYS A O 10
ATOM 10641 N N . LYS A 1 40 ? 5.428 -6.067 -1.211 1.00 0.00 40 LYS A N 10
ATOM 10642 C CA . LYS A 1 40 ? 4.812 -7.205 -0.549 1.00 0.00 40 LYS A CA 10
ATOM 10643 C C . LYS A 1 40 ? 3.618 -7.685 -1.375 1.00 0.00 40 LYS A C 10
ATOM 10644 O O . LYS A 1 40 ? 3.471 -8.881 -1.622 1.00 0.00 40 LYS A O 10
ATOM 10663 N N . ILE A 1 41 ? 2.795 -6.728 -1.778 1.00 0.00 41 ILE A N 10
ATOM 10664 C CA . ILE A 1 41 ? 1.618 -7.038 -2.571 1.00 0.00 41 ILE A CA 10
ATOM 10665 C C . ILE A 1 41 ? 2.049 -7.715 -3.873 1.00 0.00 41 ILE A C 10
ATOM 10666 O O . ILE A 1 41 ? 1.231 -8.326 -4.560 1.00 0.00 41 ILE A O 10
ATOM 10682 N N . GLU A 1 42 ? 3.333 -7.584 -4.174 1.00 0.00 42 GLU A N 10
ATOM 10683 C CA . GLU A 1 42 ? 3.883 -8.175 -5.381 1.00 0.00 42 GLU A CA 10
ATOM 10684 C C . GLU A 1 42 ? 4.115 -9.675 -5.180 1.00 0.00 42 GLU A C 10
ATOM 10685 O O . GLU A 1 42 ? 3.633 -10.491 -5.963 1.00 0.00 42 GLU A O 10
ATOM 10697 N N . GLU A 1 43 ? 4.854 -9.990 -4.127 1.00 0.00 43 GLU A N 10
ATOM 10698 C CA . GLU A 1 43 ? 5.157 -11.376 -3.812 1.00 0.00 43 GLU A CA 10
ATOM 10699 C C . GLU A 1 43 ? 3.908 -12.085 -3.284 1.00 0.00 43 GLU A C 10
ATOM 10700 O O . GLU A 1 43 ? 3.887 -13.309 -3.169 1.00 0.00 43 GLU A O 10
ATOM 10712 N N . LEU A 1 44 ? 2.898 -11.285 -2.978 1.00 0.00 44 LEU A N 10
ATOM 10713 C CA . LEU A 1 44 ? 1.648 -11.820 -2.464 1.00 0.00 44 LEU A CA 10
ATOM 10714 C C . LEU A 1 44 ? 1.280 -13.082 -3.246 1.00 0.00 44 LEU A C 10
ATOM 10715 O O . LEU A 1 44 ? 0.713 -12.999 -4.334 1.00 0.00 44 LEU A O 10
ATOM 10731 N N . GLY A 1 45 ? 1.617 -14.223 -2.661 1.00 0.00 45 GLY A N 10
ATOM 10732 C CA . GLY A 1 45 ? 1.329 -15.500 -3.290 1.00 0.00 45 GLY A CA 10
ATOM 10733 C C . GLY A 1 45 ? 1.378 -16.638 -2.266 1.00 0.00 45 GLY A C 10
ATOM 10734 O O . GLY A 1 45 ? 0.485 -16.764 -1.430 1.00 0.00 45 GLY A O 10
ATOM 10738 N N . GLY A 1 46 ? 2.429 -17.438 -2.369 1.00 0.00 46 GLY A N 10
ATOM 10739 C CA . GLY A 1 46 ? 2.606 -18.560 -1.463 1.00 0.00 46 GLY A CA 10
ATOM 10740 C C . GLY A 1 46 ? 2.155 -18.198 -0.046 1.00 0.00 46 GLY A C 10
ATOM 10741 O O . GLY A 1 46 ? 1.270 -18.846 0.512 1.00 0.00 46 GLY A O 10
ATOM 10745 N N . GLY A 1 47 ? 2.783 -17.164 0.495 1.00 0.00 47 GLY A N 10
ATOM 10746 C CA . GLY A 1 47 ? 2.458 -16.709 1.835 1.00 0.00 47 GLY A CA 10
ATOM 10747 C C . GLY A 1 47 ? 1.194 -15.846 1.829 1.00 0.00 47 GLY A C 10
ATOM 10748 O O . GLY A 1 47 ? 1.220 -14.704 1.373 1.00 0.00 47 GLY A O 10
ATOM 10752 N N . GLY A 1 48 ? 0.118 -16.426 2.342 1.00 0.00 48 GLY A N 10
ATOM 10753 C CA . GLY A 1 48 ? -1.153 -15.725 2.402 1.00 0.00 48 GLY A CA 10
ATOM 10754 C C . GLY A 1 48 ? -1.247 -14.866 3.665 1.00 0.00 48 GLY A C 10
ATOM 10755 O O . GLY A 1 48 ? -2.280 -14.846 4.331 1.00 0.00 48 GLY A O 10
ATOM 10759 N N . GLU A 1 49 ? -0.154 -14.176 3.954 1.00 0.00 49 GLU A N 10
ATOM 10760 C CA . GLU A 1 49 ? -0.099 -13.317 5.125 1.00 0.00 49 GLU A CA 10
ATOM 10761 C C . GLU A 1 49 ? -0.444 -11.876 4.743 1.00 0.00 49 GLU A C 10
ATOM 10762 O O . GLU A 1 49 ? 0.091 -10.932 5.321 1.00 0.00 49 GLU A O 10
ATOM 10774 N N . VAL A 1 50 ? -1.336 -11.753 3.771 1.00 0.00 50 VAL A N 10
ATOM 10775 C CA . VAL A 1 50 ? -1.759 -10.443 3.305 1.00 0.00 50 VAL A CA 10
ATOM 10776 C C . VAL A 1 50 ? -2.050 -9.547 4.511 1.00 0.00 50 VAL A C 10
ATOM 10777 O O . VAL A 1 50 ? -1.831 -8.339 4.457 1.00 0.00 50 VAL A O 10
ATOM 10790 N N . LYS A 1 51 ? -2.540 -10.175 5.570 1.00 0.00 51 LYS A N 10
ATOM 10791 C CA . LYS A 1 51 ? -2.863 -9.449 6.787 1.00 0.00 51 LYS A CA 10
ATOM 10792 C C . LYS A 1 51 ? -1.815 -8.360 7.020 1.00 0.00 51 LYS A C 10
ATOM 10793 O O . LYS A 1 51 ? -2.122 -7.306 7.576 1.00 0.00 51 LYS A O 10
ATOM 10812 N N . LYS A 1 52 ? -0.598 -8.651 6.583 1.00 0.00 52 LYS A N 10
ATOM 10813 C CA . LYS A 1 52 ? 0.498 -7.709 6.737 1.00 0.00 52 LYS A CA 10
ATOM 10814 C C . LYS A 1 52 ? 0.339 -6.579 5.720 1.00 0.00 52 LYS A C 10
ATOM 10815 O O . LYS A 1 52 ? 0.252 -5.410 6.094 1.00 0.00 52 LYS A O 10
ATOM 10834 N N . VAL A 1 53 ? 0.307 -6.965 4.453 1.00 0.00 53 VAL A N 10
ATOM 10835 C CA . VAL A 1 53 ? 0.160 -5.997 3.379 1.00 0.00 53 VAL A CA 10
ATOM 10836 C C . VAL A 1 53 ? -0.859 -4.934 3.791 1.00 0.00 53 VAL A C 10
ATOM 10837 O O . VAL A 1 53 ? -0.513 -3.764 3.945 1.00 0.00 53 VAL A O 10
ATOM 10850 N N . GLU A 1 54 ? -2.097 -5.379 3.959 1.00 0.00 54 GLU A N 10
ATOM 10851 C CA . GLU A 1 54 ? -3.168 -4.480 4.351 1.00 0.00 54 GLU A CA 10
ATOM 10852 C C . GLU A 1 54 ? -2.684 -3.518 5.438 1.00 0.00 54 GLU A C 10
ATOM 10853 O O . GLU A 1 54 ? -2.619 -2.309 5.218 1.00 0.00 54 GLU A O 10
ATOM 10865 N N . GLU A 1 55 ? -2.356 -4.090 6.587 1.00 0.00 55 GLU A N 10
ATOM 10866 C CA . GLU A 1 55 ? -1.879 -3.298 7.708 1.00 0.00 55 GLU A CA 10
ATOM 10867 C C . GLU A 1 55 ? -0.841 -2.278 7.234 1.00 0.00 55 GLU A C 10
ATOM 10868 O O . GLU A 1 55 ? -0.691 -1.215 7.834 1.00 0.00 55 GLU A O 10
ATOM 10880 N N . GLU A 1 56 ? -0.151 -2.638 6.162 1.00 0.00 56 GLU A N 10
ATOM 10881 C CA . GLU A 1 56 ? 0.868 -1.767 5.600 1.00 0.00 56 GLU A CA 10
ATOM 10882 C C . GLU A 1 56 ? 0.218 -0.635 4.804 1.00 0.00 56 GLU A C 10
ATOM 10883 O O . GLU A 1 56 ? 0.623 0.521 4.918 1.00 0.00 56 GLU A O 10
ATOM 10895 N N . VAL A 1 57 ? -0.779 -1.006 4.014 1.00 0.00 57 VAL A N 10
ATOM 10896 C CA . VAL A 1 57 ? -1.489 -0.035 3.198 1.00 0.00 57 VAL A CA 10
ATOM 10897 C C . VAL A 1 57 ? -2.324 0.873 4.104 1.00 0.00 57 VAL A C 10
ATOM 10898 O O . VAL A 1 57 ? -2.641 2.002 3.735 1.00 0.00 57 VAL A O 10
ATOM 10911 N N . LYS A 1 58 ? -2.655 0.345 5.273 1.00 0.00 58 LYS A N 10
ATOM 10912 C CA . LYS A 1 58 ? -3.447 1.093 6.235 1.00 0.00 58 LYS A CA 10
ATOM 10913 C C . LYS A 1 58 ? -2.629 2.279 6.749 1.00 0.00 58 LYS A C 10
ATOM 10914 O O . LYS A 1 58 ? -3.089 3.420 6.707 1.00 0.00 58 LYS A O 10
ATOM 10933 N N . LYS A 1 59 ? -1.431 1.971 7.223 1.00 0.00 59 LYS A N 10
ATOM 10934 C CA . LYS A 1 59 ? -0.546 2.997 7.745 1.00 0.00 59 LYS A CA 10
ATOM 10935 C C . LYS A 1 59 ? -0.579 4.213 6.818 1.00 0.00 59 LYS A C 10
ATOM 10936 O O . LYS A 1 59 ? -0.474 5.351 7.275 1.00 0.00 59 LYS A O 10
ATOM 10955 N N . LEU A 1 60 ? -0.728 3.933 5.531 1.00 0.00 60 LEU A N 10
ATOM 10956 C CA . LEU A 1 60 ? -0.778 4.991 4.536 1.00 0.00 60 LEU A CA 10
ATOM 10957 C C . LEU A 1 60 ? -2.092 5.761 4.681 1.00 0.00 60 LEU A C 10
ATOM 10958 O O . LEU A 1 60 ? -2.102 6.892 5.163 1.00 0.00 60 LEU A O 10
ATOM 10974 N N . GLU A 1 61 ? -3.168 5.116 4.256 1.00 0.00 61 GLU A N 10
ATOM 10975 C CA . GLU A 1 61 ? -4.484 5.727 4.332 1.00 0.00 61 GLU A CA 10
ATOM 10976 C C . GLU A 1 61 ? -4.596 6.592 5.589 1.00 0.00 61 GLU A C 10
ATOM 10977 O O . GLU A 1 61 ? -5.010 7.748 5.517 1.00 0.00 61 GLU A O 10
ATOM 10989 N N . GLU A 1 62 ? -4.222 5.997 6.713 1.00 0.00 62 GLU A N 10
ATOM 10990 C CA . GLU A 1 62 ? -4.275 6.699 7.984 1.00 0.00 62 GLU A CA 10
ATOM 10991 C C . GLU A 1 62 ? -3.428 7.971 7.924 1.00 0.00 62 GLU A C 10
ATOM 10992 O O . GLU A 1 62 ? -3.961 9.079 7.948 1.00 0.00 62 GLU A O 10
ATOM 11004 N N . GLU A 1 63 ? -2.119 7.771 7.848 1.00 0.00 63 GLU A N 10
ATOM 11005 C CA . GLU A 1 63 ? -1.193 8.889 7.784 1.00 0.00 63 GLU A CA 10
ATOM 11006 C C . GLU A 1 63 ? -1.578 9.832 6.643 1.00 0.00 63 GLU A C 10
ATOM 11007 O O . GLU A 1 63 ? -1.690 11.041 6.843 1.00 0.00 63 GLU A O 10
ATOM 11019 N N . ILE A 1 64 ? -1.770 9.245 5.471 1.00 0.00 64 ILE A N 10
ATOM 11020 C CA . ILE A 1 64 ? -2.140 10.019 4.298 1.00 0.00 64 ILE A CA 10
ATOM 11021 C C . ILE A 1 64 ? -3.409 10.820 4.601 1.00 0.00 64 ILE A C 10
ATOM 11022 O O . ILE A 1 64 ? -3.552 11.955 4.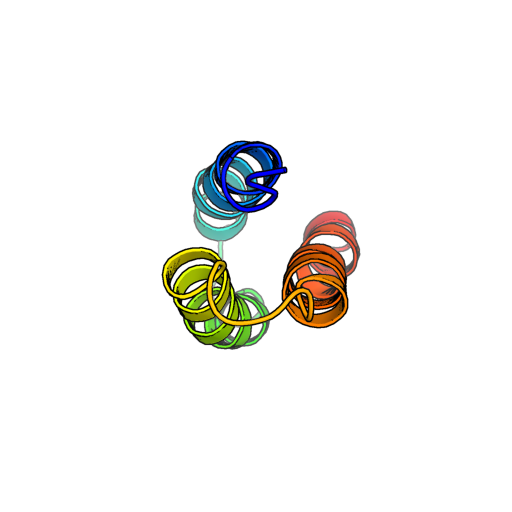150 1.00 0.00 64 ILE A O 10
ATOM 11038 N N . LYS A 1 65 ? -4.297 10.197 5.361 1.00 0.00 65 LYS A N 10
ATOM 11039 C CA . LYS A 1 65 ? -5.547 10.838 5.729 1.00 0.00 65 LYS A CA 10
ATOM 11040 C C . LYS A 1 65 ? -5.266 11.961 6.729 1.00 0.00 65 LYS A C 10
ATOM 11041 O O . LYS A 1 65 ? -6.102 12.840 6.933 1.00 0.00 65 LYS A O 10
ATOM 11060 N N . LYS A 1 66 ? -4.086 11.895 7.328 1.00 0.00 66 LYS A N 10
ATOM 11061 C CA . LYS A 1 66 ? -3.683 12.895 8.302 1.00 0.00 66 LYS A CA 10
ATOM 11062 C C . LYS A 1 66 ? -3.301 14.185 7.574 1.00 0.00 66 LYS A C 10
ATOM 11063 O O . LYS A 1 66 ? -3.579 15.281 8.058 1.00 0.00 66 LYS A O 10
ATOM 11082 N N . LEU A 1 67 ? -2.669 14.012 6.423 1.00 0.00 67 LEU A N 10
ATOM 11083 C CA . LEU A 1 67 ? -2.245 15.148 5.623 1.00 0.00 67 LEU A CA 10
ATOM 11084 C C . LEU A 1 67 ? -3.448 16.055 5.356 1.00 0.00 67 LEU A C 10
ATOM 11085 O O . LEU A 1 67 ? -3.651 16.507 4.230 1.00 0.00 67 LEU A O 10
ATOM 11101 N N . GLY A 1 1 ? -5.674 -15.217 -6.059 1.00 0.00 1 GLY A N 11
ATOM 11102 C CA . GLY A 1 1 ? -5.849 -14.123 -6.998 1.00 0.00 1 GLY A CA 11
ATOM 11103 C C . GLY A 1 1 ? -6.477 -12.908 -6.314 1.00 0.00 1 GLY A C 11
ATOM 11104 O O . GLY A 1 1 ? -5.922 -11.811 -6.354 1.00 0.00 1 GLY A O 11
ATOM 11108 N N . SER A 1 2 ? -7.628 -13.144 -5.700 1.00 0.00 2 SER A N 11
ATOM 11109 C CA . SER A 1 2 ? -8.337 -12.082 -5.007 1.00 0.00 2 SER A CA 11
ATOM 11110 C C . SER A 1 2 ? -7.501 -11.574 -3.831 1.00 0.00 2 SER A C 11
ATOM 11111 O O . SER A 1 2 ? -7.595 -12.101 -2.724 1.00 0.00 2 SER A O 11
ATOM 11119 N N . ARG A 1 3 ? -6.702 -10.555 -4.111 1.00 0.00 3 ARG A N 11
ATOM 11120 C CA . ARG A 1 3 ? -5.849 -9.970 -3.090 1.00 0.00 3 ARG A CA 11
ATOM 11121 C C . ARG A 1 3 ? -5.039 -8.812 -3.675 1.00 0.00 3 ARG A C 11
ATOM 11122 O O . ARG A 1 3 ? -5.303 -7.649 -3.373 1.00 0.00 3 ARG A O 11
ATOM 11143 N N . VAL A 1 4 ? -4.067 -9.170 -4.503 1.00 0.00 4 VAL A N 11
ATOM 11144 C CA . VAL A 1 4 ? -3.216 -8.175 -5.133 1.00 0.00 4 VAL A CA 11
ATOM 11145 C C . VAL A 1 4 ? -4.088 -7.157 -5.869 1.00 0.00 4 VAL A C 11
ATOM 11146 O O . VAL A 1 4 ? -3.957 -5.953 -5.656 1.00 0.00 4 VAL A O 11
ATOM 11159 N N . LYS A 1 5 ? -4.960 -7.677 -6.721 1.00 0.00 5 LYS A N 11
ATOM 11160 C CA . LYS A 1 5 ? -5.853 -6.828 -7.491 1.00 0.00 5 LYS A CA 11
ATOM 11161 C C . LYS A 1 5 ? -6.653 -5.939 -6.535 1.00 0.00 5 LYS A C 11
ATOM 11162 O O . LYS A 1 5 ? -6.607 -4.714 -6.638 1.00 0.00 5 LYS A O 11
ATOM 11181 N N . ALA A 1 6 ? -7.365 -6.591 -5.628 1.00 0.00 6 ALA A N 11
ATOM 11182 C CA . ALA A 1 6 ? -8.174 -5.874 -4.656 1.00 0.00 6 ALA A CA 11
ATOM 11183 C C . ALA A 1 6 ? -7.298 -4.857 -3.922 1.00 0.00 6 ALA A C 11
ATOM 11184 O O . ALA A 1 6 ? -7.806 -3.900 -3.340 1.00 0.00 6 ALA A O 11
ATOM 11191 N N . LEU A 1 7 ? -5.996 -5.098 -3.974 1.00 0.00 7 LEU A N 11
ATOM 11192 C CA . LEU A 1 7 ? -5.045 -4.214 -3.321 1.00 0.00 7 LEU A CA 11
ATOM 11193 C C . LEU A 1 7 ? -4.688 -3.067 -4.269 1.00 0.00 7 LEU A C 11
ATOM 11194 O O . LEU A 1 7 ? -4.814 -1.898 -3.910 1.00 0.00 7 LEU A O 11
ATOM 11210 N N . GLU A 1 8 ? -4.248 -3.443 -5.462 1.00 0.00 8 GLU A N 11
ATOM 11211 C CA . GLU A 1 8 ? -3.871 -2.460 -6.464 1.00 0.00 8 GLU A CA 11
ATOM 11212 C C . GLU A 1 8 ? -4.791 -1.240 -6.384 1.00 0.00 8 GLU A C 11
ATOM 11213 O O . GLU A 1 8 ? -4.358 -0.115 -6.626 1.00 0.00 8 GLU A O 11
ATOM 11225 N N . GLU A 1 9 ? -6.044 -1.506 -6.043 1.00 0.00 9 GLU A N 11
ATOM 11226 C CA . GLU A 1 9 ? -7.029 -0.444 -5.927 1.00 0.00 9 GLU A CA 11
ATOM 11227 C C . GLU A 1 9 ? -6.540 0.629 -4.952 1.00 0.00 9 GLU A C 11
ATOM 11228 O O . GLU A 1 9 ? -6.501 1.811 -5.292 1.00 0.00 9 GLU A O 11
ATOM 11240 N N . LYS A 1 10 ? -6.180 0.180 -3.759 1.00 0.00 10 LYS A N 11
ATOM 11241 C CA . LYS A 1 10 ? -5.696 1.086 -2.732 1.00 0.00 10 LYS A CA 11
ATOM 11242 C C . LYS A 1 10 ? -4.353 1.674 -3.169 1.00 0.00 10 LYS A C 11
ATOM 11243 O O . LYS A 1 10 ? -4.212 2.890 -3.293 1.00 0.00 10 LYS A O 11
ATOM 11262 N N . VAL A 1 11 ? -3.397 0.782 -3.391 1.00 0.00 11 VAL A N 11
ATOM 11263 C CA . VAL A 1 11 ? -2.069 1.197 -3.811 1.00 0.00 11 VAL A CA 11
ATOM 11264 C C . VAL A 1 11 ? -2.194 2.240 -4.923 1.00 0.00 11 VAL A C 11
ATOM 11265 O O . VAL A 1 11 ? -1.827 3.399 -4.736 1.00 0.00 11 VAL A O 11
ATOM 11278 N N . LYS A 1 12 ? -2.713 1.791 -6.056 1.00 0.00 12 LYS A N 11
ATOM 11279 C CA . LYS A 1 12 ? -2.890 2.672 -7.198 1.00 0.00 12 LYS A CA 11
ATOM 11280 C C . LYS A 1 12 ? -3.376 4.039 -6.713 1.00 0.00 12 LYS A C 11
ATOM 11281 O O . LYS A 1 12 ? -2.793 5.067 -7.056 1.00 0.00 12 LYS A O 11
ATOM 11300 N N . ALA A 1 13 ? -4.438 4.007 -5.921 1.00 0.00 13 ALA A N 11
ATOM 11301 C CA . ALA A 1 13 ? -5.009 5.231 -5.385 1.00 0.00 13 ALA A CA 11
ATOM 11302 C C . ALA A 1 13 ? -3.956 5.951 -4.540 1.00 0.00 13 ALA A C 11
ATOM 11303 O O . ALA A 1 13 ? -3.787 7.164 -4.654 1.00 0.00 13 ALA A O 11
ATOM 11310 N N . LEU A 1 14 ? -3.277 5.174 -3.709 1.00 0.00 14 LEU A N 11
ATOM 11311 C CA . LEU A 1 14 ? -2.246 5.723 -2.845 1.00 0.00 14 LEU A CA 11
ATOM 11312 C C . LEU A 1 14 ? -1.208 6.455 -3.698 1.00 0.00 14 LEU A C 11
ATOM 11313 O O . LEU A 1 14 ? -0.650 7.465 -3.271 1.00 0.00 14 LEU A O 11
ATOM 11329 N N . GLU A 1 15 ? -0.982 5.919 -4.887 1.00 0.00 15 GLU A N 11
ATOM 11330 C CA . GLU A 1 15 ? -0.021 6.510 -5.804 1.00 0.00 15 GLU A CA 11
ATOM 11331 C C . GLU A 1 15 ? -0.397 7.961 -6.104 1.00 0.00 15 GLU A C 11
ATOM 11332 O O . GLU A 1 15 ? 0.335 8.883 -5.746 1.00 0.00 15 GLU A O 11
ATOM 11344 N N . GLU A 1 16 ? -1.539 8.120 -6.759 1.00 0.00 16 GLU A N 11
ATOM 11345 C CA . GLU A 1 16 ? -2.020 9.445 -7.112 1.00 0.00 16 GLU A CA 11
ATOM 11346 C C . GLU A 1 16 ? -2.138 10.317 -5.860 1.00 0.00 16 GLU A C 11
ATOM 11347 O O . GLU A 1 16 ? -1.782 11.495 -5.884 1.00 0.00 16 GLU A O 11
ATOM 11359 N N . LYS A 1 17 ? -2.639 9.706 -4.797 1.00 0.00 17 LYS A N 11
ATOM 11360 C CA . LYS A 1 17 ? -2.808 10.414 -3.538 1.00 0.00 17 LYS A CA 11
ATOM 11361 C C . LYS A 1 17 ? -1.436 10.828 -3.002 1.00 0.00 17 LYS A C 11
ATOM 11362 O O . LYS A 1 17 ? -1.118 12.015 -2.954 1.00 0.00 17 LYS A O 11
ATOM 11381 N N . VAL A 1 18 ? -0.660 9.825 -2.615 1.00 0.00 18 VAL A N 11
ATOM 11382 C CA . VAL A 1 18 ? 0.671 10.072 -2.085 1.00 0.00 18 VAL A CA 11
ATOM 11383 C C . VAL A 1 18 ? 1.382 11.103 -2.964 1.00 0.00 18 VAL A C 11
ATOM 11384 O O . VAL A 1 18 ? 2.097 11.966 -2.458 1.00 0.00 18 VAL A O 11
ATOM 11397 N N . LYS A 1 19 ? 1.162 10.978 -4.264 1.00 0.00 19 LYS A N 11
ATOM 11398 C CA . LYS A 1 19 ? 1.773 11.887 -5.217 1.00 0.00 19 LYS A CA 11
ATOM 11399 C C . LYS A 1 19 ? 1.087 13.252 -5.126 1.00 0.00 19 LYS A C 11
ATOM 11400 O O . LYS A 1 19 ? 1.747 14.288 -5.186 1.00 0.00 19 LYS A O 11
ATOM 11419 N N . ALA A 1 20 ? -0.229 13.209 -4.982 1.00 0.00 20 ALA A N 11
ATOM 11420 C CA . ALA A 1 20 ? -1.011 14.429 -4.881 1.00 0.00 20 ALA A CA 11
ATOM 11421 C C . ALA A 1 20 ? -0.486 15.272 -3.718 1.00 0.00 20 ALA A C 11
ATOM 11422 O O . ALA A 1 20 ? -0.262 16.472 -3.866 1.00 0.00 20 ALA A O 11
ATOM 11429 N N . LEU A 1 21 ? -0.304 14.610 -2.584 1.00 0.00 21 LEU A N 11
ATOM 11430 C CA . LEU A 1 21 ? 0.190 15.284 -1.395 1.00 0.00 21 LEU A CA 11
ATOM 11431 C C . LEU A 1 21 ? 1.276 16.285 -1.796 1.00 0.00 21 LEU A C 11
ATOM 11432 O O . LEU A 1 21 ? 2.128 15.981 -2.630 1.00 0.00 21 LEU A O 11
ATOM 11448 N N . GLY A 1 22 ? 1.211 17.456 -1.182 1.00 0.00 22 GLY A N 11
ATOM 11449 C CA . GLY A 1 22 ? 2.178 18.503 -1.465 1.00 0.00 22 GLY A CA 11
ATOM 11450 C C . GLY A 1 22 ? 3.609 17.985 -1.308 1.00 0.00 22 GLY A C 11
ATOM 11451 O O . GLY A 1 22 ? 4.543 18.546 -1.880 1.00 0.00 22 GLY A O 11
ATOM 11455 N N . GLY A 1 23 ? 3.737 16.919 -0.530 1.00 0.00 23 GLY A N 11
ATOM 11456 C CA . GLY A 1 23 ? 5.038 16.319 -0.291 1.00 0.00 23 GLY A CA 11
ATOM 11457 C C . GLY A 1 23 ? 6.076 17.384 0.066 1.00 0.00 23 GLY A C 11
ATOM 11458 O O . GLY A 1 23 ? 5.731 18.545 0.282 1.00 0.00 23 GLY A O 11
ATOM 11462 N N . GLY A 1 24 ? 7.328 16.952 0.117 1.00 0.00 24 GLY A N 11
ATOM 11463 C CA . GLY A 1 24 ? 8.418 17.854 0.445 1.00 0.00 24 GLY A CA 11
ATOM 11464 C C . GLY A 1 24 ? 8.836 17.701 1.908 1.00 0.00 24 GLY A C 11
ATOM 11465 O O . GLY A 1 24 ? 9.216 18.676 2.555 1.00 0.00 24 GLY A O 11
ATOM 11469 N N . GLY A 1 25 ? 8.754 16.468 2.388 1.00 0.00 25 GLY A N 11
ATOM 11470 C CA . GLY A 1 25 ? 9.119 16.175 3.763 1.00 0.00 25 GLY A CA 11
ATOM 11471 C C . GLY A 1 25 ? 7.936 15.576 4.528 1.00 0.00 25 GLY A C 11
ATOM 11472 O O . GLY A 1 25 ? 7.592 16.046 5.612 1.00 0.00 25 GLY A O 11
ATOM 11476 N N . ARG A 1 26 ? 7.347 14.549 3.935 1.00 0.00 26 ARG A N 11
ATOM 11477 C CA . ARG A 1 26 ? 6.210 13.882 4.548 1.00 0.00 26 ARG A CA 11
ATOM 11478 C C . ARG A 1 26 ? 5.974 12.522 3.888 1.00 0.00 26 ARG A C 11
ATOM 11479 O O . ARG A 1 26 ? 6.348 11.488 4.439 1.00 0.00 26 ARG A O 11
ATOM 11500 N N . ILE A 1 27 ? 5.356 12.568 2.717 1.00 0.00 27 ILE A N 11
ATOM 11501 C CA . ILE A 1 27 ? 5.065 11.352 1.976 1.00 0.00 27 ILE A CA 11
ATOM 11502 C C . ILE A 1 27 ? 6.320 10.476 1.929 1.00 0.00 27 ILE A C 11
ATOM 11503 O O . ILE A 1 27 ? 6.225 9.251 1.902 1.00 0.00 27 ILE A O 11
ATOM 11519 N N . GLU A 1 28 ? 7.466 11.142 1.919 1.00 0.00 28 GLU A N 11
ATOM 11520 C CA . GLU A 1 28 ? 8.737 10.440 1.874 1.00 0.00 28 GLU A CA 11
ATOM 11521 C C . GLU A 1 28 ? 8.667 9.161 2.711 1.00 0.00 28 GLU A C 11
ATOM 11522 O O . GLU A 1 28 ? 8.847 8.063 2.188 1.00 0.00 28 GLU A O 11
ATOM 11534 N N . GLU A 1 29 ? 8.405 9.346 3.996 1.00 0.00 29 GLU A N 11
ATOM 11535 C CA . GLU A 1 29 ? 8.309 8.220 4.910 1.00 0.00 29 GLU A CA 11
ATOM 11536 C C . GLU A 1 29 ? 7.364 7.158 4.346 1.00 0.00 29 GLU A C 11
ATOM 11537 O O . GLU A 1 29 ? 7.809 6.104 3.891 1.00 0.00 29 GLU A O 11
ATOM 11549 N N . LEU A 1 30 ? 6.077 7.470 4.393 1.00 0.00 30 LEU A N 11
ATOM 11550 C CA . LEU A 1 30 ? 5.066 6.554 3.892 1.00 0.00 30 LEU A CA 11
ATOM 11551 C C . LEU A 1 30 ? 5.507 6.008 2.534 1.00 0.00 30 LEU A C 11
ATOM 11552 O O . LEU A 1 30 ? 5.345 4.821 2.255 1.00 0.00 30 LEU A O 11
ATOM 11568 N N . LYS A 1 31 ? 6.054 6.902 1.722 1.00 0.00 31 LYS A N 11
ATOM 11569 C CA . LYS A 1 31 ? 6.520 6.524 0.398 1.00 0.00 31 LYS A CA 11
ATOM 11570 C C . LYS A 1 31 ? 7.540 5.391 0.524 1.00 0.00 31 LYS A C 11
ATOM 11571 O O . LYS A 1 31 ? 7.579 4.490 -0.312 1.00 0.00 31 LYS A O 11
ATOM 11590 N N . LYS A 1 32 ? 8.340 5.473 1.577 1.00 0.00 32 LYS A N 11
ATOM 11591 C CA . LYS A 1 32 ? 9.358 4.465 1.824 1.00 0.00 32 LYS A CA 11
ATOM 11592 C C . LYS A 1 32 ? 8.684 3.111 2.052 1.00 0.00 32 LYS A C 11
ATOM 11593 O O . LYS A 1 32 ? 9.112 2.099 1.500 1.00 0.00 32 LYS A O 11
ATOM 11612 N N . LYS A 1 33 ? 7.640 3.136 2.867 1.00 0.00 33 LYS A N 11
ATOM 11613 C CA . LYS A 1 33 ? 6.902 1.922 3.175 1.00 0.00 33 LYS A CA 11
ATOM 11614 C C . LYS A 1 33 ? 6.059 1.521 1.963 1.00 0.00 33 LYS A C 11
ATOM 11615 O O . LYS A 1 33 ? 5.911 0.336 1.670 1.00 0.00 33 LYS A O 11
ATOM 11634 N N . TRP A 1 34 ? 5.529 2.533 1.290 1.00 0.00 34 TRP A N 11
ATOM 11635 C CA . TRP A 1 34 ? 4.705 2.300 0.116 1.00 0.00 34 TRP A CA 11
ATOM 11636 C C . TRP A 1 34 ? 5.547 1.539 -0.909 1.00 0.00 34 TRP A C 11
ATOM 11637 O O . TRP A 1 34 ? 5.008 0.832 -1.759 1.00 0.00 34 TRP A O 11
ATOM 11658 N N . GLU A 1 35 ? 6.856 1.710 -0.797 1.00 0.00 35 GLU A N 11
ATOM 11659 C CA . GLU A 1 35 ? 7.778 1.048 -1.704 1.00 0.00 35 GLU A CA 11
ATOM 11660 C C . GLU A 1 35 ? 7.970 -0.412 -1.293 1.00 0.00 35 GLU A C 11
ATOM 11661 O O . GLU A 1 35 ? 8.134 -1.285 -2.145 1.00 0.00 35 GLU A O 11
ATOM 11673 N N . GLU A 1 36 ? 7.943 -0.635 0.013 1.00 0.00 36 GLU A N 11
ATOM 11674 C CA . GLU A 1 36 ? 8.112 -1.976 0.547 1.00 0.00 36 GLU A CA 11
ATOM 11675 C C . GLU A 1 36 ? 6.771 -2.713 0.565 1.00 0.00 36 GLU A C 11
ATOM 11676 O O . GLU A 1 36 ? 6.724 -3.928 0.380 1.00 0.00 36 GLU A O 11
ATOM 11688 N N . LEU A 1 37 ? 5.713 -1.947 0.787 1.00 0.00 37 LEU A N 11
ATOM 11689 C CA . LEU A 1 37 ? 4.376 -2.512 0.831 1.00 0.00 37 LEU A CA 11
ATOM 11690 C C . LEU A 1 37 ? 3.989 -3.005 -0.565 1.00 0.00 37 LEU A C 11
ATOM 11691 O O . LEU A 1 37 ? 3.714 -4.188 -0.756 1.00 0.00 37 LEU A O 11
ATOM 11707 N N . LYS A 1 38 ? 3.981 -2.072 -1.506 1.00 0.00 38 LYS A N 11
ATOM 11708 C CA . LYS A 1 38 ? 3.633 -2.397 -2.878 1.00 0.00 38 LYS A CA 11
ATOM 11709 C C . LYS A 1 38 ? 4.454 -3.604 -3.337 1.00 0.00 38 LYS A C 11
ATOM 11710 O O . LYS A 1 38 ? 3.988 -4.405 -4.145 1.00 0.00 38 LYS A O 11
ATOM 11729 N N . LYS A 1 39 ? 5.661 -3.696 -2.800 1.00 0.00 39 LYS A N 11
ATOM 11730 C CA . LYS A 1 39 ? 6.551 -4.792 -3.143 1.00 0.00 39 LYS A CA 11
ATOM 11731 C C . LYS A 1 39 ? 6.006 -6.092 -2.549 1.00 0.00 39 LYS A C 11
ATOM 11732 O O . LYS A 1 39 ? 6.227 -7.170 -3.097 1.00 0.00 39 LYS A O 11
ATOM 11751 N N . LYS A 1 40 ? 5.302 -5.947 -1.436 1.00 0.00 40 LYS A N 11
ATOM 11752 C CA . LYS A 1 40 ? 4.723 -7.096 -0.761 1.00 0.00 40 LYS A CA 11
ATOM 11753 C C . LYS A 1 40 ? 3.503 -7.580 -1.545 1.00 0.00 40 LYS A C 11
ATOM 11754 O O . LYS A 1 40 ? 3.331 -8.781 -1.752 1.00 0.00 40 LYS A O 11
ATOM 11773 N N . ILE A 1 41 ? 2.687 -6.623 -1.960 1.00 0.00 41 ILE A N 11
ATOM 11774 C CA . ILE A 1 41 ? 1.487 -6.937 -2.718 1.00 0.00 41 ILE A CA 11
ATOM 11775 C C . ILE A 1 41 ? 1.878 -7.678 -3.999 1.00 0.00 41 ILE A C 11
ATOM 11776 O O . ILE A 1 41 ? 1.035 -8.304 -4.640 1.00 0.00 41 ILE A O 11
ATOM 11792 N N . GLU A 1 42 ? 3.156 -7.580 -4.334 1.00 0.00 42 GLU A N 11
ATOM 11793 C CA . GLU A 1 42 ? 3.669 -8.232 -5.528 1.00 0.00 42 GLU A CA 11
ATOM 11794 C C . GLU A 1 42 ? 3.914 -9.718 -5.256 1.00 0.00 42 GLU A C 11
ATOM 11795 O O . GLU A 1 42 ? 3.393 -10.577 -5.966 1.00 0.00 42 GLU A O 11
ATOM 11807 N N . GLU A 1 43 ? 4.709 -9.975 -4.228 1.00 0.00 43 GLU A N 11
ATOM 11808 C CA . GLU A 1 43 ? 5.031 -11.342 -3.855 1.00 0.00 43 GLU A CA 11
ATOM 11809 C C . GLU A 1 43 ? 3.802 -12.032 -3.258 1.00 0.00 43 GLU A C 11
ATOM 11810 O O . GLU A 1 43 ? 3.813 -13.241 -3.032 1.00 0.00 43 GLU A O 11
ATOM 11822 N N . LEU A 1 44 ? 2.772 -11.234 -3.019 1.00 0.00 44 LEU A N 11
ATOM 11823 C CA . LEU A 1 44 ? 1.538 -11.752 -2.453 1.00 0.00 44 LEU A CA 11
ATOM 11824 C C . LEU A 1 44 ? 1.196 -13.085 -3.123 1.00 0.00 44 LEU A C 11
ATOM 11825 O O . LEU A 1 44 ? 0.652 -13.107 -4.226 1.00 0.00 44 LEU A O 11
ATOM 11841 N N . GLY A 1 45 ? 1.528 -14.162 -2.428 1.00 0.00 45 GLY A N 11
ATOM 11842 C CA . GLY A 1 45 ? 1.263 -15.495 -2.941 1.00 0.00 45 GLY A CA 11
ATOM 11843 C C . GLY A 1 45 ? 1.846 -16.566 -2.016 1.00 0.00 45 GLY A C 11
ATOM 11844 O O . GLY A 1 45 ? 2.932 -16.390 -1.466 1.00 0.00 45 GLY A O 11
ATOM 11848 N N . GLY A 1 46 ? 1.099 -17.650 -1.874 1.00 0.00 46 GLY A N 11
ATOM 11849 C CA . GLY A 1 46 ? 1.528 -18.749 -1.025 1.00 0.00 46 GLY A CA 11
ATOM 11850 C C . GLY A 1 46 ? 1.514 -18.341 0.448 1.00 0.00 46 GLY A C 11
ATOM 11851 O O . GLY A 1 46 ? 0.694 -18.831 1.225 1.00 0.00 46 GLY A O 11
ATOM 11855 N N . GLY A 1 47 ? 2.431 -17.447 0.791 1.00 0.00 47 GLY A N 11
ATOM 11856 C CA . GLY A 1 47 ? 2.533 -16.968 2.159 1.00 0.00 47 GLY A CA 11
ATOM 11857 C C . GLY A 1 47 ? 1.154 -16.624 2.725 1.00 0.00 47 GLY A C 11
ATOM 11858 O O . GLY A 1 47 ? 0.845 -16.963 3.865 1.00 0.00 47 GLY A O 11
ATOM 11862 N N . GLY A 1 48 ? 0.362 -15.954 1.900 1.00 0.00 48 GLY A N 11
ATOM 11863 C CA . GLY A 1 48 ? -0.977 -15.560 2.303 1.00 0.00 48 GLY A CA 11
ATOM 11864 C C . GLY A 1 48 ? -0.935 -14.668 3.546 1.00 0.00 48 GLY A C 11
ATOM 11865 O O . GLY A 1 48 ? -1.882 -14.646 4.331 1.00 0.00 48 GLY A O 11
ATOM 11869 N N . GLU A 1 49 ? 0.172 -13.953 3.685 1.00 0.00 49 GLU A N 11
ATOM 11870 C CA . GLU A 1 49 ? 0.350 -13.062 4.818 1.00 0.00 49 GLU A CA 11
ATOM 11871 C C . GLU A 1 49 ? -0.076 -11.640 4.447 1.00 0.00 49 GLU A C 11
ATOM 11872 O O . GLU A 1 49 ? 0.550 -10.670 4.870 1.00 0.00 49 GLU A O 11
ATOM 11884 N N . VAL A 1 50 ? -1.138 -11.562 3.659 1.00 0.00 50 VAL A N 11
ATOM 11885 C CA . VAL A 1 50 ? -1.655 -10.275 3.225 1.00 0.00 50 VAL A CA 11
ATOM 11886 C C . VAL A 1 50 ? -1.886 -9.385 4.448 1.00 0.00 50 VAL A C 11
ATOM 11887 O O . VAL A 1 50 ? -1.697 -8.171 4.381 1.00 0.00 50 VAL A O 11
ATOM 11900 N N . LYS A 1 51 ? -2.289 -10.022 5.537 1.00 0.00 51 LYS A N 11
ATOM 11901 C CA . LYS A 1 51 ? -2.546 -9.303 6.773 1.00 0.00 51 LYS A CA 11
ATOM 11902 C C . LYS A 1 51 ? -1.511 -8.190 6.935 1.00 0.00 51 LYS A C 11
ATOM 11903 O O . LYS A 1 51 ? -1.806 -7.139 7.503 1.00 0.00 51 LYS A O 11
ATOM 11922 N N . LYS A 1 52 ? -0.317 -8.456 6.425 1.00 0.00 52 LYS A N 11
ATOM 11923 C CA . LYS A 1 52 ? 0.765 -7.490 6.507 1.00 0.00 52 LYS A CA 11
ATOM 11924 C C . LYS A 1 52 ? 0.510 -6.360 5.507 1.00 0.00 52 LYS A C 11
ATOM 11925 O O . LYS A 1 52 ? 0.414 -5.196 5.891 1.00 0.00 52 LYS A O 11
ATOM 11944 N N . VAL A 1 53 ? 0.408 -6.744 4.243 1.00 0.00 53 VAL A N 11
ATOM 11945 C CA . VAL A 1 53 ? 0.166 -5.779 3.185 1.00 0.00 53 VAL A CA 11
ATOM 11946 C C . VAL A 1 53 ? -0.869 -4.757 3.659 1.00 0.00 53 VAL A C 11
ATOM 11947 O O . VAL A 1 53 ? -0.537 -3.596 3.898 1.00 0.00 53 VAL A O 11
ATOM 11960 N N . GLU A 1 54 ? -2.103 -5.224 3.782 1.00 0.00 54 GLU A N 11
ATOM 11961 C CA . GLU A 1 54 ? -3.188 -4.365 4.224 1.00 0.00 54 GLU A CA 11
ATOM 11962 C C . GLU A 1 54 ? -2.701 -3.418 5.323 1.00 0.00 54 GLU A C 11
ATOM 11963 O O . GLU A 1 54 ? -2.600 -2.211 5.106 1.00 0.00 54 GLU A O 11
ATOM 11975 N N . GLU A 1 55 ? -2.413 -4.001 6.477 1.00 0.00 55 GLU A N 11
ATOM 11976 C CA . GLU A 1 55 ? -1.941 -3.224 7.610 1.00 0.00 55 GLU A CA 11
ATOM 11977 C C . GLU A 1 55 ? -0.915 -2.186 7.151 1.00 0.00 55 GLU A C 11
ATOM 11978 O O . GLU A 1 55 ? -0.824 -1.101 7.724 1.00 0.00 55 GLU A O 11
ATOM 11990 N N . GLU A 1 56 ? -0.167 -2.555 6.120 1.00 0.00 56 GLU A N 11
ATOM 11991 C CA . GLU A 1 56 ? 0.849 -1.669 5.577 1.00 0.00 56 GLU A CA 11
ATOM 11992 C C . GLU A 1 56 ? 0.196 -0.539 4.779 1.00 0.00 56 GLU A C 11
ATOM 11993 O O . GLU A 1 56 ? 0.549 0.627 4.945 1.00 0.00 56 GLU A O 11
ATOM 12005 N N . VAL A 1 57 ? -0.745 -0.925 3.929 1.00 0.00 57 VAL A N 11
ATOM 12006 C CA . VAL A 1 57 ? -1.450 0.041 3.105 1.00 0.00 57 VAL A CA 11
ATOM 12007 C C . VAL A 1 57 ? -2.295 0.950 4.000 1.00 0.00 57 VAL A C 11
ATOM 12008 O O . VAL A 1 57 ? -2.610 2.077 3.624 1.00 0.00 57 VAL A O 11
ATOM 12021 N N . LYS A 1 58 ? -2.637 0.423 5.166 1.00 0.00 58 LYS A N 11
ATOM 12022 C CA . LYS A 1 58 ? -3.440 1.173 6.118 1.00 0.00 58 LYS A CA 11
ATOM 12023 C C . LYS A 1 58 ? -2.626 2.356 6.645 1.00 0.00 58 LYS A C 11
ATOM 12024 O O . LYS A 1 58 ? -3.067 3.502 6.566 1.00 0.00 58 LYS A O 11
ATOM 12043 N N . LYS A 1 59 ? -1.452 2.038 7.172 1.00 0.00 59 LYS A N 11
ATOM 12044 C CA . LYS A 1 59 ? -0.573 3.061 7.713 1.00 0.00 59 LYS A CA 11
ATOM 12045 C C . LYS A 1 59 ? -0.573 4.272 6.777 1.00 0.00 59 LYS A C 11
ATOM 12046 O O . LYS A 1 59 ? -0.414 5.407 7.226 1.00 0.00 59 LYS A O 11
ATOM 12065 N N . LEU A 1 60 ? -0.752 3.990 5.495 1.00 0.00 60 LEU A N 11
ATOM 12066 C CA . LEU A 1 60 ? -0.774 5.043 4.494 1.00 0.00 60 LEU A CA 11
ATOM 12067 C C . LEU A 1 60 ? -2.091 5.815 4.601 1.00 0.00 60 LEU A C 11
ATOM 12068 O O . LEU A 1 60 ? -2.104 6.967 5.032 1.00 0.00 60 LEU A O 11
ATOM 12084 N N . GLU A 1 61 ? -3.164 5.150 4.202 1.00 0.00 61 GLU A N 11
ATOM 12085 C CA . GLU A 1 61 ? -4.482 5.759 4.249 1.00 0.00 61 GLU A CA 11
ATOM 12086 C C . GLU A 1 61 ? -4.593 6.695 5.453 1.00 0.00 61 GLU A C 11
ATOM 12087 O O . GLU A 1 61 ? -4.751 7.904 5.294 1.00 0.00 61 GLU A O 11
ATOM 12099 N N . GLU A 1 62 ? -4.505 6.100 6.634 1.00 0.00 62 GLU A N 11
ATOM 12100 C CA . GLU A 1 62 ? -4.592 6.864 7.867 1.00 0.00 62 GLU A CA 11
ATOM 12101 C C . GLU A 1 62 ? -3.750 8.138 7.762 1.00 0.00 62 GLU A C 11
ATOM 12102 O O . GLU A 1 62 ? -4.291 9.242 7.719 1.00 0.00 62 GLU A O 11
ATOM 12114 N N . GLU A 1 63 ? -2.441 7.942 7.724 1.00 0.00 63 GLU A N 11
ATOM 12115 C CA . GLU A 1 63 ? -1.519 9.061 7.624 1.00 0.00 63 GLU A CA 11
ATOM 12116 C C . GLU A 1 63 ? -1.927 9.985 6.475 1.00 0.00 63 GLU A C 11
ATOM 12117 O O . GLU A 1 63 ? -2.150 11.177 6.681 1.00 0.00 63 GLU A O 11
ATOM 12129 N N . ILE A 1 64 ? -2.014 9.398 5.289 1.00 0.00 64 ILE A N 11
ATOM 12130 C CA . ILE A 1 64 ? -2.391 10.154 4.107 1.00 0.00 64 ILE A CA 11
ATOM 12131 C C . ILE A 1 64 ? -3.629 10.998 4.419 1.00 0.00 64 ILE A C 11
ATOM 12132 O O . ILE A 1 64 ? -3.695 12.169 4.050 1.00 0.00 64 ILE A O 11
ATOM 12148 N N . LYS A 1 65 ? -4.578 10.369 5.097 1.00 0.00 65 LYS A N 11
ATOM 12149 C CA . LYS A 1 65 ? -5.810 11.047 5.463 1.00 0.00 65 LYS A CA 11
ATOM 12150 C C . LYS A 1 65 ? -5.482 12.243 6.358 1.00 0.00 65 LYS A C 11
ATOM 12151 O O . LYS A 1 65 ? -6.198 13.244 6.351 1.00 0.00 65 LYS A O 11
ATOM 12170 N N . LYS A 1 66 ? -4.399 12.101 7.109 1.00 0.00 66 LYS A N 11
ATOM 12171 C CA . LYS A 1 66 ? -3.967 13.157 8.009 1.00 0.00 66 LYS A CA 11
ATOM 12172 C C . LYS A 1 66 ? -3.079 14.141 7.243 1.00 0.00 66 LYS A C 11
ATOM 12173 O O . LYS A 1 66 ? -3.075 15.335 7.536 1.00 0.00 66 LYS A O 11
ATOM 12192 N N . LEU A 1 67 ? -2.348 13.602 6.279 1.00 0.00 67 LEU A N 11
ATOM 12193 C CA . LEU A 1 67 ? -1.459 14.417 5.470 1.00 0.00 67 LEU A CA 11
ATOM 12194 C C . LEU A 1 67 ? -2.258 15.549 4.822 1.00 0.00 67 LEU A C 11
ATOM 12195 O O . LEU A 1 67 ? -3.357 15.326 4.317 1.00 0.00 67 LEU A O 11
ATOM 12211 N N . GLY A 1 1 ? -9.781 -8.320 -5.985 1.00 0.00 1 GLY A N 12
ATOM 12212 C CA . GLY A 1 1 ? -10.783 -9.295 -5.592 1.00 0.00 1 GLY A CA 12
ATOM 12213 C C . GLY A 1 1 ? -10.190 -10.340 -4.644 1.00 0.00 1 GLY A C 12
ATOM 12214 O O . GLY A 1 1 ? -10.796 -10.674 -3.626 1.00 0.00 1 GLY A O 12
ATOM 12218 N N . SER A 1 2 ? -9.014 -10.827 -5.011 1.00 0.00 2 SER A N 12
ATOM 12219 C CA . SER A 1 2 ? -8.334 -11.826 -4.207 1.00 0.00 2 SER A CA 12
ATOM 12220 C C . SER A 1 2 ? -7.521 -11.145 -3.104 1.00 0.00 2 SER A C 12
ATOM 12221 O O . SER A 1 2 ? -7.920 -11.149 -1.940 1.00 0.00 2 SER A O 12
ATOM 12229 N N . ARG A 1 3 ? -6.394 -10.576 -3.508 1.00 0.00 3 ARG A N 12
ATOM 12230 C CA . ARG A 1 3 ? -5.522 -9.892 -2.569 1.00 0.00 3 ARG A CA 12
ATOM 12231 C C . ARG A 1 3 ? -4.773 -8.757 -3.270 1.00 0.00 3 ARG A C 12
ATOM 12232 O O . ARG A 1 3 ? -5.197 -7.603 -3.215 1.00 0.00 3 ARG A O 12
ATOM 12253 N N . VAL A 1 4 ? -3.674 -9.123 -3.911 1.00 0.00 4 VAL A N 12
ATOM 12254 C CA . VAL A 1 4 ? -2.862 -8.149 -4.622 1.00 0.00 4 VAL A CA 12
ATOM 12255 C C . VAL A 1 4 ? -3.741 -7.390 -5.618 1.00 0.00 4 VAL A C 12
ATOM 12256 O O . VAL A 1 4 ? -3.489 -6.221 -5.908 1.00 0.00 4 VAL A O 12
ATOM 12269 N N . LYS A 1 5 ? -4.754 -8.084 -6.114 1.00 0.00 5 LYS A N 12
ATOM 12270 C CA . LYS A 1 5 ? -5.671 -7.490 -7.073 1.00 0.00 5 LYS A CA 12
ATOM 12271 C C . LYS A 1 5 ? -6.500 -6.409 -6.375 1.00 0.00 5 LYS A C 12
ATOM 12272 O O . LYS A 1 5 ? -6.499 -5.254 -6.797 1.00 0.00 5 LYS A O 12
ATOM 12291 N N . ALA A 1 6 ? -7.186 -6.822 -5.320 1.00 0.00 6 ALA A N 12
ATOM 12292 C CA . ALA A 1 6 ? -8.017 -5.904 -4.561 1.00 0.00 6 ALA A CA 12
ATOM 12293 C C . ALA A 1 6 ? -7.127 -4.861 -3.881 1.00 0.00 6 ALA A C 12
ATOM 12294 O O . ALA A 1 6 ? -7.621 -3.862 -3.362 1.00 0.00 6 ALA A O 12
ATOM 12301 N N . LEU A 1 7 ? -5.831 -5.131 -3.905 1.00 0.00 7 LEU A N 12
ATOM 12302 C CA . LEU A 1 7 ? -4.866 -4.228 -3.297 1.00 0.00 7 LEU A CA 12
ATOM 12303 C C . LEU A 1 7 ? -4.487 -3.142 -4.306 1.00 0.00 7 LEU A C 12
ATOM 12304 O O . LEU A 1 7 ? -4.617 -1.952 -4.019 1.00 0.00 7 LEU A O 12
ATOM 12320 N N . GLU A 1 8 ? -4.024 -3.588 -5.464 1.00 0.00 8 GLU A N 12
ATOM 12321 C CA . GLU A 1 8 ? -3.625 -2.670 -6.515 1.00 0.00 8 GLU A CA 12
ATOM 12322 C C . GLU A 1 8 ? -4.569 -1.467 -6.555 1.00 0.00 8 GLU A C 12
ATOM 12323 O O . GLU A 1 8 ? -4.159 -0.362 -6.911 1.00 0.00 8 GLU A O 12
ATOM 12335 N N . GLU A 1 9 ? -5.816 -1.720 -6.187 1.00 0.00 9 GLU A N 12
ATOM 12336 C CA . GLU A 1 9 ? -6.821 -0.672 -6.176 1.00 0.00 9 GLU A CA 12
ATOM 12337 C C . GLU A 1 9 ? -6.395 0.464 -5.243 1.00 0.00 9 GLU A C 12
ATOM 12338 O O . GLU A 1 9 ? -6.387 1.628 -5.640 1.00 0.00 9 GLU A O 12
ATOM 12350 N N . LYS A 1 10 ? -6.051 0.085 -4.021 1.00 0.00 10 LYS A N 12
ATOM 12351 C CA . LYS A 1 10 ? -5.624 1.057 -3.028 1.00 0.00 10 LYS A CA 12
ATOM 12352 C C . LYS A 1 10 ? -4.257 1.617 -3.425 1.00 0.00 10 LYS A C 12
ATOM 12353 O O . LYS A 1 10 ? -4.116 2.817 -3.653 1.00 0.00 10 LYS A O 12
ATOM 12372 N N . VAL A 1 11 ? -3.283 0.720 -3.493 1.00 0.00 11 VAL A N 12
ATOM 12373 C CA . VAL A 1 11 ? -1.931 1.110 -3.857 1.00 0.00 11 VAL A CA 12
ATOM 12374 C C . VAL A 1 11 ? -1.987 2.111 -5.013 1.00 0.00 11 VAL A C 12
ATOM 12375 O O . VAL A 1 11 ? -1.522 3.242 -4.882 1.00 0.00 11 VAL A O 12
ATOM 12388 N N . LYS A 1 12 ? -2.562 1.659 -6.118 1.00 0.00 12 LYS A N 12
ATOM 12389 C CA . LYS A 1 12 ? -2.686 2.501 -7.296 1.00 0.00 12 LYS A CA 12
ATOM 12390 C C . LYS A 1 12 ? -3.174 3.889 -6.876 1.00 0.00 12 LYS A C 12
ATOM 12391 O O . LYS A 1 12 ? -2.562 4.897 -7.221 1.00 0.00 12 LYS A O 12
ATOM 12410 N N . ALA A 1 13 ? -4.275 3.895 -6.139 1.00 0.00 13 ALA A N 12
ATOM 12411 C CA . ALA A 1 13 ? -4.855 5.142 -5.669 1.00 0.00 13 ALA A CA 12
ATOM 12412 C C . ALA A 1 13 ? -3.836 5.874 -4.792 1.00 0.00 13 ALA A C 12
ATOM 12413 O O . ALA A 1 13 ? -3.674 7.088 -4.903 1.00 0.00 13 ALA A O 12
ATOM 12420 N N . LEU A 1 14 ? -3.176 5.103 -3.939 1.00 0.00 14 LEU A N 12
ATOM 12421 C CA . LEU A 1 14 ? -2.178 5.663 -3.044 1.00 0.00 14 LEU A CA 12
ATOM 12422 C C . LEU A 1 14 ? -1.125 6.410 -3.864 1.00 0.00 14 LEU A C 12
ATOM 12423 O O . LEU A 1 14 ? -0.622 7.449 -3.438 1.00 0.00 14 LEU A O 12
ATOM 12439 N N . GLU A 1 15 ? -0.822 5.853 -5.027 1.00 0.00 15 GLU A N 12
ATOM 12440 C CA . GLU A 1 15 ? 0.163 6.454 -5.911 1.00 0.00 15 GLU A CA 12
ATOM 12441 C C . GLU A 1 15 ? -0.251 7.882 -6.274 1.00 0.00 15 GLU A C 12
ATOM 12442 O O . GLU A 1 15 ? 0.574 8.794 -6.256 1.00 0.00 15 GLU A O 12
ATOM 12454 N N . GLU A 1 16 ? -1.528 8.031 -6.593 1.00 0.00 16 GLU A N 12
ATOM 12455 C CA . GLU A 1 16 ? -2.061 9.332 -6.959 1.00 0.00 16 GLU A CA 12
ATOM 12456 C C . GLU A 1 16 ? -2.214 10.212 -5.716 1.00 0.00 16 GLU A C 12
ATOM 12457 O O . GLU A 1 16 ? -1.903 11.401 -5.751 1.00 0.00 16 GLU A O 12
ATOM 12469 N N . LYS A 1 17 ? -2.695 9.592 -4.648 1.00 0.00 17 LYS A N 12
ATOM 12470 C CA . LYS A 1 17 ? -2.893 10.304 -3.397 1.00 0.00 17 LYS A CA 12
ATOM 12471 C C . LYS A 1 17 ? -1.534 10.725 -2.834 1.00 0.00 17 LYS A C 12
ATOM 12472 O O . LYS A 1 17 ? -1.258 11.915 -2.695 1.00 0.00 17 LYS A O 12
ATOM 12491 N N . VAL A 1 18 ? -0.722 9.725 -2.524 1.00 0.00 18 VAL A N 12
ATOM 12492 C CA . VAL A 1 18 ? 0.602 9.977 -1.980 1.00 0.00 18 VAL A CA 12
ATOM 12493 C C . VAL A 1 18 ? 1.276 11.091 -2.783 1.00 0.00 18 VAL A C 12
ATOM 12494 O O . VAL A 1 18 ? 1.972 11.934 -2.219 1.00 0.00 18 VAL A O 12
ATOM 12507 N N . LYS A 1 19 ? 1.045 11.059 -4.087 1.00 0.00 19 LYS A N 12
ATOM 12508 C CA . LYS A 1 19 ? 1.622 12.056 -4.974 1.00 0.00 19 LYS A CA 12
ATOM 12509 C C . LYS A 1 19 ? 0.802 13.345 -4.885 1.00 0.00 19 LYS A C 12
ATOM 12510 O O . LYS A 1 19 ? 1.353 14.441 -4.976 1.00 0.00 19 LYS A O 12
ATOM 12529 N N . ALA A 1 20 ? -0.500 13.171 -4.710 1.00 0.00 20 ALA A N 12
ATOM 12530 C CA . ALA A 1 20 ? -1.399 14.307 -4.608 1.00 0.00 20 ALA A CA 12
ATOM 12531 C C . ALA A 1 20 ? -1.026 15.138 -3.380 1.00 0.00 20 ALA A C 12
ATOM 12532 O O . ALA A 1 20 ? -1.434 16.294 -3.260 1.00 0.00 20 ALA A O 12
ATOM 12539 N N . LEU A 1 21 ? -0.256 14.520 -2.496 1.00 0.00 21 LEU A N 12
ATOM 12540 C CA . LEU A 1 21 ? 0.176 15.189 -1.281 1.00 0.00 21 LEU A CA 12
ATOM 12541 C C . LEU A 1 21 ? 1.245 16.227 -1.629 1.00 0.00 21 LEU A C 12
ATOM 12542 O O . LEU A 1 21 ? 2.132 15.963 -2.439 1.00 0.00 21 LEU A O 12
ATOM 12558 N N . GLY A 1 22 ? 1.126 17.387 -0.999 1.00 0.00 22 GLY A N 12
ATOM 12559 C CA . GLY A 1 22 ? 2.070 18.466 -1.231 1.00 0.00 22 GLY A CA 12
ATOM 12560 C C . GLY A 1 22 ? 3.509 17.947 -1.224 1.00 0.00 22 GLY A C 12
ATOM 12561 O O . GLY A 1 22 ? 4.390 18.537 -1.848 1.00 0.00 22 GLY A O 12
ATOM 12565 N N . GLY A 1 23 ? 3.704 16.846 -0.511 1.00 0.00 23 GLY A N 12
ATOM 12566 C CA . GLY A 1 23 ? 5.020 16.240 -0.415 1.00 0.00 23 GLY A CA 12
ATOM 12567 C C . GLY A 1 23 ? 6.083 17.288 -0.074 1.00 0.00 23 GLY A C 12
ATOM 12568 O O . GLY A 1 23 ? 5.767 18.464 0.100 1.00 0.00 23 GLY A O 12
ATOM 12572 N N . GLY A 1 24 ? 7.320 16.822 0.012 1.00 0.00 24 GLY A N 12
ATOM 12573 C CA . GLY A 1 24 ? 8.430 17.704 0.330 1.00 0.00 24 GLY A CA 12
ATOM 12574 C C . GLY A 1 24 ? 9.126 17.267 1.620 1.00 0.00 24 GLY A C 12
ATOM 12575 O O . GLY A 1 24 ? 10.337 17.426 1.762 1.00 0.00 24 GLY A O 12
ATOM 12579 N N . GLY A 1 25 ? 8.329 16.726 2.531 1.00 0.00 25 GLY A N 12
ATOM 12580 C CA . GLY A 1 25 ? 8.852 16.265 3.805 1.00 0.00 25 GLY A CA 12
ATOM 12581 C C . GLY A 1 25 ? 7.757 15.592 4.635 1.00 0.00 25 GLY A C 12
ATOM 12582 O O . GLY A 1 25 ? 7.524 15.968 5.783 1.00 0.00 25 GLY A O 12
ATOM 12586 N N . ARG A 1 26 ? 7.116 14.607 4.023 1.00 0.00 26 ARG A N 12
ATOM 12587 C CA . ARG A 1 26 ? 6.052 13.877 4.692 1.00 0.00 26 ARG A CA 12
ATOM 12588 C C . ARG A 1 26 ? 5.855 12.509 4.037 1.00 0.00 26 ARG A C 12
ATOM 12589 O O . ARG A 1 26 ? 6.235 11.485 4.603 1.00 0.00 26 ARG A O 12
ATOM 12610 N N . ILE A 1 27 ? 5.259 12.535 2.853 1.00 0.00 27 ILE A N 12
ATOM 12611 C CA . ILE A 1 27 ? 5.007 11.309 2.115 1.00 0.00 27 ILE A CA 12
ATOM 12612 C C . ILE A 1 27 ? 6.279 10.459 2.096 1.00 0.00 27 ILE A C 12
ATOM 12613 O O . ILE A 1 27 ? 6.210 9.231 2.094 1.00 0.00 27 ILE A O 12
ATOM 12629 N N . GLU A 1 28 ? 7.412 11.147 2.082 1.00 0.00 28 GLU A N 12
ATOM 12630 C CA . GLU A 1 28 ? 8.697 10.471 2.062 1.00 0.00 28 GLU A CA 12
ATOM 12631 C C . GLU A 1 28 ? 8.628 9.174 2.870 1.00 0.00 28 GLU A C 12
ATOM 12632 O O . GLU A 1 28 ? 8.889 8.094 2.342 1.00 0.00 28 GLU A O 12
ATOM 12644 N N . GLU A 1 29 ? 8.272 9.322 4.138 1.00 0.00 29 GLU A N 12
ATOM 12645 C CA . GLU A 1 29 ? 8.164 8.176 5.025 1.00 0.00 29 GLU A CA 12
ATOM 12646 C C . GLU A 1 29 ? 7.243 7.117 4.414 1.00 0.00 29 GLU A C 12
ATOM 12647 O O . GLU A 1 29 ? 7.708 6.071 3.963 1.00 0.00 29 GLU A O 12
ATOM 12659 N N . LEU A 1 30 ? 5.955 7.426 4.419 1.00 0.00 30 LEU A N 12
ATOM 12660 C CA . LEU A 1 30 ? 4.965 6.514 3.871 1.00 0.00 30 LEU A CA 12
ATOM 12661 C C . LEU A 1 30 ? 5.454 5.991 2.519 1.00 0.00 30 LEU A C 12
ATOM 12662 O O . LEU A 1 30 ? 5.283 4.813 2.207 1.00 0.00 30 LEU A O 12
ATOM 12678 N N . LYS A 1 31 ? 6.051 6.891 1.753 1.00 0.00 31 LYS A N 12
ATOM 12679 C CA . LYS A 1 31 ? 6.565 6.534 0.441 1.00 0.00 31 LYS A CA 12
ATOM 12680 C C . LYS A 1 31 ? 7.597 5.415 0.590 1.00 0.00 31 LYS A C 12
ATOM 12681 O O . LYS A 1 31 ? 7.666 4.513 -0.245 1.00 0.00 31 LYS A O 12
ATOM 12700 N N . LYS A 1 32 ? 8.374 5.507 1.659 1.00 0.00 32 LYS A N 12
ATOM 12701 C CA . LYS A 1 32 ? 9.399 4.513 1.928 1.00 0.00 32 LYS A CA 12
ATOM 12702 C C . LYS A 1 32 ? 8.744 3.139 2.076 1.00 0.00 32 LYS A C 12
ATOM 12703 O O . LYS A 1 32 ? 9.153 2.179 1.425 1.00 0.00 32 LYS A O 12
ATOM 12722 N N . LYS A 1 33 ? 7.738 3.088 2.938 1.00 0.00 33 LYS A N 12
ATOM 12723 C CA . LYS A 1 33 ? 7.023 1.847 3.180 1.00 0.00 33 LYS A CA 12
ATOM 12724 C C . LYS A 1 33 ? 6.249 1.454 1.920 1.00 0.00 33 LYS A C 12
ATOM 12725 O O . LYS A 1 33 ? 6.241 0.288 1.530 1.00 0.00 33 LYS A O 12
ATOM 12744 N N . TRP A 1 34 ? 5.618 2.452 1.319 1.00 0.00 34 TRP A N 12
ATOM 12745 C CA . TRP A 1 34 ? 4.842 2.226 0.110 1.00 0.00 34 TRP A CA 12
ATOM 12746 C C . TRP A 1 34 ? 5.727 1.471 -0.884 1.00 0.00 34 TRP A C 12
ATOM 12747 O O . TRP A 1 34 ? 5.222 0.768 -1.758 1.00 0.00 34 TRP A O 12
ATOM 12768 N N . GLU A 1 35 ? 7.030 1.643 -0.718 1.00 0.00 35 GLU A N 12
ATOM 12769 C CA . GLU A 1 35 ? 7.989 0.987 -1.590 1.00 0.00 35 GLU A CA 12
ATOM 12770 C C . GLU A 1 35 ? 8.180 -0.471 -1.168 1.00 0.00 35 GLU A C 12
ATOM 12771 O O . GLU A 1 35 ? 8.338 -1.350 -2.013 1.00 0.00 35 GLU A O 12
ATOM 12783 N N . GLU A 1 36 ? 8.159 -0.682 0.140 1.00 0.00 36 GLU A N 12
ATOM 12784 C CA . GLU A 1 36 ? 8.329 -2.018 0.685 1.00 0.00 36 GLU A CA 12
ATOM 12785 C C . GLU A 1 36 ? 6.987 -2.753 0.715 1.00 0.00 36 GLU A C 12
ATOM 12786 O O . GLU A 1 36 ? 6.947 -3.982 0.719 1.00 0.00 36 GLU A O 12
ATOM 12798 N N . LEU A 1 37 ? 5.920 -1.968 0.738 1.00 0.00 37 LEU A N 12
ATOM 12799 C CA . LEU A 1 37 ? 4.579 -2.528 0.769 1.00 0.00 37 LEU A CA 12
ATOM 12800 C C . LEU A 1 37 ? 4.217 -3.052 -0.623 1.00 0.00 37 LEU A C 12
ATOM 12801 O O . LEU A 1 37 ? 3.935 -4.237 -0.790 1.00 0.00 37 LEU A O 12
ATOM 12817 N N . LYS A 1 38 ? 4.238 -2.142 -1.585 1.00 0.00 38 LYS A N 12
ATOM 12818 C CA . LYS A 1 38 ? 3.916 -2.497 -2.958 1.00 0.00 38 LYS A CA 12
ATOM 12819 C C . LYS A 1 38 ? 4.747 -3.713 -3.373 1.00 0.00 38 LYS A C 12
ATOM 12820 O O . LYS A 1 38 ? 4.306 -4.519 -4.191 1.00 0.00 38 LYS A O 12
ATOM 12839 N N . LYS A 1 39 ? 5.933 -3.807 -2.791 1.00 0.00 39 LYS A N 12
ATOM 12840 C CA . LYS A 1 39 ? 6.828 -4.911 -3.090 1.00 0.00 39 LYS A CA 12
ATOM 12841 C C . LYS A 1 39 ? 6.266 -6.198 -2.484 1.00 0.00 39 LYS A C 12
ATOM 12842 O O . LYS A 1 39 ? 6.539 -7.291 -2.975 1.00 0.00 39 LYS A O 12
ATOM 12861 N N . LYS A 1 40 ? 5.490 -6.024 -1.424 1.00 0.00 40 LYS A N 12
ATOM 12862 C CA . LYS A 1 40 ? 4.886 -7.158 -0.744 1.00 0.00 40 LYS A CA 12
ATOM 12863 C C . LYS A 1 40 ? 3.677 -7.642 -1.546 1.00 0.00 40 LYS A C 12
ATOM 12864 O O . LYS A 1 40 ? 3.503 -8.843 -1.750 1.00 0.00 40 LYS A O 12
ATOM 12883 N N . ILE A 1 41 ? 2.871 -6.683 -1.978 1.00 0.00 41 ILE A N 12
ATOM 12884 C CA . ILE A 1 41 ? 1.682 -6.998 -2.753 1.00 0.00 41 ILE A CA 12
ATOM 12885 C C . ILE A 1 41 ? 2.095 -7.679 -4.059 1.00 0.00 41 ILE A C 12
ATOM 12886 O O . ILE A 1 41 ? 1.269 -8.297 -4.729 1.00 0.00 41 ILE A O 12
ATOM 12902 N N . GLU A 1 42 ? 3.373 -7.542 -4.382 1.00 0.00 42 GLU A N 12
ATOM 12903 C CA . GLU A 1 42 ? 3.905 -8.137 -5.596 1.00 0.00 42 GLU A CA 12
ATOM 12904 C C . GLU A 1 42 ? 4.124 -9.639 -5.399 1.00 0.00 42 GLU A C 12
ATOM 12905 O O . GLU A 1 42 ? 3.638 -10.449 -6.188 1.00 0.00 42 GLU A O 12
ATOM 12917 N N . GLU A 1 43 ? 4.856 -9.965 -4.345 1.00 0.00 43 GLU A N 12
ATOM 12918 C CA . GLU A 1 43 ? 5.145 -11.354 -4.035 1.00 0.00 43 GLU A CA 12
ATOM 12919 C C . GLU A 1 43 ? 3.908 -12.035 -3.444 1.00 0.00 43 GLU A C 12
ATOM 12920 O O . GLU A 1 43 ? 3.882 -13.254 -3.287 1.00 0.00 43 GLU A O 12
ATOM 12932 N N . LEU A 1 44 ? 2.915 -11.216 -3.129 1.00 0.00 44 LEU A N 12
ATOM 12933 C CA . LEU A 1 44 ? 1.679 -11.723 -2.558 1.00 0.00 44 LEU A CA 12
ATOM 12934 C C . LEU A 1 44 ? 1.269 -13.000 -3.295 1.00 0.00 44 LEU A C 12
ATOM 12935 O O . LEU A 1 44 ? 0.702 -12.937 -4.386 1.00 0.00 44 LEU A O 12
ATOM 12951 N N . GLY A 1 45 ? 1.570 -14.129 -2.671 1.00 0.00 45 GLY A N 12
ATOM 12952 C CA . GLY A 1 45 ? 1.240 -15.418 -3.253 1.00 0.00 45 GLY A CA 12
ATOM 12953 C C . GLY A 1 45 ? 1.791 -16.562 -2.401 1.00 0.00 45 GLY A C 12
ATOM 12954 O O . GLY A 1 45 ? 1.031 -17.279 -1.751 1.00 0.00 45 GLY A O 12
ATOM 12958 N N . GLY A 1 46 ? 3.109 -16.699 -2.431 1.00 0.00 46 GLY A N 12
ATOM 12959 C CA . GLY A 1 46 ? 3.771 -17.745 -1.670 1.00 0.00 46 GLY A CA 12
ATOM 12960 C C . GLY A 1 46 ? 3.656 -17.484 -0.166 1.00 0.00 46 GLY A C 12
ATOM 12961 O O . GLY A 1 46 ? 4.666 -17.317 0.516 1.00 0.00 46 GLY A O 12
ATOM 12965 N N . GLY A 1 47 ? 2.418 -17.457 0.304 1.00 0.00 47 GLY A N 12
ATOM 12966 C CA . GLY A 1 47 ? 2.159 -17.219 1.714 1.00 0.00 47 GLY A CA 12
ATOM 12967 C C . GLY A 1 47 ? 0.988 -16.251 1.901 1.00 0.00 47 GLY A C 12
ATOM 12968 O O . GLY A 1 47 ? 0.981 -15.163 1.327 1.00 0.00 47 GLY A O 12
ATOM 12972 N N . GLY A 1 48 ? 0.029 -16.682 2.706 1.00 0.00 48 GLY A N 12
ATOM 12973 C CA . GLY A 1 48 ? -1.143 -15.867 2.976 1.00 0.00 48 GLY A CA 12
ATOM 12974 C C . GLY A 1 48 ? -0.873 -14.872 4.106 1.00 0.00 48 GLY A C 12
ATOM 12975 O O . GLY A 1 48 ? -1.688 -14.724 5.015 1.00 0.00 48 GLY A O 12
ATOM 12979 N N . GLU A 1 49 ? 0.275 -14.217 4.012 1.00 0.00 49 GLU A N 12
ATOM 12980 C CA . GLU A 1 49 ? 0.664 -13.241 5.015 1.00 0.00 49 GLU A CA 12
ATOM 12981 C C . GLU A 1 49 ? 0.266 -11.833 4.567 1.00 0.00 49 GLU A C 12
ATOM 12982 O O . GLU A 1 49 ? 0.927 -10.856 4.919 1.00 0.00 49 GLU A O 12
ATOM 12994 N N . VAL A 1 50 ? -0.812 -11.772 3.799 1.00 0.00 50 VAL A N 12
ATOM 12995 C CA . VAL A 1 50 ? -1.304 -10.500 3.300 1.00 0.00 50 VAL A CA 12
ATOM 12996 C C . VAL A 1 50 ? -1.598 -9.573 4.482 1.00 0.00 50 VAL A C 12
ATOM 12997 O O . VAL A 1 50 ? -1.437 -8.358 4.377 1.00 0.00 50 VAL A O 12
ATOM 13010 N N . LYS A 1 51 ? -2.024 -10.181 5.579 1.00 0.00 51 LYS A N 12
ATOM 13011 C CA . LYS A 1 51 ? -2.341 -9.426 6.778 1.00 0.00 51 LYS A CA 12
ATOM 13012 C C . LYS A 1 51 ? -1.340 -8.280 6.933 1.00 0.00 51 LYS A C 12
ATOM 13013 O O . LYS A 1 51 ? -1.680 -7.220 7.457 1.00 0.00 51 LYS A O 12
ATOM 13032 N N . LYS A 1 52 ? -0.125 -8.530 6.468 1.00 0.00 52 LYS A N 12
ATOM 13033 C CA . LYS A 1 52 ? 0.929 -7.532 6.549 1.00 0.00 52 LYS A CA 12
ATOM 13034 C C . LYS A 1 52 ? 0.663 -6.432 5.518 1.00 0.00 52 LYS A C 12
ATOM 13035 O O . LYS A 1 52 ? 0.534 -5.262 5.874 1.00 0.00 52 LYS A O 12
ATOM 13054 N N . VAL A 1 53 ? 0.589 -6.848 4.262 1.00 0.00 53 VAL A N 12
ATOM 13055 C CA . VAL A 1 53 ? 0.341 -5.913 3.178 1.00 0.00 53 VAL A CA 12
ATOM 13056 C C . VAL A 1 53 ? -0.725 -4.906 3.614 1.00 0.00 53 VAL A C 12
ATOM 13057 O O . VAL A 1 53 ? -0.444 -3.715 3.740 1.00 0.00 53 VAL A O 12
ATOM 13070 N N . GLU A 1 54 ? -1.926 -5.420 3.832 1.00 0.00 54 GLU A N 12
ATOM 13071 C CA . GLU A 1 54 ? -3.035 -4.580 4.251 1.00 0.00 54 GLU A CA 12
ATOM 13072 C C . GLU A 1 54 ? -2.584 -3.611 5.346 1.00 0.00 54 GLU A C 12
ATOM 13073 O O . GLU A 1 54 ? -2.552 -2.400 5.133 1.00 0.00 54 GLU A O 12
ATOM 13085 N N . GLU A 1 55 ? -2.247 -4.181 6.493 1.00 0.00 55 GLU A N 12
ATOM 13086 C CA . GLU A 1 55 ? -1.798 -3.383 7.622 1.00 0.00 55 GLU A CA 12
ATOM 13087 C C . GLU A 1 55 ? -0.797 -2.323 7.158 1.00 0.00 55 GLU A C 12
ATOM 13088 O O . GLU A 1 55 ? -0.706 -1.249 7.750 1.00 0.00 55 GLU A O 12
ATOM 13100 N N . GLU A 1 56 ? -0.071 -2.662 6.103 1.00 0.00 56 GLU A N 12
ATOM 13101 C CA . GLU A 1 56 ? 0.920 -1.753 5.553 1.00 0.00 56 GLU A CA 12
ATOM 13102 C C . GLU A 1 56 ? 0.235 -0.642 4.753 1.00 0.00 56 GLU A C 12
ATOM 13103 O O . GLU A 1 56 ? 0.530 0.537 4.944 1.00 0.00 56 GLU A O 12
ATOM 13115 N N . VAL A 1 57 ? -0.664 -1.058 3.874 1.00 0.00 57 VAL A N 12
ATOM 13116 C CA . VAL A 1 57 ? -1.393 -0.113 3.044 1.00 0.00 57 VAL A CA 12
ATOM 13117 C C . VAL A 1 57 ? -2.275 0.764 3.934 1.00 0.00 57 VAL A C 12
ATOM 13118 O O . VAL A 1 57 ? -2.637 1.877 3.551 1.00 0.00 57 VAL A O 12
ATOM 13131 N N . LYS A 1 58 ? -2.596 0.232 5.103 1.00 0.00 58 LYS A N 12
ATOM 13132 C CA . LYS A 1 58 ? -3.429 0.953 6.051 1.00 0.00 58 LYS A CA 12
ATOM 13133 C C . LYS A 1 58 ? -2.677 2.190 6.548 1.00 0.00 58 LYS A C 12
ATOM 13134 O O . LYS A 1 58 ? -3.181 3.307 6.455 1.00 0.00 58 LYS A O 12
ATOM 13153 N N . LYS A 1 59 ? -1.482 1.946 7.066 1.00 0.00 59 LYS A N 12
ATOM 13154 C CA . LYS A 1 59 ? -0.654 3.025 7.577 1.00 0.00 59 LYS A CA 12
ATOM 13155 C C . LYS A 1 59 ? -0.716 4.212 6.613 1.00 0.00 59 LYS A C 12
ATOM 13156 O O . LYS A 1 59 ? -0.694 5.365 7.039 1.00 0.00 59 LYS A O 12
ATOM 13175 N N . LEU A 1 60 ? -0.792 3.887 5.330 1.00 0.00 60 LEU A N 12
ATOM 13176 C CA . LEU A 1 60 ? -0.857 4.910 4.302 1.00 0.00 60 LEU A CA 12
ATOM 13177 C C . LEU A 1 60 ? -2.200 5.637 4.396 1.00 0.00 60 LEU A C 12
ATOM 13178 O O . LEU A 1 60 ? -2.259 6.785 4.833 1.00 0.00 60 LEU A O 12
ATOM 13194 N N . GLU A 1 61 ? -3.246 4.939 3.979 1.00 0.00 61 GLU A N 12
ATOM 13195 C CA . GLU A 1 61 ? -4.584 5.504 4.010 1.00 0.00 61 GLU A CA 12
ATOM 13196 C C . GLU A 1 61 ? -4.756 6.390 5.245 1.00 0.00 61 GLU A C 12
ATOM 13197 O O . GLU A 1 61 ? -5.099 7.566 5.126 1.00 0.00 61 GLU A O 12
ATOM 13209 N N . GLU A 1 62 ? -4.512 5.794 6.402 1.00 0.00 62 GLU A N 12
ATOM 13210 C CA . GLU A 1 62 ? -4.636 6.515 7.657 1.00 0.00 62 GLU A CA 12
ATOM 13211 C C . GLU A 1 62 ? -3.870 7.838 7.587 1.00 0.00 62 GLU A C 12
ATOM 13212 O O . GLU A 1 62 ? -4.468 8.910 7.666 1.00 0.00 62 GLU A O 12
ATOM 13224 N N . GLU A 1 63 ? -2.559 7.719 7.440 1.00 0.00 63 GLU A N 12
ATOM 13225 C CA . GLU A 1 63 ? -1.706 8.892 7.358 1.00 0.00 63 GLU A CA 12
ATOM 13226 C C . GLU A 1 63 ? -2.157 9.798 6.211 1.00 0.00 63 GLU A C 12
ATOM 13227 O O . GLU A 1 63 ? -2.471 10.967 6.426 1.00 0.00 63 GLU A O 12
ATOM 13239 N N . ILE A 1 64 ? -2.174 9.223 5.018 1.00 0.00 64 ILE A N 12
ATOM 13240 C CA . ILE A 1 64 ? -2.582 9.964 3.835 1.00 0.00 64 ILE A CA 12
ATOM 13241 C C . ILE A 1 64 ? -3.855 10.754 4.148 1.00 0.00 64 ILE A C 12
ATOM 13242 O O . ILE A 1 64 ? -3.874 11.978 4.033 1.00 0.00 64 ILE A O 12
ATOM 13258 N N . LYS A 1 65 ? -4.887 10.019 4.536 1.00 0.00 65 LYS A N 12
ATOM 13259 C CA . LYS A 1 65 ? -6.161 10.635 4.866 1.00 0.00 65 LYS A CA 12
ATOM 13260 C C . LYS A 1 65 ? -5.920 11.835 5.785 1.00 0.00 65 LYS A C 12
ATOM 13261 O O . LYS A 1 65 ? -6.728 12.762 5.827 1.00 0.00 65 LYS A O 12
ATOM 13280 N N . LYS A 1 66 ? -4.805 11.780 6.497 1.00 0.00 66 LYS A N 12
ATOM 13281 C CA . LYS A 1 66 ? -4.447 12.849 7.413 1.00 0.00 66 LYS A CA 12
ATOM 13282 C C . LYS A 1 66 ? -3.562 13.863 6.685 1.00 0.00 66 LYS A C 12
ATOM 13283 O O . LYS A 1 66 ? -3.712 15.069 6.872 1.00 0.00 66 LYS A O 12
ATOM 13302 N N . LEU A 1 67 ? -2.660 13.336 5.871 1.00 0.00 67 LEU A N 12
ATOM 13303 C CA . LEU A 1 67 ? -1.752 14.180 5.114 1.00 0.00 67 LEU A CA 12
ATOM 13304 C C . LEU A 1 67 ? -2.561 15.185 4.291 1.00 0.00 67 LEU A C 12
ATOM 13305 O O . LEU A 1 67 ? -2.798 14.972 3.104 1.00 0.00 67 LEU A O 12
ATOM 13321 N N . GLY A 1 1 ? -10.343 -9.761 -9.024 1.00 0.00 1 GLY A N 13
ATOM 13322 C CA . GLY A 1 1 ? -9.198 -9.357 -8.227 1.00 0.00 1 GLY A CA 13
ATOM 13323 C C . GLY A 1 1 ? -9.345 -9.824 -6.778 1.00 0.00 1 GLY A C 13
ATOM 13324 O O . GLY A 1 1 ? -10.446 -10.150 -6.337 1.00 0.00 1 GLY A O 13
ATOM 13328 N N . SER A 1 2 ? -8.221 -9.844 -6.078 1.00 0.00 2 SER A N 13
ATOM 13329 C CA . SER A 1 2 ? -8.211 -10.266 -4.688 1.00 0.00 2 SER A CA 13
ATOM 13330 C C . SER A 1 2 ? -6.770 -10.452 -4.208 1.00 0.00 2 SER A C 13
ATOM 13331 O O . SER A 1 2 ? -5.934 -10.987 -4.934 1.00 0.00 2 SER A O 13
ATOM 13339 N N . ARG A 1 3 ? -6.525 -9.999 -2.987 1.00 0.00 3 ARG A N 13
ATOM 13340 C CA . ARG A 1 3 ? -5.200 -10.109 -2.401 1.00 0.00 3 ARG A CA 13
ATOM 13341 C C . ARG A 1 3 ? -4.266 -9.055 -2.999 1.00 0.00 3 ARG A C 13
ATOM 13342 O O . ARG A 1 3 ? -3.888 -8.099 -2.323 1.00 0.00 3 ARG A O 13
ATOM 13363 N N . VAL A 1 4 ? -3.920 -9.266 -4.261 1.00 0.00 4 VAL A N 13
ATOM 13364 C CA . VAL A 1 4 ? -3.037 -8.346 -4.959 1.00 0.00 4 VAL A CA 13
ATOM 13365 C C . VAL A 1 4 ? -3.876 -7.304 -5.701 1.00 0.00 4 VAL A C 13
ATOM 13366 O O . VAL A 1 4 ? -3.851 -6.124 -5.358 1.00 0.00 4 VAL A O 13
ATOM 13379 N N . LYS A 1 5 ? -4.601 -7.779 -6.703 1.00 0.00 5 LYS A N 13
ATOM 13380 C CA . LYS A 1 5 ? -5.446 -6.903 -7.497 1.00 0.00 5 LYS A CA 13
ATOM 13381 C C . LYS A 1 5 ? -6.301 -6.045 -6.564 1.00 0.00 5 LYS A C 13
ATOM 13382 O O . LYS A 1 5 ? -6.141 -4.826 -6.515 1.00 0.00 5 LYS A O 13
ATOM 13401 N N . ALA A 1 6 ? -7.192 -6.714 -5.846 1.00 0.00 6 ALA A N 13
ATOM 13402 C CA . ALA A 1 6 ? -8.073 -6.027 -4.917 1.00 0.00 6 ALA A CA 13
ATOM 13403 C C . ALA A 1 6 ? -7.276 -4.964 -4.156 1.00 0.00 6 ALA A C 13
ATOM 13404 O O . ALA A 1 6 ? -7.833 -3.954 -3.731 1.00 0.00 6 ALA A O 13
ATOM 13411 N N . LEU A 1 7 ? -5.987 -5.231 -4.009 1.00 0.00 7 LEU A N 13
ATOM 13412 C CA . LEU A 1 7 ? -5.108 -4.310 -3.308 1.00 0.00 7 LEU A CA 13
ATOM 13413 C C . LEU A 1 7 ? -4.706 -3.175 -4.252 1.00 0.00 7 LEU A C 13
ATOM 13414 O O . LEU A 1 7 ? -4.918 -2.002 -3.945 1.00 0.00 7 LEU A O 13
ATOM 13430 N N . GLU A 1 8 ? -4.133 -3.564 -5.382 1.00 0.00 8 GLU A N 13
ATOM 13431 C CA . GLU A 1 8 ? -3.700 -2.594 -6.373 1.00 0.00 8 GLU A CA 13
ATOM 13432 C C . GLU A 1 8 ? -4.685 -1.425 -6.439 1.00 0.00 8 GLU A C 13
ATOM 13433 O O . GLU A 1 8 ? -4.293 -0.292 -6.708 1.00 0.00 8 GLU A O 13
ATOM 13445 N N . GLU A 1 9 ? -5.947 -1.742 -6.188 1.00 0.00 9 GLU A N 13
ATOM 13446 C CA . GLU A 1 9 ? -6.992 -0.733 -6.216 1.00 0.00 9 GLU A CA 13
ATOM 13447 C C . GLU A 1 9 ? -6.626 0.435 -5.297 1.00 0.00 9 GLU A C 13
ATOM 13448 O O . GLU A 1 9 ? -6.558 1.580 -5.741 1.00 0.00 9 GLU A O 13
ATOM 13460 N N . LYS A 1 10 ? -6.399 0.105 -4.034 1.00 0.00 10 LYS A N 13
ATOM 13461 C CA . LYS A 1 10 ? -6.042 1.112 -3.051 1.00 0.00 10 LYS A CA 13
ATOM 13462 C C . LYS A 1 10 ? -4.621 1.607 -3.327 1.00 0.00 10 LYS A C 13
ATOM 13463 O O . LYS A 1 10 ? -4.386 2.811 -3.424 1.00 0.00 10 LYS A O 13
ATOM 13482 N N . VAL A 1 11 ? -3.708 0.652 -3.444 1.00 0.00 11 VAL A N 13
ATOM 13483 C CA . VAL A 1 11 ? -2.316 0.976 -3.706 1.00 0.00 11 VAL A CA 13
ATOM 13484 C C . VAL A 1 11 ? -2.240 1.982 -4.858 1.00 0.00 11 VAL A C 13
ATOM 13485 O O . VAL A 1 11 ? -1.629 3.040 -4.723 1.00 0.00 11 VAL A O 13
ATOM 13498 N N . LYS A 1 12 ? -2.869 1.615 -5.965 1.00 0.00 12 LYS A N 13
ATOM 13499 C CA . LYS A 1 12 ? -2.880 2.471 -7.139 1.00 0.00 12 LYS A CA 13
ATOM 13500 C C . LYS A 1 12 ? -3.276 3.890 -6.725 1.00 0.00 12 LYS A C 13
ATOM 13501 O O . LYS A 1 12 ? -2.626 4.858 -7.117 1.00 0.00 12 LYS A O 13
ATOM 13520 N N . ALA A 1 13 ? -4.341 3.968 -5.942 1.00 0.00 13 ALA A N 13
ATOM 13521 C CA . ALA A 1 13 ? -4.832 5.252 -5.473 1.00 0.00 13 ALA A CA 13
ATOM 13522 C C . ALA A 1 13 ? -3.752 5.927 -4.623 1.00 0.00 13 ALA A C 13
ATOM 13523 O O . ALA A 1 13 ? -3.497 7.121 -4.773 1.00 0.00 13 ALA A O 13
ATOM 13530 N N . LEU A 1 14 ? -3.147 5.133 -3.752 1.00 0.00 14 LEU A N 13
ATOM 13531 C CA . LEU A 1 14 ? -2.101 5.638 -2.880 1.00 0.00 14 LEU A CA 13
ATOM 13532 C C . LEU A 1 14 ? -1.028 6.329 -3.725 1.00 0.00 14 LEU A C 13
ATOM 13533 O O . LEU A 1 14 ? -0.548 7.403 -3.367 1.00 0.00 14 LEU A O 13
ATOM 13549 N N . GLU A 1 15 ? -0.685 5.684 -4.831 1.00 0.00 15 GLU A N 13
ATOM 13550 C CA . GLU A 1 15 ? 0.323 6.223 -5.729 1.00 0.00 15 GLU A CA 13
ATOM 13551 C C . GLU A 1 15 ? -0.071 7.630 -6.184 1.00 0.00 15 GLU A C 13
ATOM 13552 O O . GLU A 1 15 ? 0.762 8.535 -6.204 1.00 0.00 15 GLU A O 13
ATOM 13564 N N . GLU A 1 16 ? -1.340 7.771 -6.537 1.00 0.00 16 GLU A N 13
ATOM 13565 C CA . GLU A 1 16 ? -1.853 9.053 -6.989 1.00 0.00 16 GLU A CA 13
ATOM 13566 C C . GLU A 1 16 ? -2.031 10.002 -5.804 1.00 0.00 16 GLU A C 13
ATOM 13567 O O . GLU A 1 16 ? -1.603 11.154 -5.856 1.00 0.00 16 GLU A O 13
ATOM 13579 N N . LYS A 1 17 ? -2.662 9.484 -4.760 1.00 0.00 17 LYS A N 13
ATOM 13580 C CA . LYS A 1 17 ? -2.902 10.271 -3.563 1.00 0.00 17 LYS A CA 13
ATOM 13581 C C . LYS A 1 17 ? -1.561 10.704 -2.966 1.00 0.00 17 LYS A C 13
ATOM 13582 O O . LYS A 1 17 ? -1.285 11.897 -2.852 1.00 0.00 17 LYS A O 13
ATOM 13601 N N . VAL A 1 18 ? -0.764 9.711 -2.600 1.00 0.00 18 VAL A N 13
ATOM 13602 C CA . VAL A 1 18 ? 0.541 9.975 -2.018 1.00 0.00 18 VAL A CA 13
ATOM 13603 C C . VAL A 1 18 ? 1.245 11.064 -2.829 1.00 0.00 18 VAL A C 13
ATOM 13604 O O . VAL A 1 18 ? 1.851 11.972 -2.261 1.00 0.00 18 VAL A O 13
ATOM 13617 N N . LYS A 1 19 ? 1.144 10.937 -4.143 1.00 0.00 19 LYS A N 13
ATOM 13618 C CA . LYS A 1 19 ? 1.765 11.900 -5.039 1.00 0.00 19 LYS A CA 13
ATOM 13619 C C . LYS A 1 19 ? 0.968 13.205 -5.007 1.00 0.00 19 LYS A C 13
ATOM 13620 O O . LYS A 1 19 ? 1.543 14.290 -5.078 1.00 0.00 19 LYS A O 13
ATOM 13639 N N . ALA A 1 20 ? -0.345 13.058 -4.901 1.00 0.00 20 ALA A N 13
ATOM 13640 C CA . ALA A 1 20 ? -1.226 14.212 -4.861 1.00 0.00 20 ALA A CA 13
ATOM 13641 C C . ALA A 1 20 ? -0.842 15.100 -3.677 1.00 0.00 20 ALA A C 13
ATOM 13642 O O . ALA A 1 20 ? -1.009 16.319 -3.729 1.00 0.00 20 ALA A O 13
ATOM 13649 N N . LEU A 1 21 ? -0.334 14.458 -2.636 1.00 0.00 21 LEU A N 13
ATOM 13650 C CA . LEU A 1 21 ? 0.076 15.174 -1.440 1.00 0.00 21 LEU A CA 13
ATOM 13651 C C . LEU A 1 21 ? 1.161 16.189 -1.806 1.00 0.00 21 LEU A C 13
ATOM 13652 O O . LEU A 1 21 ? 2.026 15.908 -2.634 1.00 0.00 21 LEU A O 13
ATOM 13668 N N . GLY A 1 22 ? 1.080 17.349 -1.170 1.00 0.00 22 GLY A N 13
ATOM 13669 C CA . GLY A 1 22 ? 2.044 18.408 -1.419 1.00 0.00 22 GLY A CA 13
ATOM 13670 C C . GLY A 1 22 ? 3.476 17.881 -1.310 1.00 0.00 22 GLY A C 13
ATOM 13671 O O . GLY A 1 22 ? 4.388 18.420 -1.936 1.00 0.00 22 GLY A O 13
ATOM 13675 N N . GLY A 1 23 ? 3.630 16.834 -0.514 1.00 0.00 23 GLY A N 13
ATOM 13676 C CA . GLY A 1 23 ? 4.935 16.228 -0.317 1.00 0.00 23 GLY A CA 13
ATOM 13677 C C . GLY A 1 23 ? 5.981 17.285 0.042 1.00 0.00 23 GLY A C 13
ATOM 13678 O O . GLY A 1 23 ? 5.642 18.444 0.281 1.00 0.00 23 GLY A O 13
ATOM 13682 N N . GLY A 1 24 ? 7.233 16.849 0.070 1.00 0.00 24 GLY A N 13
ATOM 13683 C CA . GLY A 1 24 ? 8.330 17.743 0.397 1.00 0.00 24 GLY A CA 13
ATOM 13684 C C . GLY A 1 24 ? 8.720 17.616 1.870 1.00 0.00 24 GLY A C 13
ATOM 13685 O O . GLY A 1 24 ? 9.048 18.610 2.517 1.00 0.00 24 GLY A O 13
ATOM 13689 N N . GLY A 1 25 ? 8.672 16.386 2.359 1.00 0.00 25 GLY A N 13
ATOM 13690 C CA . GLY A 1 25 ? 9.017 16.116 3.744 1.00 0.00 25 GLY A CA 13
ATOM 13691 C C . GLY A 1 25 ? 7.811 15.574 4.514 1.00 0.00 25 GLY A C 13
ATOM 13692 O O . GLY A 1 25 ? 7.438 16.114 5.553 1.00 0.00 25 GLY A O 13
ATOM 13696 N N . ARG A 1 26 ? 7.234 14.510 3.973 1.00 0.00 26 ARG A N 13
ATOM 13697 C CA . ARG A 1 26 ? 6.079 13.887 4.595 1.00 0.00 26 ARG A CA 13
ATOM 13698 C C . ARG A 1 26 ? 5.794 12.530 3.949 1.00 0.00 26 ARG A C 13
ATOM 13699 O O . ARG A 1 26 ? 6.130 11.488 4.510 1.00 0.00 26 ARG A O 13
ATOM 13720 N N . ILE A 1 27 ? 5.178 12.586 2.776 1.00 0.00 27 ILE A N 13
ATOM 13721 C CA . ILE A 1 27 ? 4.845 11.375 2.048 1.00 0.00 27 ILE A CA 13
ATOM 13722 C C . ILE A 1 27 ? 6.067 10.455 2.008 1.00 0.00 27 ILE A C 13
ATOM 13723 O O . ILE A 1 27 ? 5.933 9.234 2.054 1.00 0.00 27 ILE A O 13
ATOM 13739 N N . GLU A 1 28 ? 7.233 11.080 1.922 1.00 0.00 28 GLU A N 13
ATOM 13740 C CA . GLU A 1 28 ? 8.479 10.333 1.876 1.00 0.00 28 GLU A CA 13
ATOM 13741 C C . GLU A 1 28 ? 8.376 9.073 2.738 1.00 0.00 28 GLU A C 13
ATOM 13742 O O . GLU A 1 28 ? 8.490 7.958 2.232 1.00 0.00 28 GLU A O 13
ATOM 13754 N N . GLU A 1 29 ? 8.163 9.293 4.027 1.00 0.00 29 GLU A N 13
ATOM 13755 C CA . GLU A 1 29 ? 8.043 8.190 4.965 1.00 0.00 29 GLU A CA 13
ATOM 13756 C C . GLU A 1 29 ? 7.127 7.106 4.395 1.00 0.00 29 GLU A C 13
ATOM 13757 O O . GLU A 1 29 ? 7.596 6.050 3.972 1.00 0.00 29 GLU A O 13
ATOM 13769 N N . LEU A 1 30 ? 5.836 7.404 4.400 1.00 0.00 30 LEU A N 13
ATOM 13770 C CA . LEU A 1 30 ? 4.849 6.467 3.890 1.00 0.00 30 LEU A CA 13
ATOM 13771 C C . LEU A 1 30 ? 5.297 5.959 2.517 1.00 0.00 30 LEU A C 13
ATOM 13772 O O . LEU A 1 30 ? 5.165 4.774 2.217 1.00 0.00 30 LEU A O 13
ATOM 13788 N N . LYS A 1 31 ? 5.817 6.882 1.722 1.00 0.00 31 LYS A N 13
ATOM 13789 C CA . LYS A 1 31 ? 6.286 6.543 0.389 1.00 0.00 31 LYS A CA 13
ATOM 13790 C C . LYS A 1 31 ? 7.358 5.456 0.491 1.00 0.00 31 LYS A C 13
ATOM 13791 O O . LYS A 1 31 ? 7.499 4.632 -0.412 1.00 0.00 31 LYS A O 13
ATOM 13810 N N . LYS A 1 32 ? 8.086 5.490 1.597 1.00 0.00 32 LYS A N 13
ATOM 13811 C CA . LYS A 1 32 ? 9.141 4.518 1.828 1.00 0.00 32 LYS A CA 13
ATOM 13812 C C . LYS A 1 32 ? 8.522 3.129 1.989 1.00 0.00 32 LYS A C 13
ATOM 13813 O O . LYS A 1 32 ? 8.895 2.193 1.283 1.00 0.00 32 LYS A O 13
ATOM 13832 N N . LYS A 1 33 ? 7.587 3.037 2.924 1.00 0.00 33 LYS A N 13
ATOM 13833 C CA . LYS A 1 33 ? 6.913 1.777 3.187 1.00 0.00 33 LYS A CA 13
ATOM 13834 C C . LYS A 1 33 ? 6.048 1.405 1.980 1.00 0.00 33 LYS A C 13
ATOM 13835 O O . LYS A 1 33 ? 5.920 0.228 1.644 1.00 0.00 33 LYS A O 13
ATOM 13854 N N . TRP A 1 34 ? 5.478 2.429 1.363 1.00 0.00 34 TRP A N 13
ATOM 13855 C CA . TRP A 1 34 ? 4.629 2.224 0.201 1.00 0.00 34 TRP A CA 13
ATOM 13856 C C . TRP A 1 34 ? 5.449 1.483 -0.858 1.00 0.00 34 TRP A C 13
ATOM 13857 O O . TRP A 1 34 ? 4.893 0.775 -1.695 1.00 0.00 34 TRP A O 13
ATOM 13878 N N . GLU A 1 35 ? 6.758 1.674 -0.787 1.00 0.00 35 GLU A N 13
ATOM 13879 C CA . GLU A 1 35 ? 7.660 1.034 -1.730 1.00 0.00 35 GLU A CA 13
ATOM 13880 C C . GLU A 1 35 ? 7.878 -0.431 -1.344 1.00 0.00 35 GLU A C 13
ATOM 13881 O O . GLU A 1 35 ? 7.996 -1.294 -2.212 1.00 0.00 35 GLU A O 13
ATOM 13893 N N . GLU A 1 36 ? 7.924 -0.667 -0.041 1.00 0.00 36 GLU A N 13
ATOM 13894 C CA . GLU A 1 36 ? 8.126 -2.012 0.470 1.00 0.00 36 GLU A CA 13
ATOM 13895 C C . GLU A 1 36 ? 6.795 -2.764 0.523 1.00 0.00 36 GLU A C 13
ATOM 13896 O O . GLU A 1 36 ? 6.772 -3.994 0.505 1.00 0.00 36 GLU A O 13
ATOM 13908 N N . LEU A 1 37 ? 5.719 -1.994 0.587 1.00 0.00 37 LEU A N 13
ATOM 13909 C CA . LEU A 1 37 ? 4.387 -2.572 0.642 1.00 0.00 37 LEU A CA 13
ATOM 13910 C C . LEU A 1 37 ? 4.012 -3.113 -0.739 1.00 0.00 37 LEU A C 13
ATOM 13911 O O . LEU A 1 37 ? 3.711 -4.297 -0.885 1.00 0.00 37 LEU A O 13
ATOM 13927 N N . LYS A 1 38 ? 4.043 -2.221 -1.717 1.00 0.00 38 LYS A N 13
ATOM 13928 C CA . LYS A 1 38 ? 3.711 -2.594 -3.082 1.00 0.00 38 LYS A CA 13
ATOM 13929 C C . LYS A 1 38 ? 4.547 -3.808 -3.492 1.00 0.00 38 LYS A C 13
ATOM 13930 O O . LYS A 1 38 ? 4.099 -4.638 -4.281 1.00 0.00 38 LYS A O 13
ATOM 13949 N N . LYS A 1 39 ? 5.749 -3.873 -2.938 1.00 0.00 39 LYS A N 13
ATOM 13950 C CA . LYS A 1 39 ? 6.653 -4.971 -3.236 1.00 0.00 39 LYS A CA 13
ATOM 13951 C C . LYS A 1 39 ? 6.139 -6.246 -2.564 1.00 0.00 39 LYS A C 13
ATOM 13952 O O . LYS A 1 39 ? 6.437 -7.352 -3.013 1.00 0.00 39 LYS A O 13
ATOM 13971 N N . LYS A 1 40 ? 5.373 -6.049 -1.501 1.00 0.00 40 LYS A N 13
ATOM 13972 C CA . LYS A 1 40 ? 4.815 -7.169 -0.762 1.00 0.00 40 LYS A CA 13
ATOM 13973 C C . LYS A 1 40 ? 3.564 -7.675 -1.482 1.00 0.00 40 LYS A C 13
ATOM 13974 O O . LYS A 1 40 ? 3.362 -8.880 -1.612 1.00 0.00 40 LYS A O 13
ATOM 13993 N N . ILE A 1 41 ? 2.755 -6.726 -1.932 1.00 0.00 41 ILE A N 13
ATOM 13994 C CA . ILE A 1 41 ? 1.527 -7.060 -2.635 1.00 0.00 41 ILE A CA 13
ATOM 13995 C C . ILE A 1 41 ? 1.874 -7.760 -3.951 1.00 0.00 41 ILE A C 13
ATOM 13996 O O . ILE A 1 41 ? 1.020 -8.402 -4.560 1.00 0.00 41 ILE A O 13
ATOM 14012 N N . GLU A 1 42 ? 3.128 -7.610 -4.352 1.00 0.00 42 GLU A N 13
ATOM 14013 C CA . GLU A 1 42 ? 3.597 -8.219 -5.584 1.00 0.00 42 GLU A CA 13
ATOM 14014 C C . GLU A 1 42 ? 3.887 -9.704 -5.365 1.00 0.00 42 GLU A C 13
ATOM 14015 O O . GLU A 1 42 ? 3.368 -10.554 -6.088 1.00 0.00 42 GLU A O 13
ATOM 14027 N N . GLU A 1 43 ? 4.715 -9.973 -4.367 1.00 0.00 43 GLU A N 13
ATOM 14028 C CA . GLU A 1 43 ? 5.081 -11.341 -4.044 1.00 0.00 43 GLU A CA 13
ATOM 14029 C C . GLU A 1 43 ? 3.929 -12.041 -3.317 1.00 0.00 43 GLU A C 13
ATOM 14030 O O . GLU A 1 43 ? 3.994 -13.241 -3.056 1.00 0.00 43 GLU A O 13
ATOM 14042 N N . LEU A 1 44 ? 2.904 -11.260 -3.012 1.00 0.00 44 LEU A N 13
ATOM 14043 C CA . LEU A 1 44 ? 1.740 -11.789 -2.320 1.00 0.00 44 LEU A CA 13
ATOM 14044 C C . LEU A 1 44 ? 1.390 -13.162 -2.897 1.00 0.00 44 LEU A C 13
ATOM 14045 O O . LEU A 1 44 ? 0.888 -13.259 -4.015 1.00 0.00 44 LEU A O 13
ATOM 14061 N N . GLY A 1 45 ? 1.671 -14.189 -2.108 1.00 0.00 45 GLY A N 13
ATOM 14062 C CA . GLY A 1 45 ? 1.392 -15.552 -2.527 1.00 0.00 45 GLY A CA 13
ATOM 14063 C C . GLY A 1 45 ? 2.104 -16.560 -1.622 1.00 0.00 45 GLY A C 13
ATOM 14064 O O . GLY A 1 45 ? 3.190 -16.284 -1.113 1.00 0.00 45 GLY A O 13
ATOM 14068 N N . GLY A 1 46 ? 1.464 -17.707 -1.450 1.00 0.00 46 GLY A N 13
ATOM 14069 C CA . GLY A 1 46 ? 2.023 -18.757 -0.615 1.00 0.00 46 GLY A CA 13
ATOM 14070 C C . GLY A 1 46 ? 2.020 -18.346 0.859 1.00 0.00 46 GLY A C 13
ATOM 14071 O O . GLY A 1 46 ? 1.139 -18.748 1.617 1.00 0.00 46 GLY A O 13
ATOM 14075 N N . GLY A 1 47 ? 3.017 -17.552 1.220 1.00 0.00 47 GLY A N 13
ATOM 14076 C CA . GLY A 1 47 ? 3.141 -17.082 2.589 1.00 0.00 47 GLY A CA 13
ATOM 14077 C C . GLY A 1 47 ? 1.768 -16.763 3.185 1.00 0.00 47 GLY A C 13
ATOM 14078 O O . GLY A 1 47 ? 1.488 -17.115 4.330 1.00 0.00 47 GLY A O 13
ATOM 14082 N N . GLY A 1 48 ? 0.950 -16.099 2.383 1.00 0.00 48 GLY A N 13
ATOM 14083 C CA . GLY A 1 48 ? -0.386 -15.727 2.816 1.00 0.00 48 GLY A CA 13
ATOM 14084 C C . GLY A 1 48 ? -0.329 -14.744 3.987 1.00 0.00 48 GLY A C 13
ATOM 14085 O O . GLY A 1 48 ? -1.276 -14.645 4.766 1.00 0.00 48 GLY A O 13
ATOM 14089 N N . GLU A 1 49 ? 0.791 -14.041 4.073 1.00 0.00 49 GLU A N 13
ATOM 14090 C CA . GLU A 1 49 ? 0.984 -13.068 5.136 1.00 0.00 49 GLU A CA 13
ATOM 14091 C C . GLU A 1 49 ? 0.499 -11.688 4.686 1.00 0.00 49 GLU A C 13
ATOM 14092 O O . GLU A 1 49 ? 1.140 -10.678 4.972 1.00 0.00 49 GLU A O 13
ATOM 14104 N N . VAL A 1 50 ? -0.628 -11.690 3.990 1.00 0.00 50 VAL A N 13
ATOM 14105 C CA . VAL A 1 50 ? -1.206 -10.451 3.498 1.00 0.00 50 VAL A CA 13
ATOM 14106 C C . VAL A 1 50 ? -1.479 -9.517 4.679 1.00 0.00 50 VAL A C 13
ATOM 14107 O O . VAL A 1 50 ? -1.366 -8.299 4.550 1.00 0.00 50 VAL A O 13
ATOM 14120 N N . LYS A 1 51 ? -1.834 -10.123 5.802 1.00 0.00 51 LYS A N 13
ATOM 14121 C CA . LYS A 1 51 ? -2.123 -9.361 7.004 1.00 0.00 51 LYS A CA 13
ATOM 14122 C C . LYS A 1 51 ? -1.151 -8.183 7.104 1.00 0.00 51 LYS A C 13
ATOM 14123 O O . LYS A 1 51 ? -1.499 -7.130 7.635 1.00 0.00 51 LYS A O 13
ATOM 14142 N N . LYS A 1 52 ? 0.048 -8.401 6.583 1.00 0.00 52 LYS A N 13
ATOM 14143 C CA . LYS A 1 52 ? 1.072 -7.371 6.606 1.00 0.00 52 LYS A CA 13
ATOM 14144 C C . LYS A 1 52 ? 0.751 -6.315 5.547 1.00 0.00 52 LYS A C 13
ATOM 14145 O O . LYS A 1 52 ? 0.606 -5.136 5.865 1.00 0.00 52 LYS A O 13
ATOM 14164 N N . VAL A 1 53 ? 0.651 -6.776 4.309 1.00 0.00 53 VAL A N 13
ATOM 14165 C CA . VAL A 1 53 ? 0.350 -5.885 3.201 1.00 0.00 53 VAL A CA 13
ATOM 14166 C C . VAL A 1 53 ? -0.708 -4.872 3.640 1.00 0.00 53 VAL A C 13
ATOM 14167 O O . VAL A 1 53 ? -0.417 -3.685 3.777 1.00 0.00 53 VAL A O 13
ATOM 14180 N N . GLU A 1 54 ? -1.916 -5.377 3.849 1.00 0.00 54 GLU A N 13
ATOM 14181 C CA . GLU A 1 54 ? -3.019 -4.530 4.270 1.00 0.00 54 GLU A CA 13
ATOM 14182 C C . GLU A 1 54 ? -2.554 -3.549 5.348 1.00 0.00 54 GLU A C 13
ATOM 14183 O O . GLU A 1 54 ? -2.583 -2.336 5.142 1.00 0.00 54 GLU A O 13
ATOM 14195 N N . GLU A 1 55 ? -2.135 -4.110 6.472 1.00 0.00 55 GLU A N 13
ATOM 14196 C CA . GLU A 1 55 ? -1.665 -3.300 7.583 1.00 0.00 55 GLU A CA 13
ATOM 14197 C C . GLU A 1 55 ? -0.684 -2.236 7.085 1.00 0.00 55 GLU A C 13
ATOM 14198 O O . GLU A 1 55 ? -0.613 -1.141 7.643 1.00 0.00 55 GLU A O 13
ATOM 14210 N N . GLU A 1 56 ? 0.050 -2.595 6.042 1.00 0.00 56 GLU A N 13
ATOM 14211 C CA . GLU A 1 56 ? 1.024 -1.685 5.463 1.00 0.00 56 GLU A CA 13
ATOM 14212 C C . GLU A 1 56 ? 0.315 -0.571 4.690 1.00 0.00 56 GLU A C 13
ATOM 14213 O O . GLU A 1 56 ? 0.669 0.600 4.818 1.00 0.00 56 GLU A O 13
ATOM 14225 N N . VAL A 1 57 ? -0.673 -0.975 3.905 1.00 0.00 57 VAL A N 13
ATOM 14226 C CA . VAL A 1 57 ? -1.434 -0.025 3.111 1.00 0.00 57 VAL A CA 13
ATOM 14227 C C . VAL A 1 57 ? -2.266 0.859 4.043 1.00 0.00 57 VAL A C 13
ATOM 14228 O O . VAL A 1 57 ? -2.653 1.966 3.671 1.00 0.00 57 VAL A O 13
ATOM 14241 N N . LYS A 1 58 ? -2.517 0.338 5.235 1.00 0.00 58 LYS A N 13
ATOM 14242 C CA . LYS A 1 58 ? -3.296 1.066 6.221 1.00 0.00 58 LYS A CA 13
ATOM 14243 C C . LYS A 1 58 ? -2.507 2.291 6.685 1.00 0.00 58 LYS A C 13
ATOM 14244 O O . LYS A 1 58 ? -3.000 3.416 6.613 1.00 0.00 58 LYS A O 13
ATOM 14263 N N . LYS A 1 59 ? -1.294 2.032 7.150 1.00 0.00 59 LYS A N 13
ATOM 14264 C CA . LYS A 1 59 ? -0.431 3.101 7.626 1.00 0.00 59 LYS A CA 13
ATOM 14265 C C . LYS A 1 59 ? -0.524 4.291 6.669 1.00 0.00 59 LYS A C 13
ATOM 14266 O O . LYS A 1 59 ? -0.435 5.442 7.092 1.00 0.00 59 LYS A O 13
ATOM 14285 N N . LEU A 1 60 ? -0.705 3.973 5.395 1.00 0.00 60 LEU A N 13
ATOM 14286 C CA . LEU A 1 60 ? -0.812 5.001 4.374 1.00 0.00 60 LEU A CA 13
ATOM 14287 C C . LEU A 1 60 ? -2.177 5.682 4.485 1.00 0.00 60 LEU A C 13
ATOM 14288 O O . LEU A 1 60 ? -2.269 6.825 4.930 1.00 0.00 60 LEU A O 13
ATOM 14304 N N . GLU A 1 61 ? -3.203 4.953 4.072 1.00 0.00 61 GLU A N 13
ATOM 14305 C CA . GLU A 1 61 ? -4.559 5.473 4.119 1.00 0.00 61 GLU A CA 13
ATOM 14306 C C . GLU A 1 61 ? -4.754 6.332 5.371 1.00 0.00 61 GLU A C 13
ATOM 14307 O O . GLU A 1 61 ? -5.356 7.403 5.305 1.00 0.00 61 GLU A O 13
ATOM 14319 N N . GLU A 1 62 ? -4.234 5.830 6.481 1.00 0.00 62 GLU A N 13
ATOM 14320 C CA . GLU A 1 62 ? -4.344 6.538 7.745 1.00 0.00 62 GLU A CA 13
ATOM 14321 C C . GLU A 1 62 ? -3.595 7.870 7.675 1.00 0.00 62 GLU A C 13
ATOM 14322 O O . GLU A 1 62 ? -4.207 8.935 7.739 1.00 0.00 62 GLU A O 13
ATOM 14334 N N . GLU A 1 63 ? -2.281 7.767 7.543 1.00 0.00 63 GLU A N 13
ATOM 14335 C CA . GLU A 1 63 ? -1.442 8.951 7.463 1.00 0.00 63 GLU A CA 13
ATOM 14336 C C . GLU A 1 63 ? -1.923 9.868 6.337 1.00 0.00 63 GLU A C 13
ATOM 14337 O O . GLU A 1 63 ? -2.145 11.058 6.553 1.00 0.00 63 GLU A O 13
ATOM 14349 N N . ILE A 1 64 ? -2.072 9.279 5.159 1.00 0.00 64 ILE A N 13
ATOM 14350 C CA . ILE A 1 64 ? -2.524 10.028 3.999 1.00 0.00 64 ILE A CA 13
ATOM 14351 C C . ILE A 1 64 ? -3.793 10.802 4.359 1.00 0.00 64 ILE A C 13
ATOM 14352 O O . ILE A 1 64 ? -3.889 12.000 4.098 1.00 0.00 64 ILE A O 13
ATOM 14368 N N . LYS A 1 65 ? -4.735 10.086 4.955 1.00 0.00 65 LYS A N 13
ATOM 14369 C CA . LYS A 1 65 ? -5.995 10.691 5.354 1.00 0.00 65 LYS A CA 13
ATOM 14370 C C . LYS A 1 65 ? -5.715 11.873 6.285 1.00 0.00 65 LYS A C 13
ATOM 14371 O O . LYS A 1 65 ? -6.558 12.754 6.445 1.00 0.00 65 LYS A O 13
ATOM 14390 N N . LYS A 1 66 ? -4.529 11.853 6.875 1.00 0.00 66 LYS A N 13
ATOM 14391 C CA . LYS A 1 66 ? -4.128 12.911 7.785 1.00 0.00 66 LYS A CA 13
ATOM 14392 C C . LYS A 1 66 ? -3.308 13.954 7.020 1.00 0.00 66 LYS A C 13
ATOM 14393 O O . LYS A 1 66 ? -3.395 15.147 7.302 1.00 0.00 66 LYS A O 13
ATOM 14412 N N . LEU A 1 67 ? -2.529 13.463 6.067 1.00 0.00 67 LEU A N 13
ATOM 14413 C CA . LEU A 1 67 ? -1.694 14.335 5.260 1.00 0.00 67 LEU A CA 13
ATOM 14414 C C . LEU A 1 67 ? -2.580 15.329 4.507 1.00 0.00 67 LEU A C 13
ATOM 14415 O O . LEU A 1 67 ? -2.543 15.393 3.280 1.00 0.00 67 LEU A O 13
ATOM 14431 N N . GLY A 1 1 ? -6.739 -16.368 -3.030 1.00 0.00 1 GLY A N 14
ATOM 14432 C CA . GLY A 1 1 ? -6.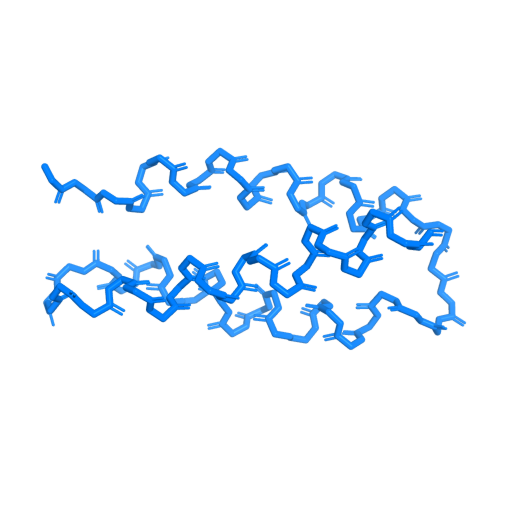746 -15.552 -4.231 1.00 0.00 1 GLY A CA 14
ATOM 14433 C C . GLY A 1 1 ? -7.458 -14.220 -3.984 1.00 0.00 1 GLY A C 14
ATOM 14434 O O . GLY A 1 1 ? -7.923 -13.957 -2.877 1.00 0.00 1 GLY A O 14
ATOM 14438 N N . SER A 1 2 ? -7.520 -13.414 -5.035 1.00 0.00 2 SER A N 14
ATOM 14439 C CA . SER A 1 2 ? -8.167 -12.116 -4.946 1.00 0.00 2 SER A CA 14
ATOM 14440 C C . SER A 1 2 ? -7.588 -11.323 -3.773 1.00 0.00 2 SER A C 14
ATOM 14441 O O . SER A 1 2 ? -8.241 -11.169 -2.741 1.00 0.00 2 SER A O 14
ATOM 14449 N N . ARG A 1 3 ? -6.371 -10.839 -3.970 1.00 0.00 3 ARG A N 14
ATOM 14450 C CA . ARG A 1 3 ? -5.698 -10.065 -2.941 1.00 0.00 3 ARG A CA 14
ATOM 14451 C C . ARG A 1 3 ? -5.001 -8.852 -3.561 1.00 0.00 3 ARG A C 14
ATOM 14452 O O . ARG A 1 3 ? -5.337 -7.711 -3.246 1.00 0.00 3 ARG A O 14
ATOM 14473 N N . VAL A 1 4 ? -4.043 -9.138 -4.430 1.00 0.00 4 VAL A N 14
ATOM 14474 C CA . VAL A 1 4 ? -3.296 -8.085 -5.096 1.00 0.00 4 VAL A CA 14
ATOM 14475 C C . VAL A 1 4 ? -4.273 -7.135 -5.792 1.00 0.00 4 VAL A C 14
ATOM 14476 O O . VAL A 1 4 ? -4.214 -5.923 -5.593 1.00 0.00 4 VAL A O 14
ATOM 14489 N N . LYS A 1 5 ? -5.149 -7.722 -6.593 1.00 0.00 5 LYS A N 14
ATOM 14490 C CA . LYS A 1 5 ? -6.137 -6.943 -7.320 1.00 0.00 5 LYS A CA 14
ATOM 14491 C C . LYS A 1 5 ? -6.799 -5.948 -6.365 1.00 0.00 5 LYS A C 14
ATOM 14492 O O . LYS A 1 5 ? -6.617 -4.738 -6.500 1.00 0.00 5 LYS A O 14
ATOM 14511 N N . ALA A 1 6 ? -7.552 -6.493 -5.421 1.00 0.00 6 ALA A N 14
ATOM 14512 C CA . ALA A 1 6 ? -8.240 -5.668 -4.444 1.00 0.00 6 ALA A CA 14
ATOM 14513 C C . ALA A 1 6 ? -7.237 -4.717 -3.789 1.00 0.00 6 ALA A C 14
ATOM 14514 O O . ALA A 1 6 ? -7.624 -3.695 -3.223 1.00 0.00 6 ALA A O 14
ATOM 14521 N N . LEU A 1 7 ? -5.969 -5.086 -3.887 1.00 0.00 7 LEU A N 14
ATOM 14522 C CA . LEU A 1 7 ? -4.908 -4.278 -3.310 1.00 0.00 7 LEU A CA 14
ATOM 14523 C C . LEU A 1 7 ? -4.586 -3.118 -4.254 1.00 0.00 7 LEU A C 14
ATOM 14524 O O . LEU A 1 7 ? -4.845 -1.960 -3.930 1.00 0.00 7 LEU A O 14
ATOM 14540 N N . GLU A 1 8 ? -4.026 -3.469 -5.402 1.00 0.00 8 GLU A N 14
ATOM 14541 C CA . GLU A 1 8 ? -3.665 -2.472 -6.394 1.00 0.00 8 GLU A CA 14
ATOM 14542 C C . GLU A 1 8 ? -4.694 -1.340 -6.408 1.00 0.00 8 GLU A C 14
ATOM 14543 O O . GLU A 1 8 ? -4.348 -0.183 -6.640 1.00 0.00 8 GLU A O 14
ATOM 14555 N N . GLU A 1 9 ? -5.941 -1.713 -6.155 1.00 0.00 9 GLU A N 14
ATOM 14556 C CA . GLU A 1 9 ? -7.023 -0.744 -6.135 1.00 0.00 9 GLU A CA 14
ATOM 14557 C C . GLU A 1 9 ? -6.658 0.441 -5.237 1.00 0.00 9 GLU A C 14
ATOM 14558 O O . GLU A 1 9 ? -6.763 1.594 -5.652 1.00 0.00 9 GLU A O 14
ATOM 14570 N N . LYS A 1 10 ? -6.236 0.115 -4.024 1.00 0.00 10 LYS A N 14
ATOM 14571 C CA . LYS A 1 10 ? -5.855 1.138 -3.065 1.00 0.00 10 LYS A CA 14
ATOM 14572 C C . LYS A 1 10 ? -4.441 1.627 -3.383 1.00 0.00 10 LYS A C 14
ATOM 14573 O O . LYS A 1 10 ? -4.229 2.817 -3.616 1.00 0.00 10 LYS A O 14
ATOM 14592 N N . VAL A 1 11 ? -3.509 0.685 -3.383 1.00 0.00 11 VAL A N 14
ATOM 14593 C CA . VAL A 1 11 ? -2.120 1.006 -3.668 1.00 0.00 11 VAL A CA 14
ATOM 14594 C C . VAL A 1 11 ? -2.058 1.971 -4.853 1.00 0.00 11 VAL A C 14
ATOM 14595 O O . VAL A 1 11 ? -1.324 2.958 -4.818 1.00 0.00 11 VAL A O 14
ATOM 14608 N N . LYS A 1 12 ? -2.837 1.652 -5.877 1.00 0.00 12 LYS A N 14
ATOM 14609 C CA . LYS A 1 12 ? -2.879 2.478 -7.072 1.00 0.00 12 LYS A CA 14
ATOM 14610 C C . LYS A 1 12 ? -3.225 3.916 -6.679 1.00 0.00 12 LYS A C 14
ATOM 14611 O O . LYS A 1 12 ? -2.517 4.852 -7.050 1.00 0.00 12 LYS A O 14
ATOM 14630 N N . ALA A 1 13 ? -4.314 4.047 -5.936 1.00 0.00 13 ALA A N 14
ATOM 14631 C CA . ALA A 1 13 ? -4.762 5.355 -5.490 1.00 0.00 13 ALA A CA 14
ATOM 14632 C C . ALA A 1 13 ? -3.646 6.026 -4.686 1.00 0.00 13 ALA A C 14
ATOM 14633 O O . ALA A 1 13 ? -3.364 7.208 -4.875 1.00 0.00 13 ALA A O 14
ATOM 14640 N N . LEU A 1 14 ? -3.041 5.241 -3.806 1.00 0.00 14 LEU A N 14
ATOM 14641 C CA . LEU A 1 14 ? -1.961 5.744 -2.974 1.00 0.00 14 LEU A CA 14
ATOM 14642 C C . LEU A 1 14 ? -0.938 6.465 -3.853 1.00 0.00 14 LEU A C 14
ATOM 14643 O O . LEU A 1 14 ? -0.704 7.661 -3.687 1.00 0.00 14 LEU A O 14
ATOM 14659 N N . GLU A 1 15 ? -0.355 5.706 -4.769 1.00 0.00 15 GLU A N 14
ATOM 14660 C CA . GLU A 1 15 ? 0.639 6.257 -5.675 1.00 0.00 15 GLU A CA 14
ATOM 14661 C C . GLU A 1 15 ? 0.223 7.658 -6.130 1.00 0.00 15 GLU A C 14
ATOM 14662 O O . GLU A 1 15 ? 1.052 8.564 -6.195 1.00 0.00 15 GLU A O 14
ATOM 14674 N N . GLU A 1 16 ? -1.059 7.790 -6.434 1.00 0.00 16 GLU A N 14
ATOM 14675 C CA . GLU A 1 16 ? -1.594 9.064 -6.881 1.00 0.00 16 GLU A CA 14
ATOM 14676 C C . GLU A 1 16 ? -1.717 10.032 -5.702 1.00 0.00 16 GLU A C 14
ATOM 14677 O O . GLU A 1 16 ? -1.109 11.101 -5.706 1.00 0.00 16 GLU A O 14
ATOM 14689 N N . LYS A 1 17 ? -2.507 9.622 -4.721 1.00 0.00 17 LYS A N 14
ATOM 14690 C CA . LYS A 1 17 ? -2.718 10.439 -3.538 1.00 0.00 17 LYS A CA 14
ATOM 14691 C C . LYS A 1 17 ? -1.361 10.864 -2.970 1.00 0.00 17 LYS A C 14
ATOM 14692 O O . LYS A 1 17 ? -1.092 12.054 -2.824 1.00 0.00 17 LYS A O 14
ATOM 14711 N N . VAL A 1 18 ? -0.546 9.866 -2.664 1.00 0.00 18 VAL A N 14
ATOM 14712 C CA . VAL A 1 18 ? 0.775 10.121 -2.115 1.00 0.00 18 VAL A CA 14
ATOM 14713 C C . VAL A 1 18 ? 1.448 11.239 -2.915 1.00 0.00 18 VAL A C 14
ATOM 14714 O O . VAL A 1 18 ? 2.260 11.990 -2.376 1.00 0.00 18 VAL A O 14
ATOM 14727 N N . LYS A 1 19 ? 1.084 11.315 -4.186 1.00 0.00 19 LYS A N 14
ATOM 14728 C CA . LYS A 1 19 ? 1.643 12.328 -5.065 1.00 0.00 19 LYS A CA 14
ATOM 14729 C C . LYS A 1 19 ? 0.883 13.642 -4.868 1.00 0.00 19 LYS A C 14
ATOM 14730 O O . LYS A 1 19 ? 1.490 14.710 -4.804 1.00 0.00 19 LYS A O 14
ATOM 14749 N N . ALA A 1 20 ? -0.433 13.520 -4.778 1.00 0.00 20 ALA A N 14
ATOM 14750 C CA . ALA A 1 20 ? -1.281 14.685 -4.590 1.00 0.00 20 ALA A CA 14
ATOM 14751 C C . ALA A 1 20 ? -0.825 15.447 -3.345 1.00 0.00 20 ALA A C 14
ATOM 14752 O O . ALA A 1 20 ? -1.082 16.643 -3.216 1.00 0.00 20 ALA A O 14
ATOM 14759 N N . LEU A 1 21 ? -0.155 14.724 -2.460 1.00 0.00 21 LEU A N 14
ATOM 14760 C CA . LEU A 1 21 ? 0.341 15.316 -1.229 1.00 0.00 21 LEU A CA 14
ATOM 14761 C C . LEU A 1 21 ? 1.408 16.361 -1.564 1.00 0.00 21 LEU A C 14
ATOM 14762 O O . LEU A 1 21 ? 2.352 16.073 -2.300 1.00 0.00 21 LEU A O 14
ATOM 14778 N N . GLY A 1 22 ? 1.224 17.549 -1.010 1.00 0.00 22 GLY A N 14
ATOM 14779 C CA . GLY A 1 22 ? 2.159 18.637 -1.241 1.00 0.00 22 GLY A CA 14
ATOM 14780 C C . GLY A 1 22 ? 3.598 18.118 -1.303 1.00 0.00 22 GLY A C 14
ATOM 14781 O O . GLY A 1 22 ? 4.432 18.680 -2.012 1.00 0.00 22 GLY A O 14
ATOM 14785 N N . GLY A 1 23 ? 3.843 17.054 -0.554 1.00 0.00 23 GLY A N 14
ATOM 14786 C CA . GLY A 1 23 ? 5.165 16.454 -0.515 1.00 0.00 23 GLY A CA 14
ATOM 14787 C C . GLY A 1 23 ? 6.231 17.499 -0.184 1.00 0.00 23 GLY A C 14
ATOM 14788 O O . GLY A 1 23 ? 5.930 18.687 -0.077 1.00 0.00 23 GLY A O 14
ATOM 14792 N N . GLY A 1 24 ? 7.457 17.019 -0.029 1.00 0.00 24 GLY A N 14
ATOM 14793 C CA . GLY A 1 24 ? 8.570 17.897 0.288 1.00 0.00 24 GLY A CA 14
ATOM 14794 C C . GLY A 1 24 ? 9.008 17.722 1.744 1.00 0.00 24 GLY A C 14
ATOM 14795 O O . GLY A 1 24 ? 9.250 18.703 2.446 1.00 0.00 24 GLY A O 14
ATOM 14799 N N . GLY A 1 25 ? 9.099 16.466 2.154 1.00 0.00 25 GLY A N 14
ATOM 14800 C CA . GLY A 1 25 ? 9.504 16.149 3.514 1.00 0.00 25 GLY A CA 14
ATOM 14801 C C . GLY A 1 25 ? 8.321 15.622 4.329 1.00 0.00 25 GLY A C 14
ATOM 14802 O O . GLY A 1 25 ? 8.041 16.121 5.418 1.00 0.00 25 GLY A O 14
ATOM 14806 N N . ARG A 1 26 ? 7.660 14.617 3.771 1.00 0.00 26 ARG A N 14
ATOM 14807 C CA . ARG A 1 26 ? 6.514 14.017 4.433 1.00 0.00 26 ARG A CA 14
ATOM 14808 C C . ARG A 1 26 ? 6.195 12.657 3.810 1.00 0.00 26 ARG A C 14
ATOM 14809 O O . ARG A 1 26 ? 6.523 11.617 4.378 1.00 0.00 26 ARG A O 14
ATOM 14830 N N . ILE A 1 27 ? 5.558 12.708 2.649 1.00 0.00 27 ILE A N 14
ATOM 14831 C CA . ILE A 1 27 ? 5.190 11.494 1.943 1.00 0.00 27 ILE A CA 14
ATOM 14832 C C . ILE A 1 27 ? 6.394 10.551 1.897 1.00 0.00 27 ILE A C 14
ATOM 14833 O O . ILE A 1 27 ? 6.233 9.331 1.902 1.00 0.00 27 ILE A O 14
ATOM 14849 N N . GLU A 1 28 ? 7.574 11.152 1.853 1.00 0.00 28 GLU A N 14
ATOM 14850 C CA . GLU A 1 28 ? 8.805 10.381 1.807 1.00 0.00 28 GLU A CA 14
ATOM 14851 C C . GLU A 1 28 ? 8.679 9.126 2.672 1.00 0.00 28 GLU A C 14
ATOM 14852 O O . GLU A 1 28 ? 8.812 8.009 2.176 1.00 0.00 28 GLU A O 14
ATOM 14864 N N . GLU A 1 29 ? 8.423 9.353 3.953 1.00 0.00 29 GLU A N 14
ATOM 14865 C CA . GLU A 1 29 ? 8.278 8.254 4.893 1.00 0.00 29 GLU A CA 14
ATOM 14866 C C . GLU A 1 29 ? 7.301 7.212 4.345 1.00 0.00 29 GLU A C 14
ATOM 14867 O O . GLU A 1 29 ? 7.714 6.139 3.910 1.00 0.00 29 GLU A O 14
ATOM 14879 N N . LEU A 1 30 ? 6.026 7.567 4.382 1.00 0.00 30 LEU A N 14
ATOM 14880 C CA . LEU A 1 30 ? 4.987 6.676 3.895 1.00 0.00 30 LEU A CA 14
ATOM 14881 C C . LEU A 1 30 ? 5.409 6.099 2.542 1.00 0.00 30 LEU A C 14
ATOM 14882 O O . LEU A 1 30 ? 5.203 4.914 2.277 1.00 0.00 30 LEU A O 14
ATOM 14898 N N . LYS A 1 31 ? 5.993 6.961 1.723 1.00 0.00 31 LYS A N 14
ATOM 14899 C CA . LYS A 1 31 ? 6.446 6.552 0.405 1.00 0.00 31 LYS A CA 14
ATOM 14900 C C . LYS A 1 31 ? 7.429 5.389 0.546 1.00 0.00 31 LYS A C 14
ATOM 14901 O O . LYS A 1 31 ? 7.432 4.471 -0.271 1.00 0.00 31 LYS A O 14
ATOM 14920 N N . LYS A 1 32 ? 8.240 5.465 1.591 1.00 0.00 32 LYS A N 14
ATOM 14921 C CA . LYS A 1 32 ? 9.226 4.429 1.851 1.00 0.00 32 LYS A CA 14
ATOM 14922 C C . LYS A 1 32 ? 8.511 3.094 2.065 1.00 0.00 32 LYS A C 14
ATOM 14923 O O . LYS A 1 32 ? 8.735 2.140 1.322 1.00 0.00 32 LYS A O 14
ATOM 14942 N N . LYS A 1 33 ? 7.666 3.067 3.086 1.00 0.00 33 LYS A N 14
ATOM 14943 C CA . LYS A 1 33 ? 6.918 1.864 3.407 1.00 0.00 33 LYS A CA 14
ATOM 14944 C C . LYS A 1 33 ? 6.044 1.478 2.213 1.00 0.00 33 LYS A C 14
ATOM 14945 O O . LYS A 1 33 ? 5.822 0.296 1.957 1.00 0.00 33 LYS A O 14
ATOM 14964 N N . TRP A 1 34 ? 5.571 2.498 1.512 1.00 0.00 34 TRP A N 14
ATOM 14965 C CA . TRP A 1 34 ? 4.726 2.281 0.350 1.00 0.00 34 TRP A CA 14
ATOM 14966 C C . TRP A 1 34 ? 5.535 1.490 -0.681 1.00 0.00 34 TRP A C 14
ATOM 14967 O O . TRP A 1 34 ? 4.967 0.768 -1.499 1.00 0.00 34 TRP A O 14
ATOM 14988 N N . GLU A 1 35 ? 6.847 1.653 -0.608 1.00 0.00 35 GLU A N 14
ATOM 14989 C CA . GLU A 1 35 ? 7.739 0.964 -1.525 1.00 0.00 35 GLU A CA 14
ATOM 14990 C C . GLU A 1 35 ? 7.928 -0.491 -1.089 1.00 0.00 35 GLU A C 14
ATOM 14991 O O . GLU A 1 35 ? 8.027 -1.386 -1.927 1.00 0.00 35 GLU A O 14
ATOM 15003 N N . GLU A 1 36 ? 7.972 -0.680 0.222 1.00 0.00 36 GLU A N 14
ATOM 15004 C CA . GLU A 1 36 ? 8.147 -2.011 0.779 1.00 0.00 36 GLU A CA 14
ATOM 15005 C C . GLU A 1 36 ? 6.814 -2.763 0.788 1.00 0.00 36 GLU A C 14
ATOM 15006 O O . GLU A 1 36 ? 6.790 -3.990 0.709 1.00 0.00 36 GLU A O 14
ATOM 15018 N N . LEU A 1 37 ? 5.740 -1.995 0.884 1.00 0.00 37 LEU A N 14
ATOM 15019 C CA . LEU A 1 37 ? 4.407 -2.573 0.904 1.00 0.00 37 LEU A CA 14
ATOM 15020 C C . LEU A 1 37 ? 4.084 -3.149 -0.476 1.00 0.00 37 LEU A C 14
ATOM 15021 O O . LEU A 1 37 ? 3.827 -4.345 -0.607 1.00 0.00 37 LEU A O 14
ATOM 15037 N N . LYS A 1 38 ? 4.110 -2.272 -1.468 1.00 0.00 38 LYS A N 14
ATOM 15038 C CA . LYS A 1 38 ? 3.823 -2.679 -2.834 1.00 0.00 38 LYS A CA 14
ATOM 15039 C C . LYS A 1 38 ? 4.666 -3.907 -3.183 1.00 0.00 38 LYS A C 14
ATOM 15040 O O . LYS A 1 38 ? 4.242 -4.753 -3.967 1.00 0.00 38 LYS A O 14
ATOM 15059 N N . LYS A 1 39 ? 5.847 -3.965 -2.582 1.00 0.00 39 LYS A N 14
ATOM 15060 C CA . LYS A 1 39 ? 6.753 -5.075 -2.819 1.00 0.00 39 LYS A CA 14
ATOM 15061 C C . LYS A 1 39 ? 6.114 -6.368 -2.309 1.00 0.00 39 LYS A C 14
ATOM 15062 O O . LYS A 1 39 ? 6.249 -7.420 -2.932 1.00 0.00 39 LYS A O 14
ATOM 15081 N N . LYS A 1 40 ? 5.432 -6.247 -1.179 1.00 0.00 40 LYS A N 14
ATOM 15082 C CA . LYS A 1 40 ? 4.772 -7.393 -0.577 1.00 0.00 40 LYS A CA 14
ATOM 15083 C C . LYS A 1 40 ? 3.586 -7.810 -1.450 1.00 0.00 40 LYS A C 14
ATOM 15084 O O . LYS A 1 40 ? 3.426 -8.988 -1.764 1.00 0.00 40 LYS A O 14
ATOM 15103 N N . ILE A 1 41 ? 2.786 -6.820 -1.817 1.00 0.00 41 ILE A N 14
ATOM 15104 C CA . ILE A 1 41 ? 1.620 -7.069 -2.647 1.00 0.00 41 ILE A CA 14
ATOM 15105 C C . ILE A 1 41 ? 2.059 -7.743 -3.948 1.00 0.00 41 ILE A C 14
ATOM 15106 O O . ILE A 1 41 ? 1.255 -8.385 -4.622 1.00 0.00 41 ILE A O 14
ATOM 15122 N N . GLU A 1 42 ? 3.336 -7.575 -4.262 1.00 0.00 42 GLU A N 14
ATOM 15123 C CA . GLU A 1 42 ? 3.892 -8.159 -5.471 1.00 0.00 42 GLU A CA 14
ATOM 15124 C C . GLU A 1 42 ? 4.100 -9.664 -5.285 1.00 0.00 42 GLU A C 14
ATOM 15125 O O . GLU A 1 42 ? 3.617 -10.464 -6.086 1.00 0.00 42 GLU A O 14
ATOM 15137 N N . GLU A 1 43 ? 4.818 -10.004 -4.225 1.00 0.00 43 GLU A N 14
ATOM 15138 C CA . GLU A 1 43 ? 5.096 -11.399 -3.925 1.00 0.00 43 GLU A CA 14
ATOM 15139 C C . GLU A 1 43 ? 3.890 -12.043 -3.237 1.00 0.00 43 GLU A C 14
ATOM 15140 O O . GLU A 1 43 ? 3.875 -13.250 -3.005 1.00 0.00 43 GLU A O 14
ATOM 15152 N N . LEU A 1 44 ? 2.907 -11.208 -2.930 1.00 0.00 44 LEU A N 14
ATOM 15153 C CA . LEU A 1 44 ? 1.702 -11.681 -2.273 1.00 0.00 44 LEU A CA 14
ATOM 15154 C C . LEU A 1 44 ? 1.278 -13.014 -2.894 1.00 0.00 44 LEU A C 14
ATOM 15155 O O . LEU A 1 44 ? 0.660 -13.844 -2.228 1.00 0.00 44 LEU A O 14
ATOM 15171 N N . GLY A 1 45 ? 1.625 -13.177 -4.162 1.00 0.00 45 GLY A N 14
ATOM 15172 C CA . GLY A 1 45 ? 1.288 -14.395 -4.880 1.00 0.00 45 GLY A CA 14
ATOM 15173 C C . GLY A 1 45 ? 1.465 -15.624 -3.987 1.00 0.00 45 GLY A C 14
ATOM 15174 O O . GLY A 1 45 ? 0.539 -16.418 -3.826 1.00 0.00 45 GLY A O 14
ATOM 15178 N N . GLY A 1 46 ? 2.660 -15.743 -3.428 1.00 0.00 46 GLY A N 14
ATOM 15179 C CA . GLY A 1 46 ? 2.970 -16.862 -2.556 1.00 0.00 46 GLY A CA 14
ATOM 15180 C C . GLY A 1 46 ? 2.889 -16.451 -1.085 1.00 0.00 46 GLY A C 14
ATOM 15181 O O . GLY A 1 46 ? 3.667 -15.615 -0.626 1.00 0.00 46 GLY A O 14
ATOM 15185 N N . GLY A 1 47 ? 1.941 -17.055 -0.385 1.00 0.00 47 GLY A N 14
ATOM 15186 C CA . GLY A 1 47 ? 1.747 -16.761 1.025 1.00 0.00 47 GLY A CA 14
ATOM 15187 C C . GLY A 1 47 ? 0.488 -15.921 1.243 1.00 0.00 47 GLY A C 14
ATOM 15188 O O . GLY A 1 47 ? 0.232 -14.976 0.498 1.00 0.00 47 GLY A O 14
ATOM 15192 N N . GLY A 1 48 ? -0.265 -16.296 2.266 1.00 0.00 48 GLY A N 14
ATOM 15193 C CA . GLY A 1 48 ? -1.492 -15.588 2.591 1.00 0.00 48 GLY A CA 14
ATOM 15194 C C . GLY A 1 48 ? -1.290 -14.664 3.793 1.00 0.00 48 GLY A C 14
ATOM 15195 O O . GLY A 1 48 ? -2.153 -14.575 4.665 1.00 0.00 48 GLY A O 14
ATOM 15199 N N . GLU A 1 49 ? -0.145 -13.997 3.801 1.00 0.00 49 GLU A N 14
ATOM 15200 C CA . GLU A 1 49 ? 0.181 -13.082 4.882 1.00 0.00 49 GLU A CA 14
ATOM 15201 C C . GLU A 1 49 ? -0.207 -11.652 4.501 1.00 0.00 49 GLU A C 14
ATOM 15202 O O . GLU A 1 49 ? 0.460 -10.698 4.899 1.00 0.00 49 GLU A O 14
ATOM 15214 N N . VAL A 1 50 ? -1.283 -11.548 3.735 1.00 0.00 50 VAL A N 14
ATOM 15215 C CA . VAL A 1 50 ? -1.768 -10.251 3.297 1.00 0.00 50 VAL A CA 14
ATOM 15216 C C . VAL A 1 50 ? -2.061 -9.381 4.521 1.00 0.00 50 VAL A C 14
ATOM 15217 O O . VAL A 1 50 ? -1.880 -8.165 4.481 1.00 0.00 50 VAL A O 14
ATOM 15230 N N . LYS A 1 51 ? -2.510 -10.038 5.581 1.00 0.00 51 LYS A N 14
ATOM 15231 C CA . LYS A 1 51 ? -2.830 -9.339 6.814 1.00 0.00 51 LYS A CA 14
ATOM 15232 C C . LYS A 1 51 ? -1.812 -8.220 7.040 1.00 0.00 51 LYS A C 14
ATOM 15233 O O . LYS A 1 51 ? -2.145 -7.179 7.607 1.00 0.00 51 LYS A O 14
ATOM 15252 N N . LYS A 1 52 ? -0.594 -8.471 6.585 1.00 0.00 52 LYS A N 14
ATOM 15253 C CA . LYS A 1 52 ? 0.475 -7.497 6.730 1.00 0.00 52 LYS A CA 14
ATOM 15254 C C . LYS A 1 52 ? 0.284 -6.380 5.702 1.00 0.00 52 LYS A C 14
ATOM 15255 O O . LYS A 1 52 ? 0.176 -5.209 6.065 1.00 0.00 52 LYS A O 14
ATOM 15274 N N . VAL A 1 53 ? 0.250 -6.781 4.440 1.00 0.00 53 VAL A N 14
ATOM 15275 C CA . VAL A 1 53 ? 0.076 -5.829 3.356 1.00 0.00 53 VAL A CA 14
ATOM 15276 C C . VAL A 1 53 ? -0.964 -4.783 3.766 1.00 0.00 53 VAL A C 14
ATOM 15277 O O . VAL A 1 53 ? -0.635 -3.611 3.940 1.00 0.00 53 VAL A O 14
ATOM 15290 N N . GLU A 1 54 ? -2.197 -5.245 3.906 1.00 0.00 54 GLU A N 14
ATOM 15291 C CA . GLU A 1 54 ? -3.287 -4.364 4.291 1.00 0.00 54 GLU A CA 14
ATOM 15292 C C . GLU A 1 54 ? -2.834 -3.413 5.402 1.00 0.00 54 GLU A C 14
ATOM 15293 O O . GLU A 1 54 ? -2.845 -2.196 5.224 1.00 0.00 54 GLU A O 14
ATOM 15305 N N . GLU A 1 55 ? -2.447 -4.006 6.522 1.00 0.00 55 GLU A N 14
ATOM 15306 C CA . GLU A 1 55 ? -1.991 -3.227 7.660 1.00 0.00 55 GLU A CA 14
ATOM 15307 C C . GLU A 1 55 ? -0.947 -2.201 7.218 1.00 0.00 55 GLU A C 14
ATOM 15308 O O . GLU A 1 55 ? -0.818 -1.139 7.826 1.00 0.00 55 GLU A O 14
ATOM 15320 N N . GLU A 1 56 ? -0.228 -2.553 6.162 1.00 0.00 56 GLU A N 14
ATOM 15321 C CA . GLU A 1 56 ? 0.801 -1.675 5.631 1.00 0.00 56 GLU A CA 14
ATOM 15322 C C . GLU A 1 56 ? 0.167 -0.551 4.808 1.00 0.00 56 GLU A C 14
ATOM 15323 O O . GLU A 1 56 ? 0.550 0.610 4.941 1.00 0.00 56 GLU A O 14
ATOM 15335 N N . VAL A 1 57 ? -0.790 -0.936 3.979 1.00 0.00 57 VAL A N 14
ATOM 15336 C CA . VAL A 1 57 ? -1.481 0.025 3.135 1.00 0.00 57 VAL A CA 14
ATOM 15337 C C . VAL A 1 57 ? -2.356 0.927 4.008 1.00 0.00 57 VAL A C 14
ATOM 15338 O O . VAL A 1 57 ? -2.669 2.053 3.623 1.00 0.00 57 VAL A O 14
ATOM 15351 N N . LYS A 1 58 ? -2.725 0.399 5.166 1.00 0.00 58 LYS A N 14
ATOM 15352 C CA . LYS A 1 58 ? -3.557 1.144 6.095 1.00 0.00 58 LYS A CA 14
ATOM 15353 C C . LYS A 1 58 ? -2.770 2.340 6.631 1.00 0.00 58 LYS A C 14
ATOM 15354 O O . LYS A 1 58 ? -3.235 3.477 6.557 1.00 0.00 58 LYS A O 14
ATOM 15373 N N . LYS A 1 59 ? -1.593 2.045 7.161 1.00 0.00 59 LYS A N 14
ATOM 15374 C CA . LYS A 1 59 ? -0.737 3.083 7.710 1.00 0.00 59 LYS A CA 14
ATOM 15375 C C . LYS A 1 59 ? -0.710 4.275 6.751 1.00 0.00 59 LYS A C 14
ATOM 15376 O O . LYS A 1 59 ? -0.578 5.420 7.180 1.00 0.00 59 LYS A O 14
ATOM 15395 N N . LEU A 1 60 ? -0.836 3.965 5.468 1.00 0.00 60 LEU A N 14
ATOM 15396 C CA . LEU A 1 60 ? -0.827 4.997 4.444 1.00 0.00 60 LEU A CA 14
ATOM 15397 C C . LEU A 1 60 ? -2.166 5.736 4.461 1.00 0.00 60 LEU A C 14
ATOM 15398 O O . LEU A 1 60 ? -2.239 6.886 4.894 1.00 0.00 60 LEU A O 14
ATOM 15414 N N . GLU A 1 61 ? -3.192 5.047 3.983 1.00 0.00 61 GLU A N 14
ATOM 15415 C CA . GLU A 1 61 ? -4.524 5.625 3.937 1.00 0.00 61 GLU A CA 14
ATOM 15416 C C . GLU A 1 61 ? -4.750 6.537 5.145 1.00 0.00 61 GLU A C 14
ATOM 15417 O O . GLU A 1 61 ? -5.127 7.697 4.989 1.00 0.00 61 GLU A O 14
ATOM 15429 N N . GLU A 1 62 ? -4.507 5.979 6.322 1.00 0.00 62 GLU A N 14
ATOM 15430 C CA . GLU A 1 62 ? -4.679 6.727 7.555 1.00 0.00 62 GLU A CA 14
ATOM 15431 C C . GLU A 1 62 ? -3.869 8.025 7.505 1.00 0.00 62 GLU A C 14
ATOM 15432 O O . GLU A 1 62 ? -4.439 9.113 7.433 1.00 0.00 62 GLU A O 14
ATOM 15444 N N . GLU A 1 63 ? -2.555 7.867 7.546 1.00 0.00 63 GLU A N 14
ATOM 15445 C CA . GLU A 1 63 ? -1.661 9.013 7.505 1.00 0.00 63 GLU A CA 14
ATOM 15446 C C . GLU A 1 63 ? -2.017 9.923 6.328 1.00 0.00 63 GLU A C 14
ATOM 15447 O O . GLU A 1 63 ? -2.179 11.130 6.499 1.00 0.00 63 GLU A O 14
ATOM 15459 N N . ILE A 1 64 ? -2.130 9.309 5.159 1.00 0.00 64 ILE A N 14
ATOM 15460 C CA . ILE A 1 64 ? -2.464 10.050 3.955 1.00 0.00 64 ILE A CA 14
ATOM 15461 C C . ILE A 1 64 ? -3.763 10.826 4.183 1.00 0.00 64 ILE A C 14
ATOM 15462 O O . ILE A 1 64 ? -3.898 11.962 3.730 1.00 0.00 64 ILE A O 14
ATOM 15478 N N . LYS A 1 65 ? -4.685 10.183 4.885 1.00 0.00 65 LYS A N 14
ATOM 15479 C CA . LYS A 1 65 ? -5.967 10.800 5.177 1.00 0.00 65 LYS A CA 14
ATOM 15480 C C . LYS A 1 65 ? -5.756 11.974 6.136 1.00 0.00 65 LYS A C 14
ATOM 15481 O O . LYS A 1 65 ? -6.605 12.859 6.236 1.00 0.00 65 LYS A O 14
ATOM 15500 N N . LYS A 1 66 ? -4.620 11.945 6.816 1.00 0.00 66 LYS A N 14
ATOM 15501 C CA . LYS A 1 66 ? -4.286 12.995 7.763 1.00 0.00 66 LYS A CA 14
ATOM 15502 C C . LYS A 1 66 ? -3.403 14.036 7.073 1.00 0.00 66 LYS A C 14
ATOM 15503 O O . LYS A 1 66 ? -3.468 15.222 7.395 1.00 0.00 66 LYS A O 14
ATOM 15522 N N . LEU A 1 67 ? -2.598 13.556 6.137 1.00 0.00 67 LEU A N 14
ATOM 15523 C CA . LEU A 1 67 ? -1.703 14.431 5.398 1.00 0.00 67 LEU A CA 14
ATOM 15524 C C . LEU A 1 67 ? -2.514 15.558 4.756 1.00 0.00 67 LEU A C 14
ATOM 15525 O O . LEU A 1 67 ? -2.682 15.591 3.538 1.00 0.00 67 LEU A O 14
ATOM 15541 N N . GLY A 1 1 ? -4.771 -13.669 -6.982 1.00 0.00 1 GLY A N 15
ATOM 15542 C CA . GLY A 1 1 ? -6.031 -14.329 -6.687 1.00 0.00 1 GLY A CA 15
ATOM 15543 C C . GLY A 1 1 ? -7.115 -13.308 -6.334 1.00 0.00 1 GLY A C 15
ATOM 15544 O O . GLY A 1 1 ? -7.784 -12.776 -7.220 1.00 0.00 1 GLY A O 15
ATOM 15548 N N . SER A 1 2 ? -7.256 -13.065 -5.040 1.00 0.00 2 SER A N 15
ATOM 15549 C CA . SER A 1 2 ? -8.246 -12.117 -4.559 1.00 0.00 2 SER A CA 15
ATOM 15550 C C . SER A 1 2 ? -7.691 -11.339 -3.366 1.00 0.00 2 SER A C 15
ATOM 15551 O O . SER A 1 2 ? -8.283 -11.341 -2.288 1.00 0.00 2 SER A O 15
ATOM 15559 N N . ARG A 1 3 ? -6.558 -10.690 -3.599 1.00 0.00 3 ARG A N 15
ATOM 15560 C CA . ARG A 1 3 ? -5.916 -9.908 -2.556 1.00 0.00 3 ARG A CA 15
ATOM 15561 C C . ARG A 1 3 ? -5.139 -8.741 -3.169 1.00 0.00 3 ARG A C 15
ATOM 15562 O O . ARG A 1 3 ? -5.531 -7.584 -3.019 1.00 0.00 3 ARG A O 15
ATOM 15583 N N . VAL A 1 4 ? -4.054 -9.085 -3.848 1.00 0.00 4 VAL A N 15
ATOM 15584 C CA . VAL A 1 4 ? -3.221 -8.080 -4.485 1.00 0.00 4 VAL A CA 15
ATOM 15585 C C . VAL A 1 4 ? -4.081 -7.228 -5.421 1.00 0.00 4 VAL A C 15
ATOM 15586 O O . VAL A 1 4 ? -3.910 -6.012 -5.493 1.00 0.00 4 VAL A O 15
ATOM 15599 N N . LYS A 1 5 ? -4.988 -7.901 -6.115 1.00 0.00 5 LYS A N 15
ATOM 15600 C CA . LYS A 1 5 ? -5.874 -7.222 -7.043 1.00 0.00 5 LYS A CA 15
ATOM 15601 C C . LYS A 1 5 ? -6.698 -6.178 -6.285 1.00 0.00 5 LYS A C 15
ATOM 15602 O O . LYS A 1 5 ? -6.687 -4.999 -6.634 1.00 0.00 5 LYS A O 15
ATOM 15621 N N . ALA A 1 6 ? -7.394 -6.651 -5.261 1.00 0.00 6 ALA A N 15
ATOM 15622 C CA . ALA A 1 6 ? -8.221 -5.775 -4.449 1.00 0.00 6 ALA A CA 15
ATOM 15623 C C . ALA A 1 6 ? -7.335 -4.733 -3.764 1.00 0.00 6 ALA A C 15
ATOM 15624 O O . ALA A 1 6 ? -7.833 -3.748 -3.221 1.00 0.00 6 ALA A O 15
ATOM 15631 N N . LEU A 1 7 ? -6.034 -4.987 -3.811 1.00 0.00 7 LEU A N 15
ATOM 15632 C CA . LEU A 1 7 ? -5.073 -4.084 -3.201 1.00 0.00 7 LEU A CA 15
ATOM 15633 C C . LEU A 1 7 ? -4.723 -2.973 -4.193 1.00 0.00 7 LEU A C 15
ATOM 15634 O O . LEU A 1 7 ? -4.935 -1.794 -3.912 1.00 0.00 7 LEU A O 15
ATOM 15650 N N . GLU A 1 8 ? -4.194 -3.387 -5.334 1.00 0.00 8 GLU A N 15
ATOM 15651 C CA . GLU A 1 8 ? -3.813 -2.442 -6.371 1.00 0.00 8 GLU A CA 15
ATOM 15652 C C . GLU A 1 8 ? -4.806 -1.280 -6.421 1.00 0.00 8 GLU A C 15
ATOM 15653 O O . GLU A 1 8 ? -4.425 -0.145 -6.703 1.00 0.00 8 GLU A O 15
ATOM 15665 N N . GLU A 1 9 ? -6.060 -1.603 -6.141 1.00 0.00 9 GLU A N 15
ATOM 15666 C CA . GLU A 1 9 ? -7.111 -0.599 -6.150 1.00 0.00 9 GLU A CA 15
ATOM 15667 C C . GLU A 1 9 ? -6.723 0.583 -5.261 1.00 0.00 9 GLU A C 15
ATOM 15668 O O . GLU A 1 9 ? -6.693 1.725 -5.719 1.00 0.00 9 GLU A O 15
ATOM 15680 N N . LYS A 1 10 ? -6.437 0.271 -4.005 1.00 0.00 10 LYS A N 15
ATOM 15681 C CA . LYS A 1 10 ? -6.053 1.294 -3.049 1.00 0.00 10 LYS A CA 15
ATOM 15682 C C . LYS A 1 10 ? -4.628 1.762 -3.353 1.00 0.00 10 LYS A C 15
ATOM 15683 O O . LYS A 1 10 ? -4.394 2.951 -3.564 1.00 0.00 10 LYS A O 15
ATOM 15702 N N . VAL A 1 11 ? -3.715 0.803 -3.367 1.00 0.00 11 VAL A N 15
ATOM 15703 C CA . VAL A 1 11 ? -2.320 1.103 -3.643 1.00 0.00 11 VAL A CA 15
ATOM 15704 C C . VAL A 1 11 ? -2.234 2.070 -4.825 1.00 0.00 11 VAL A C 15
ATOM 15705 O O . VAL A 1 11 ? -1.556 3.093 -4.746 1.00 0.00 11 VAL A O 15
ATOM 15718 N N . LYS A 1 12 ? -2.932 1.712 -5.893 1.00 0.00 12 LYS A N 15
ATOM 15719 C CA . LYS A 1 12 ? -2.943 2.536 -7.089 1.00 0.00 12 LYS A CA 15
ATOM 15720 C C . LYS A 1 12 ? -3.272 3.981 -6.706 1.00 0.00 12 LYS A C 15
ATOM 15721 O O . LYS A 1 12 ? -2.561 4.906 -7.093 1.00 0.00 12 LYS A O 15
ATOM 15740 N N . ALA A 1 13 ? -4.349 4.128 -5.950 1.00 0.00 13 ALA A N 15
ATOM 15741 C CA . ALA A 1 13 ? -4.781 5.444 -5.510 1.00 0.00 13 ALA A CA 15
ATOM 15742 C C . ALA A 1 13 ? -3.676 6.082 -4.665 1.00 0.00 13 ALA A C 15
ATOM 15743 O O . ALA A 1 13 ? -3.351 7.255 -4.845 1.00 0.00 13 ALA A O 15
ATOM 15750 N N . LEU A 1 14 ? -3.130 5.282 -3.762 1.00 0.00 14 LEU A N 15
ATOM 15751 C CA . LEU A 1 14 ? -2.067 5.753 -2.889 1.00 0.00 14 LEU A CA 15
ATOM 15752 C C . LEU A 1 14 ? -0.979 6.420 -3.731 1.00 0.00 14 LEU A C 15
ATOM 15753 O O . LEU A 1 14 ? -0.411 7.434 -3.329 1.00 0.00 14 LEU A O 15
ATOM 15769 N N . GLU A 1 15 ? -0.720 5.823 -4.886 1.00 0.00 15 GLU A N 15
ATOM 15770 C CA . GLU A 1 15 ? 0.291 6.346 -5.789 1.00 0.00 15 GLU A CA 15
ATOM 15771 C C . GLU A 1 15 ? -0.079 7.762 -6.236 1.00 0.00 15 GLU A C 15
ATOM 15772 O O . GLU A 1 15 ? 0.738 8.677 -6.150 1.00 0.00 15 GLU A O 15
ATOM 15784 N N . GLU A 1 16 ? -1.311 7.897 -6.705 1.00 0.00 16 GLU A N 15
ATOM 15785 C CA . GLU A 1 16 ? -1.798 9.186 -7.166 1.00 0.00 16 GLU A CA 15
ATOM 15786 C C . GLU A 1 16 ? -1.966 10.144 -5.986 1.00 0.00 16 GLU A C 15
ATOM 15787 O O . GLU A 1 16 ? -1.659 11.330 -6.095 1.00 0.00 16 GLU A O 15
ATOM 15799 N N . LYS A 1 17 ? -2.452 9.594 -4.882 1.00 0.00 17 LYS A N 15
ATOM 15800 C CA . LYS A 1 17 ? -2.664 10.385 -3.682 1.00 0.00 17 LYS A CA 15
ATOM 15801 C C . LYS A 1 17 ? -1.309 10.787 -3.096 1.00 0.00 17 LYS A C 15
ATOM 15802 O O . LYS A 1 17 ? -0.990 11.972 -3.017 1.00 0.00 17 LYS A O 15
ATOM 15821 N N . VAL A 1 18 ? -0.549 9.777 -2.699 1.00 0.00 18 VAL A N 15
ATOM 15822 C CA . VAL A 1 18 ? 0.764 10.010 -2.123 1.00 0.00 18 VAL A CA 15
ATOM 15823 C C . VAL A 1 18 ? 1.508 11.050 -2.962 1.00 0.00 18 VAL A C 15
ATOM 15824 O O . VAL A 1 18 ? 2.279 11.847 -2.430 1.00 0.00 18 VAL A O 15
ATOM 15837 N N . LYS A 1 19 ? 1.250 11.010 -4.261 1.00 0.00 19 LYS A N 15
ATOM 15838 C CA . LYS A 1 19 ? 1.885 11.940 -5.180 1.00 0.00 19 LYS A CA 15
ATOM 15839 C C . LYS A 1 19 ? 1.144 13.277 -5.139 1.00 0.00 19 LYS A C 15
ATOM 15840 O O . LYS A 1 19 ? 1.766 14.337 -5.189 1.00 0.00 19 LYS A O 15
ATOM 15859 N N . ALA A 1 20 ? -0.175 13.185 -5.047 1.00 0.00 20 ALA A N 15
ATOM 15860 C CA . ALA A 1 20 ? -1.007 14.374 -4.999 1.00 0.00 20 ALA A CA 15
ATOM 15861 C C . ALA A 1 20 ? -0.582 15.240 -3.811 1.00 0.00 20 ALA A C 15
ATOM 15862 O O . ALA A 1 20 ? -0.742 16.460 -3.840 1.00 0.00 20 ALA A O 15
ATOM 15869 N N . LEU A 1 21 ? -0.049 14.577 -2.797 1.00 0.00 21 LEU A N 15
ATOM 15870 C CA . LEU A 1 21 ? 0.400 15.271 -1.602 1.00 0.00 21 LEU A CA 15
ATOM 15871 C C . LEU A 1 21 ? 1.532 16.234 -1.972 1.00 0.00 21 LEU A C 15
ATOM 15872 O O . LEU A 1 21 ? 2.542 15.821 -2.538 1.00 0.00 21 LEU A O 15
ATOM 15888 N N . GLY A 1 22 ? 1.322 17.498 -1.636 1.00 0.00 22 GLY A N 15
ATOM 15889 C CA . GLY A 1 22 ? 2.312 18.523 -1.925 1.00 0.00 22 GLY A CA 15
ATOM 15890 C C . GLY A 1 22 ? 3.729 17.999 -1.681 1.00 0.00 22 GLY A C 15
ATOM 15891 O O . GLY A 1 22 ? 4.681 18.457 -2.312 1.00 0.00 22 GLY A O 15
ATOM 15895 N N . GLY A 1 23 ? 3.825 17.049 -0.763 1.00 0.00 23 GLY A N 15
ATOM 15896 C CA . GLY A 1 23 ? 5.110 16.459 -0.428 1.00 0.00 23 GLY A CA 15
ATOM 15897 C C . GLY A 1 23 ? 6.091 17.526 0.062 1.00 0.00 23 GLY A C 15
ATOM 15898 O O . GLY A 1 23 ? 5.745 18.703 0.141 1.00 0.00 23 GLY A O 15
ATOM 15902 N N . GLY A 1 24 ? 7.296 17.075 0.380 1.00 0.00 24 GLY A N 15
ATOM 15903 C CA . GLY A 1 24 ? 8.330 17.975 0.861 1.00 0.00 24 GLY A CA 15
ATOM 15904 C C . GLY A 1 24 ? 8.719 17.645 2.303 1.00 0.00 24 GLY A C 15
ATOM 15905 O O . GLY A 1 24 ? 9.170 18.517 3.044 1.00 0.00 24 GLY A O 15
ATOM 15909 N N . GLY A 1 25 ? 8.529 16.382 2.658 1.00 0.00 25 GLY A N 15
ATOM 15910 C CA . GLY A 1 25 ? 8.854 15.925 3.998 1.00 0.00 25 GLY A CA 15
ATOM 15911 C C . GLY A 1 25 ? 7.590 15.527 4.764 1.00 0.00 25 GLY A C 15
ATOM 15912 O O . GLY A 1 25 ? 7.161 16.236 5.672 1.00 0.00 25 GLY A O 15
ATOM 15916 N N . ARG A 1 26 ? 7.030 14.393 4.369 1.00 0.00 26 ARG A N 15
ATOM 15917 C CA . ARG A 1 26 ? 5.825 13.892 5.006 1.00 0.00 26 ARG A CA 15
ATOM 15918 C C . ARG A 1 26 ? 5.339 12.624 4.300 1.00 0.00 26 ARG A C 15
ATOM 15919 O O . ARG A 1 26 ? 4.805 11.719 4.940 1.00 0.00 26 ARG A O 15
ATOM 15940 N N . ILE A 1 27 ? 5.541 12.600 2.991 1.00 0.00 27 ILE A N 15
ATOM 15941 C CA . ILE A 1 27 ? 5.131 11.458 2.191 1.00 0.00 27 ILE A CA 15
ATOM 15942 C C . ILE A 1 27 ? 6.289 10.464 2.096 1.00 0.00 27 ILE A C 15
ATOM 15943 O O . ILE A 1 27 ? 6.075 9.252 2.098 1.00 0.00 27 ILE A O 15
ATOM 15959 N N . GLU A 1 28 ? 7.493 11.013 2.015 1.00 0.00 28 GLU A N 15
ATOM 15960 C CA . GLU A 1 28 ? 8.686 10.189 1.919 1.00 0.00 28 GLU A CA 15
ATOM 15961 C C . GLU A 1 28 ? 8.528 8.926 2.767 1.00 0.00 28 GLU A C 15
ATOM 15962 O O . GLU A 1 28 ? 8.556 7.814 2.241 1.00 0.00 28 GLU A O 15
ATOM 15974 N N . GLU A 1 29 ? 8.367 9.139 4.064 1.00 0.00 29 GLU A N 15
ATOM 15975 C CA . GLU A 1 29 ? 8.205 8.031 4.990 1.00 0.00 29 GLU A CA 15
ATOM 15976 C C . GLU A 1 29 ? 7.218 7.008 4.426 1.00 0.00 29 GLU A C 15
ATOM 15977 O O . GLU A 1 29 ? 7.617 5.933 3.982 1.00 0.00 29 GLU A O 15
ATOM 15989 N N . LEU A 1 30 ? 5.945 7.378 4.461 1.00 0.00 30 LEU A N 15
ATOM 15990 C CA . LEU A 1 30 ? 4.898 6.506 3.959 1.00 0.00 30 LEU A CA 15
ATOM 15991 C C . LEU A 1 30 ? 5.290 5.990 2.573 1.00 0.00 30 LEU A C 15
ATOM 15992 O O . LEU A 1 30 ? 5.051 4.829 2.248 1.00 0.00 30 LEU A O 15
ATOM 16008 N N . LYS A 1 31 ? 5.886 6.881 1.793 1.00 0.00 31 LYS A N 15
ATOM 16009 C CA . LYS A 1 31 ? 6.313 6.531 0.449 1.00 0.00 31 LYS A CA 15
ATOM 16010 C C . LYS A 1 31 ? 7.340 5.398 0.524 1.00 0.00 31 LYS A C 15
ATOM 16011 O O . LYS A 1 31 ? 7.395 4.546 -0.362 1.00 0.00 31 LYS A O 15
ATOM 16030 N N . LYS A 1 32 ? 8.127 5.426 1.589 1.00 0.00 32 LYS A N 15
ATOM 16031 C CA . LYS A 1 32 ? 9.148 4.411 1.790 1.00 0.00 32 LYS A CA 15
ATOM 16032 C C . LYS A 1 32 ? 8.478 3.049 1.972 1.00 0.00 32 LYS A C 15
ATOM 16033 O O . LYS A 1 32 ? 8.753 2.112 1.223 1.00 0.00 32 LYS A O 15
ATOM 16052 N N . LYS A 1 33 ? 7.613 2.978 2.974 1.00 0.00 33 LYS A N 15
ATOM 16053 C CA . LYS A 1 33 ? 6.901 1.745 3.263 1.00 0.00 33 LYS A CA 15
ATOM 16054 C C . LYS A 1 33 ? 6.023 1.375 2.067 1.00 0.00 33 LYS A C 15
ATOM 16055 O O . LYS A 1 33 ? 5.846 0.196 1.764 1.00 0.00 33 LYS A O 15
ATOM 16074 N N . TRP A 1 34 ? 5.496 2.403 1.419 1.00 0.00 34 TRP A N 15
ATOM 16075 C CA . TRP A 1 34 ? 4.641 2.200 0.263 1.00 0.00 34 TRP A CA 15
ATOM 16076 C C . TRP A 1 34 ? 5.447 1.446 -0.796 1.00 0.00 34 TRP A C 15
ATOM 16077 O O . TRP A 1 34 ? 4.883 0.708 -1.602 1.00 0.00 34 TRP A O 15
ATOM 16098 N N . GLU A 1 35 ? 6.755 1.657 -0.759 1.00 0.00 35 GLU A N 15
ATOM 16099 C CA . GLU A 1 35 ? 7.645 1.006 -1.705 1.00 0.00 35 GLU A CA 15
ATOM 16100 C C . GLU A 1 35 ? 7.907 -0.441 -1.278 1.00 0.00 35 GLU A C 15
ATOM 16101 O O . GLU A 1 35 ? 8.070 -1.321 -2.123 1.00 0.00 35 GLU A O 15
ATOM 16113 N N . GLU A 1 36 ? 7.940 -0.641 0.031 1.00 0.00 36 GLU A N 15
ATOM 16114 C CA . GLU A 1 36 ? 8.180 -1.964 0.580 1.00 0.00 36 GLU A CA 15
ATOM 16115 C C . GLU A 1 36 ? 6.867 -2.744 0.678 1.00 0.00 36 GLU A C 15
ATOM 16116 O O . GLU A 1 36 ? 6.876 -3.968 0.794 1.00 0.00 36 GLU A O 15
ATOM 16128 N N . LEU A 1 37 ? 5.770 -2.003 0.627 1.00 0.00 37 LEU A N 15
ATOM 16129 C CA . LEU A 1 37 ? 4.453 -2.609 0.708 1.00 0.00 37 LEU A CA 15
ATOM 16130 C C . LEU A 1 37 ? 4.049 -3.131 -0.672 1.00 0.00 37 LEU A C 15
ATOM 16131 O O . LEU A 1 37 ? 3.754 -4.314 -0.832 1.00 0.00 37 LEU A O 15
ATOM 16147 N N . LYS A 1 38 ? 4.050 -2.222 -1.637 1.00 0.00 38 LYS A N 15
ATOM 16148 C CA . LYS A 1 38 ? 3.688 -2.575 -2.999 1.00 0.00 38 LYS A CA 15
ATOM 16149 C C . LYS A 1 38 ? 4.508 -3.789 -3.441 1.00 0.00 38 LYS A C 15
ATOM 16150 O O . LYS A 1 38 ? 4.033 -4.611 -4.222 1.00 0.00 38 LYS A O 15
ATOM 16169 N N . LYS A 1 39 ? 5.725 -3.862 -2.922 1.00 0.00 39 LYS A N 15
ATOM 16170 C CA . LYS A 1 39 ? 6.615 -4.962 -3.254 1.00 0.00 39 LYS A CA 15
ATOM 16171 C C . LYS A 1 39 ? 6.045 -6.263 -2.686 1.00 0.00 39 LYS A C 15
ATOM 16172 O O . LYS A 1 39 ? 6.269 -7.337 -3.241 1.00 0.00 39 LYS A O 15
ATOM 16191 N N . LYS A 1 40 ? 5.317 -6.123 -1.588 1.00 0.00 40 LYS A N 15
ATOM 16192 C CA . LYS A 1 40 ? 4.713 -7.274 -0.938 1.00 0.00 40 LYS A CA 15
ATOM 16193 C C . LYS A 1 40 ? 3.485 -7.717 -1.736 1.00 0.00 40 LYS A C 15
ATOM 16194 O O . LYS A 1 40 ? 3.310 -8.905 -2.002 1.00 0.00 40 LYS A O 15
ATOM 16213 N N . ILE A 1 41 ? 2.667 -6.739 -2.096 1.00 0.00 41 ILE A N 15
ATOM 16214 C CA . ILE A 1 41 ? 1.460 -7.015 -2.858 1.00 0.00 41 ILE A CA 15
ATOM 16215 C C . ILE A 1 41 ? 1.838 -7.706 -4.170 1.00 0.00 41 ILE A C 15
ATOM 16216 O O . ILE A 1 41 ? 0.995 -8.332 -4.810 1.00 0.00 41 ILE A O 15
ATOM 16232 N N . GLU A 1 42 ? 3.105 -7.570 -4.530 1.00 0.00 42 GLU A N 15
ATOM 16233 C CA . GLU A 1 42 ? 3.605 -8.174 -5.754 1.00 0.00 42 GLU A CA 15
ATOM 16234 C C . GLU A 1 42 ? 3.804 -9.679 -5.559 1.00 0.00 42 GLU A C 15
ATOM 16235 O O . GLU A 1 42 ? 3.270 -10.483 -6.322 1.00 0.00 42 GLU A O 15
ATOM 16247 N N . GLU A 1 43 ? 4.574 -10.015 -4.535 1.00 0.00 43 GLU A N 15
ATOM 16248 C CA . GLU A 1 43 ? 4.849 -11.409 -4.231 1.00 0.00 43 GLU A CA 15
ATOM 16249 C C . GLU A 1 43 ? 3.637 -12.054 -3.556 1.00 0.00 43 GLU A C 15
ATOM 16250 O O . GLU A 1 43 ? 3.603 -13.269 -3.363 1.00 0.00 43 GLU A O 15
ATOM 16262 N N . LEU A 1 44 ? 2.673 -11.214 -3.213 1.00 0.00 44 LEU A N 15
ATOM 16263 C CA . LEU A 1 44 ? 1.462 -11.688 -2.563 1.00 0.00 44 LEU A CA 15
ATOM 16264 C C . LEU A 1 44 ? 1.010 -12.990 -3.225 1.00 0.00 44 LEU A C 15
ATOM 16265 O O . LEU A 1 44 ? 0.480 -12.976 -4.334 1.00 0.00 44 LEU A O 15
ATOM 16281 N N . GLY A 1 45 ? 1.237 -14.087 -2.515 1.00 0.00 45 GLY A N 15
ATOM 16282 C CA . GLY A 1 45 ? 0.859 -15.396 -3.020 1.00 0.00 45 GLY A CA 15
ATOM 16283 C C . GLY A 1 45 ? 0.866 -16.438 -1.899 1.00 0.00 45 GLY A C 15
ATOM 16284 O O . GLY A 1 45 ? 0.129 -16.310 -0.924 1.00 0.00 45 GLY A O 15
ATOM 16288 N N . GLY A 1 46 ? 1.708 -17.445 -2.077 1.00 0.00 46 GLY A N 15
ATOM 16289 C CA . GLY A 1 46 ? 1.820 -18.509 -1.094 1.00 0.00 46 GLY A CA 15
ATOM 16290 C C . GLY A 1 46 ? 1.785 -17.946 0.329 1.00 0.00 46 GLY A C 15
ATOM 16291 O O . GLY A 1 46 ? 0.965 -18.363 1.145 1.00 0.00 46 GLY A O 15
ATOM 16295 N N . GLY A 1 47 ? 2.685 -17.007 0.582 1.00 0.00 47 GLY A N 15
ATOM 16296 C CA . GLY A 1 47 ? 2.767 -16.382 1.891 1.00 0.00 47 GLY A CA 15
ATOM 16297 C C . GLY A 1 47 ? 1.373 -16.155 2.478 1.00 0.00 47 GLY A C 15
ATOM 16298 O O . GLY A 1 47 ? 1.128 -16.465 3.643 1.00 0.00 47 GLY A O 15
ATOM 16302 N N . GLY A 1 48 ? 0.495 -15.616 1.645 1.00 0.00 48 GLY A N 15
ATOM 16303 C CA . GLY A 1 48 ? -0.868 -15.344 2.068 1.00 0.00 48 GLY A CA 15
ATOM 16304 C C . GLY A 1 48 ? -0.888 -14.512 3.351 1.00 0.00 48 GLY A C 15
ATOM 16305 O O . GLY A 1 48 ? -1.889 -14.491 4.067 1.00 0.00 48 GLY A O 15
ATOM 16309 N N . GLU A 1 49 ? 0.228 -13.845 3.605 1.00 0.00 49 GLU A N 15
ATOM 16310 C CA . GLU A 1 49 ? 0.351 -13.014 4.790 1.00 0.00 49 GLU A CA 15
ATOM 16311 C C . GLU A 1 49 ? -0.080 -11.580 4.480 1.00 0.00 49 GLU A C 15
ATOM 16312 O O . GLU A 1 49 ? 0.501 -10.627 4.997 1.00 0.00 49 GLU A O 15
ATOM 16324 N N . VAL A 1 50 ? -1.095 -11.470 3.635 1.00 0.00 50 VAL A N 15
ATOM 16325 C CA . VAL A 1 50 ? -1.611 -10.168 3.249 1.00 0.00 50 VAL A CA 15
ATOM 16326 C C . VAL A 1 50 ? -1.802 -9.308 4.500 1.00 0.00 50 VAL A C 15
ATOM 16327 O O . VAL A 1 50 ? -1.629 -8.092 4.454 1.00 0.00 50 VAL A O 15
ATOM 16340 N N . LYS A 1 51 ? -2.157 -9.975 5.589 1.00 0.00 51 LYS A N 15
ATOM 16341 C CA . LYS A 1 51 ? -2.373 -9.288 6.850 1.00 0.00 51 LYS A CA 15
ATOM 16342 C C . LYS A 1 51 ? -1.340 -8.169 7.000 1.00 0.00 51 LYS A C 15
ATOM 16343 O O . LYS A 1 51 ? -1.619 -7.140 7.615 1.00 0.00 51 LYS A O 15
ATOM 16362 N N . LYS A 1 52 ? -0.169 -8.408 6.428 1.00 0.00 52 LYS A N 15
ATOM 16363 C CA . LYS A 1 52 ? 0.907 -7.434 6.491 1.00 0.00 52 LYS A CA 15
ATOM 16364 C C . LYS A 1 52 ? 0.629 -6.309 5.491 1.00 0.00 52 LYS A C 15
ATOM 16365 O O . LYS A 1 52 ? 0.538 -5.143 5.872 1.00 0.00 52 LYS A O 15
ATOM 16384 N N . VAL A 1 53 ? 0.502 -6.698 4.231 1.00 0.00 53 VAL A N 15
ATOM 16385 C CA . VAL A 1 53 ? 0.237 -5.738 3.174 1.00 0.00 53 VAL A CA 15
ATOM 16386 C C . VAL A 1 53 ? -0.796 -4.721 3.662 1.00 0.00 53 VAL A C 15
ATOM 16387 O O . VAL A 1 53 ? -0.477 -3.549 3.853 1.00 0.00 53 VAL A O 15
ATOM 16400 N N . GLU A 1 54 ? -2.014 -5.208 3.850 1.00 0.00 54 GLU A N 15
ATOM 16401 C CA . GLU A 1 54 ? -3.097 -4.356 4.312 1.00 0.00 54 GLU A CA 15
ATOM 16402 C C . GLU A 1 54 ? -2.590 -3.386 5.381 1.00 0.00 54 GLU A C 15
ATOM 16403 O O . GLU A 1 54 ? -2.502 -2.183 5.141 1.00 0.00 54 GLU A O 15
ATOM 16415 N N . GLU A 1 55 ? -2.270 -3.945 6.538 1.00 0.00 55 GLU A N 15
ATOM 16416 C CA . GLU A 1 55 ? -1.774 -3.145 7.645 1.00 0.00 55 GLU A CA 15
ATOM 16417 C C . GLU A 1 55 ? -0.761 -2.114 7.142 1.00 0.00 55 GLU A C 15
ATOM 16418 O O . GLU A 1 55 ? -0.611 -1.047 7.734 1.00 0.00 55 GLU A O 15
ATOM 16430 N N . GLU A 1 56 ? -0.093 -2.470 6.054 1.00 0.00 56 GLU A N 15
ATOM 16431 C CA . GLU A 1 56 ? 0.901 -1.589 5.465 1.00 0.00 56 GLU A CA 15
ATOM 16432 C C . GLU A 1 56 ? 0.218 -0.475 4.670 1.00 0.00 56 GLU A C 15
ATOM 16433 O O . GLU A 1 56 ? 0.571 0.696 4.807 1.00 0.00 56 GLU A O 15
ATOM 16445 N N . VAL A 1 57 ? -0.747 -0.878 3.856 1.00 0.00 57 VAL A N 15
ATOM 16446 C CA . VAL A 1 57 ? -1.483 0.073 3.040 1.00 0.00 57 VAL A CA 15
ATOM 16447 C C . VAL A 1 57 ? -2.326 0.972 3.945 1.00 0.00 57 VAL A C 15
ATOM 16448 O O . VAL A 1 57 ? -2.693 2.080 3.559 1.00 0.00 57 VAL A O 15
ATOM 16461 N N . LYS A 1 58 ? -2.611 0.459 5.134 1.00 0.00 58 LYS A N 15
ATOM 16462 C CA . LYS A 1 58 ? -3.405 1.202 6.098 1.00 0.00 58 LYS A CA 15
ATOM 16463 C C . LYS A 1 58 ? -2.597 2.398 6.606 1.00 0.00 58 LYS A C 15
ATOM 16464 O O . LYS A 1 58 ? -3.053 3.538 6.530 1.00 0.00 58 LYS A O 15
ATOM 16483 N N . LYS A 1 59 ? -1.410 2.096 7.113 1.00 0.00 59 LYS A N 15
ATOM 16484 C CA . LYS A 1 59 ? -0.533 3.133 7.633 1.00 0.00 59 LYS A CA 15
ATOM 16485 C C . LYS A 1 59 ? -0.570 4.342 6.698 1.00 0.00 59 LYS A C 15
ATOM 16486 O O . LYS A 1 59 ? -0.423 5.480 7.142 1.00 0.00 59 LYS A O 15
ATOM 16505 N N . LEU A 1 60 ? -0.768 4.056 5.419 1.00 0.00 60 LEU A N 15
ATOM 16506 C CA . LEU A 1 60 ? -0.826 5.107 4.418 1.00 0.00 60 LEU A CA 15
ATOM 16507 C C . LEU A 1 60 ? -2.170 5.830 4.520 1.00 0.00 60 LEU A C 15
ATOM 16508 O O . LEU A 1 60 ? -2.231 6.973 4.970 1.00 0.00 60 LEU A O 15
ATOM 16524 N N . GLU A 1 61 ? -3.214 5.134 4.094 1.00 0.00 61 GLU A N 15
ATOM 16525 C CA . GLU A 1 61 ? -4.553 5.696 4.133 1.00 0.00 61 GLU A CA 15
ATOM 16526 C C . GLU A 1 61 ? -4.724 6.580 5.370 1.00 0.00 61 GLU A C 15
ATOM 16527 O O . GLU A 1 61 ? -5.198 7.709 5.271 1.00 0.00 61 GLU A O 15
ATOM 16539 N N . GLU A 1 62 ? -4.326 6.030 6.509 1.00 0.00 62 GLU A N 15
ATOM 16540 C CA . GLU A 1 62 ? -4.429 6.753 7.764 1.00 0.00 62 GLU A CA 15
ATOM 16541 C C . GLU A 1 62 ? -3.636 8.060 7.691 1.00 0.00 62 GLU A C 15
ATOM 16542 O O . GLU A 1 62 ? -4.215 9.144 7.719 1.00 0.00 62 GLU A O 15
ATOM 16554 N N . GLU A 1 63 ? -2.322 7.913 7.599 1.00 0.00 63 GLU A N 15
ATOM 16555 C CA . GLU A 1 63 ? -1.444 9.068 7.521 1.00 0.00 63 GLU A CA 15
ATOM 16556 C C . GLU A 1 63 ? -1.882 9.992 6.383 1.00 0.00 63 GLU A C 15
ATOM 16557 O O . GLU A 1 63 ? -2.128 11.178 6.602 1.00 0.00 63 GLU A O 15
ATOM 16569 N N . ILE A 1 64 ? -1.968 9.416 5.194 1.00 0.00 64 ILE A N 15
ATOM 16570 C CA . ILE A 1 64 ? -2.372 10.174 4.022 1.00 0.00 64 ILE A CA 15
ATOM 16571 C C . ILE A 1 64 ? -3.642 10.964 4.345 1.00 0.00 64 ILE A C 15
ATOM 16572 O O . ILE A 1 64 ? -3.769 12.126 3.960 1.00 0.00 64 ILE A O 15
ATOM 16588 N N . LYS A 1 65 ? -4.549 10.303 5.048 1.00 0.00 65 LYS A N 15
ATOM 16589 C CA . LYS A 1 65 ? -5.804 10.929 5.426 1.00 0.00 65 LYS A CA 15
ATOM 16590 C C . LYS A 1 65 ? -5.519 12.115 6.350 1.00 0.00 65 LYS A C 15
ATOM 16591 O O . LYS A 1 65 ? -6.258 13.098 6.350 1.00 0.00 65 LYS A O 15
ATOM 16610 N N . LYS A 1 66 ? -4.445 11.984 7.115 1.00 0.00 66 LYS A N 15
ATOM 16611 C CA . LYS A 1 66 ? -4.053 13.032 8.041 1.00 0.00 66 LYS A CA 15
ATOM 16612 C C . LYS A 1 66 ? -3.227 14.083 7.296 1.00 0.00 66 LYS A C 15
ATOM 16613 O O . LYS A 1 66 ? -3.260 15.263 7.641 1.00 0.00 66 LYS A O 15
ATOM 16632 N N . LEU A 1 67 ? -2.506 13.616 6.288 1.00 0.00 67 LEU A N 15
ATOM 16633 C CA . LEU A 1 67 ? -1.673 14.500 5.490 1.00 0.00 67 LEU A CA 15
ATOM 16634 C C . LEU A 1 67 ? -2.536 15.626 4.916 1.00 0.00 67 LEU A C 15
ATOM 16635 O O . LEU A 1 67 ? -2.303 16.081 3.798 1.00 0.00 67 LEU A O 15
ATOM 16651 N N . GLY A 1 1 ? -10.908 -10.893 -5.377 1.00 0.00 1 GLY A N 16
ATOM 16652 C CA . GLY A 1 1 ? -10.638 -12.288 -5.075 1.00 0.00 1 GLY A CA 16
ATOM 16653 C C . GLY A 1 1 ? -9.255 -12.701 -5.586 1.00 0.00 1 GLY A C 16
ATOM 16654 O O . GLY A 1 1 ? -9.033 -13.866 -5.911 1.00 0.00 1 GLY A O 16
ATOM 16658 N N . SER A 1 2 ? -8.364 -11.724 -5.640 1.00 0.00 2 SER A N 16
ATOM 16659 C CA . SER A 1 2 ? -7.010 -11.971 -6.106 1.00 0.00 2 SER A CA 16
ATOM 16660 C C . SER A 1 2 ? -6.000 -11.394 -5.110 1.00 0.00 2 SER A C 16
ATOM 16661 O O . SER A 1 2 ? -4.795 -11.428 -5.354 1.00 0.00 2 SER A O 16
ATOM 16669 N N . ARG A 1 3 ? -6.530 -10.879 -4.011 1.00 0.00 3 ARG A N 16
ATOM 16670 C CA . ARG A 1 3 ? -5.691 -10.296 -2.979 1.00 0.00 3 ARG A CA 16
ATOM 16671 C C . ARG A 1 3 ? -4.980 -9.051 -3.511 1.00 0.00 3 ARG A C 16
ATOM 16672 O O . ARG A 1 3 ? -5.288 -7.933 -3.103 1.00 0.00 3 ARG A O 16
ATOM 16693 N N . VAL A 1 4 ? -4.043 -9.286 -4.418 1.00 0.00 4 VAL A N 16
ATOM 16694 C CA . VAL A 1 4 ? -3.285 -8.198 -5.013 1.00 0.00 4 VAL A CA 16
ATOM 16695 C C . VAL A 1 4 ? -4.252 -7.204 -5.661 1.00 0.00 4 VAL A C 16
ATOM 16696 O O . VAL A 1 4 ? -4.177 -6.003 -5.407 1.00 0.00 4 VAL A O 16
ATOM 16709 N N . LYS A 1 5 ? -5.137 -7.744 -6.488 1.00 0.00 5 LYS A N 16
ATOM 16710 C CA . LYS A 1 5 ? -6.116 -6.920 -7.176 1.00 0.00 5 LYS A CA 16
ATOM 16711 C C . LYS A 1 5 ? -6.774 -5.972 -6.171 1.00 0.00 5 LYS A C 16
ATOM 16712 O O . LYS A 1 5 ? -6.586 -4.759 -6.241 1.00 0.00 5 LYS A O 16
ATOM 16731 N N . ALA A 1 6 ? -7.533 -6.562 -5.259 1.00 0.00 6 ALA A N 16
ATOM 16732 C CA . ALA A 1 6 ? -8.221 -5.785 -4.242 1.00 0.00 6 ALA A CA 16
ATOM 16733 C C . ALA A 1 6 ? -7.234 -4.810 -3.597 1.00 0.00 6 ALA A C 16
ATOM 16734 O O . ALA A 1 6 ? -7.638 -3.795 -3.031 1.00 0.00 6 ALA A O 16
ATOM 16741 N N . LEU A 1 7 ? -5.958 -5.152 -3.705 1.00 0.00 7 LEU A N 16
ATOM 16742 C CA . LEU A 1 7 ? -4.910 -4.318 -3.140 1.00 0.00 7 LEU A CA 16
ATOM 16743 C C . LEU A 1 7 ? -4.596 -3.175 -4.108 1.00 0.00 7 LEU A C 16
ATOM 16744 O O . LEU A 1 7 ? -4.801 -2.007 -3.781 1.00 0.00 7 LEU A O 16
ATOM 16760 N N . GLU A 1 8 ? -4.103 -3.553 -5.278 1.00 0.00 8 GLU A N 16
ATOM 16761 C CA . GLU A 1 8 ? -3.758 -2.574 -6.295 1.00 0.00 8 GLU A CA 16
ATOM 16762 C C . GLU A 1 8 ? -4.753 -1.411 -6.273 1.00 0.00 8 GLU A C 16
ATOM 16763 O O . GLU A 1 8 ? -4.368 -0.257 -6.453 1.00 0.00 8 GLU A O 16
ATOM 16775 N N . GLU A 1 9 ? -6.013 -1.757 -6.049 1.00 0.00 9 GLU A N 16
ATOM 16776 C CA . GLU A 1 9 ? -7.065 -0.757 -6.000 1.00 0.00 9 GLU A CA 16
ATOM 16777 C C . GLU A 1 9 ? -6.660 0.395 -5.078 1.00 0.00 9 GLU A C 16
ATOM 16778 O O . GLU A 1 9 ? -6.745 1.562 -5.461 1.00 0.00 9 GLU A O 16
ATOM 16790 N N . LYS A 1 10 ? -6.228 0.029 -3.881 1.00 0.00 10 LYS A N 16
ATOM 16791 C CA . LYS A 1 10 ? -5.810 1.017 -2.901 1.00 0.00 10 LYS A CA 16
ATOM 16792 C C . LYS A 1 10 ? -4.429 1.554 -3.282 1.00 0.00 10 LYS A C 16
ATOM 16793 O O . LYS A 1 10 ? -4.272 2.746 -3.543 1.00 0.00 10 LYS A O 16
ATOM 16812 N N . VAL A 1 11 ? -3.462 0.648 -3.304 1.00 0.00 11 VAL A N 16
ATOM 16813 C CA . VAL A 1 11 ? -2.100 1.017 -3.649 1.00 0.00 11 VAL A CA 16
ATOM 16814 C C . VAL A 1 11 ? -2.123 1.998 -4.822 1.00 0.00 11 VAL A C 16
ATOM 16815 O O . VAL A 1 11 ? -1.503 3.059 -4.760 1.00 0.00 11 VAL A O 16
ATOM 16828 N N . LYS A 1 12 ? -2.844 1.610 -5.864 1.00 0.00 12 LYS A N 16
ATOM 16829 C CA . LYS A 1 12 ? -2.956 2.443 -7.049 1.00 0.00 12 LYS A CA 16
ATOM 16830 C C . LYS A 1 12 ? -3.378 3.855 -6.637 1.00 0.00 12 LYS A C 16
ATOM 16831 O O . LYS A 1 12 ? -2.740 4.834 -7.021 1.00 0.00 12 LYS A O 16
ATOM 16850 N N . ALA A 1 13 ? -4.449 3.914 -5.860 1.00 0.00 13 ALA A N 16
ATOM 16851 C CA . ALA A 1 13 ? -4.963 5.190 -5.391 1.00 0.00 13 ALA A CA 16
ATOM 16852 C C . ALA A 1 13 ? -3.879 5.908 -4.586 1.00 0.00 13 ALA A C 16
ATOM 16853 O O . ALA A 1 13 ? -3.699 7.117 -4.720 1.00 0.00 13 ALA A O 16
ATOM 16860 N N . LEU A 1 14 ? -3.183 5.132 -3.768 1.00 0.00 14 LEU A N 16
ATOM 16861 C CA . LEU A 1 14 ? -2.120 5.678 -2.941 1.00 0.00 14 LEU A CA 16
ATOM 16862 C C . LEU A 1 14 ? -1.113 6.411 -3.830 1.00 0.00 14 LEU A C 16
ATOM 16863 O O . LEU A 1 14 ? -0.887 7.608 -3.663 1.00 0.00 14 LEU A O 16
ATOM 16879 N N . GLU A 1 15 ? -0.536 5.661 -4.758 1.00 0.00 15 GLU A N 16
ATOM 16880 C CA . GLU A 1 15 ? 0.441 6.223 -5.673 1.00 0.00 15 GLU A CA 16
ATOM 16881 C C . GLU A 1 15 ? 0.008 7.621 -6.119 1.00 0.00 15 GLU A C 16
ATOM 16882 O O . GLU A 1 15 ? 0.811 8.554 -6.117 1.00 0.00 15 GLU A O 16
ATOM 16894 N N . GLU A 1 16 ? -1.259 7.724 -6.490 1.00 0.00 16 GLU A N 16
ATOM 16895 C CA . GLU A 1 16 ? -1.808 8.993 -6.936 1.00 0.00 16 GLU A CA 16
ATOM 16896 C C . GLU A 1 16 ? -1.903 9.972 -5.765 1.00 0.00 16 GLU A C 16
ATOM 16897 O O . GLU A 1 16 ? -1.390 11.087 -5.841 1.00 0.00 16 GLU A O 16
ATOM 16909 N N . LYS A 1 17 ? -2.563 9.520 -4.708 1.00 0.00 17 LYS A N 16
ATOM 16910 C CA . LYS A 1 17 ? -2.731 10.343 -3.522 1.00 0.00 17 LYS A CA 16
ATOM 16911 C C . LYS A 1 17 ? -1.356 10.781 -3.012 1.00 0.00 17 LYS A C 16
ATOM 16912 O O . LYS A 1 17 ? -1.071 11.975 -2.934 1.00 0.00 17 LYS A O 16
ATOM 16931 N N . VAL A 1 18 ? -0.543 9.791 -2.677 1.00 0.00 18 VAL A N 16
ATOM 16932 C CA . VAL A 1 18 ? 0.795 10.059 -2.176 1.00 0.00 18 VAL A CA 16
ATOM 16933 C C . VAL A 1 18 ? 1.461 11.120 -3.054 1.00 0.00 18 VAL A C 16
ATOM 16934 O O . VAL A 1 18 ? 2.343 11.845 -2.597 1.00 0.00 18 VAL A O 16
ATOM 16947 N N . LYS A 1 19 ? 1.012 11.177 -4.299 1.00 0.00 19 LYS A N 16
ATOM 16948 C CA . LYS A 1 19 ? 1.554 12.138 -5.246 1.00 0.00 19 LYS A CA 16
ATOM 16949 C C . LYS A 1 19 ? 0.818 13.471 -5.091 1.00 0.00 19 LYS A C 16
ATOM 16950 O O . LYS A 1 19 ? 1.436 14.533 -5.131 1.00 0.00 19 LYS A O 16
ATOM 16969 N N . ALA A 1 20 ? -0.492 13.370 -4.919 1.00 0.00 20 ALA A N 16
ATOM 16970 C CA . ALA A 1 20 ? -1.318 14.554 -4.758 1.00 0.00 20 ALA A CA 16
ATOM 16971 C C . ALA A 1 20 ? -0.813 15.365 -3.563 1.00 0.00 20 ALA A C 16
ATOM 16972 O O . ALA A 1 20 ? -1.003 16.579 -3.507 1.00 0.00 20 ALA A O 16
ATOM 16979 N N . LEU A 1 21 ? -0.178 14.661 -2.637 1.00 0.00 21 LEU A N 16
ATOM 16980 C CA . LEU A 1 21 ? 0.355 15.301 -1.446 1.00 0.00 21 LEU A CA 16
ATOM 16981 C C . LEU A 1 21 ? 1.449 16.292 -1.852 1.00 0.00 21 LEU A C 16
ATOM 16982 O O . LEU A 1 21 ? 2.459 15.904 -2.437 1.00 0.00 21 LEU A O 16
ATOM 16998 N N . GLY A 1 22 ? 1.209 17.554 -1.526 1.00 0.00 22 GLY A N 16
ATOM 16999 C CA . GLY A 1 22 ? 2.160 18.604 -1.849 1.00 0.00 22 GLY A CA 16
ATOM 17000 C C . GLY A 1 22 ? 3.599 18.117 -1.662 1.00 0.00 22 GLY A C 16
ATOM 17001 O O . GLY A 1 22 ? 4.510 18.589 -2.340 1.00 0.00 22 GLY A O 16
ATOM 17005 N N . GLY A 1 23 ? 3.757 17.181 -0.737 1.00 0.00 23 GLY A N 16
ATOM 17006 C CA . GLY A 1 23 ? 5.069 16.626 -0.451 1.00 0.00 23 GLY A CA 16
ATOM 17007 C C . GLY A 1 23 ? 6.029 17.711 0.040 1.00 0.00 23 GLY A C 16
ATOM 17008 O O . GLY A 1 23 ? 5.648 18.875 0.156 1.00 0.00 23 GLY A O 16
ATOM 17012 N N . GLY A 1 24 ? 7.256 17.292 0.314 1.00 0.00 24 GLY A N 16
ATOM 17013 C CA . GLY A 1 24 ? 8.273 18.214 0.790 1.00 0.00 24 GLY A CA 16
ATOM 17014 C C . GLY A 1 24 ? 8.716 17.856 2.209 1.00 0.00 24 GLY A C 16
ATOM 17015 O O . GLY A 1 24 ? 9.160 18.722 2.962 1.00 0.00 24 GLY A O 16
ATOM 17019 N N . GLY A 1 25 ? 8.582 16.577 2.533 1.00 0.00 25 GLY A N 16
ATOM 17020 C CA . GLY A 1 25 ? 8.964 16.094 3.848 1.00 0.00 25 GLY A CA 16
ATOM 17021 C C . GLY A 1 25 ? 7.736 15.656 4.649 1.00 0.00 25 GLY A C 16
ATOM 17022 O O . GLY A 1 25 ? 7.312 16.351 5.571 1.00 0.00 25 GLY A O 16
ATOM 17026 N N . ARG A 1 26 ? 7.201 14.505 4.268 1.00 0.00 26 ARG A N 16
ATOM 17027 C CA . ARG A 1 26 ? 6.029 13.967 4.939 1.00 0.00 26 ARG A CA 16
ATOM 17028 C C . ARG A 1 26 ? 5.542 12.704 4.225 1.00 0.00 26 ARG A C 16
ATOM 17029 O O . ARG A 1 26 ? 5.033 11.784 4.862 1.00 0.00 26 ARG A O 16
ATOM 17050 N N . ILE A 1 27 ? 5.716 12.702 2.911 1.00 0.00 27 ILE A N 16
ATOM 17051 C CA . ILE A 1 27 ? 5.301 11.568 2.103 1.00 0.00 27 ILE A CA 16
ATOM 17052 C C . ILE A 1 27 ? 6.469 10.590 1.965 1.00 0.00 27 ILE A C 16
ATOM 17053 O O . ILE A 1 27 ? 6.264 9.384 1.843 1.00 0.00 27 ILE A O 16
ATOM 17069 N N . GLU A 1 28 ? 7.672 11.147 1.988 1.00 0.00 28 GLU A N 16
ATOM 17070 C CA . GLU A 1 28 ? 8.873 10.339 1.867 1.00 0.00 28 GLU A CA 16
ATOM 17071 C C . GLU A 1 28 ? 8.740 9.061 2.698 1.00 0.00 28 GLU A C 16
ATOM 17072 O O . GLU A 1 28 ? 8.839 7.957 2.165 1.00 0.00 28 GLU A O 16
ATOM 17084 N N . GLU A 1 29 ? 8.518 9.254 3.990 1.00 0.00 29 GLU A N 16
ATOM 17085 C CA . GLU A 1 29 ? 8.371 8.130 4.899 1.00 0.00 29 GLU A CA 16
ATOM 17086 C C . GLU A 1 29 ? 7.345 7.135 4.351 1.00 0.00 29 GLU A C 16
ATOM 17087 O O . GLU A 1 29 ? 7.710 6.059 3.880 1.00 0.00 29 GLU A O 16
ATOM 17099 N N . LEU A 1 30 ? 6.083 7.530 4.431 1.00 0.00 30 LEU A N 16
ATOM 17100 C CA . LEU A 1 30 ? 5.003 6.686 3.949 1.00 0.00 30 LEU A CA 16
ATOM 17101 C C . LEU A 1 30 ? 5.377 6.120 2.578 1.00 0.00 30 LEU A C 16
ATOM 17102 O O . LEU A 1 30 ? 5.113 4.953 2.291 1.00 0.00 30 LEU A O 16
ATOM 17118 N N . LYS A 1 31 ? 5.986 6.973 1.767 1.00 0.00 31 LYS A N 16
ATOM 17119 C CA . LYS A 1 31 ? 6.400 6.571 0.433 1.00 0.00 31 LYS A CA 16
ATOM 17120 C C . LYS A 1 31 ? 7.359 5.384 0.537 1.00 0.00 31 LYS A C 16
ATOM 17121 O O . LYS A 1 31 ? 7.289 4.452 -0.264 1.00 0.00 31 LYS A O 16
ATOM 17140 N N . LYS A 1 32 ? 8.234 5.455 1.529 1.00 0.00 32 LYS A N 16
ATOM 17141 C CA . LYS A 1 32 ? 9.205 4.397 1.748 1.00 0.00 32 LYS A CA 16
ATOM 17142 C C . LYS A 1 32 ? 8.472 3.073 1.968 1.00 0.00 32 LYS A C 16
ATOM 17143 O O . LYS A 1 32 ? 8.651 2.125 1.205 1.00 0.00 32 LYS A O 16
ATOM 17162 N N . LYS A 1 33 ? 7.661 3.050 3.015 1.00 0.00 33 LYS A N 16
ATOM 17163 C CA . LYS A 1 33 ? 6.899 1.857 3.346 1.00 0.00 33 LYS A CA 16
ATOM 17164 C C . LYS A 1 33 ? 6.020 1.472 2.153 1.00 0.00 33 LYS A C 16
ATOM 17165 O O . LYS A 1 33 ? 5.834 0.289 1.872 1.00 0.00 33 LYS A O 16
ATOM 17184 N N . TRP A 1 34 ? 5.505 2.493 1.484 1.00 0.00 34 TRP A N 16
ATOM 17185 C CA . TRP A 1 34 ? 4.652 2.276 0.328 1.00 0.00 34 TRP A CA 16
ATOM 17186 C C . TRP A 1 34 ? 5.460 1.506 -0.718 1.00 0.00 34 TRP A C 16
ATOM 17187 O O . TRP A 1 34 ? 4.901 0.723 -1.486 1.00 0.00 34 TRP A O 16
ATOM 17208 N N . GLU A 1 35 ? 6.761 1.755 -0.716 1.00 0.00 35 GLU A N 16
ATOM 17209 C CA . GLU A 1 35 ? 7.651 1.094 -1.655 1.00 0.00 35 GLU A CA 16
ATOM 17210 C C . GLU A 1 35 ? 7.946 -0.334 -1.193 1.00 0.00 35 GLU A C 16
ATOM 17211 O O . GLU A 1 35 ? 8.138 -1.230 -2.014 1.00 0.00 35 GLU A O 16
ATOM 17223 N N . GLU A 1 36 ? 7.973 -0.503 0.121 1.00 0.00 36 GLU A N 16
ATOM 17224 C CA . GLU A 1 36 ? 8.242 -1.807 0.703 1.00 0.00 36 GLU A CA 16
ATOM 17225 C C . GLU A 1 36 ? 6.951 -2.624 0.794 1.00 0.00 36 GLU A C 16
ATOM 17226 O O . GLU A 1 36 ? 6.994 -3.844 0.939 1.00 0.00 36 GLU A O 16
ATOM 17238 N N . LEU A 1 37 ? 5.834 -1.917 0.705 1.00 0.00 37 LEU A N 16
ATOM 17239 C CA . LEU A 1 37 ? 4.534 -2.561 0.775 1.00 0.00 37 LEU A CA 16
ATOM 17240 C C . LEU A 1 37 ? 4.170 -3.118 -0.602 1.00 0.00 37 LEU A C 16
ATOM 17241 O O . LEU A 1 37 ? 3.897 -4.309 -0.741 1.00 0.00 37 LEU A O 16
ATOM 17257 N N . LYS A 1 38 ? 4.179 -2.230 -1.586 1.00 0.00 38 LYS A N 16
ATOM 17258 C CA . LYS A 1 38 ? 3.853 -2.619 -2.948 1.00 0.00 38 LYS A CA 16
ATOM 17259 C C . LYS A 1 38 ? 4.732 -3.801 -3.359 1.00 0.00 38 LYS A C 16
ATOM 17260 O O . LYS A 1 38 ? 4.314 -4.643 -4.154 1.00 0.00 38 LYS A O 16
ATOM 17279 N N . LYS A 1 39 ? 5.933 -3.829 -2.801 1.00 0.00 39 LYS A N 16
ATOM 17280 C CA . LYS A 1 39 ? 6.874 -4.894 -3.101 1.00 0.00 39 LYS A CA 16
ATOM 17281 C C . LYS A 1 39 ? 6.334 -6.216 -2.549 1.00 0.00 39 LYS A C 16
ATOM 17282 O O . LYS A 1 39 ? 6.665 -7.285 -3.058 1.00 0.00 39 LYS A O 16
ATOM 17301 N N . LYS A 1 40 ? 5.513 -6.096 -1.516 1.00 0.00 40 LYS A N 16
ATOM 17302 C CA . LYS A 1 40 ? 4.924 -7.268 -0.890 1.00 0.00 40 LYS A CA 16
ATOM 17303 C C . LYS A 1 40 ? 3.726 -7.737 -1.719 1.00 0.00 40 LYS A C 16
ATOM 17304 O O . LYS A 1 40 ? 3.566 -8.931 -1.967 1.00 0.00 40 LYS A O 16
ATOM 17323 N N . ILE A 1 41 ? 2.913 -6.771 -2.123 1.00 0.00 41 ILE A N 16
ATOM 17324 C CA . ILE A 1 41 ? 1.734 -7.069 -2.918 1.00 0.00 41 ILE A CA 16
ATOM 17325 C C . ILE A 1 41 ? 2.163 -7.718 -4.236 1.00 0.00 41 ILE A C 16
ATOM 17326 O O . ILE A 1 41 ? 1.373 -8.409 -4.876 1.00 0.00 41 ILE A O 16
ATOM 17342 N N . GLU A 1 42 ? 3.414 -7.473 -4.599 1.00 0.00 42 GLU A N 16
ATOM 17343 C CA . GLU A 1 42 ? 3.957 -8.026 -5.828 1.00 0.00 42 GLU A CA 16
ATOM 17344 C C . GLU A 1 42 ? 4.275 -9.512 -5.647 1.00 0.00 42 GLU A C 16
ATOM 17345 O O . GLU A 1 42 ? 3.810 -10.348 -6.420 1.00 0.00 42 GLU A O 16
ATOM 17357 N N . GLU A 1 43 ? 5.065 -9.795 -4.622 1.00 0.00 43 GLU A N 16
ATOM 17358 C CA . GLU A 1 43 ? 5.449 -11.165 -4.329 1.00 0.00 43 GLU A CA 16
ATOM 17359 C C . GLU A 1 43 ? 4.322 -11.887 -3.588 1.00 0.00 43 GLU A C 16
ATOM 17360 O O . GLU A 1 43 ? 4.403 -13.091 -3.349 1.00 0.00 43 GLU A O 16
ATOM 17372 N N . LEU A 1 44 ? 3.297 -11.121 -3.246 1.00 0.00 44 LEU A N 16
ATOM 17373 C CA . LEU A 1 44 ? 2.155 -11.672 -2.536 1.00 0.00 44 LEU A CA 16
ATOM 17374 C C . LEU A 1 44 ? 1.797 -13.033 -3.135 1.00 0.00 44 LEU A C 16
ATOM 17375 O O . LEU A 1 44 ? 1.303 -13.112 -4.258 1.00 0.00 44 LEU A O 16
ATOM 17391 N N . GLY A 1 45 ? 2.060 -14.074 -2.357 1.00 0.00 45 GLY A N 16
ATOM 17392 C CA . GLY A 1 45 ? 1.773 -15.428 -2.796 1.00 0.00 45 GLY A CA 16
ATOM 17393 C C . GLY A 1 45 ? 2.545 -16.451 -1.960 1.00 0.00 45 GLY A C 16
ATOM 17394 O O . GLY A 1 45 ? 3.559 -16.120 -1.348 1.00 0.00 45 GLY A O 16
ATOM 17398 N N . GLY A 1 46 ? 2.035 -17.674 -1.960 1.00 0.00 46 GLY A N 16
ATOM 17399 C CA . GLY A 1 46 ? 2.664 -18.747 -1.209 1.00 0.00 46 GLY A CA 16
ATOM 17400 C C . GLY A 1 46 ? 3.022 -18.290 0.206 1.00 0.00 46 GLY A C 16
ATOM 17401 O O . GLY A 1 46 ? 4.181 -18.359 0.610 1.00 0.00 46 GLY A O 16
ATOM 17405 N N . GLY A 1 47 ? 2.003 -17.833 0.921 1.00 0.00 47 GLY A N 16
ATOM 17406 C CA . GLY A 1 47 ? 2.196 -17.364 2.283 1.00 0.00 47 GLY A CA 16
ATOM 17407 C C . GLY A 1 47 ? 0.874 -16.895 2.893 1.00 0.00 47 GLY A C 16
ATOM 17408 O O . GLY A 1 47 ? 0.581 -17.190 4.050 1.00 0.00 47 GLY A O 16
ATOM 17412 N N . GLY A 1 48 ? 0.110 -16.172 2.087 1.00 0.00 48 GLY A N 16
ATOM 17413 C CA . GLY A 1 48 ? -1.174 -15.658 2.533 1.00 0.00 48 GLY A CA 16
ATOM 17414 C C . GLY A 1 48 ? -1.002 -14.709 3.721 1.00 0.00 48 GLY A C 16
ATOM 17415 O O . GLY A 1 48 ? -1.916 -14.547 4.528 1.00 0.00 48 GLY A O 16
ATOM 17419 N N . GLU A 1 49 ? 0.176 -14.106 3.790 1.00 0.00 49 GLU A N 16
ATOM 17420 C CA . GLU A 1 49 ? 0.479 -13.178 4.865 1.00 0.00 49 GLU A CA 16
ATOM 17421 C C . GLU A 1 49 ? 0.111 -11.751 4.453 1.00 0.00 49 GLU A C 16
ATOM 17422 O O . GLU A 1 49 ? 0.730 -10.790 4.908 1.00 0.00 49 GLU A O 16
ATOM 17434 N N . VAL A 1 50 ? -0.895 -11.657 3.597 1.00 0.00 50 VAL A N 16
ATOM 17435 C CA . VAL A 1 50 ? -1.353 -10.364 3.118 1.00 0.00 50 VAL A CA 16
ATOM 17436 C C . VAL A 1 50 ? -1.663 -9.463 4.315 1.00 0.00 50 VAL A C 16
ATOM 17437 O O . VAL A 1 50 ? -1.473 -8.249 4.248 1.00 0.00 50 VAL A O 16
ATOM 17450 N N . LYS A 1 51 ? -2.134 -10.090 5.382 1.00 0.00 51 LYS A N 16
ATOM 17451 C CA . LYS A 1 51 ? -2.473 -9.361 6.592 1.00 0.00 51 LYS A CA 16
ATOM 17452 C C . LYS A 1 51 ? -1.451 -8.242 6.809 1.00 0.00 51 LYS A C 16
ATOM 17453 O O . LYS A 1 51 ? -1.784 -7.191 7.354 1.00 0.00 51 LYS A O 16
ATOM 17472 N N . LYS A 1 52 ? -0.229 -8.508 6.372 1.00 0.00 52 LYS A N 16
ATOM 17473 C CA . LYS A 1 52 ? 0.842 -7.536 6.513 1.00 0.00 52 LYS A CA 16
ATOM 17474 C C . LYS A 1 52 ? 0.637 -6.407 5.502 1.00 0.00 52 LYS A C 16
ATOM 17475 O O . LYS A 1 52 ? 0.507 -5.244 5.882 1.00 0.00 52 LYS A O 16
ATOM 17494 N N . VAL A 1 53 ? 0.614 -6.788 4.233 1.00 0.00 53 VAL A N 16
ATOM 17495 C CA . VAL A 1 53 ? 0.426 -5.822 3.164 1.00 0.00 53 VAL A CA 16
ATOM 17496 C C . VAL A 1 53 ? -0.660 -4.823 3.570 1.00 0.00 53 VAL A C 16
ATOM 17497 O O . VAL A 1 53 ? -0.376 -3.647 3.788 1.00 0.00 53 VAL A O 16
ATOM 17510 N N . GLU A 1 54 ? -1.881 -5.330 3.660 1.00 0.00 54 GLU A N 16
ATOM 17511 C CA . GLU A 1 54 ? -3.011 -4.497 4.035 1.00 0.00 54 GLU A CA 16
ATOM 17512 C C . GLU A 1 54 ? -2.611 -3.533 5.154 1.00 0.00 54 GLU A C 16
ATOM 17513 O O . GLU A 1 54 ? -2.544 -2.323 4.942 1.00 0.00 54 GLU A O 16
ATOM 17525 N N . GLU A 1 55 ? -2.354 -4.105 6.321 1.00 0.00 55 GLU A N 16
ATOM 17526 C CA . GLU A 1 55 ? -1.963 -3.311 7.474 1.00 0.00 55 GLU A CA 16
ATOM 17527 C C . GLU A 1 55 ? -0.937 -2.252 7.064 1.00 0.00 55 GLU A C 16
ATOM 17528 O O . GLU A 1 55 ? -0.870 -1.182 7.668 1.00 0.00 55 GLU A O 16
ATOM 17540 N N . GLU A 1 56 ? -0.164 -2.586 6.042 1.00 0.00 56 GLU A N 16
ATOM 17541 C CA . GLU A 1 56 ? 0.855 -1.676 5.545 1.00 0.00 56 GLU A CA 16
ATOM 17542 C C . GLU A 1 56 ? 0.213 -0.561 4.718 1.00 0.00 56 GLU A C 16
ATOM 17543 O O . GLU A 1 56 ? 0.588 0.604 4.844 1.00 0.00 56 GLU A O 16
ATOM 17555 N N . VAL A 1 57 ? -0.746 -0.956 3.893 1.00 0.00 57 VAL A N 16
ATOM 17556 C CA . VAL A 1 57 ? -1.443 -0.004 3.046 1.00 0.00 57 VAL A CA 16
ATOM 17557 C C . VAL A 1 57 ? -2.341 0.881 3.912 1.00 0.00 57 VAL A C 16
ATOM 17558 O O . VAL A 1 57 ? -2.742 1.965 3.492 1.00 0.00 57 VAL A O 16
ATOM 17571 N N . LYS A 1 58 ? -2.632 0.384 5.106 1.00 0.00 58 LYS A N 16
ATOM 17572 C CA . LYS A 1 58 ? -3.476 1.115 6.036 1.00 0.00 58 LYS A CA 16
ATOM 17573 C C . LYS A 1 58 ? -2.701 2.314 6.587 1.00 0.00 58 LYS A C 16
ATOM 17574 O O . LYS A 1 58 ? -3.158 3.451 6.489 1.00 0.00 58 LYS A O 16
ATOM 17593 N N . LYS A 1 59 ? -1.540 2.018 7.154 1.00 0.00 59 LYS A N 16
ATOM 17594 C CA . LYS A 1 59 ? -0.698 3.057 7.720 1.00 0.00 59 LYS A CA 16
ATOM 17595 C C . LYS A 1 59 ? -0.684 4.265 6.781 1.00 0.00 59 LYS A C 16
ATOM 17596 O O . LYS A 1 59 ? -0.538 5.401 7.229 1.00 0.00 59 LYS A O 16
ATOM 17615 N N . LEU A 1 60 ? -0.839 3.978 5.497 1.00 0.00 60 LEU A N 16
ATOM 17616 C CA . LEU A 1 60 ? -0.847 5.027 4.491 1.00 0.00 60 LEU A CA 16
ATOM 17617 C C . LEU A 1 60 ? -2.186 5.765 4.541 1.00 0.00 60 LEU A C 16
ATOM 17618 O O . LEU A 1 60 ? -2.249 6.917 4.966 1.00 0.00 60 LEU A O 16
ATOM 17634 N N . GLU A 1 61 ? -3.225 5.070 4.100 1.00 0.00 61 GLU A N 16
ATOM 17635 C CA . GLU A 1 61 ? -4.559 5.645 4.089 1.00 0.00 61 GLU A CA 16
ATOM 17636 C C . GLU A 1 61 ? -4.748 6.572 5.292 1.00 0.00 61 GLU A C 16
ATOM 17637 O O . GLU A 1 61 ? -5.151 7.724 5.135 1.00 0.00 61 GLU A O 16
ATOM 17649 N N . GLU A 1 62 ? -4.449 6.035 6.464 1.00 0.00 62 GLU A N 16
ATOM 17650 C CA . GLU A 1 62 ? -4.581 6.799 7.693 1.00 0.00 62 GLU A CA 16
ATOM 17651 C C . GLU A 1 62 ? -3.773 8.096 7.601 1.00 0.00 62 GLU A C 16
ATOM 17652 O O . GLU A 1 62 ? -4.345 9.184 7.538 1.00 0.00 62 GLU A O 16
ATOM 17664 N N . GLU A 1 63 ? -2.458 7.937 7.596 1.00 0.00 63 GLU A N 16
ATOM 17665 C CA . GLU A 1 63 ? -1.567 9.082 7.513 1.00 0.00 63 GLU A CA 16
ATOM 17666 C C . GLU A 1 63 ? -1.964 9.978 6.338 1.00 0.00 63 GLU A C 16
ATOM 17667 O O . GLU A 1 63 ? -2.156 11.182 6.508 1.00 0.00 63 GLU A O 16
ATOM 17679 N N . ILE A 1 64 ? -2.075 9.359 5.172 1.00 0.00 64 ILE A N 16
ATOM 17680 C CA . ILE A 1 64 ? -2.445 10.086 3.971 1.00 0.00 64 ILE A CA 16
ATOM 17681 C C . ILE A 1 64 ? -3.737 10.864 4.228 1.00 0.00 64 ILE A C 16
ATOM 17682 O O . ILE A 1 64 ? -3.872 12.009 3.797 1.00 0.00 64 ILE A O 16
ATOM 17698 N N . LYS A 1 65 ? -4.653 10.212 4.928 1.00 0.00 65 LYS A N 16
ATOM 17699 C CA . LYS A 1 65 ? -5.930 10.828 5.247 1.00 0.00 65 LYS A CA 16
ATOM 17700 C C . LYS A 1 65 ? -5.696 12.023 6.174 1.00 0.00 65 LYS A C 16
ATOM 17701 O O . LYS A 1 65 ? -6.514 12.941 6.227 1.00 0.00 65 LYS A O 16
ATOM 17720 N N . LYS A 1 66 ? -4.577 11.973 6.881 1.00 0.00 66 LYS A N 16
ATOM 17721 C CA . LYS A 1 66 ? -4.225 13.040 7.803 1.00 0.00 66 LYS A CA 16
ATOM 17722 C C . LYS A 1 66 ? -3.374 14.079 7.072 1.00 0.00 66 LYS A C 16
ATOM 17723 O O . LYS A 1 66 ? -3.436 15.268 7.383 1.00 0.00 66 LYS A O 16
ATOM 17742 N N . LEU A 1 67 ? -2.597 13.594 6.115 1.00 0.00 67 LEU A N 16
ATOM 17743 C CA . LEU A 1 67 ? -1.733 14.466 5.338 1.00 0.00 67 LEU A CA 16
ATOM 17744 C C . LEU A 1 67 ? -2.576 15.568 4.692 1.00 0.00 67 LEU A C 16
ATOM 17745 O O . LEU A 1 67 ? -2.399 16.747 4.992 1.00 0.00 67 LEU A O 16
#

Solvent-accessible surface area: 5118 Å² total; per-residue (Å²): 121,67,123,46,151,79,3,104,114,77,10,144,30,1,84,121,113,1,141,66,36,87,35,89,58,163,21,106,90,0,79,120,85,11,105,92,0,83,154,82,5,141,152,25,61,94,38,60,117,7,146,119,2,81,127,30,2,112,59,0,60,102,50,10,182,185,58

Secondary structure (DSSP, 8-state):
--SHHHHHHHHHHHHHHHHHS--SSSHHHHHHHHHHHHHHHHHTBSBSTHHHHHHHHHHHHHHHHH-

Foldseek 3Di:
DLLLVVVCVLLVVLVVLLVVPPDDPQSVVLVVLSVVLNVCSVVVDPPVVCVVSVVSSVVRCVSSVVD

Nearest PDB structures (foldseek):
  1lq7-assembly1_A  TM=9.913E-01  e=2.136E-06  unclassified
  2lxy-assembly1_A  TM=8.345E-01  e=1.719E-05  unclassified
  2mi7-assembly1_A  TM=7.615E-01  e=6.910E-04  synthetic construct
  1lq7-assembly1_A  TM=9.901E-01  e=6.880E-06  unclassified
  2lxy-assembly1_A  TM=8.230E-01  e=9.024E-05  unclassified